Protein AF-0000000078169626 (afdb_homodimer)

pLDDT: mean 91.45, std 18.07, range [22.53, 98.94]

Foldseek 3Di:
DPPPPPPPPPPPPPPPPPPPPPLDADPVLAAPDWDWQALDPVLRFTKTKGKHAAPAAPDPLLAAEEEEEDEPDPFFFLVLCQAQFAHQKHKDLPPPPPPPSVDIHIDGFPQHLRNHHMYMTIRPDAPHFLTHDSDLVLQDQAQQSRLSSVLSRVLRVCVVDVSSQNYAYEYEYFEQCLSNQLSNLLVLVVVQVVDPPSRHHNYQAYEYELYQAAQLQLLQCLLVVCDVVPQAHPVLSVVLNVLSVVLNVCVVVLVQLVSLVSSVVSLVSSCVRRVAQDLQFRVDNHDDPSVSSLVQCQDLVSCVSNHGDNPDRGDRGGPSSCVSHSSVSNPHNLVSVQVCQQVQRAYEYEAECRHSRSHDRSVVRVLCVRDHPCSVVQVVFDWDQDDDPRHGQFIWGDDGRYIYTYGYQGGRSRRNRPSNSVSVVVVCLSVQHDPNHDDPPDPPPPPPPPD/DDPPPPPPPPPPPPPPPPPPPPQDADPVLAAPDWDWQALDPVLRFTKTKGKHAAPAAPDPLLAAEEEEEDEPDPFFFLVLCQAQFAHQKHKDLPPVPDPPSVDIHIDGFPQHLRNHHMYMTIRPDAPHFLGHDSDLVLQDQAQLSRLSSVLSRVLRVCVVDVSSQNYAYEYEYFEQCLSNQLSNLLVLVVVQVVDPPSRHHNYQAYEYELYQAAQLQLLQQLLVVCDVVPQAHPVLSVVLNVLSVVLNVCVVVLVQLVSLVSSVVSLVSSCVRRVAQDLQFRVDNHDDPSVSSLVQCQDLSSCVSRHGDNPDRGDRGGPSSCVSHSSVSNPHNLVSVQVCVQVQRAYEYEAECRHSSSHDRSVVRVLCVRDHPCSVVQVVFDWDQDDDPRHGQFIWGDDGRYIYTYGYQGGRSRRNRPSNSVSVVVVCLSVQHDPNHDDPPDPPPPPPPPD

Secondary structure (DSSP, 8-state):
--------------------------GGGS-SEEEEEEEETTTTEEEEEEEE--SS-SS-GGGS-EEEEE--TTTB-THHIIIIISSSEEEE--S---SS----EEEE-TT-TTTTSEEEEE--STTSTT-B-SSGGGS--SHHHHHHHHHHHHHHHHTT-GGGTTS-EEEEEETTHHHHHHHHHHHHHHHHTTS-GGG---EEEEEEES--S-HHHHHTTHHHHHHHTTSS-HHHHHHHHHHHHHHHHHHHHT-HHHHHHHHHHHHHHHHHHHT-S-SS-TT-SS---THHHHHHHT-HHHHHHHT--TTSPP-SB-HHHHHHTGGGTTS--HHHHHHHHHTT-EEEEEEETT-SSS-HHHHHHHHTT---TTHHHHHHSPEEEEEETTEEEEEEEEETTEEEEEETT--S-HHHH-HHHHHHHHHHHHHT-GGGS--TT----------/--------------------------GGGS-SEEEEEEEETTTTEEEEEEEE--SS-SS-GGGS-EEEEE--TTTB-THHIIIIISSSEEEE--S---SS----EEEE-TT-TTTTSEEEEE--STTSTT-B-SSGGGS--SHHHHHHHHHHHHHHHHTT-GGGTTS-EEEEEETTHHHHHHHHHHHHHHHHTTS-GGG---EEEEEEES--S-HHHHHTTHHHHHHHTTSS-HHHHHHHHHHHHHHHHHHHHT-HHHHHHHHHHHHHHHHHHHT-S-SS-TT-SS---THHHHHHHT-HHHHHHHT--TTSPP-SB-HHHHHHTGGGTTS--HHHHHHHHHTT-EEEEEEETT-SSS-HHHHHHHHTT---TTHHHHHHSPEEEEEETTEEEEEEEEETTEEEEEETT--S-HHHH-HHHHHHHHHHHHHT-GGGS--TT----------

InterPro domains:
  IPR001563 Peptidase S10, serine carboxypeptidase [PF00450] (30-430)
  IPR001563 Peptidase S10, serine carboxypeptidase [PR00724] (109-121)
  IPR001563 Peptidase S10, serine carboxypeptidase [PR00724] (122-132)
  IPR001563 Peptidase S10, serine carboxypeptidase [PR00724] (157-182)
  IPR001563 Peptidase S10, serine carboxypeptidase [PR00724] (402-415)
  IPR001563 Peptidase S10, serine carboxypeptidase [PTHR11802] (33-419)
  IPR018202 Serine carboxypeptidase, serine active site [PS00131] (171-178)
  IPR029058 Alpha/Beta hydrolase fold [G3DSA:3.40.50.1820] (21-440)
  IPR029058 Alpha/Beta hydrolase fold [SSF53474] (30-431)
  IPR033124 Serine carboxypeptidases, histidine active site [PS00560] (402-419)

Sequence (902 aa):
MEWGVRSLLNPLLLLLLLPSSAFLLPKESLPTKSGYLPVNLSTGSAVFYAFYEAQQPASPPSQTPLLIWLQGGPGCSSMIGNFYELGPWRVSAGSSAKQNVEHLSLERNPGSWNRLFGLLFLDNPIGVGFSFAATAEEIPRDQRSVAEHLFTAIAGFLALDPEFKSRPIYVTGESYAGKYVPAIGYYILKKNLELPVSRKVNLGGVAIGNGLTDPVTQVATHALNAYYSGLINDKQKDELEKAQSEAVSLTRMGNWSEATDARSHVLRMLQNMTGLATLYDFTRKVPYRTEWVTRLLQSNEVKAALGARESIKFEECSDKVGSALHADVMKSVKPMVEYMVGSGLRVLLYQGHSDLRDGVVSTEAWVRTMKWDGIERFMSADRKVWTVKGELAGFVQKWGSLSHAVVLGAGHLVPTDQPVNSQAMIEDWVLEKGLFGEAQGEKKVNLRIYYMEWGVRSLLNPLLLLLLLPSSAFLLPKESLPTKSGYLPVNLSTGSAVFYAFYEAQQPASPPSQTPLLIWLQGGPGCSSMIGNFYELGPWRVSAGSSAKQNVEHLSLERNPGSWNRLFGLLFLDNPIGVGFSFAATAEEIPRDQRSVAEHLFTAIAGFLALDPEFKSRPIYVTGESYAGKYVPAIGYYILKKNLELPVSRKVNLGGVAIGNGLTDPVTQVATHALNAYYSGLINDKQKDELEKAQSEAVSLTRMGNWSEATDARSHVLRMLQNMTGLATLYDFTRKVPYRTEWVTRLLQSNEVKAALGARESIKFEECSDKVGSALHADVMKSVKPMVEYMVGSGLRVLLYQGHSDLRDGVVSTEAWVRTMKWDGIERFMSADRKVWTVKGELAGFVQKWGSLSHAVVLGAGHLVPTDQPVNSQAMIEDWVLEKGLFGEAQGEKKVNLRIYY

Radius of gyration: 33.02 Å; Cα contacts (8 Å, |Δi|>4): 1911; chains: 2; bounding box: 118×97×124 Å

Structure (mmCIF, N/CA/C/O backbone):
data_AF-0000000078169626-model_v1
#
loop_
_entity.id
_entity.type
_entity.pdbx_description
1 polymer Carboxypeptidase
#
loop_
_atom_site.group_PDB
_atom_site.id
_atom_site.type_symbol
_atom_site.label_atom_id
_atom_site.label_alt_id
_atom_site.label_comp_id
_atom_site.label_asym_id
_atom_site.label_entity_id
_atom_site.label_seq_id
_atom_site.pdbx_PDB_ins_code
_atom_site.Cartn_x
_atom_site.Cartn_y
_atom_site.Cartn_z
_atom_site.occupancy
_atom_site.B_iso_or_equiv
_atom_site.auth_seq_id
_atom_site.auth_comp_id
_atom_site.auth_asym_id
_atom_site.auth_atom_id
_atom_site.pdbx_PDB_model_num
ATOM 1 N N . MET A 1 1 ? 1.785 -15.797 90.312 1 28.31 1 MET A N 1
ATOM 2 C CA . MET A 1 1 ? 1.044 -15.055 89.312 1 28.31 1 MET A CA 1
ATOM 3 C C . MET A 1 1 ? 1.983 -14.211 88.438 1 28.31 1 MET A C 1
ATOM 5 O O . MET A 1 1 ? 2.479 -13.18 88.938 1 28.31 1 MET A O 1
ATOM 9 N N . GLU A 1 2 ? 2.854 -14.922 87.688 1 30.2 2 GLU A N 1
ATOM 10 C CA . GLU A 1 2 ? 3.955 -14.57 86.75 1 30.2 2 GLU A CA 1
ATOM 11 C C . GLU A 1 2 ? 3.469 -13.719 85.625 1 30.2 2 GLU A C 1
ATOM 13 O O . GLU A 1 2 ? 2.57 -14.133 84.875 1 30.2 2 GLU A O 1
ATOM 18 N N . TRP A 1 3 ? 3.441 -12.438 85.812 1 29.61 3 TRP A N 1
ATOM 19 C CA . TRP A 1 3 ? 3.076 -11.359 84.875 1 29.61 3 TRP A CA 1
ATOM 20 C C . TRP A 1 3 ? 3.92 -11.398 83.625 1 29.61 3 TRP A C 1
ATOM 22 O O . TRP A 1 3 ? 5.145 -11.266 83.688 1 29.61 3 TRP A O 1
ATOM 32 N N . GLY A 1 4 ? 3.646 -12.281 82.688 1 30.16 4 GLY A N 1
ATOM 33 C CA . GLY A 1 4 ? 4.289 -12.43 81.375 1 30.16 4 GLY A CA 1
ATOM 34 C C . GLY A 1 4 ? 4.219 -11.18 80.5 1 30.16 4 GLY A C 1
ATOM 35 O O . GLY A 1 4 ? 3.143 -10.602 80.312 1 30.16 4 GLY A O 1
ATOM 36 N N . VAL A 1 5 ? 5.297 -10.367 80.438 1 33 5 VAL A N 1
ATOM 37 C CA . VAL A 1 5 ? 5.539 -9.141 79.688 1 33 5 VAL A CA 1
ATOM 38 C C . VAL A 1 5 ? 5.344 -9.391 78.25 1 33 5 VAL A C 1
ATOM 40 O O . VAL A 1 5 ? 6.043 -10.219 77.625 1 33 5 VAL A O 1
ATOM 43 N N . ARG A 1 6 ? 4.109 -9.336 77.688 1 30.09 6 ARG A N 1
ATOM 44 C CA . ARG A 1 6 ? 3.799 -9.391 76.25 1 30.09 6 ARG A CA 1
ATOM 45 C C . ARG A 1 6 ? 4.547 -8.297 75.5 1 30.09 6 ARG A C 1
ATOM 47 O O . ARG A 1 6 ? 4.391 -7.113 75.75 1 30.09 6 ARG A O 1
ATOM 54 N N . SER A 1 7 ? 5.785 -8.57 75 1 31.84 7 SER A N 1
ATOM 55 C CA . SER A 1 7 ? 6.566 -7.688 74.188 1 31.84 7 SER A CA 1
ATOM 56 C C . SER A 1 7 ? 5.797 -7.32 72.875 1 31.84 7 SER A C 1
ATOM 58 O O . SER A 1 7 ? 5.309 -8.195 72.188 1 31.84 7 SER A O 1
ATOM 60 N N . LEU A 1 8 ? 5.031 -6.238 72.875 1 30.73 8 LEU A N 1
ATOM 61 C CA . LEU A 1 8 ? 4.352 -5.645 71.75 1 30.73 8 LEU A CA 1
ATOM 62 C C . LEU A 1 8 ? 5.332 -5.359 70.625 1 30.73 8 LEU A C 1
ATOM 64 O O . LEU A 1 8 ? 6.266 -4.574 70.75 1 30.73 8 LEU A O 1
ATOM 68 N N . LEU A 1 9 ? 5.762 -6.398 69.812 1 33.22 9 LEU A N 1
ATOM 69 C CA . LEU A 1 9 ? 6.516 -6.141 68.625 1 33.22 9 LEU A CA 1
ATOM 70 C C . LEU A 1 9 ? 5.746 -5.199 67.688 1 33.22 9 LEU A C 1
ATOM 72 O O . LEU A 1 9 ? 4.609 -5.488 67.312 1 33.22 9 LEU A O 1
ATOM 76 N N . ASN A 1 10 ? 5.883 -3.889 67.812 1 32.09 10 ASN A N 1
ATOM 77 C CA . ASN A 1 10 ? 5.348 -2.932 66.812 1 32.09 10 ASN A CA 1
ATOM 78 C C . ASN A 1 10 ? 5.828 -3.229 65.438 1 32.09 10 ASN A C 1
ATOM 80 O O . ASN A 1 10 ? 7.031 -3.271 65.188 1 32.09 10 ASN A O 1
ATOM 84 N N . PRO A 1 11 ? 5.062 -3.982 64.562 1 39.03 11 PRO A N 1
ATOM 85 C CA . PRO A 1 11 ? 5.52 -4.113 63.219 1 39.03 11 PRO A CA 1
ATOM 86 C C . PRO A 1 11 ? 5.812 -2.764 62.562 1 39.03 11 PRO A C 1
ATOM 88 O O . PRO A 1 11 ? 5.016 -1.829 62.656 1 39.03 11 PRO A O 1
ATOM 91 N N . LEU A 1 12 ? 7.059 -2.352 62.469 1 37.19 12 LEU A N 1
ATOM 92 C CA . LEU A 1 12 ? 7.473 -1.261 61.594 1 37.19 12 LEU A CA 1
ATOM 93 C C . LEU A 1 12 ? 6.875 -1.43 60.219 1 37.19 12 LEU A C 1
ATOM 95 O O . LEU A 1 12 ? 7.16 -2.412 59.531 1 37.19 12 LEU A O 1
ATOM 99 N N . LEU A 1 13 ? 5.645 -0.941 60 1 34.72 13 LEU A N 1
ATOM 100 C CA . LEU A 1 13 ? 5.121 -0.804 58.656 1 34.72 13 LEU A CA 1
ATOM 1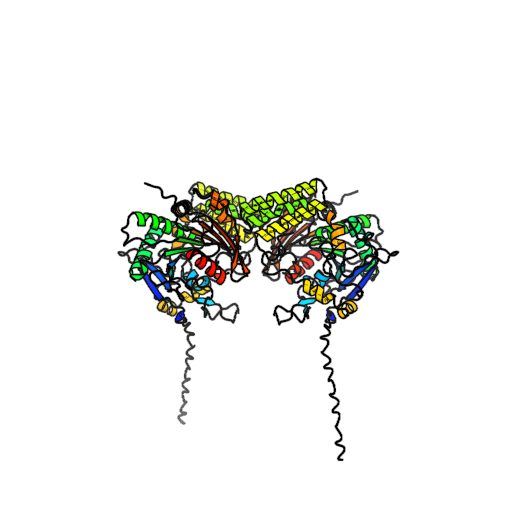01 C C . LEU A 1 13 ? 6.152 -0.164 57.75 1 34.72 13 LEU A C 1
ATOM 103 O O . LEU A 1 13 ? 6.5 1.009 57.906 1 34.72 13 LEU A O 1
ATOM 107 N N . LEU A 1 14 ? 7.129 -0.949 57.281 1 35.5 14 LEU A N 1
ATOM 108 C CA . LEU A 1 14 ? 7.914 -0.46 56.156 1 35.5 14 LEU A CA 1
ATOM 109 C C . LEU A 1 14 ? 7.008 0.084 55.062 1 35.5 14 LEU A C 1
ATOM 111 O O . LEU A 1 14 ? 6.281 -0.675 54.438 1 35.5 14 LEU A O 1
ATOM 115 N N . LEU A 1 15 ? 6.52 1.287 55.25 1 33.59 15 LEU A N 1
ATOM 116 C CA . LEU A 1 15 ? 5.992 1.983 54.094 1 33.59 15 LEU A CA 1
ATOM 117 C C . LEU A 1 15 ? 6.941 1.851 52.906 1 33.59 15 LEU A C 1
ATOM 119 O O . LEU A 1 15 ? 8.031 2.428 52.906 1 33.59 15 LEU A O 1
ATOM 123 N N . LEU A 1 16 ? 6.996 0.653 52.375 1 34.69 16 LEU A N 1
ATOM 124 C CA . LEU A 1 16 ? 7.598 0.644 51.062 1 34.69 16 LEU A CA 1
ATOM 125 C C . LEU A 1 16 ? 7.105 1.827 50.219 1 34.69 16 LEU A C 1
ATOM 127 O O . LEU A 1 16 ? 5.922 1.904 49.906 1 34.69 16 LEU A O 1
ATOM 131 N N . LEU A 1 17 ? 7.672 2.973 50.469 1 34.28 17 LEU A N 1
ATOM 132 C CA . LEU A 1 17 ? 7.527 3.992 49.406 1 34.28 17 LEU A CA 1
ATOM 133 C C . LEU A 1 17 ? 7.617 3.371 48.031 1 34.28 17 LEU A C 1
ATOM 135 O O . LEU A 1 17 ? 8.633 2.773 47.688 1 34.28 17 LEU A O 1
ATOM 139 N N . LEU A 1 18 ? 6.57 2.801 47.562 1 35.88 18 LEU A N 1
ATOM 140 C CA . LEU A 1 18 ? 6.555 2.551 46.125 1 35.88 18 LEU A CA 1
ATOM 141 C C . LEU A 1 18 ? 7.258 3.674 45.375 1 35.88 18 LEU A C 1
ATOM 143 O O . LEU A 1 18 ? 7.016 4.855 45.656 1 35.88 18 LEU A O 1
ATOM 147 N N . PRO A 1 19 ? 8.477 3.4 44.938 1 37.25 19 PRO A N 1
ATOM 148 C CA . PRO A 1 19 ? 8.984 4.473 44.062 1 37.25 19 PRO A CA 1
ATOM 149 C C . PRO A 1 19 ? 7.895 5.105 43.219 1 37.25 19 PRO A C 1
ATOM 151 O O . PRO A 1 19 ? 7.121 4.395 42.562 1 37.25 19 PRO A O 1
ATOM 154 N N . SER A 1 20 ? 7.176 6.004 43.688 1 36.97 20 SER A N 1
ATOM 155 C CA . SER A 1 20 ? 6.5 6.793 42.656 1 36.97 20 SER A CA 1
ATOM 156 C C . SER A 1 20 ? 7.32 6.848 41.375 1 36.97 20 SER A C 1
ATOM 158 O O . SER A 1 20 ? 8.484 7.258 41.375 1 36.97 20 SER A O 1
ATOM 160 N N . SER A 1 21 ? 7.324 5.906 40.531 1 40.53 21 SER A N 1
ATOM 161 C CA . SER A 1 21 ? 7.84 6.027 39.156 1 40.53 21 SER A CA 1
ATOM 162 C C . SER A 1 21 ? 7.727 7.461 38.656 1 40.53 21 SER A C 1
ATOM 164 O O . SER A 1 21 ? 6.676 7.859 38.125 1 40.53 21 SER A O 1
ATOM 166 N N . ALA A 1 22 ? 8.055 8.422 39.344 1 44.59 22 ALA A N 1
ATOM 167 C CA . ALA A 1 22 ? 8.094 9.797 38.844 1 44.59 22 ALA A CA 1
ATOM 168 C C . ALA A 1 22 ? 8.539 9.844 37.375 1 44.59 22 ALA A C 1
ATOM 170 O O . ALA A 1 22 ? 9.648 9.43 37.062 1 44.59 22 ALA A O 1
ATOM 171 N N . PHE A 1 23 ? 7.66 9.57 36.438 1 53.34 23 PHE A N 1
ATOM 172 C CA . PHE A 1 23 ? 7.824 9.797 35 1 53.34 23 PHE A CA 1
ATOM 173 C C . PHE A 1 23 ? 8.602 11.086 34.75 1 53.34 23 PHE A C 1
ATOM 175 O O . PHE A 1 23 ? 8.039 12.18 34.781 1 53.34 23 PHE A O 1
ATOM 182 N N . LEU A 1 24 ? 9.836 11.25 35.188 1 63.66 24 LEU A N 1
ATOM 183 C CA . LEU A 1 24 ? 10.586 12.477 34.938 1 63.66 24 LEU A CA 1
ATOM 184 C C . LEU A 1 24 ? 11.008 12.562 33.469 1 63.66 24 LEU A C 1
ATOM 186 O O . LEU A 1 24 ? 11.609 11.633 32.938 1 63.66 24 LEU A O 1
ATOM 190 N N . LEU A 1 25 ? 10.289 13.539 32.656 1 83.88 25 LEU A N 1
ATOM 191 C CA . LEU A 1 25 ? 10.711 13.891 31.297 1 83.88 25 LEU A CA 1
ATOM 192 C C . LEU A 1 25 ? 12.188 14.297 31.281 1 83.88 25 LEU A C 1
ATOM 194 O O . LEU A 1 25 ? 12.656 14.984 32.188 1 83.88 25 LEU A O 1
ATOM 198 N N . PRO A 1 26 ? 12.945 13.742 30.359 1 89.62 26 PRO A N 1
ATOM 199 C CA . PRO A 1 26 ? 14.289 14.312 30.188 1 89.62 26 PRO A CA 1
ATOM 200 C C . PRO A 1 26 ? 14.266 15.828 30.031 1 89.62 26 PRO A C 1
ATOM 202 O O . PRO A 1 26 ? 13.383 16.375 29.344 1 89.62 26 PRO A O 1
ATOM 205 N N . LYS A 1 27 ? 15.18 16.5 30.656 1 91.12 27 LYS A N 1
ATOM 206 C CA . LYS A 1 27 ? 15.242 17.953 30.594 1 91.12 27 LYS A CA 1
ATOM 207 C C . LYS A 1 27 ? 15.32 18.438 29.156 1 91.12 27 LYS A C 1
ATOM 209 O O . LYS A 1 27 ? 14.742 19.469 28.797 1 91.12 27 LYS A O 1
ATOM 214 N N . GLU A 1 28 ? 15.969 17.688 28.344 1 92.38 28 GLU A N 1
ATOM 215 C CA . GLU A 1 28 ? 16.188 18.062 26.953 1 92.38 28 GLU A CA 1
ATOM 216 C C . GLU A 1 28 ? 14.891 17.969 26.141 1 92.38 28 GLU A C 1
ATOM 218 O O . GLU A 1 28 ? 14.812 18.484 25.031 1 92.38 28 GLU A O 1
ATOM 223 N N . SER A 1 29 ? 13.922 17.328 26.703 1 95.19 29 SER A N 1
ATOM 224 C CA . SER A 1 29 ? 12.656 17.156 26 1 95.19 29 SER A CA 1
ATOM 225 C C . SER A 1 29 ? 11.734 18.344 26.234 1 95.19 29 SER A C 1
ATOM 227 O O . SER A 1 29 ? 10.703 18.484 25.562 1 95.19 29 SER A O 1
ATOM 229 N N . LEU A 1 30 ? 12.078 19.219 27.125 1 96.81 30 LEU A N 1
ATOM 230 C CA . LEU A 1 30 ? 11.227 20.359 27.469 1 96.81 30 LEU A CA 1
ATOM 231 C C . LEU A 1 30 ? 11.359 21.469 26.453 1 96.81 30 LEU A C 1
ATOM 233 O O . LEU A 1 30 ? 12.438 21.672 25.875 1 96.81 30 LEU A O 1
ATOM 237 N N . PRO A 1 31 ? 10.297 22.188 26.234 1 98.12 31 PRO A N 1
ATOM 238 C CA . PRO A 1 31 ? 10.367 23.297 25.281 1 98.12 31 PRO A CA 1
ATOM 239 C C . PRO A 1 31 ? 11.297 24.422 25.766 1 98.12 31 PRO A C 1
ATOM 241 O O . PRO A 1 31 ? 11.453 24.625 26.969 1 98.12 31 PRO A O 1
ATOM 244 N N . THR A 1 32 ? 11.883 25.141 24.766 1 98 32 THR A N 1
ATOM 245 C CA . THR A 1 32 ? 12.664 26.328 25.078 1 98 32 THR A CA 1
ATOM 246 C C . THR A 1 32 ? 11.805 27.406 25.75 1 98 32 THR A C 1
ATOM 248 O O . THR A 1 32 ? 12.266 28.109 26.641 1 98 32 THR A O 1
ATOM 251 N N . LYS A 1 33 ? 10.656 27.609 25.234 1 97.62 33 LYS A N 1
ATOM 252 C CA . LYS A 1 33 ? 9.633 28.469 25.797 1 97.62 33 LYS A CA 1
ATOM 253 C C . LYS A 1 33 ? 8.25 27.828 25.703 1 97.62 33 LYS A C 1
ATOM 255 O O . LYS A 1 33 ? 7.965 27.109 24.734 1 97.62 33 LYS A O 1
ATOM 260 N N . SER A 1 34 ? 7.445 28.047 26.719 1 98.44 34 SER A N 1
ATOM 261 C CA . SER A 1 34 ? 6.055 27.609 26.688 1 98.44 34 SER A CA 1
ATOM 262 C C . SER A 1 34 ? 5.176 28.516 27.562 1 98.44 34 SER A C 1
ATOM 264 O O . SER A 1 34 ? 5.68 29.266 28.391 1 98.44 34 SER A O 1
ATOM 266 N N . GLY A 1 35 ? 3.932 28.484 27.25 1 97.81 35 GLY A N 1
ATOM 267 C CA . GLY A 1 35 ? 3.012 29.312 28 1 97.81 35 GLY A CA 1
ATOM 268 C C . GLY A 1 35 ? 1.711 29.578 27.266 1 97.81 35 GLY A C 1
ATOM 269 O O . GLY A 1 35 ? 1.207 28.719 26.547 1 97.81 35 GLY A O 1
ATOM 270 N N . TYR A 1 36 ? 1.121 30.688 27.594 1 98.31 36 TYR A N 1
ATOM 271 C CA . TYR A 1 36 ? -0.19 31.031 27.062 1 98.31 36 TYR A CA 1
ATOM 272 C C . TYR A 1 36 ? -0.144 32.344 26.312 1 98.31 36 TYR A C 1
ATOM 274 O O . TYR A 1 36 ? 0.47 33.312 26.797 1 98.31 36 TYR A O 1
ATOM 282 N N . LEU A 1 37 ? -0.706 32.406 25.188 1 98.5 37 LEU A N 1
ATOM 283 C CA . LEU A 1 37 ? -0.863 33.594 24.359 1 98.5 37 LEU A CA 1
ATOM 284 C C . LEU A 1 37 ? -2.314 34.062 24.359 1 98.5 37 LEU A C 1
ATOM 286 O O . LEU A 1 37 ? -3.168 33.438 23.719 1 98.5 37 LEU A O 1
ATOM 290 N N . PRO A 1 38 ? -2.604 35.156 25 1 97.88 38 PRO A N 1
ATOM 291 C CA . PRO A 1 38 ? -3.994 35.594 25.078 1 97.88 38 PRO A CA 1
ATOM 292 C C . PRO A 1 38 ? -4.566 35.969 23.719 1 97.88 38 PRO A C 1
ATOM 294 O O . PRO A 1 38 ? -3.877 36.594 22.906 1 97.88 38 PRO A O 1
ATOM 297 N N . VAL A 1 39 ? -5.824 35.594 23.469 1 97.94 39 VAL A N 1
ATOM 298 C CA . VAL A 1 39 ? -6.488 35.969 22.219 1 97.94 39 VAL A CA 1
ATOM 299 C C . VAL A 1 39 ? -7.688 36.875 22.531 1 97.94 39 VAL A C 1
ATOM 301 O O . VAL A 1 39 ? -8.195 37.562 21.656 1 97.94 39 VAL A O 1
ATOM 304 N N . ASN A 1 40 ? -8.133 36.812 23.703 1 96.44 40 ASN A N 1
ATOM 305 C CA . ASN A 1 40 ? -9.109 37.75 24.266 1 96.44 40 ASN A CA 1
ATOM 306 C C . ASN A 1 40 ? -8.688 38.219 25.641 1 96.44 40 ASN A C 1
ATOM 308 O O . ASN A 1 40 ? -8.867 37.531 26.641 1 96.44 40 ASN A O 1
ATOM 312 N N . LEU A 1 41 ? -8.305 39.438 25.766 1 93.31 41 LEU A N 1
ATOM 313 C CA . LEU A 1 41 ? -7.734 39.969 27 1 93.31 41 LEU A CA 1
ATOM 314 C C . LEU A 1 41 ? -8.812 40.125 28.062 1 93.31 41 LEU A C 1
ATOM 316 O O . LEU A 1 41 ? -8.539 39.969 29.25 1 93.31 41 LEU A O 1
ATOM 320 N N . SER A 1 42 ? -9.938 40.469 27.641 1 95.69 42 SER A N 1
ATOM 321 C CA . SER A 1 42 ? -11.023 40.75 28.578 1 95.69 42 SER A CA 1
ATOM 322 C C . SER A 1 42 ? -11.453 39.469 29.312 1 95.69 42 SER A C 1
ATOM 324 O O . SER A 1 42 ? -11.766 39.5 30.5 1 95.69 42 SER A O 1
ATOM 326 N N . THR A 1 43 ? -11.43 38.344 28.641 1 95.75 43 THR A N 1
ATOM 327 C CA . THR A 1 43 ? -11.953 37.094 29.219 1 95.75 43 THR A CA 1
ATOM 328 C C . THR A 1 43 ? -10.805 36.188 29.641 1 95.75 43 THR A C 1
ATOM 330 O O . THR A 1 43 ? -11.008 35.25 30.438 1 95.75 43 THR A O 1
ATOM 333 N N . GLY A 1 44 ? -9.68 36.406 29.047 1 95.31 44 GLY A N 1
ATOM 334 C CA . GLY A 1 44 ? -8.531 35.594 29.406 1 95.31 44 GLY A CA 1
ATOM 335 C C . GLY A 1 44 ? -8.367 34.375 28.516 1 95.31 44 GLY A C 1
ATOM 336 O O . GLY A 1 44 ? -7.488 33.531 28.75 1 95.31 44 GLY A O 1
ATOM 337 N N . SER A 1 45 ? -9.234 34.188 27.531 1 98 45 SER A N 1
ATOM 338 C CA . SER A 1 45 ? -9.031 33.125 26.578 1 98 45 SER A CA 1
ATOM 339 C C . SER A 1 45 ? -7.645 33.219 25.938 1 98 45 SER A C 1
ATOM 341 O O . SER A 1 45 ? -7.168 34.281 25.609 1 98 45 SER A O 1
ATOM 343 N N . ALA A 1 46 ? -7.004 31.969 25.828 1 98.38 46 ALA A N 1
ATOM 344 C CA . ALA A 1 46 ? -5.609 32 25.391 1 98.38 46 ALA A CA 1
ATOM 345 C C . ALA A 1 46 ? -5.219 30.703 24.703 1 98.38 46 ALA A C 1
ATOM 347 O O . ALA A 1 46 ? -5.777 29.641 25 1 98.38 46 ALA A O 1
ATOM 348 N N . VAL A 1 47 ? -4.301 30.812 23.844 1 98.75 47 VAL A N 1
ATOM 349 C CA . VAL A 1 47 ? -3.715 29.672 23.141 1 98.75 47 VAL A CA 1
ATOM 350 C C . VAL A 1 47 ? -2.447 29.219 23.859 1 98.75 47 VAL A C 1
ATOM 352 O O . VAL A 1 47 ? -1.555 30.016 24.125 1 98.75 47 VAL A O 1
ATOM 355 N N . PHE A 1 48 ? -2.4 27.938 24.219 1 98.81 48 PHE A N 1
ATOM 356 C CA . PHE A 1 48 ? -1.171 27.359 24.766 1 98.81 48 PHE A CA 1
ATOM 357 C C . PHE A 1 48 ? -0.152 27.141 23.656 1 98.81 48 PHE A C 1
ATOM 359 O O . PHE A 1 48 ? -0.509 26.703 22.547 1 98.81 48 PHE A O 1
ATOM 366 N N . TYR A 1 49 ? 1.13 27.438 23.938 1 98.75 49 TYR A N 1
ATOM 367 C CA . TYR A 1 49 ? 2.182 27.203 22.938 1 98.75 49 TYR A CA 1
ATOM 368 C C . TYR A 1 49 ? 3.373 26.5 23.578 1 98.75 49 TYR A C 1
ATOM 370 O O . TYR A 1 49 ? 3.607 26.609 24.781 1 98.75 49 TYR A O 1
ATOM 378 N N . ALA A 1 50 ? 4.039 25.672 22.844 1 98.81 50 ALA A N 1
ATOM 379 C CA . ALA A 1 50 ? 5.348 25.094 23.141 1 98.81 50 ALA A CA 1
ATOM 380 C C . ALA A 1 50 ? 6.332 25.359 22 1 98.81 50 ALA A C 1
ATOM 382 O O . ALA A 1 50 ? 6.074 25 20.859 1 98.81 50 ALA A O 1
ATOM 383 N N . PHE A 1 51 ? 7.43 26 22.359 1 98.75 51 PHE A N 1
ATOM 384 C CA . PHE A 1 51 ? 8.414 26.406 21.359 1 98.75 51 PHE A CA 1
ATOM 385 C C . PHE A 1 51 ? 9.75 25.719 21.594 1 98.75 51 PHE A C 1
ATOM 387 O O . PHE A 1 51 ? 10.242 25.688 22.734 1 98.75 51 PHE A O 1
ATOM 394 N N . TYR A 1 52 ? 10.289 25.109 20.562 1 98.69 52 TYR A N 1
ATOM 395 C CA . TYR A 1 52 ? 11.617 24.516 20.547 1 98.69 52 TYR A CA 1
ATOM 396 C C . TYR A 1 52 ? 12.539 25.25 19.578 1 98.69 52 TYR A C 1
ATOM 398 O O . TYR A 1 52 ? 12.266 25.312 18.375 1 98.69 52 TYR A O 1
ATOM 406 N N . GLU A 1 53 ? 13.602 25.859 20.125 1 98.19 53 GLU A N 1
ATOM 407 C CA . GLU A 1 53 ? 14.555 26.531 19.234 1 98.19 53 GLU A CA 1
ATOM 408 C C . GLU A 1 53 ? 15.305 25.516 18.375 1 98.19 53 GLU A C 1
ATOM 410 O O . GLU A 1 53 ? 15.367 24.328 18.688 1 98.19 53 GLU A O 1
ATOM 415 N N . ALA A 1 54 ? 15.883 26.047 17.266 1 98.38 54 ALA A N 1
ATOM 416 C CA . ALA A 1 54 ? 16.672 25.219 16.375 1 98.38 54 ALA A CA 1
ATOM 417 C C . ALA A 1 54 ? 17.844 24.578 17.109 1 98.38 54 ALA A C 1
ATOM 419 O O . ALA A 1 54 ? 18.5 25.219 17.938 1 98.38 54 ALA A O 1
ATOM 420 N N . GLN A 1 55 ? 18.062 23.328 16.766 1 97.5 55 GLN A N 1
ATOM 421 C CA . GLN A 1 55 ? 19.156 22.609 17.422 1 97.5 55 GLN A CA 1
ATOM 422 C C . GLN A 1 55 ? 20.5 22.906 16.734 1 97.5 55 GLN A C 1
ATOM 424 O O . GLN A 1 55 ? 21.516 23.094 17.422 1 97.5 55 GLN A O 1
ATOM 429 N N . GLN A 1 56 ? 20.469 22.906 15.43 1 97.12 56 GLN A N 1
ATOM 430 C CA . GLN A 1 56 ? 21.641 23.156 14.602 1 97.12 56 GLN A CA 1
ATOM 431 C C . GLN A 1 56 ? 21.312 24.172 13.5 1 97.12 56 GLN A C 1
ATOM 433 O O . GLN A 1 56 ? 21.391 23.844 12.312 1 97.12 56 GLN A O 1
ATOM 438 N N . PRO A 1 57 ? 21.078 25.406 13.938 1 94.81 57 PRO A N 1
ATOM 439 C CA . PRO A 1 57 ? 20.672 26.406 12.938 1 94.81 57 PRO A CA 1
ATOM 440 C C . PRO A 1 57 ? 21.75 26.656 11.891 1 94.81 57 PRO A C 1
ATOM 442 O O . PRO A 1 57 ? 22.938 26.672 12.211 1 94.81 57 PRO A O 1
ATOM 445 N N . ALA A 1 58 ? 21.266 26.906 10.664 1 92.12 58 ALA A N 1
ATOM 446 C CA . ALA A 1 58 ? 22.172 27.188 9.555 1 92.12 58 ALA A CA 1
ATOM 447 C C . ALA A 1 58 ? 22.344 28.688 9.344 1 92.12 58 ALA A C 1
ATOM 449 O O . ALA A 1 58 ? 23.141 29.109 8.5 1 92.12 58 ALA A O 1
ATOM 450 N N . SER A 1 59 ? 21.594 29.438 10.023 1 93.06 59 SER A N 1
ATOM 451 C CA . SER A 1 59 ? 21.609 30.891 9.938 1 93.06 59 SER A CA 1
ATOM 452 C C . SER A 1 59 ? 21.625 31.531 11.328 1 93.06 59 SER A C 1
ATOM 454 O O . SER A 1 59 ? 21.328 30.859 12.32 1 93.06 59 SER A O 1
ATOM 456 N N . PRO A 1 60 ? 22 32.875 11.32 1 93.62 60 PRO A N 1
ATOM 457 C CA . PRO A 1 60 ? 21.875 33.562 12.609 1 93.62 60 PRO A CA 1
ATOM 458 C C . PRO A 1 60 ? 20.438 33.562 13.141 1 93.62 60 PRO A C 1
ATOM 460 O O . PRO A 1 60 ? 19.5 33.438 12.367 1 93.62 60 PRO A O 1
ATOM 463 N N . PRO A 1 61 ? 20.297 33.656 14.414 1 90.88 61 PRO A N 1
ATOM 464 C CA . PRO A 1 61 ? 18.984 33.531 15.039 1 90.88 61 PRO A CA 1
ATOM 465 C C . PRO A 1 61 ? 17.922 34.406 14.367 1 90.88 61 PRO A C 1
ATOM 467 O O . PRO A 1 61 ? 16.812 33.938 14.125 1 90.88 61 PRO A O 1
ATOM 470 N N . SER A 1 62 ? 18.266 35.594 13.984 1 93.12 62 SER A N 1
ATOM 471 C CA . SER A 1 62 ? 17.297 36.531 13.43 1 93.12 62 SER A CA 1
ATOM 472 C C . SER A 1 62 ? 16.891 36.125 12.008 1 93.12 62 SER A C 1
ATOM 474 O O . SER A 1 62 ? 15.906 36.656 11.469 1 93.12 62 SER A O 1
ATOM 476 N N . GLN A 1 63 ? 17.594 35.125 11.477 1 95.94 63 GLN A N 1
ATOM 477 C CA . GLN A 1 63 ? 17.328 34.688 10.109 1 95.94 63 GLN A CA 1
ATOM 478 C C . GLN A 1 63 ? 16.906 33.219 10.078 1 95.94 63 GLN A C 1
ATOM 480 O O . GLN A 1 63 ? 16.578 32.688 9.016 1 95.94 63 GLN A O 1
ATOM 485 N N . THR A 1 64 ? 16.875 32.656 11.266 1 97.88 64 THR A N 1
ATOM 486 C CA . THR A 1 64 ? 16.5 31.234 11.352 1 97.88 64 THR A CA 1
ATOM 487 C C . THR A 1 64 ? 15 31.062 11.195 1 97.88 64 THR A C 1
ATOM 489 O O . THR A 1 64 ? 14.219 31.625 11.969 1 97.88 64 THR A O 1
ATOM 492 N N . PRO A 1 65 ? 14.586 30.281 10.227 1 98.56 65 PRO A N 1
ATOM 493 C CA . PRO A 1 65 ? 13.148 30.125 9.992 1 98.56 65 PRO A CA 1
ATOM 494 C C . PRO A 1 65 ? 12.414 29.578 11.219 1 98.56 65 PRO A C 1
ATOM 496 O O . PRO A 1 65 ? 12.992 28.828 12.008 1 98.56 65 PRO A O 1
ATOM 499 N N . LEU A 1 66 ? 11.188 29.984 11.367 1 98.62 66 LEU A N 1
ATOM 500 C CA . LEU A 1 66 ? 10.266 29.5 12.383 1 98.62 66 LEU A CA 1
ATOM 501 C C . LEU A 1 66 ? 9.133 28.703 11.75 1 98.62 66 LEU A C 1
ATOM 503 O O . LEU A 1 66 ? 8.422 29.203 10.883 1 98.62 66 LEU A O 1
ATOM 507 N N . LEU A 1 67 ? 9.008 27.469 12.125 1 98.88 67 LEU A N 1
ATOM 508 C CA . LEU A 1 67 ? 7.883 26.641 11.711 1 98.88 67 LEU A CA 1
ATOM 509 C C . LEU A 1 67 ? 6.781 26.656 12.766 1 98.88 67 LEU A C 1
ATOM 511 O O . LEU A 1 67 ? 7.051 26.484 13.961 1 98.88 67 LEU A O 1
ATOM 515 N N . ILE A 1 68 ? 5.602 26.875 12.328 1 98.94 68 ILE A N 1
ATOM 516 C CA . ILE A 1 68 ? 4.434 26.766 13.195 1 98.94 68 ILE A CA 1
ATOM 517 C C . ILE A 1 68 ? 3.635 25.516 12.828 1 98.94 68 ILE A C 1
ATOM 519 O O . ILE A 1 68 ? 3.316 25.281 11.656 1 98.94 68 ILE A O 1
ATOM 523 N N . TRP A 1 69 ? 3.32 24.703 13.805 1 98.94 69 TRP A N 1
ATOM 524 C CA . TRP A 1 69 ? 2.561 23.484 13.586 1 98.94 69 TRP A CA 1
ATOM 525 C C . TRP A 1 69 ? 1.136 23.625 14.109 1 98.94 69 TRP A C 1
ATOM 527 O O . TRP A 1 69 ? 0.928 24 15.266 1 98.94 69 TRP A O 1
ATOM 537 N N . LEU A 1 70 ? 0.21 23.281 13.266 1 98.94 70 LEU A N 1
ATOM 538 C CA . LEU A 1 70 ? -1.205 23.234 13.609 1 98.94 70 LEU A CA 1
ATOM 539 C C . LEU A 1 70 ? -1.764 21.828 13.391 1 98.94 70 LEU A C 1
ATOM 541 O O . LEU A 1 70 ? -1.776 21.328 12.266 1 98.94 70 LEU A O 1
ATOM 545 N N . GLN A 1 71 ? -2.227 21.266 14.492 1 98.69 71 GLN A N 1
ATOM 546 C CA . GLN A 1 71 ? -2.832 19.938 14.422 1 98.69 71 GLN A CA 1
ATOM 547 C C . GLN A 1 71 ? -4.242 20 13.852 1 98.69 71 GLN A C 1
ATOM 549 O O . GLN A 1 71 ? -4.926 21.031 13.977 1 98.69 71 GLN A O 1
ATOM 554 N N . GLY A 1 72 ? -4.625 18.922 13.234 1 98 72 GLY A N 1
ATOM 555 C CA . GLY A 1 72 ? -5.965 18.875 12.672 1 98 72 GLY A CA 1
ATOM 556 C C . GLY A 1 72 ? -7.023 18.516 13.688 1 98 72 GLY A C 1
ATOM 557 O O . GLY A 1 72 ? -7.059 19.062 14.789 1 98 72 GLY A O 1
ATOM 558 N N . GLY A 1 73 ? -7.902 17.734 13.336 1 96.88 73 GLY A N 1
ATOM 559 C CA . GLY A 1 73 ? -9.086 17.328 14.078 1 96.88 73 GLY A CA 1
ATOM 560 C C . GLY A 1 73 ? -10.359 17.422 13.273 1 96.88 73 GLY A C 1
ATOM 561 O O . GLY A 1 73 ? -10.57 16.625 12.344 1 96.88 73 GLY A O 1
ATOM 562 N N . PRO A 1 74 ? -11.078 18.406 13.383 1 96.38 74 PRO A N 1
ATOM 563 C CA . PRO A 1 74 ? -10.797 19.641 14.125 1 96.38 74 PRO A CA 1
ATOM 564 C C . PRO A 1 74 ? -10.789 19.422 15.633 1 96.38 74 PRO A C 1
ATOM 566 O O . PRO A 1 74 ? -11.43 18.5 16.141 1 96.38 74 PRO A O 1
ATOM 569 N N . GLY A 1 75 ? -9.992 20.219 16.219 1 97.38 75 GLY A N 1
ATOM 570 C CA . GLY A 1 75 ? -10.039 20.312 17.672 1 97.38 75 GLY A CA 1
ATOM 571 C C . GLY A 1 75 ? -9.062 19.375 18.359 1 97.38 75 GLY A C 1
ATOM 572 O O . GLY A 1 75 ? -9.281 18.984 19.5 1 97.38 75 GLY A O 1
ATOM 573 N N . CYS A 1 76 ? -8.055 18.969 17.609 1 98.5 76 CYS A N 1
ATOM 574 C CA . CYS A 1 76 ? -7.055 18.125 18.266 1 98.5 76 CYS A CA 1
ATOM 575 C C . CYS A 1 76 ? -5.801 18.922 18.609 1 98.5 76 CYS A C 1
ATOM 577 O O . CYS A 1 76 ? -5.453 19.875 17.891 1 98.5 76 CYS A O 1
ATOM 579 N N . SER A 1 77 ? -5.125 18.516 19.656 1 98.75 77 SER A N 1
ATOM 580 C CA . SER A 1 77 ? -4.023 19.266 20.25 1 98.75 77 SER A CA 1
ATOM 581 C C . SER A 1 77 ? -2.75 19.109 19.422 1 98.75 77 SER A C 1
ATOM 583 O O . SER A 1 77 ? -2.426 18.016 18.953 1 98.75 77 SER A O 1
ATOM 585 N N . SER A 1 78 ? -1.997 20.172 19.297 1 98.81 78 SER A N 1
ATOM 586 C CA . SER A 1 78 ? -0.7 20.156 18.625 1 98.81 78 SER A CA 1
ATOM 587 C C . SER A 1 78 ? 0.34 19.406 19.453 1 98.81 78 SER A C 1
ATOM 589 O O . SER A 1 78 ? 1.413 19.062 18.953 1 98.81 78 SER A O 1
ATOM 591 N N . MET A 1 79 ? -0.005 19.031 20.656 1 98.5 79 MET A N 1
ATOM 592 C CA . MET A 1 79 ? 0.912 18.234 21.469 1 98.5 79 MET A CA 1
ATOM 593 C C . MET A 1 79 ? 1.039 16.828 20.922 1 98.5 79 MET A C 1
ATOM 595 O O . MET A 1 79 ? 2.021 16.125 21.203 1 98.5 79 MET A O 1
ATOM 599 N N . ILE A 1 80 ? 0.04 16.438 20.156 1 98.44 80 ILE A N 1
ATOM 600 C CA . ILE A 1 80 ? 0.184 15.164 19.453 1 98.44 80 ILE A CA 1
ATOM 601 C C . ILE A 1 80 ? 1.35 15.25 18.469 1 98.44 80 ILE A C 1
ATOM 603 O O . ILE A 1 80 ? 2.223 14.375 18.453 1 98.44 80 ILE A O 1
ATOM 607 N N . GLY A 1 81 ? 1.357 16.328 17.641 1 98.62 81 GLY A N 1
ATOM 608 C CA . GLY A 1 81 ? 2.5 16.562 16.766 1 98.62 81 GLY A CA 1
ATOM 609 C C . GLY A 1 81 ? 3.812 16.672 17.531 1 98.62 81 GLY A C 1
ATOM 610 O O . GLY A 1 81 ? 4.84 16.172 17.062 1 98.62 81 GLY A O 1
ATOM 611 N N . ASN A 1 82 ? 3.752 17.25 18.672 1 98.69 82 ASN A N 1
ATOM 612 C CA . ASN A 1 82 ? 4.941 17.484 19.484 1 98.69 82 ASN A CA 1
ATOM 613 C C . ASN A 1 82 ? 5.547 16.188 20 1 98.69 82 ASN A C 1
ATOM 615 O O . ASN A 1 82 ? 6.754 15.977 19.875 1 98.69 82 ASN A O 1
ATOM 619 N N . PHE A 1 83 ? 4.734 15.312 20.469 1 98.12 83 PHE A N 1
ATOM 620 C CA . PHE A 1 83 ? 5.293 14.188 21.219 1 98.12 83 PHE A CA 1
ATOM 621 C C . PHE A 1 83 ? 5.09 12.883 20.453 1 98.12 83 PHE A C 1
ATOM 623 O O . PHE A 1 83 ? 5.574 11.828 20.891 1 98.12 83 PHE A O 1
ATOM 630 N N . TYR A 1 84 ? 4.422 12.922 19.328 1 98.12 84 TYR A N 1
ATOM 631 C CA . TYR A 1 84 ? 4.168 11.688 18.594 1 98.12 84 TYR A CA 1
ATOM 632 C C . TYR A 1 84 ? 4.645 11.805 17.156 1 98.12 84 TYR A C 1
ATOM 634 O O . TYR A 1 84 ? 4.828 10.789 16.469 1 98.12 84 TYR A O 1
ATOM 642 N N . GLU A 1 85 ? 4.926 12.992 16.672 1 98.5 85 GLU A N 1
ATOM 643 C CA . GLU A 1 85 ? 5.219 13.141 15.25 1 98.5 85 GLU A CA 1
ATOM 644 C C . GLU A 1 85 ? 6.547 13.867 15.031 1 98.5 85 GLU A C 1
ATOM 646 O O . GLU A 1 85 ? 7.594 13.227 14.914 1 98.5 85 GLU A O 1
ATOM 651 N N . LEU A 1 86 ? 6.641 15.156 15.047 1 98.75 86 LEU A N 1
ATOM 652 C CA . LEU A 1 86 ? 7.754 15.891 14.461 1 98.75 86 LEU A CA 1
ATOM 653 C C . LEU A 1 86 ? 8.539 16.641 15.531 1 98.75 86 LEU A C 1
ATOM 655 O O . LEU A 1 86 ? 9.508 17.328 15.219 1 98.75 86 LEU A O 1
ATOM 659 N N . GLY A 1 87 ? 8.164 16.516 16.812 1 98.69 87 GLY A N 1
ATOM 660 C CA . GLY A 1 87 ? 8.914 17.141 17.891 1 98.69 87 GLY A CA 1
ATOM 661 C C . GLY A 1 87 ? 10.25 16.484 18.141 1 98.69 87 GLY A C 1
ATOM 662 O O . GLY A 1 87 ? 10.562 15.453 17.547 1 98.69 87 GLY A O 1
ATOM 663 N N . PRO A 1 88 ? 11.031 17.078 19.016 1 98.31 88 PRO A N 1
ATOM 664 C CA . PRO A 1 88 ? 12.383 16.562 19.25 1 98.31 88 PRO A CA 1
ATOM 665 C C . PRO A 1 88 ? 12.391 15.242 20.031 1 98.31 88 PRO A C 1
ATOM 667 O O . PRO A 1 88 ? 13.336 14.461 19.906 1 98.31 88 PRO A O 1
ATOM 670 N N . TRP A 1 89 ? 11.367 15.008 20.906 1 97.31 89 TRP A N 1
ATOM 671 C CA . TRP A 1 89 ? 11.211 13.773 21.672 1 97.31 89 TRP A CA 1
ATOM 672 C C . TRP A 1 89 ? 9.82 13.18 21.469 1 97.31 89 TRP A C 1
ATOM 674 O O . TRP A 1 89 ? 8.828 13.906 21.422 1 97.31 89 TRP A O 1
ATOM 684 N N . ARG A 1 90 ? 9.742 11.867 21.391 1 97.38 90 ARG A N 1
ATOM 685 C CA . ARG A 1 90 ? 8.461 11.203 21.156 1 97.38 90 ARG A CA 1
ATOM 686 C C . ARG A 1 90 ? 8.203 10.141 22.219 1 97.38 90 ARG A C 1
ATOM 688 O O . ARG A 1 90 ? 9.141 9.578 22.781 1 97.38 90 ARG A O 1
ATOM 695 N N . VAL A 1 91 ? 6.957 9.898 22.438 1 95.06 91 VAL A N 1
ATOM 696 C CA . VAL A 1 91 ? 6.551 8.867 23.391 1 95.06 91 VAL A CA 1
ATOM 697 C C . VAL A 1 91 ? 6.816 7.488 22.797 1 95.06 91 VAL A C 1
ATOM 699 O O . VAL A 1 91 ? 6.602 7.266 21.609 1 95.06 91 VAL A O 1
ATOM 702 N N . SER A 1 92 ? 7.363 6.559 23.531 1 87.38 92 SER A N 1
ATOM 703 C CA . SER A 1 92 ? 7.633 5.176 23.141 1 87.38 92 SER A CA 1
ATOM 704 C C . SER A 1 92 ? 7.262 4.207 24.266 1 87.38 92 SER A C 1
ATOM 706 O O . SER A 1 92 ? 7.281 4.578 25.438 1 87.38 92 SER A O 1
ATOM 708 N N . ALA A 1 93 ? 6.641 2.969 23.891 1 78.06 93 ALA A N 1
ATOM 709 C CA . ALA A 1 93 ? 6.289 1.968 24.891 1 78.06 93 ALA A CA 1
ATOM 710 C C . ALA A 1 93 ? 7.527 1.233 25.391 1 78.06 93 ALA A C 1
ATOM 712 O O . ALA A 1 93 ? 7.477 0.531 26.406 1 78.06 93 ALA A O 1
ATOM 713 N N . GLY A 1 94 ? 8.562 1.908 25.672 1 61.88 94 GLY A N 1
ATOM 714 C CA . GLY A 1 94 ? 9.773 1.246 26.141 1 61.88 94 GLY A CA 1
ATOM 715 C C . GLY A 1 94 ? 9.891 -0.188 25.656 1 61.88 94 GLY A C 1
ATOM 716 O O . GLY A 1 94 ? 8.984 -0.704 25 1 61.88 94 GLY A O 1
ATOM 717 N N . SER A 1 95 ? 11.062 -0.812 25.641 1 54.19 95 SER A N 1
ATOM 718 C CA . SER A 1 95 ? 11.414 -2.15 25.172 1 54.19 95 SER A CA 1
ATOM 719 C C . SER A 1 95 ? 10.359 -3.174 25.594 1 54.19 95 SER A C 1
ATOM 721 O O . SER A 1 95 ? 10.352 -4.301 25.094 1 54.19 95 SER A O 1
ATOM 723 N N . SER A 1 96 ? 9.734 -3 26.672 1 47.09 96 SER A N 1
ATOM 724 C CA . SER A 1 96 ? 8.867 -4.129 27 1 47.09 96 SER A CA 1
ATOM 725 C C . SER A 1 96 ? 7.547 -4.051 26.25 1 47.09 96 SER A C 1
ATOM 727 O O . SER A 1 96 ? 6.648 -3.303 26.641 1 47.09 96 SER A O 1
ATOM 729 N N . ALA A 1 97 ? 7.676 -4.117 25.094 1 45.44 97 ALA A N 1
ATOM 730 C CA . ALA A 1 97 ? 6.605 -4.121 24.094 1 45.44 97 ALA A CA 1
ATOM 731 C C . ALA A 1 97 ? 5.371 -4.852 24.625 1 45.44 97 ALA A C 1
ATOM 733 O O . ALA A 1 97 ? 4.426 -5.105 23.875 1 45.44 97 ALA A O 1
ATOM 734 N N . LYS A 1 98 ? 5.258 -5.402 25.766 1 44.91 98 LYS A N 1
ATOM 735 C CA . LYS A 1 98 ? 4.012 -6.09 26.094 1 44.91 98 LYS A CA 1
ATOM 736 C C . LYS A 1 98 ? 2.861 -5.098 26.25 1 44.91 98 LYS A C 1
ATOM 738 O O . LYS A 1 98 ? 3.082 -3.934 26.594 1 44.91 98 LYS A O 1
ATOM 743 N N . GLN A 1 99 ? 1.634 -5.32 25.797 1 49.03 99 GLN A N 1
ATOM 744 C CA . GLN A 1 99 ? 0.315 -4.711 25.656 1 49.03 99 GLN A CA 1
ATOM 745 C C . GLN A 1 99 ? 0.068 -3.678 26.75 1 49.03 99 GLN A C 1
ATOM 747 O O . GLN A 1 99 ? -0.549 -2.639 26.516 1 49.03 99 GLN A O 1
ATOM 752 N N . ASN A 1 100 ? 0.289 -4.043 27.891 1 47.28 100 ASN A N 1
ATOM 753 C CA . ASN A 1 100 ? -0.024 -3.166 29.016 1 47.28 100 ASN A CA 1
ATOM 754 C C . ASN A 1 100 ? 1.147 -2.248 29.359 1 47.28 100 ASN A C 1
ATOM 756 O O . ASN A 1 100 ? 2.01 -2.605 30.156 1 47.28 100 ASN A O 1
ATOM 760 N N . VAL A 1 101 ? 1.362 -1.34 28.422 1 55.88 101 VAL A N 1
ATOM 761 C CA . VAL A 1 101 ? 2.514 -0.461 28.609 1 55.88 101 VAL A CA 1
ATOM 762 C C . VAL A 1 101 ? 2.424 0.24 29.953 1 55.88 101 VAL A C 1
ATOM 764 O O . VAL A 1 101 ? 1.615 1.152 30.141 1 55.88 101 VAL A O 1
ATOM 767 N N . GLU A 1 102 ? 2.82 -0.368 30.922 1 59.78 102 GLU A N 1
ATOM 768 C CA . GLU A 1 102 ? 2.787 0.207 32.281 1 59.78 102 GLU A CA 1
ATOM 769 C C . GLU A 1 102 ? 3.693 1.43 32.375 1 59.78 102 GLU A C 1
ATOM 771 O O . GLU A 1 102 ? 3.365 2.398 33.062 1 59.78 102 GLU A O 1
ATOM 776 N N . HIS A 1 103 ? 4.742 1.426 31.469 1 75.5 103 HIS A N 1
ATOM 777 C CA . HIS A 1 103 ? 5.645 2.559 31.656 1 75.5 103 HIS A CA 1
ATOM 778 C C . HIS A 1 103 ? 5.98 3.215 30.312 1 75.5 103 HIS A C 1
ATOM 780 O O . HIS A 1 103 ? 6.492 2.557 29.406 1 75.5 103 HIS A O 1
ATOM 786 N N . LEU A 1 104 ? 5.445 4.461 30.109 1 85.25 104 LEU A N 1
ATOM 787 C CA . LEU A 1 104 ? 5.75 5.27 28.938 1 85.25 104 LEU A CA 1
ATOM 788 C C . LEU A 1 104 ? 7.062 6.027 29.125 1 85.25 104 LEU A C 1
ATOM 790 O O . LEU A 1 104 ? 7.387 6.441 30.25 1 85.25 104 LEU A O 1
ATOM 794 N N . SER A 1 105 ? 7.875 6.008 28.109 1 87.31 105 SER A N 1
ATOM 795 C CA . SER A 1 105 ? 9.109 6.789 28.109 1 87.31 105 SER A CA 1
ATOM 796 C C . SER A 1 105 ? 9.203 7.668 26.859 1 87.31 105 SER A C 1
ATOM 798 O O . SER A 1 105 ? 8.391 7.547 25.938 1 87.31 105 SER A O 1
ATOM 800 N N . LEU A 1 106 ? 10.078 8.703 26.938 1 93.25 106 LEU A N 1
ATOM 801 C CA . LEU A 1 106 ? 10.367 9.531 25.781 1 93.25 106 LEU A CA 1
ATOM 802 C C . LEU A 1 106 ? 11.688 9.117 25.125 1 93.25 106 LEU A C 1
ATOM 804 O O . LEU A 1 106 ? 12.648 8.773 25.828 1 93.25 106 LEU A O 1
ATOM 808 N N . GLU A 1 107 ? 11.672 9.125 23.891 1 94.56 107 GLU A N 1
ATOM 809 C CA . GLU A 1 107 ? 12.898 8.883 23.125 1 94.56 107 GLU A CA 1
ATOM 810 C C . GLU A 1 107 ? 13.188 10.031 22.172 1 94.56 107 GLU A C 1
ATOM 812 O O . GLU A 1 107 ? 12.258 10.672 21.672 1 94.56 107 GLU A O 1
ATOM 817 N N . ARG A 1 108 ? 14.461 10.273 21.922 1 96.81 108 ARG A N 1
ATOM 818 C CA . ARG A 1 108 ? 14.859 11.305 20.969 1 96.81 108 ARG A CA 1
ATOM 819 C C . ARG A 1 108 ? 14.336 10.992 19.562 1 96.81 108 ARG A C 1
ATOM 821 O O . ARG A 1 108 ? 14.352 9.836 19.141 1 96.81 108 ARG A O 1
ATOM 828 N N . ASN A 1 109 ? 13.898 11.977 18.891 1 97.88 109 ASN A N 1
ATOM 829 C CA . ASN A 1 109 ? 13.422 11.859 17.516 1 97.88 109 ASN A CA 1
ATOM 830 C C . ASN A 1 109 ? 14.508 12.234 16.516 1 97.88 109 ASN A C 1
ATOM 832 O O . ASN A 1 109 ? 14.852 13.406 16.375 1 97.88 109 ASN A O 1
ATOM 836 N N . PRO A 1 110 ? 14.992 11.281 15.789 1 97.12 110 PRO A N 1
ATOM 837 C CA . PRO A 1 110 ? 16.031 11.609 14.812 1 97.12 110 PRO A CA 1
ATOM 838 C C . PRO A 1 110 ? 15.516 12.445 13.648 1 97.12 110 PRO A C 1
ATOM 840 O O . PRO A 1 110 ? 16.312 13.055 12.922 1 97.12 110 PRO A O 1
ATOM 843 N N . GLY A 1 111 ? 14.227 12.547 13.484 1 98.56 111 GLY A N 1
ATOM 844 C CA . GLY A 1 111 ? 13.633 13.305 12.391 1 98.56 111 GLY A CA 1
ATOM 845 C C . GLY A 1 111 ? 12.867 14.523 12.859 1 98.56 111 GLY A C 1
ATOM 846 O O . GLY A 1 111 ? 11.836 14.875 12.281 1 98.56 111 GLY A O 1
ATOM 847 N N . SER A 1 112 ? 13.32 15.133 13.898 1 98.75 112 SER A N 1
ATOM 848 C CA . SER A 1 112 ? 12.648 16.297 14.438 1 98.75 112 SER A CA 1
ATOM 849 C C . SER A 1 112 ? 12.719 17.484 13.469 1 98.75 112 SER A C 1
ATOM 851 O O . SER A 1 112 ? 13.742 17.688 12.812 1 98.75 112 SER A O 1
ATOM 853 N N . TRP A 1 113 ? 11.688 18.266 13.391 1 98.88 113 TRP A N 1
ATOM 854 C CA . TRP A 1 113 ? 11.641 19.375 12.445 1 98.88 113 TRP A CA 1
ATOM 855 C C . TRP A 1 113 ? 12.391 20.594 12.992 1 98.88 113 TRP A C 1
ATOM 857 O O . TRP A 1 113 ? 12.68 21.531 12.25 1 98.88 113 TRP A O 1
ATOM 867 N N . ASN A 1 114 ? 12.852 20.531 14.266 1 98.69 114 ASN A N 1
ATOM 868 C CA . ASN A 1 114 ? 13.602 21.672 14.781 1 98.69 114 ASN A CA 1
ATOM 869 C C . ASN A 1 114 ? 15.109 21.438 14.703 1 98.69 114 ASN A C 1
ATOM 871 O O . ASN A 1 114 ? 15.875 22.078 15.422 1 98.69 114 ASN A O 1
ATOM 875 N N . ARG A 1 115 ? 15.469 20.438 13.891 1 98.62 115 ARG A N 1
ATOM 876 C CA . ARG A 1 115 ? 16.906 20.297 13.695 1 98.62 115 ARG A CA 1
ATOM 877 C C . ARG A 1 115 ? 17.531 21.594 13.203 1 98.62 115 ARG A C 1
ATOM 879 O O . ARG A 1 115 ? 18.5 22.094 13.781 1 98.62 115 ARG A O 1
ATOM 886 N N . LEU A 1 116 ? 16.906 22.25 12.188 1 98.5 116 LEU A N 1
ATOM 887 C CA . LEU A 1 116 ? 17.5 23.453 11.586 1 98.5 116 LEU A CA 1
ATOM 888 C C . LEU A 1 116 ? 16.641 24.672 11.875 1 98.5 116 LEU A C 1
ATOM 890 O O . LEU A 1 116 ? 17.078 25.812 11.688 1 98.5 116 LEU A O 1
ATOM 894 N N . PHE A 1 117 ? 15.461 24.5 12.336 1 98.75 117 PHE A N 1
ATOM 895 C CA . PHE A 1 117 ? 14.492 25.578 12.438 1 98.75 117 PHE A CA 1
ATOM 896 C C . PHE A 1 117 ? 13.938 25.688 13.852 1 98.75 117 PHE A C 1
ATOM 898 O O . PHE A 1 117 ? 14.023 24.734 14.625 1 98.75 117 PHE A O 1
ATOM 905 N N . GLY A 1 118 ? 13.422 26.906 14.211 1 98.56 118 GLY A N 1
ATOM 906 C CA . GLY A 1 118 ? 12.523 26.953 15.359 1 98.56 118 GLY A CA 1
ATOM 907 C C . GLY A 1 118 ? 11.188 26.297 15.094 1 98.56 118 GLY A C 1
ATOM 908 O O . GLY A 1 118 ? 10.672 26.359 13.969 1 98.56 118 GLY A O 1
ATOM 909 N N . LEU A 1 119 ? 10.664 25.688 16.094 1 98.88 119 LEU A N 1
ATOM 910 C CA . LEU A 1 119 ? 9.414 24.938 15.938 1 98.88 119 LEU A CA 1
ATOM 911 C C . LEU A 1 119 ? 8.414 25.312 17.031 1 98.88 119 LEU A C 1
ATOM 913 O O . LEU A 1 119 ? 8.688 25.125 18.219 1 98.88 119 LEU A O 1
ATOM 917 N N . LEU A 1 120 ? 7.324 25.859 16.578 1 98.94 120 LEU A N 1
ATOM 918 C CA . LEU A 1 120 ? 6.281 26.344 17.484 1 98.94 120 LEU A CA 1
ATOM 919 C C . LEU A 1 120 ? 5.012 25.516 17.344 1 98.94 120 LEU A C 1
ATOM 921 O O . LEU A 1 120 ? 4.453 25.406 16.25 1 98.94 120 LEU A O 1
ATOM 925 N N . PHE A 1 121 ? 4.586 24.906 18.453 1 98.94 121 PHE A N 1
ATOM 926 C CA . PHE A 1 121 ? 3.312 24.203 18.5 1 98.94 121 PHE A CA 1
ATOM 927 C C . PHE A 1 121 ? 2.232 25.062 19.141 1 98.94 121 PHE A C 1
ATOM 929 O O . PHE A 1 121 ? 2.412 25.578 20.234 1 98.94 121 PHE A O 1
ATOM 936 N N . LEU A 1 122 ? 1.149 25.203 18.438 1 98.88 122 LEU A N 1
ATOM 937 C CA . LEU A 1 122 ? 0.017 25.953 18.969 1 98.88 122 LEU A CA 1
ATOM 938 C C . LEU A 1 122 ? -1.204 25.047 19.125 1 98.88 122 LEU A C 1
ATOM 940 O O . LEU A 1 122 ? -1.649 24.422 18.172 1 98.88 122 LEU A O 1
ATOM 944 N N . ASP A 1 123 ? -1.736 24.938 20.312 1 98.44 123 ASP A N 1
ATOM 945 C CA . ASP A 1 123 ? -3.016 24.266 20.516 1 98.44 123 ASP A CA 1
ATOM 946 C C . ASP A 1 123 ? -4.172 25.109 19.984 1 98.44 123 ASP A C 1
ATOM 948 O O . ASP A 1 123 ? -4.789 25.875 20.719 1 98.44 123 ASP A O 1
ATOM 952 N N . ASN A 1 124 ? -4.379 24.953 18.812 1 97.94 124 ASN A N 1
ATOM 953 C CA . ASN A 1 124 ? -5.41 25.688 18.078 1 97.94 124 ASN A CA 1
ATOM 954 C C . ASN A 1 124 ? -6.566 24.781 17.688 1 97.94 124 ASN A C 1
ATOM 956 O O . ASN A 1 124 ? -6.352 23.641 17.234 1 97.94 124 ASN A O 1
ATOM 960 N N . PRO A 1 125 ? -7.902 25.406 17.891 1 98.25 125 PRO A N 1
ATOM 961 C CA . PRO A 1 125 ? -8.383 26.672 18.453 1 98.25 125 PRO A CA 1
ATOM 962 C C . PRO A 1 125 ? -8.445 26.641 19.984 1 98.25 125 PRO A C 1
ATOM 964 O O . PRO A 1 125 ? -8.102 25.625 20.594 1 98.25 125 PRO A O 1
ATOM 967 N N . ILE A 1 126 ? -8.781 27.828 20.547 1 98.38 126 ILE A N 1
ATOM 968 C CA . ILE A 1 126 ? -8.992 27.828 21.984 1 98.38 126 ILE A CA 1
ATOM 969 C C . ILE A 1 126 ? -10.008 26.75 22.375 1 98.38 126 ILE A C 1
ATOM 971 O O . ILE A 1 126 ? -10.953 26.5 21.625 1 98.38 126 ILE A O 1
ATOM 975 N N . GLY A 1 127 ? -9.734 26.078 23.484 1 97.56 127 GLY A N 1
ATOM 976 C CA . GLY A 1 127 ? -10.555 24.969 23.953 1 97.56 127 GLY A CA 1
ATOM 977 C C . GLY A 1 127 ? -9.945 23.609 23.656 1 97.56 127 GLY A C 1
ATOM 978 O O . GLY A 1 127 ? -10.445 22.594 24.125 1 97.56 127 GLY A O 1
ATOM 979 N N . VAL A 1 128 ? -8.867 23.609 22.984 1 97.88 128 VAL A N 1
ATOM 980 C CA . VAL A 1 128 ? -8.188 22.375 22.609 1 97.88 128 VAL A CA 1
ATOM 981 C C . VAL A 1 128 ? -6.957 22.172 23.484 1 97.88 128 VAL A C 1
ATOM 983 O O . VAL A 1 128 ? -6.246 23.141 23.797 1 97.88 128 VAL A O 1
ATOM 986 N N . GLY A 1 129 ? -6.695 20.875 23.844 1 98.06 129 GLY A N 1
ATOM 987 C CA . GLY A 1 129 ? -5.496 20.578 24.625 1 98.06 129 GLY A CA 1
ATOM 988 C C . GLY A 1 129 ? -5.375 21.422 25.875 1 98.06 129 GLY A C 1
ATOM 989 O O . GLY A 1 129 ? -6.285 21.438 26.703 1 98.06 129 GLY A O 1
ATOM 990 N N . PHE A 1 130 ? -4.305 22.203 25.891 1 98.5 130 PHE A N 1
ATOM 991 C CA . PHE A 1 130 ? -4.074 23.047 27.062 1 98.5 130 PHE A CA 1
ATOM 992 C C . PHE A 1 130 ? -4.602 24.453 26.844 1 98.5 130 PHE A C 1
ATOM 994 O O . PHE A 1 130 ? -4.578 25.281 27.766 1 98.5 130 PHE A O 1
ATOM 1001 N N . SER A 1 131 ? -5.051 24.734 25.641 1 98.31 131 SER A N 1
ATOM 1002 C CA . SER A 1 131 ? -5.617 26.062 25.391 1 98.31 131 SER A CA 1
ATOM 1003 C C . SER A 1 131 ? -6.945 26.234 26.109 1 98.31 131 SER A C 1
ATOM 1005 O O . SER A 1 131 ? -7.664 25.266 26.359 1 98.31 131 SER A O 1
ATOM 1007 N N . PHE A 1 132 ? -7.238 27.469 26.391 1 95 132 PHE A N 1
ATOM 1008 C CA . PHE A 1 132 ? -8.359 27.75 27.281 1 95 132 PHE A CA 1
ATOM 1009 C C . PHE A 1 132 ? -9.352 28.688 26.609 1 95 132 PHE A C 1
ATOM 1011 O O . PHE A 1 132 ? -8.969 29.734 26.062 1 95 132 PHE A O 1
ATOM 1018 N N . ALA A 1 133 ? -10.609 28.312 26.594 1 97.25 133 ALA A N 1
ATOM 1019 C CA . ALA A 1 133 ? -11.719 29.188 26.219 1 97.25 133 ALA A CA 1
ATOM 1020 C C . ALA A 1 133 ? -12.555 29.562 27.438 1 97.25 133 ALA A C 1
ATOM 1022 O O . ALA A 1 133 ? -13.117 28.688 28.109 1 97.25 133 ALA A O 1
ATOM 1023 N N . ALA A 1 134 ? -12.688 30.828 27.625 1 96.56 134 ALA A N 1
ATOM 1024 C CA . ALA A 1 134 ? -13.445 31.281 28.781 1 96.56 134 ALA A CA 1
ATOM 1025 C C . ALA A 1 134 ? -14.914 30.875 28.672 1 96.56 134 ALA A C 1
ATOM 1027 O O . ALA A 1 134 ? -15.555 30.562 29.688 1 96.56 134 ALA A O 1
ATOM 1028 N N . THR A 1 135 ? -15.461 30.969 27.484 1 96.12 135 THR A N 1
ATOM 1029 C CA . THR A 1 135 ? -16.828 30.516 27.234 1 96.12 135 THR A CA 1
ATOM 1030 C C . THR A 1 135 ? -16.906 29.703 25.953 1 96.12 135 THR A C 1
ATOM 1032 O O . THR A 1 135 ? -16.016 29.812 25.094 1 96.12 135 THR A O 1
ATOM 1035 N N . ALA A 1 136 ? -17.953 28.938 25.875 1 95.62 136 ALA A N 1
ATOM 1036 C CA . ALA A 1 136 ? -18.156 28.141 24.672 1 95.62 136 ALA A CA 1
ATOM 1037 C C . ALA A 1 136 ? -18.375 29.031 23.453 1 95.62 136 ALA A C 1
ATOM 1039 O O . ALA A 1 136 ? -18 28.656 22.328 1 95.62 136 ALA A O 1
ATOM 1040 N N . GLU A 1 137 ? -18.906 30.188 23.703 1 95.94 137 GLU A N 1
ATOM 1041 C CA . GLU A 1 137 ? -19.219 31.125 22.625 1 95.94 137 GLU A CA 1
ATOM 1042 C C . GLU A 1 137 ? -17.953 31.672 21.969 1 95.94 137 GLU A C 1
ATOM 1044 O O . GLU A 1 137 ? -17.969 32.062 20.812 1 95.94 137 GLU A O 1
ATOM 1049 N N . GLU A 1 138 ? -16.859 31.656 22.688 1 97.56 138 GLU A N 1
ATOM 1050 C CA . GLU A 1 138 ? -15.602 32.219 22.172 1 97.56 138 GLU A CA 1
ATOM 1051 C C . GLU A 1 138 ? -14.875 31.219 21.297 1 97.56 138 GLU A C 1
ATOM 1053 O O . GLU A 1 138 ? -13.93 31.578 20.578 1 97.56 138 GLU A O 1
ATOM 1058 N N . ILE A 1 139 ? -15.305 29.938 21.391 1 98.56 139 ILE A N 1
ATOM 1059 C CA . ILE A 1 139 ? -14.703 28.922 20.531 1 98.56 139 ILE A CA 1
ATOM 1060 C C . ILE A 1 139 ? -15.07 29.203 19.078 1 98.56 139 ILE A C 1
ATOM 1062 O O . ILE A 1 139 ? -16.25 29.297 18.734 1 98.56 139 ILE A O 1
ATOM 1066 N N . PRO A 1 140 ? -14.094 29.297 18.203 1 98.44 140 PRO A N 1
ATOM 1067 C CA . PRO A 1 140 ? -14.352 29.594 16.797 1 98.44 140 PRO A CA 1
ATOM 1068 C C . PRO A 1 140 ? -15.227 28.547 16.109 1 98.44 140 PRO A C 1
ATOM 1070 O O . PRO A 1 140 ? -15.07 27.344 16.359 1 98.44 140 PRO A O 1
ATOM 1073 N N . ARG A 1 141 ? -16.094 28.984 15.227 1 98.31 141 ARG A N 1
ATOM 1074 C CA . ARG A 1 141 ? -17 28.094 14.523 1 98.31 141 ARG A CA 1
ATOM 1075 C C . ARG A 1 141 ? -16.766 28.125 13.016 1 98.31 141 ARG A C 1
ATOM 1077 O O . ARG A 1 141 ? -17.469 27.469 12.25 1 98.31 141 ARG A O 1
ATOM 1084 N N . ASP A 1 142 ? -15.805 28.922 12.609 1 98.06 142 ASP A N 1
ATOM 1085 C CA . ASP A 1 142 ? -15.445 29.047 11.203 1 98.06 142 ASP A CA 1
ATOM 1086 C C . ASP A 1 142 ? -13.969 29.406 11.039 1 98.06 142 ASP A C 1
ATOM 1088 O O . ASP A 1 142 ? -13.281 29.688 12.023 1 98.06 142 ASP A O 1
ATOM 1092 N N . GLN A 1 143 ? -13.531 29.375 9.828 1 98.69 143 GLN A N 1
ATOM 1093 C CA . GLN A 1 143 ? -12.102 29.531 9.562 1 98.69 143 GLN A CA 1
ATOM 1094 C C . GLN A 1 143 ? -11.664 30.969 9.727 1 98.69 143 GLN A C 1
ATOM 1096 O O . GLN A 1 143 ? -10.508 31.25 10.07 1 98.69 143 GLN A O 1
ATOM 1101 N N . ARG A 1 144 ? -12.547 31.922 9.523 1 98.31 144 ARG A N 1
ATOM 1102 C CA . ARG A 1 144 ? -12.188 33.312 9.742 1 98.31 144 ARG A CA 1
ATOM 1103 C C . ARG A 1 144 ? -11.852 33.594 11.211 1 98.31 144 ARG A C 1
ATOM 1105 O O . ARG A 1 144 ? -10.812 34.188 11.516 1 98.31 144 ARG A O 1
ATOM 1112 N N . SER A 1 145 ? -12.727 33.125 12.078 1 98.31 145 SER A N 1
ATOM 1113 C CA . SER A 1 145 ? -12.5 33.312 13.508 1 98.31 145 SER A CA 1
ATOM 1114 C C . SER A 1 145 ? -11.258 32.562 13.969 1 98.31 145 SER A C 1
ATOM 1116 O O . SER A 1 145 ? -10.523 33.031 14.828 1 98.31 145 SER A O 1
ATOM 1118 N N . VAL A 1 146 ? -11.039 31.391 13.414 1 98.69 146 VAL A N 1
ATOM 1119 C CA . VAL A 1 146 ? -9.828 30.641 13.727 1 98.69 146 VAL A CA 1
ATOM 1120 C C . VAL A 1 146 ? -8.602 31.453 13.336 1 98.69 146 VAL A C 1
ATOM 1122 O O . VAL A 1 146 ? -7.66 31.578 14.125 1 98.69 146 VAL A O 1
ATOM 1125 N N . ALA A 1 147 ? -8.617 32.031 12.156 1 98.81 147 ALA A N 1
ATOM 1126 C CA . ALA A 1 147 ? -7.484 32.781 11.641 1 98.81 147 ALA A CA 1
ATOM 1127 C C . ALA A 1 147 ? -7.23 34.031 12.484 1 98.81 147 ALA A C 1
ATOM 1129 O O . ALA A 1 147 ? -6.082 34.406 12.719 1 98.81 147 ALA A O 1
ATOM 1130 N N . GLU A 1 148 ? -8.273 34.656 12.938 1 98.31 148 GLU A N 1
ATOM 1131 C CA . GLU A 1 148 ? -8.141 35.844 13.781 1 98.31 148 GLU A CA 1
ATOM 1132 C C . GLU A 1 148 ? -7.438 35.531 15.094 1 98.31 148 GLU A C 1
ATOM 1134 O O . GLU A 1 148 ? -6.535 36.25 15.523 1 98.31 148 GLU A O 1
ATOM 1139 N N . HIS A 1 149 ? -7.895 34.469 15.711 1 98.62 149 HIS A N 1
ATOM 1140 C CA . HIS A 1 149 ? -7.25 34.031 16.938 1 98.62 149 HIS A CA 1
ATOM 1141 C C . HIS A 1 149 ? -5.789 33.656 16.703 1 98.62 149 HIS A C 1
ATOM 1143 O O . HIS A 1 149 ? -4.91 34.031 17.469 1 98.62 149 HIS A O 1
ATOM 1149 N N . LEU A 1 150 ? -5.527 32.938 15.633 1 98.81 150 LEU A N 1
ATOM 1150 C CA . LEU A 1 150 ? -4.172 32.5 15.312 1 98.81 150 LEU A CA 1
ATOM 1151 C C . LEU A 1 150 ? -3.27 33.719 15.055 1 98.81 150 LEU A C 1
ATOM 1153 O O . LEU A 1 150 ? -2.119 33.75 15.5 1 98.81 150 LEU A O 1
ATOM 1157 N N . PHE A 1 151 ? -3.799 34.656 14.297 1 98.5 151 PHE A N 1
ATOM 1158 C CA . PHE A 1 151 ? -3.016 35.844 14.008 1 98.5 151 PHE A CA 1
ATOM 1159 C C . PHE A 1 151 ? -2.615 36.562 15.305 1 98.5 151 PHE A C 1
ATOM 1161 O O . PHE A 1 151 ? -1.459 36.969 15.461 1 98.5 151 PHE A O 1
ATOM 1168 N N . THR A 1 152 ? -3.564 36.719 16.203 1 98 152 THR A N 1
ATOM 1169 C CA . THR A 1 152 ? -3.305 37.344 17.5 1 98 152 THR A CA 1
ATOM 1170 C C . THR A 1 152 ? -2.266 36.562 18.281 1 98 152 THR A C 1
ATOM 1172 O O . THR A 1 152 ? -1.344 37.125 18.859 1 98 152 THR A O 1
ATOM 1175 N N . ALA A 1 153 ? -2.387 35.25 18.328 1 98.62 153 ALA A N 1
ATOM 1176 C CA . ALA A 1 153 ? -1.453 34.406 19.047 1 98.62 153 ALA A CA 1
ATOM 1177 C C . ALA A 1 153 ? -0.054 34.5 18.438 1 98.62 153 ALA A C 1
ATOM 1179 O O . ALA A 1 153 ? 0.937 34.594 19.172 1 98.62 153 ALA A O 1
ATOM 1180 N N . ILE A 1 154 ? 0.036 34.406 17.094 1 98.62 154 ILE A N 1
ATOM 1181 C CA . ILE A 1 154 ? 1.322 34.469 16.406 1 98.62 154 ILE A CA 1
ATOM 1182 C C . ILE A 1 154 ? 1.991 35.812 16.672 1 98.62 154 ILE A C 1
ATOM 1184 O O . ILE A 1 154 ? 3.182 35.875 16.984 1 98.62 154 ILE A O 1
ATOM 1188 N N . ALA A 1 155 ? 1.23 36.906 16.578 1 96.75 155 ALA A N 1
ATOM 1189 C CA . ALA A 1 155 ? 1.767 38.219 16.875 1 96.75 155 ALA A CA 1
ATOM 1190 C C . ALA A 1 155 ? 2.266 38.312 18.312 1 96.75 155 ALA A C 1
ATOM 1192 O O . ALA A 1 155 ? 3.322 38.875 18.578 1 96.75 155 ALA A O 1
ATOM 1193 N N . GLY A 1 156 ? 1.447 37.75 19.219 1 97.12 156 GLY A N 1
ATOM 1194 C CA . GLY A 1 156 ? 1.858 37.719 20.609 1 97.12 156 GLY A CA 1
ATOM 1195 C C . GLY A 1 156 ? 3.156 36.969 20.828 1 97.12 156 GLY A C 1
ATOM 1196 O O . GLY A 1 156 ? 4.008 37.375 21.609 1 97.12 156 GLY A O 1
ATOM 1197 N N . PHE A 1 157 ? 3.328 35.844 20.234 1 98.44 157 PHE A N 1
ATOM 1198 C CA . PHE A 1 157 ? 4.547 35.062 20.344 1 98.44 157 PHE A CA 1
ATOM 1199 C C . PHE A 1 157 ? 5.75 35.812 19.828 1 98.44 157 PHE A C 1
ATOM 1201 O O . PHE A 1 157 ? 6.809 35.844 20.453 1 98.44 157 PHE A O 1
ATOM 1208 N N . LEU A 1 158 ? 5.59 36.406 18.594 1 97.25 158 LEU A N 1
ATOM 1209 C CA . LEU A 1 158 ? 6.684 37.125 17.969 1 97.25 158 LEU A CA 1
ATOM 1210 C C . LEU A 1 158 ? 7.125 38.312 18.828 1 97.25 158 LEU A C 1
ATOM 1212 O O . LEU A 1 158 ? 8.289 38.688 18.797 1 97.25 158 LEU A O 1
ATOM 1216 N N . ALA A 1 159 ? 6.25 38.812 19.625 1 95.81 159 ALA A N 1
ATOM 1217 C CA . ALA A 1 159 ? 6.547 39.938 20.469 1 95.81 159 ALA A CA 1
ATOM 1218 C C . ALA A 1 159 ? 7.352 39.531 21.703 1 95.81 159 ALA A C 1
ATOM 1220 O O . ALA A 1 159 ? 7.918 40.375 22.391 1 95.81 159 ALA A O 1
ATOM 1221 N N . LEU A 1 160 ? 7.398 38.25 21.953 1 96.31 160 LEU A N 1
ATOM 1222 C CA . LEU A 1 160 ? 8.086 37.781 23.141 1 96.31 160 LEU A CA 1
ATOM 1223 C C . LEU A 1 160 ? 9.594 38 23.016 1 96.31 160 LEU A C 1
ATOM 1225 O O . LEU A 1 160 ? 10.297 38.031 24.031 1 96.31 160 LEU A O 1
ATOM 1229 N N . ASP A 1 161 ? 10.109 38 21.812 1 94.88 161 ASP A N 1
ATOM 1230 C CA . ASP A 1 161 ? 11.531 38.188 21.531 1 94.88 161 ASP A CA 1
ATOM 1231 C C . ASP A 1 161 ? 11.75 39.031 20.281 1 94.88 161 ASP A C 1
ATOM 1233 O O . ASP A 1 161 ? 11.281 38.656 19.188 1 94.88 161 ASP A O 1
ATOM 1237 N N . PRO A 1 162 ? 12.516 40.125 20.422 1 92.12 162 PRO A N 1
ATOM 1238 C CA . PRO A 1 162 ? 12.734 41 19.266 1 92.12 162 PRO A CA 1
ATOM 1239 C C . PRO A 1 162 ? 13.359 40.281 18.078 1 92.12 162 PRO A C 1
ATOM 1241 O O . PRO A 1 162 ? 13.125 40.656 16.922 1 92.12 162 PRO A O 1
ATOM 1244 N N . GLU A 1 163 ? 14.039 39.219 18.312 1 92.25 163 GLU A N 1
ATOM 1245 C CA . GLU A 1 163 ? 14.703 38.5 17.25 1 92.25 163 GLU A CA 1
ATOM 1246 C C . GLU A 1 163 ? 13.711 37.656 16.438 1 92.25 163 GLU A C 1
ATOM 1248 O O . GLU A 1 163 ? 14.008 37.25 15.312 1 92.25 163 GLU A O 1
ATOM 1253 N N . PHE A 1 164 ? 12.594 37.406 16.969 1 95.88 164 PHE A N 1
ATOM 1254 C CA . PHE A 1 164 ? 11.609 36.594 16.281 1 95.88 164 PHE A CA 1
ATOM 1255 C C . PHE A 1 164 ? 10.961 37.344 15.141 1 95.88 164 PHE A C 1
ATOM 1257 O O . PHE A 1 164 ? 10.531 36.75 14.148 1 95.88 164 PHE A O 1
ATOM 1264 N N . LYS A 1 165 ? 10.922 38.594 15.219 1 92 165 LYS A N 1
ATOM 1265 C CA . LYS A 1 165 ? 10.125 39.438 14.328 1 92 165 LYS A CA 1
ATOM 1266 C C . LYS A 1 165 ? 10.633 39.375 12.891 1 92 165 LYS A C 1
ATOM 1268 O O . LYS A 1 165 ? 9.844 39.406 11.945 1 92 165 LYS A O 1
ATOM 1273 N N . SER A 1 166 ? 11.891 39.25 12.727 1 94.12 166 SER A N 1
ATOM 1274 C CA . SER A 1 166 ? 12.461 39.281 11.391 1 94.12 166 SER A CA 1
ATOM 1275 C C . SER A 1 166 ? 12.586 37.875 10.805 1 94.12 166 SER A C 1
ATOM 1277 O O . SER A 1 166 ? 12.859 37.719 9.617 1 94.12 166 SER A O 1
ATOM 1279 N N . ARG A 1 167 ? 12.328 36.875 11.617 1 97.25 167 ARG A N 1
ATOM 1280 C CA . ARG A 1 167 ? 12.516 35.5 11.156 1 97.25 167 ARG A CA 1
ATOM 1281 C C . ARG A 1 167 ? 11.461 35.125 10.125 1 97.25 167 ARG A C 1
ATOM 1283 O O . ARG A 1 167 ? 10.289 35.5 10.25 1 97.25 167 ARG A O 1
ATOM 1290 N N . PRO A 1 168 ? 11.906 34.438 8.992 1 98 168 PRO A N 1
ATOM 1291 C CA . PRO A 1 168 ? 10.883 33.875 8.094 1 98 168 PRO A CA 1
ATOM 1292 C C . PRO A 1 168 ? 9.969 32.875 8.797 1 98 168 PRO A C 1
ATOM 1294 O O . PRO A 1 168 ? 10.438 32.031 9.539 1 98 168 PRO A O 1
ATOM 1297 N N . ILE A 1 169 ? 8.703 33.031 8.578 1 98.62 169 ILE A N 1
ATOM 1298 C CA . ILE A 1 169 ? 7.711 32.188 9.25 1 98.62 169 ILE A CA 1
ATOM 1299 C C . ILE A 1 169 ? 7.055 31.25 8.242 1 98.62 169 ILE A C 1
ATOM 1301 O O . ILE A 1 169 ? 6.672 31.672 7.152 1 98.62 169 ILE A O 1
ATOM 1305 N N . TYR A 1 170 ? 6.98 30.031 8.562 1 98.88 170 TYR A N 1
ATOM 1306 C CA . TYR A 1 170 ? 6.262 29.031 7.793 1 98.88 170 TYR A CA 1
ATOM 1307 C C . TYR A 1 170 ? 5.18 28.359 8.641 1 98.88 170 TYR A C 1
ATOM 1309 O O . TYR A 1 170 ? 5.453 27.859 9.734 1 98.88 170 TYR A O 1
ATOM 1317 N N . VAL A 1 171 ? 3.949 28.391 8.188 1 98.94 171 VAL A N 1
ATOM 1318 C CA . VAL A 1 171 ? 2.857 27.734 8.906 1 98.94 171 VAL A CA 1
ATOM 1319 C C . VAL A 1 171 ? 2.604 26.344 8.312 1 98.94 171 VAL A C 1
ATOM 1321 O O . VAL A 1 171 ? 2.402 26.219 7.105 1 98.94 171 VAL A O 1
ATOM 1324 N N . THR A 1 172 ? 2.639 25.344 9.148 1 98.94 172 THR A N 1
ATOM 1325 C CA . THR A 1 172 ? 2.467 23.953 8.719 1 98.94 172 THR A CA 1
ATOM 1326 C C . THR A 1 172 ? 1.338 23.281 9.5 1 98.94 172 THR A C 1
ATOM 1328 O O . THR A 1 172 ? 0.956 23.75 10.578 1 98.94 172 THR A O 1
ATOM 1331 N N . GLY A 1 173 ? 0.804 22.281 8.977 1 98.81 173 GLY A N 1
ATOM 1332 C CA . GLY A 1 173 ? -0.244 21.531 9.648 1 98.81 173 GLY A CA 1
ATOM 1333 C C . GLY A 1 173 ? -0.64 20.266 8.906 1 98.81 173 GLY A C 1
ATOM 1334 O O . GLY A 1 173 ? -0.074 19.953 7.852 1 98.81 173 GLY A O 1
ATOM 1335 N N . GLU A 1 174 ? -1.555 19.547 9.477 1 98.25 174 GLU A N 1
ATOM 1336 C CA . GLU A 1 174 ? -1.943 18.234 8.961 1 98.25 174 GLU A CA 1
ATOM 1337 C C . GLU A 1 174 ? -3.443 18 9.117 1 98.25 174 GLU A C 1
ATOM 1339 O O . GLU A 1 174 ? -4.059 18.5 10.062 1 98.25 174 GLU A O 1
ATOM 1344 N N . SER A 1 175 ? -4.043 17.203 8.258 1 98.5 175 SER A N 1
ATOM 1345 C CA . SER A 1 175 ? -5.434 16.781 8.398 1 98.5 175 SER A CA 1
ATOM 1346 C C . SER A 1 175 ? -6.383 17.969 8.289 1 98.5 175 SER A C 1
ATOM 1348 O O . SER A 1 175 ? -6.316 18.734 7.324 1 98.5 175 SER A O 1
ATOM 1350 N N . TYR A 1 176 ? -7.211 18.188 9.258 1 98.75 176 TYR A N 1
ATOM 1351 C CA . TYR A 1 176 ? -8.141 19.312 9.227 1 98.75 176 TYR A CA 1
ATOM 1352 C C . TYR A 1 176 ? -7.398 20.641 9.18 1 98.75 176 TYR A C 1
ATOM 1354 O O . TYR A 1 176 ? -7.957 21.656 8.758 1 98.75 176 TYR A O 1
ATOM 1362 N N . ALA A 1 177 ? -6.137 20.641 9.516 1 98.81 177 ALA A N 1
ATOM 1363 C CA . ALA A 1 177 ? -5.336 21.859 9.398 1 98.81 177 ALA A CA 1
ATOM 1364 C C . ALA A 1 177 ? -5.156 22.25 7.934 1 98.81 177 ALA A C 1
ATOM 1366 O O . ALA A 1 177 ? -4.703 23.359 7.629 1 98.81 177 ALA A O 1
ATOM 1367 N N . GLY A 1 178 ? -5.559 21.391 7.082 1 98.88 178 GLY A N 1
ATOM 1368 C CA . GLY A 1 178 ? -5.719 21.797 5.695 1 98.88 178 GLY A CA 1
ATOM 1369 C C . GLY A 1 178 ? -6.734 22.906 5.508 1 98.88 178 GLY A C 1
ATOM 1370 O O . GLY A 1 178 ? -6.84 23.484 4.422 1 98.88 178 GLY A O 1
ATOM 1371 N N . LYS A 1 179 ? -7.379 23.25 6.543 1 98.88 179 LYS A N 1
ATOM 1372 C CA . LYS A 1 179 ? -8.266 24.406 6.566 1 98.88 179 LYS A CA 1
ATOM 1373 C C . LYS A 1 179 ? -7.668 25.547 7.402 1 98.88 179 LYS A C 1
ATOM 1375 O O . LYS A 1 179 ? -7.77 26.719 7.031 1 98.88 179 LYS A O 1
ATOM 1380 N N . TYR A 1 180 ? -7.043 25.188 8.523 1 98.94 180 TYR A N 1
ATOM 1381 C CA . TYR A 1 180 ? -6.422 26.188 9.391 1 98.94 180 TYR A CA 1
ATOM 1382 C C . TYR A 1 180 ? -5.309 26.922 8.656 1 98.94 180 TYR A C 1
ATOM 1384 O O . TYR A 1 180 ? -5.234 28.156 8.719 1 98.94 180 TYR A O 1
ATOM 1392 N N . VAL A 1 181 ? -4.465 26.172 7.98 1 98.94 181 VAL A N 1
ATOM 1393 C CA . VAL A 1 181 ? -3.246 26.688 7.375 1 98.94 181 VAL A CA 1
ATOM 1394 C C . VAL A 1 181 ? -3.604 27.656 6.242 1 98.94 181 VAL A C 1
ATOM 1396 O O . VAL A 1 181 ? -3.117 28.781 6.203 1 98.94 181 VAL A O 1
ATOM 1399 N N . PRO A 1 182 ? -4.508 27.281 5.355 1 98.94 182 PRO A N 1
ATOM 1400 C CA . PRO A 1 182 ? -4.914 28.25 4.34 1 98.94 182 PRO A CA 1
ATOM 1401 C C . PRO A 1 182 ? -5.602 29.469 4.938 1 98.94 182 PRO A C 1
ATOM 1403 O O . PRO A 1 182 ? -5.402 30.594 4.461 1 98.94 182 PRO A O 1
ATOM 1406 N N . ALA A 1 183 ? -6.363 29.25 5.938 1 98.94 183 ALA A N 1
ATOM 1407 C CA . ALA A 1 183 ? -7.086 30.359 6.551 1 98.94 183 ALA A CA 1
ATOM 1408 C C . ALA A 1 183 ? -6.121 31.391 7.137 1 98.94 183 ALA A C 1
ATOM 1410 O O . ALA A 1 183 ? -6.254 32.594 6.887 1 98.94 183 ALA A O 1
ATOM 1411 N N . ILE A 1 184 ? -5.172 30.922 7.887 1 98.94 184 ILE A N 1
ATOM 1412 C CA . ILE A 1 184 ? -4.25 31.844 8.539 1 98.94 184 ILE A CA 1
ATOM 1413 C C . ILE A 1 184 ? -3.285 32.438 7.508 1 98.94 184 ILE A C 1
ATOM 1415 O O . ILE A 1 184 ? -2.9 33.594 7.598 1 98.94 184 ILE A O 1
ATOM 1419 N N . GLY A 1 185 ? -2.84 31.609 6.527 1 98.88 185 GLY A N 1
ATOM 1420 C CA . GLY A 1 185 ? -2.006 32.156 5.461 1 98.88 185 GLY A CA 1
ATOM 1421 C C . GLY A 1 185 ? -2.67 33.281 4.691 1 98.88 185 GLY A C 1
ATOM 1422 O O . GLY A 1 185 ? -2.07 34.312 4.488 1 98.88 185 GLY A O 1
ATOM 1423 N N . TYR A 1 186 ? -3.914 33 4.305 1 98.81 186 TYR A N 1
ATOM 1424 C CA . TYR A 1 186 ? -4.715 34 3.604 1 98.81 186 TYR A CA 1
ATOM 1425 C C . TYR A 1 186 ? -4.891 35.25 4.457 1 98.81 186 TYR A C 1
ATOM 1427 O O . TYR A 1 186 ? -4.711 36.344 3.969 1 98.81 186 TYR A O 1
ATOM 1435 N N . TYR A 1 187 ? -5.191 35.062 5.699 1 98.81 187 TYR A N 1
ATOM 1436 C CA . TYR A 1 187 ? -5.422 36.188 6.625 1 98.81 187 TYR A CA 1
ATOM 1437 C C . TYR A 1 187 ? -4.168 37.031 6.785 1 98.81 187 TYR A C 1
ATOM 1439 O O . TYR A 1 187 ? -4.234 38.25 6.762 1 98.81 187 TYR A O 1
ATOM 1447 N N . ILE A 1 188 ? -3.039 36.406 6.965 1 98.75 188 ILE A N 1
ATOM 1448 C CA . ILE A 1 188 ? -1.778 37.125 7.145 1 98.75 188 ILE A CA 1
ATOM 1449 C C . ILE A 1 188 ? -1.468 37.969 5.898 1 98.75 188 ILE A C 1
ATOM 1451 O O . ILE A 1 188 ? -1.075 39.125 6 1 98.75 188 ILE A O 1
ATOM 1455 N N . LEU A 1 189 ? -1.599 37.344 4.711 1 98.44 189 LEU A N 1
ATOM 1456 C CA . LEU A 1 189 ? -1.328 38.062 3.473 1 98.44 189 LEU A CA 1
ATOM 1457 C C . LEU A 1 189 ? -2.193 39.312 3.369 1 98.44 189 LEU A C 1
ATOM 1459 O O . LEU A 1 189 ? -1.707 40.375 2.992 1 98.44 189 LEU A O 1
ATOM 1463 N N . LYS A 1 190 ? -3.445 39.188 3.742 1 98.06 190 LYS A N 1
ATOM 1464 C CA . LYS A 1 190 ? -4.371 40.312 3.68 1 98.06 190 LYS A CA 1
ATOM 1465 C C . LYS A 1 190 ? -4.027 41.375 4.73 1 98.06 190 LYS A C 1
ATOM 1467 O O . LYS A 1 190 ? -4.035 42.562 4.445 1 98.06 190 LYS A O 1
ATOM 1472 N N . LYS A 1 191 ? -3.732 40.938 5.91 1 97.62 191 LYS A N 1
ATOM 1473 C CA . LYS A 1 191 ? -3.406 41.844 7 1 97.62 191 LYS A CA 1
ATOM 1474 C C . LYS A 1 191 ? -2.102 42.594 6.723 1 97.62 191 LYS A C 1
ATOM 1476 O O . LYS A 1 191 ? -1.974 43.781 7.043 1 97.62 191 LYS A O 1
ATOM 1481 N N . ASN A 1 192 ? -1.151 41.875 6.203 1 96.88 192 ASN A N 1
ATOM 1482 C CA . ASN A 1 192 ? 0.141 42.469 5.887 1 96.88 192 ASN A CA 1
ATOM 1483 C C . ASN A 1 192 ? -0.005 43.625 4.922 1 96.88 192 ASN A C 1
ATOM 1485 O O . ASN A 1 192 ? 0.812 44.562 4.93 1 96.88 192 ASN A O 1
ATOM 1489 N N . LEU A 1 193 ? -1.008 43.656 4.051 1 95.94 193 LEU A N 1
ATOM 1490 C CA . LEU A 1 193 ? -1.24 44.75 3.109 1 95.94 193 LEU A CA 1
ATOM 1491 C C . LEU A 1 193 ? -1.665 46.031 3.842 1 95.94 193 LEU A C 1
ATOM 1493 O O . LEU A 1 193 ? -1.468 47.125 3.338 1 95.94 193 LEU A O 1
ATOM 1497 N N . GLU A 1 194 ? -2.154 45.844 5.062 1 95.69 194 GLU A N 1
ATOM 1498 C CA . GLU A 1 194 ? -2.736 46.938 5.805 1 95.69 194 GLU A CA 1
ATOM 1499 C C . GLU A 1 194 ? -1.805 47.406 6.918 1 95.69 194 GLU A C 1
ATOM 1501 O O . GLU A 1 194 ? -1.991 48.5 7.473 1 95.69 194 GLU A O 1
ATOM 1506 N N . LEU A 1 195 ? -0.855 46.656 7.18 1 94.31 195 LEU A N 1
ATOM 1507 C CA . LEU A 1 195 ? -0.03 46.906 8.352 1 94.31 195 LEU A CA 1
ATOM 1508 C C . LEU A 1 195 ? 1.291 47.562 7.953 1 94.31 195 LEU A C 1
ATOM 1510 O O . LEU A 1 195 ? 1.798 47.312 6.855 1 94.31 195 LEU A O 1
ATOM 1514 N N . PRO A 1 196 ? 1.822 48.438 8.875 1 93.44 196 PRO A N 1
ATOM 1515 C CA . PRO A 1 196 ? 3.199 48.875 8.656 1 93.44 196 PRO A CA 1
ATOM 1516 C C . PRO A 1 196 ? 4.215 47.75 8.727 1 93.44 196 PRO A C 1
ATOM 1518 O O . PRO A 1 196 ? 3.939 46.688 9.336 1 93.44 196 PRO A O 1
ATOM 1521 N N . VAL A 1 197 ? 5.293 47.969 8.156 1 88.75 197 VAL A N 1
ATOM 1522 C CA . VAL A 1 197 ? 6.32 46.969 7.996 1 88.75 197 VAL A CA 1
ATOM 1523 C C . VAL A 1 197 ? 6.676 46.375 9.359 1 88.75 197 VAL A C 1
ATOM 1525 O O . VAL A 1 197 ? 6.887 45.156 9.477 1 88.75 197 VAL A O 1
ATOM 1528 N N . SER A 1 198 ? 6.625 47.156 10.375 1 87.94 198 SER A N 1
ATOM 1529 C CA . SER A 1 198 ? 7.051 46.75 11.711 1 87.94 198 SER A CA 1
ATOM 1530 C C . SER A 1 198 ? 6.047 45.781 12.336 1 87.94 198 SER A C 1
ATOM 1532 O O . SER A 1 198 ? 6.379 45.062 13.281 1 87.94 198 SER A O 1
ATOM 1534 N N . ARG A 1 199 ? 4.883 45.656 11.766 1 90.88 199 ARG A N 1
ATOM 1535 C CA . ARG A 1 199 ? 3.834 44.844 12.367 1 90.88 199 ARG A CA 1
ATOM 1536 C C . ARG A 1 199 ? 3.457 43.688 11.445 1 90.88 199 ARG A C 1
ATOM 1538 O O . ARG A 1 199 ? 2.545 42.906 11.758 1 90.88 199 ARG A O 1
ATOM 1545 N N . LYS A 1 200 ? 4.164 43.562 10.367 1 94.38 200 LYS A N 1
ATOM 1546 C CA . LYS A 1 200 ? 3.883 42.5 9.414 1 94.38 200 LYS A CA 1
ATOM 1547 C C . LYS A 1 200 ? 4.473 41.188 9.875 1 94.38 200 LYS A C 1
ATOM 1549 O O . LYS A 1 200 ? 5.484 41.156 10.586 1 94.38 200 LYS A O 1
ATOM 1554 N N . VAL A 1 201 ? 3.805 40.156 9.633 1 97.06 201 VAL A N 1
ATOM 1555 C CA . VAL A 1 201 ? 4.34 38.812 9.797 1 97.06 201 VAL A CA 1
ATOM 1556 C C . VAL A 1 201 ? 5.141 38.438 8.555 1 97.06 201 VAL A C 1
ATOM 1558 O O . VAL A 1 201 ? 4.637 38.531 7.434 1 97.06 201 VAL A O 1
ATOM 1561 N N . ASN A 1 202 ? 6.41 38.031 8.711 1 97.69 202 ASN A N 1
ATOM 1562 C CA . ASN A 1 202 ? 7.289 37.625 7.609 1 97.69 202 ASN A CA 1
ATOM 1563 C C . ASN A 1 202 ? 6.98 36.219 7.117 1 97.69 202 ASN A C 1
ATOM 1565 O O . ASN A 1 202 ? 7.812 35.312 7.234 1 97.69 202 ASN A O 1
ATOM 1569 N N . LEU A 1 203 ? 5.875 36.094 6.473 1 98.44 203 LEU A N 1
ATOM 1570 C CA . LEU A 1 203 ? 5.383 34.781 6.027 1 98.44 203 LEU A CA 1
ATOM 1571 C C . LEU A 1 203 ? 6.129 34.344 4.781 1 98.44 203 LEU A C 1
ATOM 1573 O O . LEU A 1 203 ? 6.047 34.969 3.73 1 98.44 203 LEU A O 1
ATOM 1577 N N . GLY A 1 204 ? 6.82 33.188 4.949 1 98.06 204 GLY A N 1
ATOM 1578 C CA . GLY A 1 204 ? 7.602 32.656 3.85 1 98.06 204 GLY A CA 1
ATOM 1579 C C . GLY A 1 204 ? 6.875 31.578 3.078 1 98.06 204 GLY A C 1
ATOM 1580 O O . GLY A 1 204 ? 7.168 31.328 1.905 1 98.06 204 GLY A O 1
ATOM 1581 N N . GLY A 1 205 ? 5.941 30.922 3.695 1 98.75 205 GLY A N 1
ATOM 1582 C CA . GLY A 1 205 ? 5.203 29.844 3.045 1 98.75 205 GLY A CA 1
ATOM 1583 C C . GLY A 1 205 ? 4.316 29.062 4 1 98.75 205 GLY A C 1
ATOM 1584 O O . GLY A 1 205 ? 4.297 29.344 5.203 1 98.75 205 GLY A O 1
ATOM 1585 N N . VAL A 1 206 ? 3.551 28.141 3.43 1 98.94 206 VAL A N 1
ATOM 1586 C CA . VAL A 1 206 ? 2.727 27.25 4.234 1 98.94 206 VAL A CA 1
ATOM 1587 C C . VAL A 1 206 ? 2.875 25.812 3.727 1 98.94 206 VAL A C 1
ATOM 1589 O O . VAL A 1 206 ? 3.119 25.594 2.537 1 98.94 206 VAL A O 1
ATOM 1592 N N . ALA A 1 207 ? 2.783 24.828 4.613 1 98.94 207 ALA A N 1
ATOM 1593 C CA . ALA A 1 207 ? 2.824 23.422 4.27 1 98.94 207 ALA A CA 1
ATOM 1594 C C . ALA A 1 207 ? 1.608 22.688 4.828 1 98.94 207 ALA A C 1
ATOM 1596 O O . ALA A 1 207 ? 1.292 22.797 6.016 1 98.94 207 ALA A O 1
ATOM 1597 N N . ILE A 1 208 ? 0.938 21.969 3.992 1 98.94 208 ILE A N 1
ATOM 1598 C CA . ILE A 1 208 ? -0.291 21.266 4.348 1 98.94 208 ILE A CA 1
ATOM 1599 C C . ILE A 1 208 ? -0.102 19.766 4.148 1 98.94 208 ILE A C 1
ATOM 1601 O O . ILE A 1 208 ? -0.006 19.281 3.014 1 98.94 208 ILE A O 1
ATOM 1605 N N . GLY A 1 209 ? -0.104 19.016 5.223 1 98.88 209 GLY A N 1
ATOM 1606 C CA . GLY A 1 209 ? 0.062 17.562 5.172 1 98.88 209 GLY A CA 1
ATOM 1607 C C . GLY A 1 209 ? -1.253 16.812 5.246 1 98.88 209 GLY A C 1
ATOM 1608 O O . GLY A 1 209 ? -2.023 16.984 6.191 1 98.88 209 GLY A O 1
ATOM 1609 N N . ASN A 1 210 ? -1.479 15.992 4.328 1 98.81 210 ASN A N 1
ATOM 1610 C CA . ASN A 1 210 ? -2.705 15.203 4.316 1 98.81 210 ASN A CA 1
ATOM 1611 C C . ASN A 1 210 ? -3.918 16.047 4.699 1 98.81 210 ASN A C 1
ATOM 1613 O O . ASN A 1 210 ? -4.699 15.664 5.566 1 98.81 210 ASN A O 1
ATOM 1617 N N . GLY A 1 211 ? -4.062 17.141 4.031 1 98.88 211 GLY A N 1
ATOM 1618 C CA . GLY A 1 211 ? -4.992 18.172 4.473 1 98.88 211 GLY A CA 1
ATOM 1619 C C . GLY A 1 211 ? -6.391 17.984 3.914 1 98.88 211 GLY A C 1
ATOM 1620 O O . GLY A 1 211 ? -6.559 17.594 2.76 1 98.88 211 GLY A O 1
ATOM 1621 N N . LEU A 1 212 ? -7.379 18.25 4.711 1 98.88 212 LEU A N 1
ATOM 1622 C CA . LEU A 1 212 ? -8.734 18.5 4.234 1 98.88 212 LEU A CA 1
ATOM 1623 C C . LEU A 1 212 ? -8.898 19.953 3.789 1 98.88 212 LEU A C 1
ATOM 1625 O O . LEU A 1 212 ? -8.891 20.859 4.617 1 98.88 212 LEU A O 1
ATOM 1629 N N . THR A 1 213 ? -9.031 20.141 2.486 1 98.94 213 THR A N 1
ATOM 1630 C CA . THR A 1 213 ? -8.992 21.5 1.946 1 98.94 213 THR A CA 1
ATOM 1631 C C . THR A 1 213 ? -10.234 21.781 1.109 1 98.94 213 THR A C 1
ATOM 1633 O O . THR A 1 213 ? -10.82 22.875 1.194 1 98.94 213 THR A O 1
ATOM 1636 N N . ASP A 1 214 ? -10.641 20.828 0.373 1 98.88 214 ASP A N 1
ATOM 1637 C CA . ASP A 1 214 ? -11.828 20.875 -0.473 1 98.88 214 ASP A CA 1
ATOM 1638 C C . ASP A 1 214 ? -12.641 19.578 -0.345 1 98.88 214 ASP A C 1
ATOM 1640 O O . ASP A 1 214 ? -12.68 18.781 -1.273 1 98.88 214 ASP A O 1
ATOM 1644 N N . PRO A 1 215 ? -13.406 19.547 0.73 1 98.88 215 PRO A N 1
ATOM 1645 C CA . PRO A 1 215 ? -14.008 18.266 1.114 1 98.88 215 PRO A CA 1
ATOM 1646 C C . PRO A 1 215 ? -14.992 17.734 0.073 1 98.88 215 PRO A C 1
ATOM 1648 O O . PRO A 1 215 ? -15.133 16.531 -0.092 1 98.88 215 PRO A O 1
ATOM 1651 N N . VAL A 1 216 ? -15.656 18.594 -0.622 1 98.88 216 VAL A N 1
ATOM 1652 C CA . VAL A 1 216 ? -16.656 18.141 -1.578 1 98.88 216 VAL A CA 1
ATOM 1653 C C . VAL A 1 216 ? -15.992 17.359 -2.701 1 98.88 216 VAL A C 1
ATOM 1655 O O . VAL A 1 216 ? -16.516 16.328 -3.152 1 98.88 216 VAL A O 1
ATOM 1658 N N . THR A 1 217 ? -14.852 17.828 -3.207 1 98.88 217 THR A N 1
ATOM 1659 C CA . THR A 1 217 ? -14.094 17.109 -4.219 1 98.88 217 THR A CA 1
ATOM 1660 C C . THR A 1 217 ? -13.438 15.867 -3.621 1 98.88 217 THR A C 1
ATOM 1662 O O . THR A 1 217 ? -13.43 14.797 -4.242 1 98.88 217 THR A O 1
ATOM 1665 N N . GLN A 1 218 ? -12.945 16 -2.449 1 98.88 218 GLN A N 1
ATOM 1666 C CA . GLN A 1 218 ? -12.164 14.938 -1.816 1 98.88 218 GLN A CA 1
ATOM 1667 C C . GLN A 1 218 ? -13.047 13.742 -1.465 1 98.88 218 GLN A C 1
ATOM 1669 O O . GLN A 1 218 ? -12.656 12.594 -1.672 1 98.88 218 GLN A O 1
ATOM 1674 N N . VAL A 1 219 ? -14.25 14 -0.945 1 98.94 219 VAL A N 1
ATOM 1675 C CA . VAL A 1 219 ? -15.125 12.914 -0.514 1 98.94 219 VAL A CA 1
ATOM 1676 C C . VAL A 1 219 ? -15.547 12.086 -1.723 1 98.94 219 VAL A C 1
ATOM 1678 O O . VAL A 1 219 ? -15.859 10.898 -1.591 1 98.94 219 VAL A O 1
ATOM 1681 N N . ALA A 1 220 ? -15.484 12.617 -2.898 1 98.88 220 ALA A N 1
ATOM 1682 C CA . ALA A 1 220 ? -15.961 11.961 -4.113 1 98.88 220 ALA A CA 1
ATOM 1683 C C . ALA A 1 220 ? -14.906 11.008 -4.672 1 98.88 220 ALA A C 1
ATOM 1685 O O . ALA A 1 220 ? -15.141 10.328 -5.672 1 98.88 220 ALA A O 1
ATOM 1686 N N . THR A 1 221 ? -13.773 10.844 -3.982 1 98.88 221 THR A N 1
ATOM 1687 C CA . THR A 1 221 ? -12.656 10.125 -4.586 1 98.88 221 THR A CA 1
ATOM 1688 C C . THR A 1 221 ? -12.484 8.75 -3.945 1 98.88 221 THR A C 1
ATOM 1690 O O . THR A 1 221 ? -11.781 7.895 -4.48 1 98.88 221 THR A O 1
ATOM 1693 N N . HIS A 1 222 ? -13.07 8.492 -2.795 1 98.94 222 HIS A N 1
ATOM 1694 C CA . HIS A 1 222 ? -12.758 7.332 -1.974 1 98.94 222 HIS A CA 1
ATOM 1695 C C . HIS A 1 222 ? -13.031 6.035 -2.727 1 98.94 222 HIS A C 1
ATOM 1697 O O . HIS A 1 222 ? -12.242 5.09 -2.652 1 98.94 222 HIS A O 1
ATOM 1703 N N . ALA A 1 223 ? -14.094 5.961 -3.469 1 98.88 223 ALA A N 1
ATOM 1704 C CA . ALA A 1 223 ? -14.5 4.73 -4.145 1 98.88 223 ALA A CA 1
ATOM 1705 C C . ALA A 1 223 ? -13.477 4.32 -5.199 1 98.88 223 ALA A C 1
ATOM 1707 O O . ALA A 1 223 ? -12.977 3.193 -5.18 1 98.88 223 ALA A O 1
ATOM 1708 N N . LEU A 1 224 ? -13.141 5.234 -6.098 1 98.75 224 LEU A N 1
ATOM 1709 C CA . LEU A 1 224 ? -12.188 4.922 -7.156 1 98.75 224 LEU A CA 1
ATOM 1710 C C . LEU A 1 224 ? -10.797 4.66 -6.578 1 98.75 224 LEU A C 1
ATOM 1712 O O . LEU A 1 224 ? -10.086 3.771 -7.047 1 98.75 224 LEU A O 1
ATOM 1716 N N . ASN A 1 225 ? -10.43 5.457 -5.586 1 98.88 225 ASN A N 1
ATOM 1717 C CA . ASN A 1 225 ? -9.156 5.234 -4.91 1 98.88 225 ASN A CA 1
ATOM 1718 C C . ASN A 1 225 ? -9.062 3.824 -4.332 1 98.88 225 ASN A C 1
ATOM 1720 O O . ASN A 1 225 ? -8.109 3.094 -4.613 1 98.88 225 ASN A O 1
ATOM 1724 N N . ALA A 1 226 ? -10.07 3.445 -3.596 1 98.88 226 ALA A N 1
ATOM 1725 C CA . ALA A 1 226 ? -10.07 2.139 -2.941 1 98.88 226 ALA A CA 1
ATOM 1726 C C . ALA A 1 226 ? -10.164 1.013 -3.967 1 98.88 226 ALA A C 1
ATOM 1728 O O . ALA A 1 226 ? -9.508 -0.02 -3.826 1 98.88 226 ALA A O 1
ATOM 1729 N N . TYR A 1 227 ? -10.969 1.186 -4.984 1 98.75 227 TYR A N 1
ATOM 1730 C CA . TYR A 1 227 ? -11.18 0.161 -6 1 98.75 227 TYR A CA 1
ATOM 1731 C C . TYR A 1 227 ? -9.906 -0.102 -6.785 1 98.75 227 TYR A C 1
ATOM 1733 O O . TYR A 1 227 ? -9.461 -1.248 -6.902 1 98.75 227 TYR A O 1
ATOM 1741 N N . TYR A 1 228 ? -9.273 0.947 -7.262 1 98.69 228 TYR A N 1
ATOM 1742 C CA . TYR A 1 228 ? -8.094 0.777 -8.109 1 98.69 228 TYR A CA 1
ATOM 1743 C C . TYR A 1 228 ? -6.855 0.503 -7.273 1 98.69 228 TYR A C 1
ATOM 1745 O O . TYR A 1 228 ? -5.785 0.217 -7.812 1 98.69 228 TYR A O 1
ATOM 1753 N N . SER A 1 229 ? -7.023 0.563 -5.957 1 98.06 229 SER A N 1
ATOM 1754 C CA . SER A 1 229 ? -5.957 0.109 -5.066 1 98.06 229 SER A CA 1
ATOM 1755 C C . SER A 1 229 ? -6.145 -1.357 -4.688 1 98.06 229 SER A C 1
ATOM 1757 O O . SER A 1 229 ? -5.293 -1.941 -4.012 1 98.06 229 SER A O 1
ATOM 1759 N N . GLY A 1 230 ? -7.223 -1.896 -5.059 1 98.38 230 GLY A N 1
ATOM 1760 C CA . GLY A 1 230 ? -7.469 -3.305 -4.797 1 98.38 230 GLY A CA 1
ATOM 1761 C C . GLY A 1 230 ? -8.086 -3.561 -3.434 1 98.38 230 GLY A C 1
ATOM 1762 O O . GLY A 1 230 ? -8.133 -4.703 -2.971 1 98.38 230 GLY A O 1
ATOM 1763 N N . LEU A 1 231 ? -8.617 -2.535 -2.75 1 98.81 231 LEU A N 1
ATOM 1764 C CA . LEU A 1 231 ? -9.078 -2.682 -1.375 1 98.81 231 LEU A CA 1
ATOM 1765 C C . LEU A 1 231 ? -10.555 -3.043 -1.335 1 98.81 231 LEU A C 1
ATOM 1767 O O . LEU A 1 231 ? -11.039 -3.607 -0.349 1 98.81 231 LEU A O 1
ATOM 1771 N N . ILE A 1 232 ? -11.297 -2.666 -2.385 1 98.75 232 ILE A N 1
ATOM 1772 C CA . ILE A 1 232 ? -12.703 -3.037 -2.49 1 98.75 232 ILE A CA 1
ATOM 1773 C C . ILE A 1 232 ? -13 -3.555 -3.896 1 98.75 232 ILE A C 1
ATOM 1775 O O . ILE A 1 232 ? -12.203 -3.35 -4.82 1 98.75 232 ILE A O 1
ATOM 1779 N N . ASN A 1 233 ? -14.055 -4.305 -4.035 1 98.19 233 ASN A N 1
ATOM 1780 C CA . ASN A 1 233 ? -14.414 -4.809 -5.359 1 98.19 233 ASN A CA 1
ATOM 1781 C C . ASN A 1 233 ? -15.445 -3.914 -6.039 1 98.19 233 ASN A C 1
ATOM 1783 O O . ASN A 1 233 ? -15.766 -2.836 -5.539 1 98.19 233 ASN A O 1
ATOM 1787 N N . ASP A 1 234 ? -15.883 -4.312 -7.191 1 97.94 234 ASP A N 1
ATOM 1788 C CA . ASP A 1 234 ? -16.75 -3.51 -8.047 1 97.94 234 ASP A CA 1
ATOM 1789 C C . ASP A 1 234 ? -18.078 -3.188 -7.34 1 97.94 234 ASP A C 1
ATOM 1791 O O . ASP A 1 234 ? -18.531 -2.047 -7.375 1 97.94 234 ASP A O 1
ATOM 1795 N N . LYS A 1 235 ? -18.672 -4.148 -6.711 1 98.25 235 LYS A N 1
ATOM 1796 C CA . LYS A 1 235 ? -19.938 -3.963 -5.996 1 98.25 235 LYS A CA 1
ATOM 1797 C C . LYS A 1 235 ? -19.781 -2.945 -4.871 1 98.25 235 LYS A C 1
ATOM 1799 O O . LYS A 1 235 ? -20.609 -2.039 -4.73 1 98.25 235 LYS A O 1
ATOM 1804 N N . GLN A 1 236 ? -18.812 -3.145 -4.102 1 98.81 236 GLN A N 1
ATOM 1805 C CA . GLN A 1 236 ? -18.547 -2.24 -2.992 1 98.81 236 GLN A CA 1
ATOM 1806 C C . GLN A 1 236 ? -18.234 -0.832 -3.492 1 98.81 236 GLN A C 1
ATOM 1808 O O . GLN A 1 236 ? -18.609 0.154 -2.859 1 98.81 236 GLN A O 1
ATOM 1813 N N . LYS A 1 237 ? -17.516 -0.737 -4.574 1 98.75 237 LYS A N 1
ATOM 1814 C CA . LYS A 1 237 ? -17.25 0.556 -5.199 1 98.75 237 LYS A CA 1
ATOM 1815 C C . LYS A 1 237 ? -18.562 1.291 -5.504 1 98.75 237 LYS A C 1
ATOM 1817 O O . LYS A 1 237 ? -18.703 2.475 -5.191 1 98.75 237 LYS A O 1
ATOM 1822 N N . ASP A 1 238 ? -19.484 0.596 -6.125 1 98.62 238 ASP A N 1
ATOM 1823 C CA . ASP A 1 238 ? -20.781 1.192 -6.469 1 98.62 238 ASP A CA 1
ATOM 1824 C C . ASP A 1 238 ? -21.5 1.685 -5.219 1 98.62 238 ASP A C 1
ATOM 1826 O O . ASP A 1 238 ? -22.094 2.77 -5.223 1 98.62 238 ASP A O 1
ATOM 1830 N N . GLU A 1 239 ? -21.469 0.877 -4.195 1 98.75 239 GLU A N 1
ATOM 1831 C CA . GLU A 1 239 ? -22.109 1.253 -2.936 1 98.75 239 GLU A CA 1
ATOM 1832 C C . GLU A 1 239 ? -21.453 2.5 -2.342 1 98.75 239 GLU A C 1
ATOM 1834 O O . GLU A 1 239 ? -22.156 3.404 -1.875 1 98.75 239 GLU A O 1
ATOM 1839 N N . LEU A 1 240 ? -20.188 2.523 -2.367 1 98.88 240 LEU A N 1
ATOM 1840 C CA . LEU A 1 240 ? -19.453 3.662 -1.818 1 98.88 240 LEU A CA 1
ATOM 1841 C C . LEU A 1 240 ? -19.719 4.922 -2.639 1 98.88 240 LEU A C 1
ATOM 1843 O O . LEU A 1 240 ? -19.797 6.02 -2.088 1 98.88 240 LEU A O 1
ATOM 1847 N N . GLU A 1 241 ? -19.812 4.797 -3.945 1 98.88 241 GLU A N 1
ATOM 1848 C CA . GLU A 1 241 ? -20.094 5.926 -4.82 1 98.88 241 GLU A CA 1
ATOM 1849 C C . GLU A 1 241 ? -21.453 6.547 -4.492 1 98.88 241 GLU A C 1
ATOM 1851 O O . GLU A 1 241 ? -21.609 7.77 -4.531 1 98.88 241 GLU A O 1
ATOM 1856 N N . LYS A 1 242 ? -22.391 5.68 -4.211 1 98.88 242 LYS A N 1
ATOM 1857 C CA . LYS A 1 242 ? -23.703 6.176 -3.824 1 98.88 242 LYS A CA 1
ATOM 1858 C C . LYS A 1 242 ? -23.625 7 -2.541 1 98.88 242 LYS A C 1
ATOM 1860 O O . LYS A 1 242 ? -24.219 8.078 -2.451 1 98.88 242 LYS A O 1
ATOM 1865 N N . ALA A 1 243 ? -22.938 6.484 -1.576 1 98.94 243 ALA A N 1
ATOM 1866 C CA . ALA A 1 243 ? -22.766 7.215 -0.321 1 98.94 243 ALA A CA 1
ATOM 1867 C C . ALA A 1 243 ? -22.047 8.539 -0.55 1 98.94 243 ALA A C 1
ATOM 1869 O O . ALA A 1 243 ? -22.406 9.562 0.033 1 98.94 243 ALA A O 1
ATOM 1870 N N . GLN A 1 244 ? -21.031 8.531 -1.369 1 98.88 244 GLN A N 1
ATOM 1871 C CA . GLN A 1 244 ? -20.297 9.742 -1.702 1 98.88 244 GLN A CA 1
ATOM 1872 C C . GLN A 1 244 ? -21.203 10.797 -2.328 1 98.88 244 GLN A C 1
ATOM 1874 O O . GLN A 1 244 ? -21.078 11.984 -2.029 1 98.88 244 GLN A O 1
ATOM 1879 N N . SER A 1 245 ? -22.047 10.367 -3.207 1 98.88 2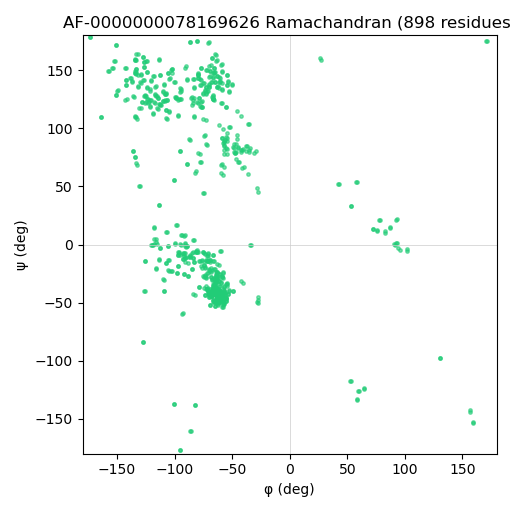45 SER A N 1
ATOM 1880 C CA . SER A 1 245 ? -22.938 11.281 -3.906 1 98.88 245 SER A CA 1
ATOM 1881 C C . SER A 1 245 ? -23.859 12 -2.93 1 98.88 245 SER A C 1
ATOM 1883 O O . SER A 1 245 ? -24.203 13.172 -3.137 1 98.88 245 SER A O 1
ATOM 1885 N N . GLU A 1 246 ? -24.25 11.297 -1.922 1 98.88 246 GLU A N 1
ATOM 1886 C CA . GLU A 1 246 ? -25.062 11.922 -0.892 1 98.88 246 GLU A CA 1
ATOM 1887 C C . GLU A 1 246 ? -24.297 13.039 -0.185 1 98.88 246 GLU A C 1
ATOM 1889 O O . GLU A 1 246 ? -24.828 14.133 0.021 1 98.88 246 GLU A O 1
ATOM 1894 N N . ALA A 1 247 ? -23.078 12.797 0.213 1 98.94 247 ALA A N 1
ATOM 1895 C CA . ALA A 1 247 ? -22.25 13.812 0.864 1 98.94 247 ALA A CA 1
ATOM 1896 C C . ALA A 1 247 ? -22.047 15.023 -0.043 1 98.94 247 ALA A C 1
ATOM 1898 O O . ALA A 1 247 ? -22.125 16.172 0.41 1 98.94 247 ALA A O 1
ATOM 1899 N N . VAL A 1 248 ? -21.812 14.773 -1.312 1 98.94 248 VAL A N 1
ATOM 1900 C CA . VAL A 1 248 ? -21.609 15.836 -2.287 1 98.94 248 VAL A CA 1
ATOM 1901 C C . VAL A 1 248 ? -22.891 16.672 -2.416 1 98.94 248 VAL A C 1
ATOM 1903 O O . VAL A 1 248 ? -22.844 17.906 -2.398 1 98.94 248 VAL A O 1
ATOM 1906 N N . SER A 1 249 ? -24.016 15.984 -2.561 1 98.88 249 SER A N 1
ATOM 1907 C CA . SER A 1 249 ? -25.297 16.656 -2.725 1 98.88 249 SER A CA 1
ATOM 1908 C C . SER A 1 249 ? -25.609 17.547 -1.525 1 98.88 249 SER A C 1
ATOM 1910 O O . SER A 1 249 ? -26.016 18.703 -1.689 1 98.88 249 SER A O 1
ATOM 1912 N N . LEU A 1 250 ? -25.422 17.031 -0.334 1 98.94 250 LEU A N 1
ATOM 1913 C CA . LEU A 1 250 ? -25.688 17.781 0.884 1 98.94 250 LEU A CA 1
ATOM 1914 C C . LEU A 1 250 ? -24.766 19 0.967 1 98.94 250 LEU A C 1
ATOM 1916 O O . LEU A 1 250 ? -25.203 20.078 1.405 1 98.94 250 LEU A O 1
ATOM 1920 N N . THR A 1 251 ? -23.547 18.875 0.569 1 98.88 251 THR A N 1
ATOM 1921 C CA . THR A 1 251 ? -22.609 19.984 0.556 1 98.88 251 THR A CA 1
ATOM 1922 C C . THR A 1 251 ? -23.078 21.078 -0.409 1 98.88 251 THR A C 1
ATOM 1924 O O . THR A 1 251 ? -23.062 22.266 -0.071 1 98.88 251 THR A O 1
ATOM 1927 N N . ARG A 1 252 ? -23.469 20.656 -1.572 1 98.69 252 ARG A N 1
ATOM 1928 C CA . ARG A 1 252 ? -23.922 21.609 -2.594 1 98.69 252 ARG A CA 1
ATOM 1929 C C . ARG A 1 252 ? -25.172 22.359 -2.143 1 98.69 252 ARG A C 1
ATOM 1931 O O . ARG A 1 252 ? -25.359 23.516 -2.498 1 98.69 252 ARG A O 1
ATOM 1938 N N . MET A 1 253 ? -25.984 21.766 -1.296 1 98.62 253 MET A N 1
ATOM 1939 C CA . MET A 1 253 ? -27.203 22.375 -0.785 1 98.62 253 MET A CA 1
ATOM 1940 C C . MET A 1 253 ? -26.906 23.266 0.413 1 98.62 253 MET A C 1
ATOM 1942 O O . MET A 1 253 ? -27.797 23.984 0.895 1 98.62 253 MET A O 1
ATOM 1946 N N . GLY A 1 254 ? -25.75 23.203 0.947 1 98.5 254 GLY A N 1
ATOM 1947 C CA . GLY A 1 254 ? -25.375 24.016 2.1 1 98.5 254 GLY A CA 1
ATOM 1948 C C . GLY A 1 254 ? -25.828 23.406 3.418 1 98.5 254 GLY A C 1
ATOM 1949 O O . GLY A 1 254 ? -25.891 24.109 4.43 1 98.5 254 GLY A O 1
ATOM 1950 N N . ASN A 1 255 ? -26.281 22.156 3.293 1 98.69 255 ASN A N 1
ATOM 1951 C CA . ASN A 1 255 ? -26.594 21.422 4.523 1 98.69 255 ASN A CA 1
ATOM 1952 C C . ASN A 1 255 ? -25.328 20.906 5.207 1 98.69 255 ASN A C 1
ATOM 1954 O O . ASN A 1 255 ? -25.078 19.703 5.23 1 98.69 255 ASN A O 1
ATOM 1958 N N . TRP A 1 256 ? -24.656 21.75 5.875 1 98.75 256 TRP A N 1
ATOM 1959 C CA . TRP A 1 256 ? -23.25 21.547 6.25 1 98.75 256 TRP A CA 1
ATOM 1960 C C . TRP A 1 256 ? -23.125 20.438 7.281 1 98.75 256 TRP A C 1
ATOM 1962 O O . TRP A 1 256 ? -22.281 19.547 7.133 1 98.75 256 TRP A O 1
ATOM 1972 N N . SER A 1 257 ? -23.828 20.438 8.359 1 98.75 257 SER A N 1
ATOM 1973 C CA . SER A 1 257 ? -23.719 19.438 9.406 1 98.75 257 SER A CA 1
ATOM 1974 C C . SER A 1 257 ? -24.078 18.047 8.867 1 98.75 257 SER A C 1
ATOM 1976 O O . SER A 1 257 ? -23.375 17.062 9.156 1 98.75 257 SER A O 1
ATOM 1978 N N . GLU A 1 258 ? -25.141 18 8.062 1 98.88 258 GLU A N 1
ATOM 1979 C CA . GLU A 1 258 ? -25.547 16.734 7.461 1 98.88 258 GLU A CA 1
ATOM 1980 C C . GLU A 1 258 ? -24.5 16.234 6.473 1 98.88 258 GLU A C 1
ATOM 1982 O O . GLU A 1 258 ? -24.281 15.031 6.344 1 98.88 258 GLU A O 1
ATOM 1987 N N . ALA A 1 259 ? -23.906 17.172 5.738 1 98.94 259 ALA A N 1
ATOM 1988 C CA . ALA A 1 259 ? -22.844 16.797 4.809 1 98.94 259 ALA A CA 1
ATOM 1989 C C . ALA A 1 259 ? -21.656 16.172 5.547 1 98.94 259 ALA A C 1
ATOM 1991 O O . ALA A 1 259 ? -21.062 15.203 5.074 1 98.94 259 ALA A O 1
ATOM 1992 N N . THR A 1 260 ? -21.328 16.781 6.691 1 98.94 260 THR A N 1
ATOM 1993 C CA . THR A 1 260 ? -20.266 16.234 7.516 1 98.94 260 THR A CA 1
ATOM 1994 C C . THR A 1 260 ? -20.594 14.812 7.973 1 98.94 260 THR A C 1
ATOM 1996 O O . THR A 1 260 ? -19.75 13.922 7.922 1 98.94 260 THR A O 1
ATOM 1999 N N . ASP A 1 261 ? -21.797 14.625 8.43 1 98.88 261 ASP A N 1
ATOM 2000 C CA . ASP A 1 261 ? -22.234 13.297 8.852 1 98.88 261 ASP A CA 1
ATOM 2001 C C . ASP A 1 261 ? -22.172 12.305 7.691 1 98.88 261 ASP A C 1
ATOM 2003 O O . ASP A 1 261 ? -21.781 11.148 7.875 1 98.88 261 ASP A O 1
ATOM 2007 N N . ALA A 1 262 ? -22.578 12.766 6.527 1 98.94 262 ALA A N 1
ATOM 2008 C CA . ALA A 1 262 ? -22.547 11.906 5.344 1 98.94 262 ALA A CA 1
ATOM 2009 C C . ALA A 1 262 ? -21.125 11.523 4.973 1 98.94 262 ALA A C 1
ATOM 2011 O O . ALA A 1 262 ? -20.859 10.383 4.586 1 98.94 262 ALA A O 1
ATOM 2012 N N . ARG A 1 263 ? -20.25 12.469 5.031 1 98.88 263 ARG A N 1
ATOM 2013 C CA . ARG A 1 263 ? -18.844 12.156 4.805 1 98.88 263 ARG A CA 1
ATOM 2014 C C . ARG A 1 263 ? -18.344 11.109 5.797 1 98.88 263 ARG A C 1
ATOM 2016 O O . ARG A 1 263 ? -17.625 10.188 5.422 1 98.88 263 ARG A O 1
ATOM 2023 N N . SER A 1 264 ? -18.656 11.305 7.047 1 98.81 264 SER A N 1
ATOM 2024 C CA . SER A 1 264 ? -18.281 10.344 8.078 1 98.81 264 SER A CA 1
ATOM 2025 C C . SER A 1 264 ? -18.828 8.953 7.77 1 98.81 264 SER A C 1
ATOM 2027 O O . SER A 1 264 ? -18.156 7.945 8.016 1 98.81 264 SER A O 1
ATOM 2029 N N . HIS A 1 265 ? -20.016 8.938 7.266 1 98.88 265 HIS A N 1
ATOM 2030 C CA . HIS A 1 265 ? -20.625 7.668 6.887 1 98.88 265 HIS A CA 1
ATOM 2031 C C . HIS A 1 265 ? -19.844 6.988 5.766 1 98.88 265 HIS A C 1
ATOM 2033 O O . HIS A 1 265 ? -19.641 5.773 5.797 1 98.88 265 HIS A O 1
ATOM 2039 N N . VAL A 1 266 ? -19.422 7.746 4.746 1 98.94 266 VAL A N 1
ATOM 2040 C CA . VAL A 1 266 ? -18.625 7.223 3.645 1 98.94 266 VAL A CA 1
ATOM 2041 C C . VAL A 1 266 ? -17.375 6.555 4.195 1 98.94 266 VAL A C 1
ATOM 2043 O O . VAL A 1 266 ? -17.031 5.434 3.805 1 98.94 266 VAL A O 1
ATOM 2046 N N . LEU A 1 267 ? -16.719 7.195 5.098 1 98.94 267 LEU A N 1
ATOM 2047 C CA . LEU A 1 267 ? -15.461 6.703 5.652 1 98.94 267 LEU A CA 1
ATOM 2048 C C . LEU A 1 267 ? -15.695 5.469 6.52 1 98.94 267 LEU A C 1
ATOM 2050 O O . LEU A 1 267 ? -14.906 4.52 6.477 1 98.94 267 LEU A O 1
ATOM 2054 N N . ARG A 1 268 ? -16.734 5.484 7.293 1 98.88 268 ARG A N 1
ATOM 2055 C CA . ARG A 1 268 ? -17.078 4.312 8.094 1 98.88 268 ARG A CA 1
ATOM 2056 C C . ARG A 1 268 ? -17.391 3.113 7.203 1 98.88 268 ARG A C 1
ATOM 2058 O O . ARG A 1 268 ? -16.984 1.989 7.5 1 98.88 268 ARG A O 1
ATOM 2065 N N . MET A 1 269 ? -18.109 3.377 6.172 1 98.88 269 MET A N 1
ATOM 2066 C CA . MET A 1 269 ? -18.453 2.318 5.227 1 98.88 269 MET A CA 1
ATOM 2067 C C . MET A 1 269 ? -17.188 1.712 4.617 1 98.88 269 MET A C 1
ATOM 2069 O O . MET A 1 269 ? -17.062 0.49 4.52 1 98.88 269 MET A O 1
ATOM 2073 N N . LEU A 1 270 ? -16.281 2.564 4.16 1 98.94 270 LEU A N 1
ATOM 2074 C CA . LEU A 1 270 ? -15.023 2.098 3.596 1 98.94 270 LEU A CA 1
ATOM 2075 C C . LEU A 1 270 ? -14.25 1.25 4.605 1 98.94 270 LEU A C 1
ATOM 2077 O O . LEU A 1 270 ? -13.734 0.188 4.262 1 98.94 270 LEU A O 1
ATOM 2081 N N . GLN A 1 271 ? -14.172 1.725 5.805 1 98.88 271 GLN A N 1
ATOM 2082 C CA . GLN A 1 271 ? -13.453 0.981 6.836 1 98.88 271 GLN A CA 1
ATOM 2083 C C . GLN A 1 271 ? -14.117 -0.371 7.098 1 98.88 271 GLN A C 1
ATOM 2085 O O . GLN A 1 271 ? -13.43 -1.379 7.27 1 98.88 271 GLN A O 1
ATOM 2090 N N . ASN A 1 272 ? -15.422 -0.384 7.145 1 98.62 272 ASN A N 1
ATOM 2091 C CA . ASN A 1 272 ? -16.156 -1.627 7.363 1 98.62 272 ASN A CA 1
ATOM 2092 C C . ASN A 1 272 ? -15.953 -2.605 6.211 1 98.62 272 ASN A C 1
ATOM 2094 O O . ASN A 1 272 ? -15.766 -3.803 6.43 1 98.62 272 ASN A O 1
ATOM 2098 N N . MET A 1 273 ? -15.992 -2.107 5.02 1 98.69 273 MET A N 1
ATOM 2099 C CA . MET A 1 273 ? -15.828 -2.939 3.83 1 98.69 273 MET A CA 1
ATOM 2100 C C . MET A 1 273 ? -14.453 -3.605 3.822 1 98.69 273 MET A C 1
ATOM 2102 O O . MET A 1 273 ? -14.305 -4.723 3.324 1 98.69 273 MET A O 1
ATOM 2106 N N . THR A 1 274 ? -13.461 -2.943 4.379 1 98.69 274 THR A N 1
ATOM 2107 C CA . THR A 1 274 ? -12.078 -3.4 4.223 1 98.69 274 THR A CA 1
ATOM 2108 C C . THR A 1 274 ? -11.602 -4.105 5.488 1 98.69 274 THR A C 1
ATOM 2110 O O . THR A 1 274 ? -10.617 -4.848 5.457 1 98.69 274 THR A O 1
ATOM 2113 N N . GLY A 1 275 ? -12.25 -3.789 6.586 1 98.5 275 GLY A N 1
ATOM 2114 C CA . GLY A 1 275 ? -11.805 -4.355 7.848 1 98.5 275 GLY A CA 1
ATOM 2115 C C . GLY A 1 275 ? -10.5 -3.762 8.344 1 98.5 275 GLY A C 1
ATOM 2116 O O . GLY A 1 275 ? -9.883 -4.285 9.273 1 98.5 275 GLY A O 1
ATOM 2117 N N . LEU A 1 276 ? -10.047 -2.645 7.777 1 98.69 276 LEU A N 1
ATOM 2118 C CA . LEU A 1 276 ? -8.781 -2.02 8.141 1 98.69 276 LEU A CA 1
ATOM 2119 C C . LEU A 1 276 ? -8.828 -1.492 9.57 1 98.69 276 LEU A C 1
ATOM 2121 O O . LEU A 1 276 ? -9.867 -0.988 10.016 1 98.69 276 LEU A O 1
ATOM 2125 N N . ALA A 1 277 ? -7.668 -1.529 10.234 1 98.19 277 ALA A N 1
ATOM 2126 C CA . ALA A 1 277 ? -7.57 -1.012 11.594 1 98.19 277 ALA A CA 1
ATOM 2127 C C . ALA A 1 277 ? -7.785 0.499 11.625 1 98.19 277 ALA A C 1
ATOM 2129 O O . ALA A 1 277 ? -8.273 1.043 12.617 1 98.19 277 ALA A O 1
ATOM 2130 N N . THR A 1 278 ? -7.367 1.116 10.633 1 98.5 278 THR A N 1
ATOM 2131 C CA . THR A 1 278 ? -7.523 2.559 10.484 1 98.5 278 THR A CA 1
ATOM 2132 C C . THR A 1 278 ? -7.438 2.963 9.016 1 98.5 278 THR A C 1
ATOM 2134 O O . THR A 1 278 ? -6.738 2.32 8.227 1 98.5 278 THR A O 1
ATOM 2137 N N . LEU A 1 279 ? -8.102 3.992 8.633 1 98.69 279 LEU A N 1
ATOM 2138 C CA . LEU A 1 279 ? -8.008 4.531 7.281 1 98.69 279 LEU A CA 1
ATOM 2139 C C . LEU A 1 279 ? -6.82 5.48 7.156 1 98.69 279 LEU A C 1
ATOM 2141 O O . LEU A 1 279 ? -6.434 5.855 6.047 1 98.69 279 LEU A O 1
ATOM 2145 N N . TYR A 1 280 ? -6.152 5.801 8.242 1 98.75 280 TYR A N 1
ATOM 2146 C CA . TYR A 1 280 ? -5.031 6.73 8.25 1 98.75 280 TYR A CA 1
ATOM 2147 C C . TYR A 1 280 ? -3.791 6.098 7.629 1 98.75 280 TYR A C 1
ATOM 2149 O O . TYR A 1 280 ? -2.877 6.805 7.195 1 98.75 280 TYR A O 1
ATOM 2157 N N . ASP A 1 281 ? -3.812 4.863 7.59 1 98.69 281 ASP A N 1
ATOM 2158 C CA . ASP A 1 281 ? -2.748 4.059 6.996 1 98.69 281 ASP A CA 1
ATOM 2159 C C . ASP A 1 281 ? -3.215 2.625 6.75 1 98.69 281 ASP A C 1
ATOM 2161 O O . ASP A 1 281 ? -3.285 1.82 7.68 1 98.69 281 ASP A O 1
ATOM 2165 N N . PHE A 1 282 ? -3.385 2.268 5.562 1 98.25 282 PHE A N 1
ATOM 2166 C CA . PHE A 1 282 ? -4.031 0.992 5.273 1 98.25 282 PHE A CA 1
ATOM 2167 C C . PHE A 1 282 ? -3.076 -0.168 5.523 1 98.25 282 PHE A C 1
ATOM 2169 O O . PHE A 1 282 ? -3.486 -1.33 5.516 1 98.25 282 PHE A O 1
ATOM 2176 N N . THR A 1 283 ? -1.809 0.092 5.816 1 97.5 283 THR A N 1
ATOM 2177 C CA . THR A 1 283 ? -0.847 -0.981 6.039 1 97.5 283 THR A CA 1
ATOM 2178 C C . THR A 1 283 ? -0.802 -1.366 7.516 1 97.5 283 THR A C 1
ATOM 2180 O O . THR A 1 283 ? -0.224 -2.395 7.879 1 97.5 283 THR A O 1
ATOM 2183 N N . ARG A 1 284 ? -1.411 -0.549 8.367 1 96.94 284 ARG A N 1
ATOM 2184 C CA . ARG A 1 284 ? -1.312 -0.768 9.805 1 96.94 284 ARG A CA 1
ATOM 2185 C C . ARG A 1 284 ? -2.277 -1.857 10.266 1 96.94 284 ARG A C 1
ATOM 2187 O O . ARG A 1 284 ? -3.41 -1.932 9.781 1 96.94 284 ARG A O 1
ATOM 2194 N N . LYS A 1 285 ? -1.854 -2.629 11.266 1 95.31 285 LYS A N 1
ATOM 2195 C CA . LYS A 1 285 ? -2.701 -3.662 11.852 1 95.31 285 LYS A CA 1
ATOM 2196 C C . LYS A 1 285 ? -3.395 -3.154 13.109 1 95.31 285 LYS A C 1
ATOM 2198 O O . LYS A 1 285 ? -4.355 -3.762 13.586 1 95.31 285 LYS A O 1
ATOM 2203 N N . VAL A 1 286 ? -2.832 -2.072 13.656 1 95.69 286 VAL A N 1
ATOM 2204 C CA . VAL A 1 286 ? -3.432 -1.373 14.789 1 95.69 286 VAL A CA 1
ATOM 2205 C C . VAL A 1 286 ? -3.434 0.131 14.523 1 95.69 286 VAL A C 1
ATOM 2207 O O . VAL A 1 286 ? -2.561 0.645 13.82 1 95.69 286 VAL A O 1
ATOM 2210 N N . PRO A 1 287 ? -4.348 0.807 15.062 1 96.81 287 PRO A N 1
ATOM 2211 C CA . PRO A 1 287 ? -4.348 2.26 14.867 1 96.81 287 PRO A CA 1
ATOM 2212 C C . PRO A 1 287 ? -3.139 2.938 15.508 1 96.81 287 PRO A C 1
ATOM 2214 O O . PRO A 1 287 ? -2.412 2.309 16.281 1 96.81 287 PRO A O 1
ATOM 2217 N N . TYR A 1 288 ? -2.873 4.176 15.125 1 97.19 288 TYR A N 1
ATOM 2218 C CA . TYR A 1 288 ? -1.839 4.965 15.789 1 97.19 288 TYR A CA 1
ATOM 2219 C C . TYR A 1 288 ? -2.084 5.031 17.297 1 97.19 288 TYR A C 1
ATOM 2221 O O . TYR A 1 288 ? -3.229 5.137 17.734 1 97.19 288 TYR A O 1
ATOM 2229 N N . ARG A 1 289 ? -1.061 5.066 18.047 1 95.31 289 ARG A N 1
ATOM 2230 C CA . ARG A 1 289 ? -1.173 5.02 19.5 1 95.31 289 ARG A CA 1
ATOM 2231 C C . ARG A 1 289 ? -1.027 6.41 20.109 1 95.31 289 ARG A C 1
ATOM 2233 O O . ARG A 1 289 ? -0.219 6.617 21.016 1 95.31 289 ARG A O 1
ATOM 2240 N N . THR A 1 290 ? -1.834 7.285 19.656 1 96.56 290 THR A N 1
ATOM 2241 C CA . THR A 1 290 ? -1.757 8.664 20.125 1 96.56 290 THR A CA 1
ATOM 2242 C C . THR A 1 290 ? -2.252 8.766 21.562 1 96.56 290 THR A C 1
ATOM 2244 O O . THR A 1 290 ? -2.012 9.766 22.234 1 96.56 290 THR A O 1
ATOM 2247 N N . GLU A 1 291 ? -2.902 7.75 22.047 1 94.75 291 GLU A N 1
ATOM 2248 C CA . GLU A 1 291 ? -3.365 7.727 23.438 1 94.75 291 GLU A CA 1
ATOM 2249 C C . GLU A 1 291 ? -2.193 7.762 24.406 1 94.75 291 GLU A C 1
ATOM 2251 O O . GLU A 1 291 ? -2.35 8.164 25.562 1 94.75 291 GLU A O 1
ATOM 2256 N N . TRP A 1 292 ? -1.054 7.344 23.953 1 94.5 292 TRP A N 1
ATOM 2257 C CA . TRP A 1 292 ? 0.14 7.418 24.797 1 94.5 292 TRP A CA 1
ATOM 2258 C C . TRP A 1 292 ? 0.459 8.867 25.156 1 94.5 292 TRP A C 1
ATOM 2260 O O . TRP A 1 292 ? 0.881 9.148 26.281 1 94.5 292 TRP A O 1
ATOM 2270 N N . VAL A 1 293 ? 0.286 9.711 24.203 1 96.56 293 VAL A N 1
ATOM 2271 C CA . VAL A 1 293 ? 0.52 11.125 24.453 1 96.56 293 VAL A CA 1
ATOM 2272 C C . VAL A 1 293 ? -0.501 11.641 25.469 1 96.56 293 VAL A C 1
ATOM 2274 O O . VAL A 1 293 ? -0.156 12.398 26.375 1 96.56 293 VAL A O 1
ATOM 2277 N N . THR A 1 294 ? -1.707 11.227 25.312 1 96.5 294 THR A N 1
ATOM 2278 C CA . THR A 1 294 ? -2.758 11.633 26.234 1 96.5 294 THR A CA 1
ATOM 2279 C C . THR A 1 294 ? -2.416 11.211 27.656 1 96.5 294 THR A C 1
ATOM 2281 O O . THR A 1 294 ? -2.533 12.008 28.594 1 96.5 294 THR A O 1
ATOM 2284 N N . ARG A 1 295 ? -1.985 10.008 27.781 1 94 295 ARG A N 1
ATOM 2285 C CA . ARG A 1 295 ? -1.615 9.5 29.094 1 94 295 ARG A CA 1
ATOM 2286 C C . ARG A 1 295 ? -0.447 10.289 29.672 1 94 295 ARG A C 1
ATOM 2288 O O . ARG A 1 295 ? -0.457 10.633 30.859 1 94 295 ARG A O 1
ATOM 2295 N N . LEU A 1 296 ? 0.507 10.555 28.859 1 93.75 296 LEU A N 1
ATOM 2296 C CA . LEU A 1 296 ? 1.675 11.32 29.281 1 93.75 296 LEU A CA 1
ATOM 2297 C C . LEU A 1 296 ? 1.268 12.703 29.781 1 93.75 296 LEU A C 1
ATOM 2299 O O . LEU A 1 296 ? 1.719 13.148 30.828 1 93.75 296 LEU A O 1
ATOM 2303 N N . LEU A 1 297 ? 0.368 13.328 29.078 1 96 297 LEU A N 1
ATOM 2304 C CA . LEU A 1 297 ? 0.068 14.734 29.312 1 96 297 LEU A CA 1
ATOM 2305 C C . LEU A 1 297 ? -1.021 14.891 30.359 1 96 297 LEU A C 1
ATOM 2307 O O . LEU A 1 297 ? -1.366 16.016 30.75 1 96 297 LEU A O 1
ATOM 2311 N N . GLN A 1 298 ? -1.506 13.828 30.844 1 95.25 298 GLN A N 1
ATOM 2312 C CA . GLN A 1 298 ? -2.469 13.883 31.938 1 95.25 298 GLN A CA 1
ATOM 2313 C C . GLN A 1 298 ? -1.765 13.914 33.312 1 95.25 298 GLN A C 1
ATOM 2315 O O . GLN A 1 298 ? -2.387 14.195 34.312 1 95.25 298 GLN A O 1
ATOM 2320 N N . SER A 1 299 ? -0.508 13.664 33.281 1 92.31 299 SER A N 1
ATOM 2321 C CA . SER A 1 299 ? 0.287 13.727 34.5 1 92.31 299 SER A CA 1
ATOM 2322 C C . SER A 1 299 ? 0.475 15.164 34.969 1 92.31 299 SER A C 1
ATOM 2324 O O . SER A 1 299 ? 0.936 16.016 34.219 1 92.31 299 SER A O 1
ATOM 2326 N N . ASN A 1 300 ? 0.24 15.414 36.25 1 94 300 ASN A N 1
ATOM 2327 C CA . ASN A 1 300 ? 0.417 16.766 36.781 1 94 300 ASN A CA 1
ATOM 2328 C C . ASN A 1 300 ? 1.879 17.188 36.75 1 94 300 ASN A C 1
ATOM 2330 O O . ASN A 1 300 ? 2.176 18.375 36.531 1 94 300 ASN A O 1
ATOM 2334 N N . GLU A 1 301 ? 2.744 16.297 36.969 1 92 301 GLU A N 1
ATOM 2335 C CA . GLU A 1 301 ? 4.172 16.609 36.938 1 92 301 GLU A CA 1
ATOM 2336 C C . GLU A 1 301 ? 4.586 17.062 35.531 1 92 301 GLU A C 1
ATOM 2338 O O . GLU A 1 301 ? 5.363 18 35.375 1 92 301 GLU A O 1
ATOM 2343 N N . VAL A 1 302 ? 4.047 16.406 34.531 1 93.62 302 VAL A N 1
ATOM 2344 C CA . VAL A 1 302 ? 4.387 16.734 33.156 1 93.62 302 VAL A CA 1
ATOM 2345 C C . VAL A 1 302 ? 3.777 18.078 32.781 1 93.62 302 VAL A C 1
ATOM 2347 O O . VAL A 1 302 ? 4.43 18.906 32.156 1 93.62 302 VAL A O 1
ATOM 2350 N N . LYS A 1 303 ? 2.566 18.297 33.188 1 96.12 303 LYS A N 1
ATOM 2351 C CA . LYS A 1 303 ? 1.919 19.578 32.938 1 96.12 303 LYS A CA 1
ATOM 2352 C C . LYS A 1 303 ? 2.73 20.734 33.531 1 96.12 303 LYS A C 1
ATOM 2354 O O . LYS A 1 303 ? 2.955 21.75 32.844 1 96.12 303 LYS A O 1
ATOM 2359 N N . ALA A 1 304 ? 3.152 20.547 34.688 1 94.88 304 ALA A N 1
ATOM 2360 C CA . ALA A 1 304 ? 3.945 21.562 35.375 1 94.88 304 ALA A CA 1
ATOM 2361 C C . ALA A 1 304 ? 5.25 21.828 34.625 1 94.88 304 ALA A C 1
ATOM 2363 O O . ALA A 1 304 ? 5.664 22.984 34.469 1 94.88 304 ALA A O 1
ATOM 2364 N N . ALA A 1 305 ? 5.883 20.766 34.219 1 94.12 305 ALA A N 1
ATOM 2365 C CA . ALA A 1 305 ? 7.152 20.891 33.5 1 94.12 305 ALA A CA 1
ATOM 2366 C C . ALA A 1 305 ? 6.973 21.625 32.188 1 94.12 305 ALA A C 1
ATOM 2368 O O . ALA A 1 305 ? 7.879 22.344 31.75 1 94.12 305 ALA A O 1
ATOM 2369 N N . LEU A 1 306 ? 5.805 21.562 31.609 1 96.06 306 LEU A N 1
ATOM 2370 C CA . LEU A 1 306 ? 5.531 22.172 30.312 1 96.06 306 LEU A CA 1
ATOM 2371 C C . LEU A 1 306 ? 5.008 23.594 30.5 1 96.06 306 LEU A C 1
ATOM 2373 O O . LEU A 1 306 ? 4.875 24.344 29.531 1 96.06 306 LEU A O 1
ATOM 2377 N N . GLY A 1 307 ? 4.715 23.938 31.719 1 95.12 307 GLY A N 1
ATOM 2378 C CA . GLY A 1 307 ? 4.125 25.234 31.984 1 95.12 307 GLY A CA 1
ATOM 2379 C C . GLY A 1 307 ? 2.646 25.297 31.656 1 95.12 307 GLY A C 1
ATOM 2380 O O . GLY A 1 307 ? 2.105 26.375 31.391 1 95.12 307 GLY A O 1
ATOM 2381 N N . ALA A 1 308 ? 2.029 24.141 31.609 1 97.19 308 ALA A N 1
ATOM 2382 C CA . ALA A 1 308 ? 0.592 24.062 31.344 1 97.19 308 ALA A CA 1
ATOM 2383 C C . ALA A 1 308 ? -0.197 24.094 32.656 1 97.19 308 ALA A C 1
ATOM 2385 O O . ALA A 1 308 ? 0.302 23.672 33.688 1 97.19 308 ALA A O 1
ATOM 2386 N N . ARG A 1 309 ? -1.361 24.578 32.531 1 95.62 309 ARG A N 1
ATOM 2387 C CA . ARG A 1 309 ? -2.209 24.625 33.719 1 95.62 309 ARG A CA 1
ATOM 2388 C C . ARG A 1 309 ? -2.58 23.234 34.188 1 95.62 309 ARG A C 1
ATOM 2390 O O . ARG A 1 309 ? -3.211 22.469 33.469 1 95.62 309 ARG A O 1
ATOM 2397 N N . GLU A 1 310 ? -2.367 22.969 35.469 1 94.19 310 GLU A N 1
ATOM 2398 C CA . GLU A 1 310 ? -2.6 21.641 36.031 1 94.19 310 GLU A CA 1
ATOM 2399 C C . GLU A 1 310 ? -4.094 21.344 36.125 1 94.19 310 GLU A C 1
ATOM 2401 O O . GLU A 1 310 ? -4.5 20.172 36.125 1 94.19 310 GLU A O 1
ATOM 2406 N N . SER A 1 311 ? -4.848 22.312 36.188 1 94.31 311 SER A N 1
ATOM 2407 C CA . SER A 1 311 ? -6.285 22.156 36.375 1 94.31 311 SER A CA 1
ATOM 2408 C C . SER A 1 311 ? -6.957 21.672 35.094 1 94.31 311 SER A C 1
ATOM 2410 O O . SER A 1 311 ? -8.094 21.188 35.156 1 94.31 311 SER A O 1
ATOM 2412 N N . ILE A 1 312 ? -6.281 21.812 34.031 1 95 312 ILE A N 1
ATOM 2413 C CA . ILE A 1 312 ? -6.855 21.391 32.781 1 95 312 ILE A CA 1
ATOM 2414 C C . ILE A 1 312 ? -6.625 19.891 32.562 1 95 312 ILE A C 1
ATOM 2416 O O . ILE A 1 312 ? -5.488 19.422 32.625 1 95 312 ILE A O 1
ATOM 2420 N N . LYS A 1 313 ? -7.707 19.156 32.438 1 94.69 313 LYS A N 1
ATOM 2421 C CA . LYS A 1 313 ? -7.586 17.766 32.062 1 94.69 313 LYS A CA 1
ATOM 2422 C C . LYS A 1 313 ? -7.281 17.625 30.562 1 94.69 313 LYS A C 1
ATOM 2424 O O . LYS A 1 313 ? -8.109 17.984 29.719 1 94.69 313 LYS A O 1
ATOM 2429 N N . PHE A 1 314 ? -6.211 17.078 30.281 1 96.88 314 PHE A N 1
ATOM 2430 C CA . PHE A 1 314 ? -5.781 17 28.891 1 96.88 314 PHE A CA 1
ATOM 2431 C C . PHE A 1 314 ? -6.602 15.969 28.125 1 96.88 314 PHE A C 1
ATOM 2433 O O . PHE A 1 314 ? -6.789 14.844 28.594 1 96.88 314 PHE A O 1
ATOM 2440 N N . GLU A 1 315 ? -7.062 16.359 26.984 1 96.25 315 GLU A N 1
ATOM 2441 C CA . GLU A 1 315 ? -7.684 15.5 25.984 1 96.25 315 GLU A CA 1
ATOM 2442 C C . GLU A 1 315 ? -7.059 15.711 24.609 1 96.25 315 GLU A C 1
ATOM 2444 O O . GLU A 1 315 ? -6.75 16.844 24.234 1 96.25 315 GLU A O 1
ATOM 2449 N N . GLU A 1 316 ? -6.875 14.617 23.953 1 96.5 316 GLU A N 1
ATOM 2450 C CA . GLU A 1 316 ? -6.273 14.695 22.625 1 96.5 316 GLU A CA 1
ATOM 2451 C C . GLU A 1 316 ? -7.09 15.586 21.688 1 96.5 316 GLU A C 1
ATOM 2453 O O . GLU A 1 316 ? -6.551 16.5 21.078 1 96.5 316 GLU A O 1
ATOM 2458 N N . CYS A 1 317 ? -8.414 15.242 21.594 1 97.88 317 CYS A N 1
ATOM 2459 C CA . CYS A 1 317 ? -9.344 16.031 20.797 1 97.88 317 CYS A CA 1
ATOM 2460 C C . CYS A 1 317 ? -10.516 16.5 21.641 1 97.88 317 CYS A C 1
ATOM 2462 O O . CYS A 1 317 ? -11.078 15.727 22.422 1 97.88 317 CYS A O 1
ATOM 2464 N N . SER A 1 318 ? -10.859 17.734 21.484 1 98.06 318 SER A N 1
ATOM 2465 C CA . SER A 1 318 ? -11.953 18.344 22.25 1 98.06 318 SER A CA 1
ATOM 2466 C C . SER A 1 318 ? -13.297 18.094 21.578 1 98.06 318 SER A C 1
ATOM 2468 O O . SER A 1 318 ? -13.508 18.484 20.438 1 98.06 318 SER A O 1
ATOM 2470 N N . ASP A 1 319 ? -14.234 17.547 22.328 1 96.94 319 ASP A N 1
ATOM 2471 C CA . ASP A 1 319 ? -15.586 17.344 21.812 1 96.94 319 ASP A CA 1
ATOM 2472 C C . ASP A 1 319 ? -16.281 18.672 21.547 1 96.94 319 ASP A C 1
ATOM 2474 O O . ASP A 1 319 ? -17.031 18.812 20.594 1 96.94 319 ASP A O 1
ATOM 2478 N N . LYS A 1 320 ? -16.047 19.641 22.438 1 97.25 320 LYS A N 1
ATOM 2479 C CA . LYS A 1 320 ? -16.672 20.953 22.312 1 97.25 320 LYS A CA 1
ATOM 2480 C C . LYS A 1 320 ? -16.219 21.656 21.031 1 97.25 320 LYS A C 1
ATOM 2482 O O . LYS A 1 320 ? -17.047 22.219 20.312 1 97.25 320 LYS A O 1
ATOM 2487 N N . VAL A 1 321 ? -14.961 21.594 20.828 1 98.44 321 VAL A N 1
ATOM 2488 C CA . VAL A 1 321 ? -14.43 22.25 19.641 1 98.44 321 VAL A CA 1
ATOM 2489 C C . VAL A 1 321 ? -14.891 21.5 18.391 1 98.44 321 VAL A C 1
ATOM 2491 O O . VAL A 1 321 ? -15.258 22.109 17.391 1 98.44 321 VAL A O 1
ATOM 2494 N N . GLY A 1 322 ? -14.836 20.125 18.469 1 98.12 322 GLY A N 1
ATOM 2495 C CA . GLY A 1 322 ? -15.359 19.328 17.375 1 98.12 322 GLY A CA 1
ATOM 2496 C C . GLY A 1 322 ? -16.797 19.672 17 1 98.12 322 GLY A C 1
ATOM 2497 O O . GLY A 1 322 ? -17.141 19.75 15.828 1 98.12 322 GLY A O 1
ATOM 2498 N N . SER A 1 323 ? -17.594 19.859 18 1 98.06 323 SER A N 1
ATOM 2499 C CA . SER A 1 323 ? -18.984 20.219 17.766 1 98.06 323 SER A CA 1
ATOM 2500 C C . SER A 1 323 ? -19.109 21.609 17.172 1 98.06 323 SER A C 1
ATOM 2502 O O . SER A 1 323 ? -19.938 21.828 16.266 1 98.06 323 SER A O 1
ATOM 2504 N N . ALA A 1 324 ? -18.312 22.516 17.656 1 98.44 324 ALA A N 1
ATOM 2505 C CA . ALA A 1 324 ? -18.375 23.891 17.188 1 98.44 324 ALA A CA 1
ATOM 2506 C C . ALA A 1 324 ? -18 23.984 15.711 1 98.44 324 ALA A C 1
ATOM 2508 O O . ALA A 1 324 ? -18.531 24.828 14.977 1 98.44 324 ALA A O 1
ATOM 2509 N N . LEU A 1 325 ? -17.141 23.109 15.273 1 98.62 325 LEU A N 1
ATOM 2510 C CA . LEU A 1 325 ? -16.625 23.203 13.922 1 98.62 325 LEU A CA 1
ATOM 2511 C C . LEU A 1 325 ? -17.219 22.125 13.023 1 98.62 325 LEU A C 1
ATOM 2513 O O . LEU A 1 325 ? -16.797 21.953 11.883 1 98.62 325 LEU A O 1
ATOM 2517 N N . HIS A 1 326 ? -18.234 21.438 13.508 1 98.62 326 HIS A N 1
ATOM 2518 C CA . HIS A 1 326 ? -18.828 20.328 12.773 1 98.62 326 HIS A CA 1
ATOM 2519 C C . HIS A 1 326 ? -19.406 20.781 11.438 1 98.62 326 HIS A C 1
ATOM 2521 O O . HIS A 1 326 ? -19.188 20.141 10.414 1 98.62 326 HIS A O 1
ATOM 2527 N N . ALA A 1 327 ? -20.047 21.906 11.438 1 98.5 327 ALA A N 1
ATOM 2528 C CA . ALA A 1 327 ? -20.688 22.438 10.219 1 98.5 327 ALA A CA 1
ATOM 2529 C C . ALA A 1 327 ? -19.641 23.031 9.281 1 98.5 327 ALA A C 1
ATOM 2531 O O . ALA A 1 327 ? -19.922 23.266 8.102 1 98.5 327 ALA A O 1
ATOM 2532 N N . ASP A 1 328 ? -18.469 23.234 9.773 1 98.62 328 ASP A N 1
ATOM 2533 C CA . ASP A 1 328 ? -17.422 23.828 8.961 1 98.62 328 ASP A CA 1
ATOM 2534 C C . ASP A 1 328 ? -16.688 22.781 8.125 1 98.62 328 ASP A C 1
ATOM 2536 O O . ASP A 1 328 ? -16.047 23.109 7.129 1 98.62 328 ASP A O 1
ATOM 2540 N N . VAL A 1 329 ? -16.719 21.562 8.461 1 98.81 329 VAL A N 1
ATOM 2541 C CA . VAL A 1 329 ? -15.875 20.469 7.957 1 98.81 329 VAL A CA 1
ATOM 2542 C C . VAL A 1 329 ? -16.016 20.375 6.438 1 98.81 329 VAL A C 1
ATOM 2544 O O . VAL A 1 329 ? -15.008 20.266 5.727 1 98.81 329 VAL A O 1
ATOM 2547 N N . MET A 1 330 ? -17.188 20.531 5.914 1 98.88 330 MET A N 1
ATOM 2548 C CA . MET A 1 330 ? -17.391 20.281 4.492 1 98.88 330 MET A CA 1
ATOM 2549 C C . MET A 1 330 ? -17.266 21.562 3.68 1 98.88 330 MET A C 1
ATOM 2551 O O . MET A 1 330 ? -17.422 21.547 2.457 1 98.88 330 MET A O 1
ATOM 2555 N N . LYS A 1 331 ? -17.016 22.688 4.328 1 98.81 331 LYS A N 1
ATOM 2556 C CA . LYS A 1 331 ? -16.781 23.922 3.605 1 98.81 331 LYS A CA 1
ATOM 2557 C C . LYS A 1 331 ? -15.375 23.969 3 1 98.81 331 LYS A C 1
ATOM 2559 O O . LYS A 1 331 ? -14.406 23.578 3.652 1 98.81 331 LYS A O 1
ATOM 2564 N N . SER A 1 332 ? -15.312 24.438 1.763 1 98.81 332 SER A N 1
ATOM 2565 C CA . SER A 1 332 ? -14.039 24.453 1.052 1 98.81 332 SER A CA 1
ATOM 2566 C C . SER A 1 332 ? -13.219 25.688 1.404 1 98.81 332 SER A C 1
ATOM 2568 O O . SER A 1 332 ? -13.781 26.781 1.581 1 98.81 332 SER A O 1
ATOM 2570 N N . VAL A 1 333 ? -11.945 25.516 1.512 1 98.88 333 VAL A N 1
ATOM 2571 C CA . VAL A 1 333 ? -11.039 26.656 1.657 1 98.88 333 VAL A CA 1
ATOM 2572 C C . VAL A 1 333 ? -10.078 26.719 0.469 1 98.88 333 VAL A C 1
ATOM 2574 O O . VAL A 1 333 ? -9.055 27.391 0.523 1 98.88 333 VAL A O 1
ATOM 2577 N N . LYS A 1 334 ? -10.375 25.984 -0.607 1 98.81 334 LYS A N 1
ATOM 2578 C CA . LYS A 1 334 ? -9.57 25.953 -1.828 1 98.81 334 LYS A CA 1
ATOM 2579 C C . LYS A 1 334 ? -9.328 27.359 -2.355 1 98.81 334 LYS A C 1
ATOM 2581 O O . LYS A 1 334 ? -8.219 27.688 -2.797 1 98.81 334 LYS A O 1
ATOM 2586 N N . PRO A 1 335 ? -10.305 28.328 -2.318 1 98.75 335 PRO A N 1
ATOM 2587 C CA . PRO A 1 335 ? -10.047 29.688 -2.809 1 98.75 335 PRO A CA 1
ATOM 2588 C C . PRO A 1 335 ? -8.914 30.375 -2.055 1 98.75 335 PRO A C 1
ATOM 2590 O O . PRO A 1 335 ? -8.188 31.188 -2.635 1 98.75 335 PRO A O 1
ATOM 2593 N N . MET A 1 336 ? -8.766 30.078 -0.782 1 98.88 336 MET A N 1
ATOM 2594 C CA . MET A 1 336 ? -7.68 30.656 -0.005 1 98.88 336 MET A CA 1
ATOM 2595 C C . MET A 1 336 ? -6.328 30.141 -0.477 1 98.88 336 MET A C 1
ATOM 2597 O O . MET A 1 336 ? -5.348 30.875 -0.518 1 98.88 336 MET A O 1
ATOM 2601 N N . VAL A 1 337 ? -6.285 28.828 -0.816 1 98.94 337 VAL A N 1
ATOM 2602 C CA . VAL A 1 337 ? -5.055 28.25 -1.361 1 98.94 337 VAL A CA 1
ATOM 2603 C C . VAL A 1 337 ? -4.742 28.906 -2.709 1 98.94 337 VAL A C 1
ATOM 2605 O O . VAL A 1 337 ? -3.592 29.25 -2.984 1 98.94 337 VAL A O 1
ATOM 2608 N N . GLU A 1 338 ? -5.773 29.078 -3.541 1 98.81 338 GLU A N 1
ATOM 2609 C CA . GLU A 1 338 ? -5.621 29.734 -4.836 1 98.81 338 GLU A CA 1
ATOM 2610 C C . GLU A 1 338 ? -5.035 31.125 -4.676 1 98.81 338 GLU A C 1
ATOM 2612 O O . GLU A 1 338 ? -4.133 31.516 -5.418 1 98.81 338 GLU A O 1
ATOM 2617 N N . TYR A 1 339 ? -5.551 31.828 -3.717 1 98.62 339 TYR A N 1
ATOM 2618 C CA . TYR A 1 339 ? -5.066 33.188 -3.461 1 98.62 339 TYR A CA 1
ATOM 2619 C C . TYR A 1 339 ? -3.598 33.156 -3.045 1 98.62 339 TYR A C 1
ATOM 2621 O O . TYR A 1 339 ? -2.799 33.969 -3.539 1 98.62 339 TYR A O 1
ATOM 2629 N N . MET A 1 340 ? -3.242 32.281 -2.17 1 98.75 340 MET A N 1
ATOM 2630 C CA . MET A 1 340 ? -1.878 32.188 -1.654 1 98.75 340 MET A CA 1
ATOM 2631 C C . MET A 1 340 ? -0.893 31.859 -2.766 1 98.75 340 MET A C 1
ATOM 2633 O O . MET A 1 340 ? 0.101 32.562 -2.963 1 98.75 340 MET A O 1
ATOM 2637 N N . VAL A 1 341 ? -1.211 30.812 -3.477 1 98.5 341 VAL A N 1
ATOM 2638 C CA . VAL A 1 341 ? -0.315 30.391 -4.551 1 98.5 341 VAL A CA 1
ATOM 2639 C C . VAL A 1 341 ? -0.24 31.484 -5.613 1 98.5 341 VAL A C 1
ATOM 2641 O O . VAL A 1 341 ? 0.826 31.75 -6.176 1 98.5 341 VAL A O 1
ATOM 2644 N N . GLY A 1 342 ? -1.339 32.125 -5.91 1 97.94 342 GLY A N 1
ATOM 2645 C CA . GLY A 1 342 ? -1.399 33.188 -6.895 1 97.94 342 GLY A CA 1
ATOM 2646 C C . GLY A 1 342 ? -0.613 34.406 -6.492 1 97.94 342 GLY A C 1
ATOM 2647 O O . GLY A 1 342 ? -0.131 35.156 -7.348 1 97.94 342 GLY A O 1
ATOM 2648 N N . SER A 1 343 ? -0.483 34.688 -5.188 1 97.44 343 SER A N 1
ATOM 2649 C CA . SER A 1 343 ? 0.254 35.812 -4.676 1 97.44 343 SER A CA 1
ATOM 2650 C C . SER A 1 343 ? 1.755 35.562 -4.656 1 97.44 343 SER A C 1
ATOM 2652 O O . SER A 1 343 ? 2.545 36.438 -4.324 1 97.44 343 SER A O 1
ATOM 2654 N N . GLY A 1 344 ? 2.104 34.312 -4.988 1 97.12 344 GLY A N 1
ATOM 2655 C CA . GLY A 1 344 ? 3.512 33.969 -5.004 1 97.12 344 GLY A CA 1
ATOM 2656 C C . GLY A 1 344 ? 3.979 33.312 -3.707 1 97.12 344 GLY A C 1
ATOM 2657 O O . GLY A 1 344 ? 5.141 32.938 -3.584 1 97.12 344 GLY A O 1
ATOM 2658 N N . LEU A 1 345 ? 3.094 33.219 -2.717 1 98.5 345 LEU A N 1
ATOM 2659 C CA . LEU A 1 345 ? 3.461 32.531 -1.49 1 98.5 345 LEU A CA 1
ATOM 2660 C C . LEU A 1 345 ? 3.746 31.062 -1.771 1 98.5 345 LEU A C 1
ATOM 2662 O O . LEU A 1 345 ? 2.986 30.391 -2.482 1 98.5 345 LEU A O 1
ATOM 2666 N N . ARG A 1 346 ? 4.793 30.531 -1.228 1 98.56 346 ARG A N 1
ATOM 2667 C CA . ARG A 1 346 ? 5.141 29.141 -1.456 1 98.56 346 ARG A CA 1
ATOM 2668 C C . ARG A 1 346 ? 4.227 28.203 -0.659 1 98.56 346 ARG A C 1
ATOM 2670 O O . ARG A 1 346 ? 3.994 28.438 0.531 1 98.56 346 ARG A O 1
ATOM 2677 N N . VAL A 1 347 ? 3.676 27.234 -1.346 1 98.94 347 VAL A N 1
ATOM 2678 C CA . VAL A 1 347 ? 2.777 26.25 -0.737 1 98.94 347 VAL A CA 1
ATOM 2679 C C . VAL A 1 347 ? 3.309 24.844 -0.974 1 98.94 347 VAL A C 1
ATOM 2681 O O . VAL A 1 347 ? 3.588 24.469 -2.113 1 98.94 347 VAL A O 1
ATOM 2684 N N . LEU A 1 348 ? 3.488 24.094 0.086 1 98.94 348 LEU A N 1
ATOM 2685 C CA . LEU A 1 348 ? 3.816 22.672 0.011 1 98.94 348 LEU A CA 1
ATOM 2686 C C . LEU A 1 348 ? 2.621 21.812 0.416 1 98.94 348 LEU A C 1
ATOM 2688 O O . LEU A 1 348 ? 2.109 21.938 1.531 1 98.94 348 LEU A O 1
ATOM 2692 N N . LEU A 1 349 ? 2.162 21.078 -0.5 1 98.94 349 LEU A N 1
ATOM 2693 C CA . LEU A 1 349 ? 1.27 19.969 -0.172 1 98.94 349 LEU A CA 1
ATOM 2694 C C . LEU A 1 349 ? 2.047 18.656 -0.036 1 98.94 349 LEU A C 1
ATOM 2696 O O . LEU A 1 349 ? 2.945 18.391 -0.833 1 98.94 349 LEU A O 1
ATOM 2700 N N . TYR A 1 350 ? 1.756 17.891 1.028 1 98.94 350 TYR A N 1
ATOM 2701 C CA . TYR A 1 350 ? 2.412 16.594 1.117 1 98.94 350 TYR A CA 1
ATOM 2702 C C . TYR A 1 350 ? 1.465 15.531 1.676 1 98.94 350 TYR A C 1
ATOM 2704 O O . TYR A 1 350 ? 0.629 15.836 2.533 1 98.94 350 TYR A O 1
ATOM 2712 N N . GLN A 1 351 ? 1.558 14.344 1.131 1 98.94 351 GLN A N 1
ATOM 2713 C CA . GLN A 1 351 ? 0.681 13.234 1.484 1 98.9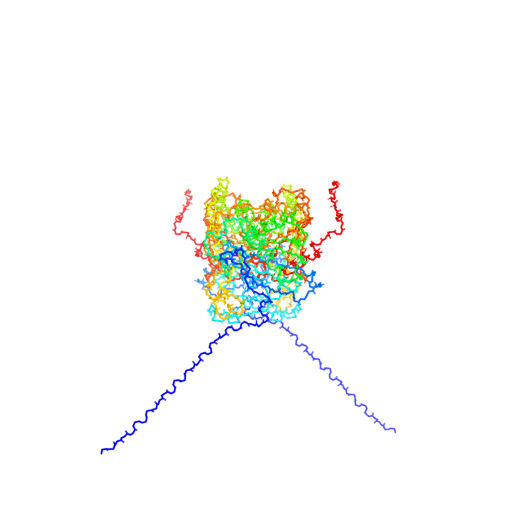4 351 GLN A CA 1
ATOM 2714 C C . GLN A 1 351 ? 1.483 11.969 1.764 1 98.94 351 GLN A C 1
ATOM 2716 O O . GLN A 1 351 ? 2.463 11.68 1.072 1 98.94 351 GLN A O 1
ATOM 2721 N N . GLY A 1 352 ? 1.068 11.273 2.895 1 98.94 352 GLY A N 1
ATOM 2722 C CA . GLY A 1 352 ? 1.478 9.883 2.994 1 98.94 352 GLY A CA 1
ATOM 2723 C C . GLY A 1 352 ? 0.771 8.984 2 1 98.94 352 GLY A C 1
ATOM 2724 O O . GLY A 1 352 ? -0.446 9.078 1.825 1 98.94 352 GLY A O 1
ATOM 2725 N N . HIS A 1 353 ? 1.49 8.125 1.426 1 98.81 353 HIS A N 1
ATOM 2726 C CA . HIS A 1 353 ? 0.989 7.297 0.333 1 98.81 353 HIS A CA 1
ATOM 2727 C C . HIS A 1 353 ? -0.14 6.387 0.802 1 98.81 353 HIS A C 1
ATOM 2729 O O . HIS A 1 353 ? -1.075 6.109 0.047 1 98.81 353 HIS A O 1
ATOM 2735 N N . SER A 1 354 ? -0.071 5.949 2.023 1 98.69 354 SER A N 1
ATOM 2736 C CA . SER A 1 354 ? -0.977 4.91 2.502 1 98.69 354 SER A CA 1
ATOM 2737 C C . SER A 1 354 ? -2.201 5.516 3.18 1 98.69 354 SER A C 1
ATOM 2739 O O . SER A 1 354 ? -2.98 4.801 3.814 1 98.69 354 SER A O 1
ATOM 2741 N N . ASP A 1 355 ? -2.344 6.805 3.096 1 98.81 355 ASP A N 1
ATOM 2742 C CA . ASP A 1 355 ? -3.488 7.496 3.682 1 98.81 355 ASP A CA 1
ATOM 2743 C C . ASP A 1 355 ? -4.727 7.359 2.795 1 98.81 355 ASP A C 1
ATOM 2745 O O . ASP A 1 355 ? -4.723 7.805 1.646 1 98.81 355 ASP A O 1
ATOM 2749 N N . LEU A 1 356 ? -5.84 6.879 3.367 1 98.75 356 LEU A N 1
ATOM 2750 C CA . LEU A 1 356 ? -7.066 6.699 2.6 1 98.75 356 LEU A CA 1
ATOM 2751 C C . LEU A 1 356 ? -8.086 7.773 2.947 1 98.75 356 LEU A C 1
ATOM 2753 O O . LEU A 1 356 ? -9.172 7.816 2.365 1 98.75 356 LEU A O 1
ATOM 2757 N N . ARG A 1 357 ? -7.77 8.648 3.84 1 98.44 357 ARG A N 1
ATOM 2758 C CA . ARG A 1 357 ? -8.703 9.688 4.258 1 98.44 357 ARG A CA 1
ATOM 2759 C C . ARG A 1 357 ? -8.492 10.969 3.449 1 98.44 357 ARG A C 1
ATOM 2761 O O . ARG A 1 357 ? -9.406 11.43 2.768 1 98.44 357 ARG A O 1
ATOM 2768 N N . ASP A 1 358 ? -7.336 11.453 3.557 1 98.5 358 ASP A N 1
ATOM 2769 C CA . ASP A 1 358 ? -6.941 12.672 2.85 1 98.5 358 ASP A CA 1
ATOM 2770 C C . ASP A 1 358 ? -5.621 12.469 2.105 1 98.5 358 ASP A C 1
ATOM 2772 O O . ASP A 1 358 ? -4.695 13.273 2.248 1 98.5 358 ASP A O 1
ATOM 2776 N N . GLY A 1 359 ? -5.594 11.367 1.341 1 98.62 359 GLY A N 1
ATOM 2777 C CA . GLY A 1 359 ? -4.367 10.922 0.704 1 98.62 359 GLY A CA 1
ATOM 2778 C C . GLY A 1 359 ? -4.113 11.578 -0.64 1 98.62 359 GLY A C 1
ATOM 2779 O O . GLY A 1 359 ? -4.633 12.664 -0.91 1 98.62 359 GLY A O 1
ATOM 2780 N N . VAL A 1 360 ? -3.273 10.969 -1.429 1 98.88 360 VAL A N 1
ATOM 2781 C CA . VAL A 1 360 ? -2.715 11.508 -2.666 1 98.88 360 VAL A CA 1
ATOM 2782 C C . VAL A 1 360 ? -3.838 11.773 -3.668 1 98.88 360 VAL A C 1
ATOM 2784 O O . VAL A 1 360 ? -3.93 12.867 -4.23 1 98.88 360 VAL A O 1
ATOM 2787 N N . VAL A 1 361 ? -4.742 10.812 -3.836 1 98.69 361 VAL A N 1
ATOM 2788 C CA . VAL A 1 361 ? -5.777 10.883 -4.859 1 98.69 361 VAL A CA 1
ATOM 2789 C C . VAL A 1 361 ? -6.742 12.023 -4.547 1 98.69 361 VAL A C 1
ATOM 2791 O O . VAL A 1 361 ? -7.137 12.773 -5.438 1 98.69 361 VAL A O 1
ATOM 2794 N N . SER A 1 362 ? -7.082 12.133 -3.318 1 98.44 362 SER A N 1
ATOM 2795 C CA . SER A 1 362 ? -8.023 13.18 -2.918 1 98.44 362 SER A CA 1
ATOM 2796 C C . SER A 1 362 ? -7.422 14.562 -3.113 1 98.44 362 SER A C 1
ATOM 2798 O O . SER A 1 362 ? -8.109 15.492 -3.549 1 98.44 362 SER A O 1
ATOM 2800 N N . THR A 1 363 ? -6.137 14.711 -2.809 1 98.75 363 THR A N 1
ATOM 2801 C CA . THR A 1 363 ? -5.465 16 -2.941 1 98.75 363 THR A CA 1
ATOM 2802 C C . THR A 1 363 ? -5.301 16.375 -4.414 1 98.75 363 THR A C 1
ATOM 2804 O O . THR A 1 363 ? -5.598 17.5 -4.809 1 98.75 363 THR A O 1
ATOM 2807 N N . GLU A 1 364 ? -4.879 15.43 -5.188 1 98.56 364 GLU A N 1
ATOM 2808 C CA . GLU A 1 364 ? -4.68 15.719 -6.605 1 98.56 364 GLU A CA 1
ATOM 2809 C C . GLU A 1 364 ? -6 16.062 -7.289 1 98.56 364 GLU A C 1
ATOM 2811 O O . GLU A 1 364 ? -6.031 16.875 -8.219 1 98.56 364 GLU A O 1
ATOM 2816 N N . ALA A 1 365 ? -7.074 15.516 -6.805 1 98.75 365 ALA A N 1
ATOM 2817 C CA . ALA A 1 365 ? -8.391 15.75 -7.387 1 98.75 365 ALA A CA 1
ATOM 2818 C C . ALA A 1 365 ? -8.797 17.219 -7.27 1 98.75 365 ALA A C 1
ATOM 2820 O O . ALA A 1 365 ? -9.383 17.781 -8.195 1 98.75 365 ALA A O 1
ATOM 2821 N N . TRP A 1 366 ? -8.508 17.844 -6.121 1 98.75 366 TRP A N 1
ATOM 2822 C CA . TRP A 1 366 ? -8.945 19.234 -6.016 1 98.75 366 TRP A CA 1
ATOM 2823 C C . TRP A 1 366 ? -7.879 20.188 -6.551 1 98.75 366 TRP A C 1
ATOM 2825 O O . TRP A 1 366 ? -8.195 21.266 -7.066 1 98.75 366 TRP A O 1
ATOM 2835 N N . VAL A 1 367 ? -6.594 19.797 -6.512 1 98.81 367 VAL A N 1
ATOM 2836 C CA . VAL A 1 367 ? -5.527 20.656 -7.016 1 98.81 367 VAL A CA 1
ATOM 2837 C C . VAL A 1 367 ? -5.762 20.953 -8.5 1 98.81 367 VAL A C 1
ATOM 2839 O O . VAL A 1 367 ? -5.641 22.094 -8.938 1 98.81 367 VAL A O 1
ATOM 2842 N N . ARG A 1 368 ? -6.141 19.938 -9.234 1 97.69 368 ARG A N 1
ATOM 2843 C CA . ARG A 1 368 ? -6.289 20.094 -10.68 1 97.69 368 ARG A CA 1
ATOM 2844 C C . ARG A 1 368 ? -7.438 21.047 -11.008 1 97.69 368 ARG A C 1
ATOM 2846 O O . ARG A 1 368 ? -7.543 21.531 -12.141 1 97.69 368 ARG A O 1
ATOM 2853 N N . THR A 1 369 ? -8.289 21.344 -10.039 1 98.31 369 THR A N 1
ATOM 2854 C CA . THR A 1 369 ? -9.453 22.188 -10.281 1 98.31 369 THR A CA 1
ATOM 2855 C C . THR A 1 369 ? -9.188 23.609 -9.828 1 98.31 369 THR A C 1
ATOM 2857 O O . THR A 1 369 ? -10.062 24.469 -9.914 1 98.31 369 THR A O 1
ATOM 2860 N N . MET A 1 370 ? -8.031 23.922 -9.32 1 98.56 370 MET A N 1
ATOM 2861 C CA . MET A 1 370 ? -7.719 25.25 -8.805 1 98.56 370 MET A CA 1
ATOM 2862 C C . MET A 1 370 ? -7.801 26.297 -9.906 1 98.56 370 MET A C 1
ATOM 2864 O O . MET A 1 370 ? -7.367 26.047 -11.031 1 98.56 370 MET A O 1
ATOM 2868 N N . LYS A 1 371 ? -8.406 27.359 -9.539 1 98.06 371 LYS A N 1
ATOM 2869 C CA . LYS A 1 371 ? -8.383 28.531 -10.398 1 98.06 371 LYS A CA 1
ATOM 2870 C C . LYS A 1 371 ? -7.148 29.391 -10.117 1 98.06 371 LYS A C 1
ATOM 2872 O O . LYS A 1 371 ? -7.191 30.297 -9.289 1 98.06 371 LYS A O 1
ATOM 2877 N N . TRP A 1 372 ? -6.164 29.156 -10.758 1 96.44 372 TRP A N 1
ATOM 2878 C CA . TRP A 1 372 ? -4.836 29.75 -10.641 1 96.44 372 TRP A CA 1
ATOM 2879 C C . TRP A 1 372 ? -4.129 29.766 -11.992 1 96.44 372 TRP A C 1
ATOM 2881 O O . TRP A 1 372 ? -4.188 28.797 -12.75 1 96.44 372 TRP A O 1
ATOM 2891 N N . ASP A 1 373 ? -3.543 30.875 -12.391 1 96.62 373 ASP A N 1
ATOM 2892 C CA . ASP A 1 373 ? -2.957 31.078 -13.711 1 96.62 373 ASP A CA 1
ATOM 2893 C C . ASP A 1 373 ? -1.862 30.047 -13.984 1 96.62 373 ASP A C 1
ATOM 2895 O O . ASP A 1 373 ? -1.597 29.703 -15.148 1 96.62 373 ASP A O 1
ATOM 2899 N N . GLY A 1 374 ? -1.24 29.562 -12.961 1 97 374 GLY A N 1
ATOM 2900 C CA . GLY A 1 374 ? -0.116 28.656 -13.117 1 97 374 GLY A CA 1
ATOM 2901 C C . GLY A 1 374 ? -0.524 27.203 -13.125 1 97 374 GLY A C 1
ATOM 2902 O O . GLY A 1 374 ? 0.327 26.312 -13.203 1 97 374 GLY A O 1
ATOM 2903 N N . ILE A 1 375 ? -1.8 26.891 -13.141 1 97.88 375 ILE A N 1
ATOM 2904 C CA . ILE A 1 375 ? -2.27 25.531 -12.891 1 97.88 375 ILE A CA 1
ATOM 2905 C C . ILE A 1 375 ? -1.875 24.625 -14.055 1 97.88 375 ILE A C 1
ATOM 2907 O O . ILE A 1 375 ? -1.497 23.469 -13.844 1 97.88 375 ILE A O 1
ATOM 2911 N N . GLU A 1 376 ? -1.979 25.078 -15.281 1 97.62 376 GLU A N 1
ATOM 2912 C CA . GLU A 1 376 ? -1.622 24.266 -16.438 1 97.62 376 GLU A CA 1
ATOM 2913 C C . GLU A 1 376 ? -0.139 23.906 -16.422 1 97.62 376 GLU A C 1
ATOM 2915 O O . GLU A 1 376 ? 0.235 22.781 -16.75 1 97.62 376 GLU A O 1
ATOM 2920 N N . ARG A 1 377 ? 0.681 24.906 -16.078 1 97.5 377 ARG A N 1
ATOM 2921 C CA . ARG A 1 377 ? 2.119 24.672 -16 1 97.5 377 ARG A CA 1
ATOM 2922 C C . ARG A 1 377 ? 2.449 23.703 -14.875 1 97.5 377 ARG A C 1
ATOM 2924 O O . ARG A 1 377 ? 3.33 22.844 -15.023 1 97.5 377 ARG A O 1
ATOM 2931 N N . PHE A 1 378 ? 1.784 23.844 -13.812 1 98.12 378 PHE A N 1
ATOM 2932 C CA . PHE A 1 378 ? 1.991 22.906 -12.711 1 98.12 378 PHE A CA 1
ATOM 2933 C C . PHE A 1 378 ? 1.615 21.484 -13.125 1 98.12 378 PHE A C 1
ATOM 2935 O O . PHE A 1 378 ? 2.357 20.547 -12.859 1 98.12 378 PHE A O 1
ATOM 2942 N N . MET A 1 379 ? 0.44 21.297 -13.758 1 97.81 379 MET A N 1
ATOM 2943 C CA . MET A 1 379 ? -0.051 19.984 -14.172 1 97.81 379 MET A CA 1
ATOM 2944 C C . MET A 1 379 ? 0.869 19.375 -15.211 1 97.81 379 MET A C 1
ATOM 2946 O O . MET A 1 379 ? 0.934 18.141 -15.336 1 97.81 379 MET A O 1
ATOM 2950 N N . SER A 1 380 ? 1.618 20.188 -15.922 1 97.44 380 SER A N 1
ATOM 2951 C CA . SER A 1 380 ? 2.504 19.703 -16.969 1 97.44 380 SER A CA 1
ATOM 2952 C C . SER A 1 380 ? 3.91 19.453 -16.438 1 97.44 380 SER A C 1
ATOM 2954 O O . SER A 1 380 ? 4.738 18.844 -17.125 1 97.44 380 SER A O 1
ATOM 2956 N N . ALA A 1 381 ? 4.184 19.953 -15.219 1 97.19 381 ALA A N 1
ATOM 2957 C CA . ALA A 1 381 ? 5.508 19.75 -14.625 1 97.19 381 ALA A CA 1
ATOM 2958 C C . ALA A 1 381 ? 5.781 18.281 -14.352 1 97.19 381 ALA A C 1
ATOM 2960 O O . ALA A 1 381 ? 4.859 17.531 -14.023 1 97.19 381 ALA A O 1
ATOM 2961 N N . ASP A 1 382 ? 7.047 17.891 -14.453 1 96.44 382 ASP A N 1
ATOM 2962 C CA . ASP A 1 382 ? 7.426 16.5 -14.195 1 96.44 382 ASP A CA 1
ATOM 2963 C C . ASP A 1 382 ? 7.355 16.188 -12.703 1 96.44 382 ASP A C 1
ATOM 2965 O O . ASP A 1 382 ? 7.82 16.969 -11.875 1 96.44 382 ASP A O 1
ATOM 2969 N N . ARG A 1 383 ? 6.715 15.156 -12.43 1 97.81 383 ARG A N 1
ATOM 2970 C CA . ARG A 1 383 ? 6.871 14.57 -11.102 1 97.81 383 ARG A CA 1
ATOM 2971 C C . ARG A 1 383 ? 8.148 13.734 -11.016 1 97.81 383 ARG A C 1
ATOM 2973 O O . ARG A 1 383 ? 8.32 12.773 -11.766 1 97.81 383 ARG A O 1
ATOM 2980 N N . LYS A 1 384 ? 8.992 14.062 -10.109 1 98.25 384 LYS A N 1
ATOM 2981 C CA . LYS A 1 384 ? 10.312 13.445 -10.039 1 98.25 384 LYS A CA 1
ATOM 2982 C C . LYS A 1 384 ? 10.391 12.453 -8.875 1 98.25 384 LYS A C 1
ATOM 2984 O O . LYS A 1 384 ? 9.742 12.648 -7.844 1 98.25 384 LYS A O 1
ATOM 2989 N N . VAL A 1 385 ? 11.195 11.406 -9.109 1 98.38 385 VAL A N 1
ATOM 2990 C CA . VAL A 1 385 ? 11.539 10.484 -8.039 1 98.38 385 VAL A CA 1
ATOM 2991 C C . VAL A 1 385 ? 12.391 11.203 -6.992 1 98.38 385 VAL A C 1
ATOM 2993 O O . VAL A 1 385 ? 13.383 11.859 -7.332 1 98.38 385 VAL A O 1
ATOM 2996 N N . TRP A 1 386 ? 11.953 11.148 -5.777 1 98.5 386 TRP A N 1
ATOM 2997 C CA . TRP A 1 386 ? 12.602 11.805 -4.648 1 98.5 386 TRP A CA 1
ATOM 2998 C C . TRP A 1 386 ? 13.312 10.797 -3.76 1 98.5 386 TRP A C 1
ATOM 3000 O O . TRP A 1 386 ? 12.711 9.812 -3.32 1 98.5 386 TRP A O 1
ATOM 3010 N N . THR A 1 387 ? 14.641 10.977 -3.512 1 97.81 387 THR A N 1
ATOM 3011 C CA . THR A 1 387 ? 15.438 10.086 -2.676 1 97.81 387 THR A CA 1
ATOM 3012 C C . THR A 1 387 ? 16 10.836 -1.473 1 97.81 387 THR A C 1
ATOM 3014 O O . THR A 1 387 ? 16.266 12.039 -1.549 1 97.81 387 THR A O 1
ATOM 3017 N N . VAL A 1 388 ? 16.094 10.203 -0.397 1 97.75 388 VAL A N 1
ATOM 3018 C CA . VAL A 1 388 ? 16.766 10.68 0.81 1 97.75 388 VAL A CA 1
ATOM 3019 C C . VAL A 1 388 ? 17.859 9.703 1.225 1 97.75 388 VAL A C 1
ATOM 3021 O O . VAL A 1 388 ? 17.594 8.516 1.436 1 97.75 388 VAL A O 1
ATOM 3024 N N . LYS A 1 389 ? 19.078 10.195 1.312 1 95.5 389 LYS A N 1
ATOM 3025 C CA . LYS A 1 389 ? 20.234 9.383 1.656 1 95.5 389 LYS A CA 1
ATOM 3026 C C . LYS A 1 389 ? 20.344 8.164 0.739 1 95.5 389 LYS A C 1
ATOM 3028 O O . LYS A 1 389 ? 20.562 7.043 1.207 1 95.5 389 LYS A O 1
ATOM 3033 N N . GLY A 1 390 ? 19.938 8.336 -0.448 1 95.06 390 GLY A N 1
ATOM 3034 C CA . GLY A 1 390 ? 20.141 7.328 -1.474 1 95.06 390 GLY A CA 1
ATOM 3035 C C . GLY A 1 390 ? 19 6.34 -1.582 1 95.06 390 GLY A C 1
ATOM 3036 O O . GLY A 1 390 ? 19.016 5.453 -2.438 1 95.06 390 GLY A O 1
ATOM 3037 N N . GLU A 1 391 ? 18.031 6.492 -0.802 1 97.06 391 GLU A N 1
ATOM 3038 C CA . GLU A 1 391 ? 16.906 5.57 -0.823 1 97.06 391 GLU A CA 1
ATOM 3039 C C . GLU A 1 391 ? 15.633 6.266 -1.313 1 97.06 391 GLU A C 1
ATOM 3041 O O . GLU A 1 391 ? 15.406 7.441 -1.012 1 97.06 391 GLU A O 1
ATOM 3046 N N . LEU A 1 392 ? 14.828 5.48 -2.025 1 98.19 392 LEU A N 1
ATOM 3047 C CA . LEU A 1 392 ? 13.57 6.012 -2.533 1 98.19 392 LEU A CA 1
ATOM 3048 C C . LEU A 1 392 ? 12.688 6.5 -1.39 1 98.19 392 LEU A C 1
ATOM 3050 O O . LEU A 1 392 ? 12.352 5.73 -0.487 1 98.19 392 LEU A O 1
ATOM 3054 N N . ALA A 1 393 ? 12.305 7.805 -1.41 1 98.56 393 ALA A N 1
ATOM 3055 C CA . ALA A 1 393 ? 11.492 8.414 -0.36 1 98.56 393 ALA A CA 1
ATOM 3056 C C . ALA A 1 393 ? 10.086 8.727 -0.866 1 98.56 393 ALA A C 1
ATOM 3058 O O . ALA A 1 393 ? 9.133 8.75 -0.086 1 98.56 393 ALA A O 1
ATOM 3059 N N . GLY A 1 394 ? 9.984 9.008 -2.164 1 98.62 394 GLY A N 1
ATOM 3060 C CA . GLY A 1 394 ? 8.695 9.344 -2.742 1 98.62 394 GLY A CA 1
ATOM 3061 C C . GLY A 1 394 ? 8.805 10.164 -4.016 1 98.62 394 GLY A C 1
ATOM 3062 O O . GLY A 1 394 ? 9.648 9.875 -4.871 1 98.62 394 GLY A O 1
ATOM 3063 N N . PHE A 1 395 ? 7.887 11.109 -4.195 1 98.81 395 PHE A N 1
ATOM 3064 C CA . PHE A 1 395 ? 7.789 11.891 -5.422 1 98.81 395 PHE A CA 1
ATOM 3065 C C . PHE A 1 395 ? 7.613 13.367 -5.109 1 98.81 395 PHE A C 1
ATOM 3067 O O . PHE A 1 395 ? 7.02 13.727 -4.09 1 98.81 395 PHE A O 1
ATOM 3074 N N . VAL A 1 396 ? 8.125 14.195 -6 1 98.75 396 VAL A N 1
ATOM 3075 C CA . VAL A 1 396 ? 7.938 15.633 -5.863 1 98.75 396 VAL A CA 1
ATOM 3076 C C . VAL A 1 396 ? 7.574 16.234 -7.215 1 98.75 396 VAL A C 1
ATOM 3078 O O . VAL A 1 396 ? 8.211 15.945 -8.227 1 98.75 396 VAL A O 1
ATOM 3081 N N . GLN A 1 397 ? 6.527 16.953 -7.246 1 98.5 397 GLN A N 1
ATOM 3082 C CA . GLN A 1 397 ? 6.133 17.812 -8.367 1 98.5 397 GLN A CA 1
ATOM 3083 C C . GLN A 1 397 ? 6.121 19.281 -7.957 1 98.5 397 GLN A C 1
ATOM 3085 O O . GLN A 1 397 ? 5.547 19.641 -6.926 1 98.5 397 GLN A O 1
ATOM 3090 N N . LYS A 1 398 ? 6.801 20.094 -8.719 1 98.06 398 LYS A N 1
ATOM 3091 C CA . LYS A 1 398 ? 6.898 21.5 -8.352 1 98.06 398 LYS A CA 1
ATOM 3092 C C . LYS A 1 398 ? 6.84 22.391 -9.578 1 98.06 398 LYS A C 1
ATOM 3094 O O . LYS A 1 398 ? 7.441 22.078 -10.609 1 98.06 398 LYS A O 1
ATOM 3099 N N . TRP A 1 399 ? 6.109 23.453 -9.492 1 97.19 399 TRP A N 1
ATOM 3100 C CA . TRP A 1 399 ? 6.16 24.562 -10.438 1 97.19 399 TRP A CA 1
ATOM 3101 C C . TRP A 1 399 ? 5.793 25.875 -9.75 1 97.19 399 TRP A C 1
ATOM 3103 O O . TRP A 1 399 ? 4.785 25.953 -9.047 1 97.19 399 TRP A O 1
ATOM 3113 N N . GLY A 1 400 ? 6.641 26.844 -9.938 1 96 400 GLY A N 1
ATOM 3114 C CA . GLY A 1 400 ? 6.371 28.109 -9.297 1 96 400 GLY A CA 1
ATOM 3115 C C . GLY A 1 400 ? 6.289 28.016 -7.781 1 96 400 GLY A C 1
ATOM 3116 O O . GLY A 1 400 ? 7.195 27.484 -7.141 1 96 400 GLY A O 1
ATOM 3117 N N . SER A 1 401 ? 5.148 28.516 -7.238 1 97.12 401 SER A N 1
ATOM 3118 C CA . SER A 1 401 ? 5 28.625 -5.789 1 97.12 401 SER A CA 1
ATOM 3119 C C . SER A 1 401 ? 4.367 27.359 -5.207 1 97.12 401 SER A C 1
ATOM 3121 O O . SER A 1 401 ? 4.215 27.25 -3.99 1 97.12 401 SER A O 1
ATOM 3123 N N . LEU A 1 402 ? 4.055 26.344 -6.059 1 98.69 402 LEU A N 1
ATOM 3124 C CA . LEU A 1 402 ? 3.355 25.156 -5.57 1 98.69 402 LEU A CA 1
ATOM 3125 C C . LEU A 1 402 ? 4.242 23.922 -5.68 1 98.69 402 LEU A C 1
ATOM 3127 O O . LEU A 1 402 ? 4.828 23.656 -6.73 1 98.69 402 LEU A O 1
ATOM 3131 N N . SER A 1 403 ? 4.395 23.25 -4.621 1 98.75 403 SER A N 1
ATOM 3132 C CA . SER A 1 403 ? 5.039 21.938 -4.559 1 98.75 403 SER A CA 1
ATOM 3133 C C . SER A 1 403 ? 4.09 20.875 -4 1 98.75 403 SER A C 1
ATOM 3135 O O . SER A 1 403 ? 3.299 21.156 -3.1 1 98.75 403 SER A O 1
ATOM 3137 N N . HIS A 1 404 ? 4.148 19.719 -4.547 1 98.81 404 HIS A N 1
ATOM 3138 C CA . HIS A 1 404 ? 3.43 18.562 -4.039 1 98.81 404 HIS A CA 1
ATOM 3139 C C . HIS A 1 404 ? 4.363 17.375 -3.848 1 98.81 404 HIS A C 1
ATOM 3141 O O . HIS A 1 404 ? 5.043 16.953 -4.789 1 98.81 404 HIS A O 1
ATOM 3147 N N . ALA A 1 405 ? 4.398 16.875 -2.639 1 98.94 405 ALA A N 1
ATOM 3148 C CA . ALA A 1 405 ? 5.234 15.727 -2.318 1 98.94 405 ALA A CA 1
ATOM 3149 C C . ALA A 1 405 ? 4.387 14.531 -1.887 1 98.94 405 ALA A C 1
ATOM 3151 O O . ALA A 1 405 ? 3.406 14.695 -1.156 1 98.94 405 ALA A O 1
ATOM 3152 N N . VAL A 1 406 ? 4.711 13.398 -2.381 1 98.94 406 VAL A N 1
ATOM 3153 C CA . VAL A 1 406 ? 4.164 12.125 -1.929 1 98.94 406 VAL A CA 1
ATOM 3154 C C . VAL A 1 406 ? 5.242 11.328 -1.188 1 98.94 406 VAL A C 1
ATOM 3156 O O . VAL A 1 406 ? 6.324 11.086 -1.728 1 98.94 406 VAL A O 1
ATOM 3159 N N . VAL A 1 407 ? 4.949 10.961 0.042 1 98.94 407 VAL A N 1
ATOM 3160 C CA . VAL A 1 407 ? 5.93 10.258 0.867 1 98.94 407 VAL A CA 1
ATOM 3161 C C . VAL A 1 407 ? 5.559 8.781 0.959 1 98.94 407 VAL A C 1
ATOM 3163 O O . VAL A 1 407 ? 4.531 8.43 1.542 1 98.94 407 VAL A O 1
ATOM 3166 N N . LEU A 1 408 ? 6.398 7.922 0.398 1 98.69 408 LEU A N 1
ATOM 3167 C CA . LEU A 1 408 ? 6.188 6.48 0.465 1 98.69 408 LEU A CA 1
ATOM 3168 C C . LEU A 1 408 ? 6.461 5.953 1.87 1 98.6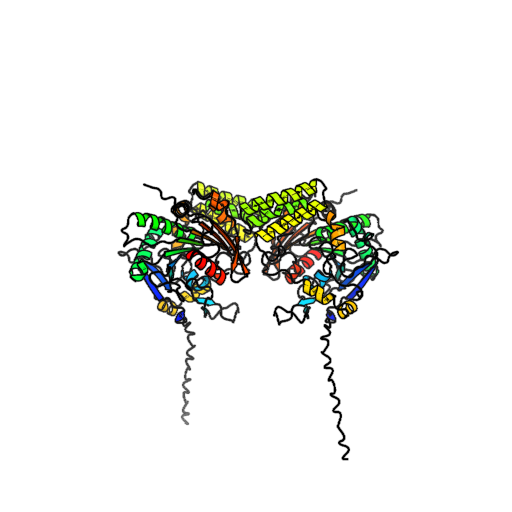9 408 LEU A C 1
ATOM 3170 O O . LEU A 1 408 ? 7.25 6.543 2.615 1 98.69 408 LEU A O 1
ATOM 3174 N N . GLY A 1 409 ? 5.746 4.867 2.223 1 98.06 409 GLY A N 1
ATOM 3175 C CA . GLY A 1 409 ? 5.93 4.27 3.537 1 98.06 409 GLY A CA 1
ATOM 3176 C C . GLY A 1 409 ? 5.27 5.059 4.648 1 98.06 409 GLY A C 1
ATOM 3177 O O . GLY A 1 409 ? 5.547 4.832 5.828 1 98.06 409 GLY A O 1
ATOM 3178 N N . ALA A 1 410 ? 4.453 5.988 4.305 1 98.81 410 ALA A N 1
ATOM 3179 C CA . ALA A 1 410 ? 3.791 6.816 5.309 1 98.81 410 ALA A CA 1
ATOM 3180 C C . ALA A 1 410 ? 2.283 6.855 5.082 1 98.81 410 ALA A C 1
ATOM 3182 O O . ALA A 1 410 ? 1.819 6.77 3.941 1 98.81 410 ALA A O 1
ATOM 3183 N N . GLY A 1 411 ? 1.537 6.941 6.199 1 98.75 411 GLY A N 1
ATOM 3184 C CA . GLY A 1 411 ? 0.117 7.25 6.172 1 98.75 411 GLY A CA 1
ATOM 3185 C C . GLY A 1 411 ? -0.186 8.695 6.512 1 98.75 411 GLY A C 1
ATOM 3186 O O . GLY A 1 411 ? 0.484 9.609 6.023 1 98.75 411 GLY A O 1
ATOM 3187 N N . HIS A 1 412 ? -1.17 8.867 7.289 1 98.81 412 HIS A N 1
ATOM 3188 C CA . HIS A 1 412 ? -1.703 10.18 7.625 1 98.81 412 HIS A CA 1
ATOM 3189 C C . HIS A 1 412 ? -0.7 10.992 8.438 1 98.81 412 HIS A C 1
ATOM 3191 O O . HIS A 1 412 ? -0.575 12.203 8.242 1 98.81 412 HIS A O 1
ATOM 3197 N N . LEU A 1 413 ? -0.023 10.305 9.352 1 98.75 413 LEU A N 1
ATOM 3198 C CA . LEU A 1 413 ? 0.982 10.961 10.172 1 98.75 413 LEU A CA 1
ATOM 3199 C C . LEU A 1 413 ? 2.375 10.781 9.578 1 98.75 413 LEU A C 1
ATOM 3201 O O . LEU A 1 413 ? 3.191 10.023 10.117 1 98.75 413 LEU A O 1
ATOM 3205 N N . VAL A 1 414 ? 2.682 11.57 8.617 1 98.88 414 VAL A N 1
ATOM 3206 C CA . VAL A 1 414 ? 3.877 11.422 7.789 1 98.88 414 VAL A CA 1
ATOM 3207 C C . VAL A 1 414 ? 5.125 11.516 8.664 1 98.88 414 VAL A C 1
ATOM 3209 O O . VAL A 1 414 ? 6.008 10.664 8.586 1 98.88 414 VAL A O 1
ATOM 3212 N N . PRO A 1 415 ? 5.211 12.477 9.594 1 98.88 415 PRO A N 1
ATOM 3213 C CA . PRO A 1 415 ? 6.438 12.555 10.391 1 98.88 415 PRO A CA 1
ATOM 3214 C C . PRO A 1 415 ? 6.613 11.359 11.328 1 98.88 415 PRO A C 1
ATOM 3216 O O . PRO A 1 415 ? 7.742 10.984 11.656 1 98.88 415 PRO A O 1
ATOM 3219 N N . THR A 1 416 ? 5.473 10.789 11.773 1 98.56 416 THR A N 1
ATOM 3220 C CA . THR A 1 416 ? 5.547 9.602 12.617 1 98.56 416 THR A CA 1
ATOM 3221 C C . THR A 1 416 ? 6.07 8.406 11.82 1 98.56 416 THR A C 1
ATOM 3223 O O . THR A 1 416 ? 6.953 7.684 12.289 1 98.56 416 THR A O 1
ATOM 3226 N N . ASP A 1 417 ? 5.57 8.25 10.648 1 98.56 417 ASP A N 1
ATOM 3227 C CA . ASP A 1 417 ? 5.844 7.066 9.844 1 98.56 417 ASP A CA 1
ATOM 3228 C C . ASP A 1 417 ? 7.211 7.16 9.18 1 98.56 417 ASP A C 1
ATOM 3230 O O . ASP A 1 417 ? 7.883 6.145 8.984 1 98.56 417 ASP A O 1
ATOM 3234 N N . GLN A 1 418 ? 7.574 8.359 8.766 1 98.62 418 GLN A N 1
ATOM 3235 C CA . GLN A 1 418 ? 8.844 8.625 8.094 1 98.62 418 GLN A CA 1
ATOM 3236 C C . GLN A 1 418 ? 9.523 9.859 8.656 1 98.62 418 GLN A C 1
ATOM 3238 O O . GLN A 1 418 ? 9.602 10.898 7.992 1 98.62 418 GLN A O 1
ATOM 3243 N N . PRO A 1 419 ? 10.102 9.734 9.844 1 98.5 419 PRO A N 1
ATOM 3244 C CA . PRO A 1 419 ? 10.664 10.906 10.523 1 98.5 419 PRO A CA 1
ATOM 3245 C C . PRO A 1 419 ? 11.781 11.57 9.727 1 98.5 419 PRO A C 1
ATOM 3247 O O . PRO A 1 419 ? 11.75 12.789 9.5 1 98.5 419 PRO A O 1
ATOM 3250 N N . VAL A 1 420 ? 12.695 10.773 9.195 1 98.62 420 VAL A N 1
ATOM 3251 C CA . VAL A 1 420 ? 13.859 11.328 8.516 1 98.62 420 VAL A CA 1
ATOM 3252 C C . VAL A 1 420 ? 13.445 11.906 7.164 1 98.62 420 VAL A C 1
ATOM 3254 O O . VAL A 1 420 ? 13.891 12.992 6.781 1 98.62 420 VAL A O 1
ATOM 3257 N N . ASN A 1 421 ? 12.617 11.18 6.441 1 98.75 421 ASN A N 1
ATOM 3258 C CA . ASN A 1 421 ? 12.156 11.68 5.148 1 98.75 421 ASN A CA 1
ATOM 3259 C C . ASN A 1 421 ? 11.32 12.953 5.305 1 98.75 421 ASN A C 1
ATOM 3261 O O . ASN A 1 421 ? 11.414 13.859 4.477 1 98.75 421 ASN A O 1
ATOM 3265 N N . SER A 1 422 ? 10.508 13 6.32 1 98.88 422 SER A N 1
ATOM 3266 C CA . SER A 1 422 ? 9.703 14.195 6.574 1 98.88 422 SER A CA 1
ATOM 3267 C C . SER A 1 422 ? 10.578 15.383 6.938 1 98.88 422 SER A C 1
ATOM 3269 O O . SER A 1 422 ? 10.305 16.516 6.527 1 98.88 422 SER A O 1
ATOM 3271 N N . GLN A 1 423 ? 11.609 15.148 7.723 1 98.88 423 GLN A N 1
ATOM 3272 C CA . GLN A 1 423 ? 12.57 16.188 8.078 1 98.88 423 GLN A CA 1
ATOM 3273 C C . GLN A 1 423 ? 13.281 16.719 6.836 1 98.88 423 GLN A C 1
ATOM 3275 O O . GLN A 1 423 ? 13.391 17.938 6.652 1 98.88 423 GLN A O 1
ATOM 3280 N N . ALA A 1 424 ? 13.734 15.781 6 1 98.75 424 ALA A N 1
ATOM 3281 C CA . ALA A 1 424 ? 14.398 16.172 4.762 1 98.75 424 ALA A CA 1
ATOM 3282 C C . ALA A 1 424 ? 13.461 16.984 3.869 1 98.75 424 ALA A C 1
ATOM 3284 O O . ALA A 1 424 ? 13.875 17.984 3.266 1 98.75 424 ALA A O 1
ATOM 3285 N N . MET A 1 425 ? 12.227 16.578 3.762 1 98.88 425 MET A N 1
ATOM 3286 C CA . MET A 1 425 ? 11.219 17.266 2.951 1 98.88 425 MET A CA 1
ATOM 3287 C C . MET A 1 425 ? 11.047 18.703 3.391 1 98.88 425 MET A C 1
ATOM 3289 O O . MET A 1 425 ? 11.164 19.625 2.578 1 98.88 425 MET A O 1
ATOM 3293 N N . ILE A 1 426 ? 10.828 18.953 4.695 1 98.88 426 ILE A N 1
ATOM 3294 C CA . ILE A 1 426 ? 10.516 20.297 5.172 1 98.88 426 ILE A CA 1
ATOM 3295 C C . ILE A 1 426 ? 11.758 21.172 5.094 1 98.88 426 ILE A C 1
ATOM 3297 O O . ILE A 1 426 ? 11.664 22.375 4.781 1 98.88 426 ILE A O 1
ATOM 3301 N N . GLU A 1 427 ? 12.93 20.609 5.41 1 98.69 427 GLU A N 1
ATOM 3302 C CA . GLU A 1 427 ? 14.172 21.375 5.336 1 98.69 427 GLU A CA 1
ATOM 3303 C C . GLU A 1 427 ? 14.477 21.797 3.9 1 98.69 427 GLU A C 1
ATOM 3305 O O . GLU A 1 427 ? 14.781 22.953 3.639 1 98.69 427 GLU A O 1
ATOM 3310 N N . ASP A 1 428 ? 14.391 20.812 2.994 1 98.44 428 ASP A N 1
ATOM 3311 C CA . ASP A 1 428 ? 14.672 21.125 1.596 1 98.44 428 ASP A CA 1
ATOM 3312 C C . ASP A 1 428 ? 13.648 22.109 1.039 1 98.44 428 ASP A C 1
ATOM 3314 O O . ASP A 1 428 ? 14 22.984 0.238 1 98.44 428 ASP A O 1
ATOM 3318 N N . TRP A 1 429 ? 12.414 22 1.397 1 98.75 429 TRP A N 1
ATOM 3319 C CA . TRP A 1 429 ? 11.391 22.906 0.905 1 98.75 429 TRP A CA 1
ATOM 3320 C C . TRP A 1 429 ? 11.617 24.328 1.421 1 98.75 429 TRP A C 1
ATOM 3322 O O . TRP A 1 429 ? 11.617 25.281 0.646 1 98.75 429 TRP A O 1
ATOM 3332 N N . VAL A 1 430 ? 11.836 24.453 2.756 1 98.62 430 VAL A N 1
ATOM 3333 C CA . VAL A 1 430 ? 12.016 25.766 3.377 1 98.62 430 VAL A CA 1
ATOM 3334 C C . VAL A 1 430 ? 13.273 26.422 2.82 1 98.62 430 VAL A C 1
ATOM 3336 O O . VAL A 1 430 ? 13.266 27.625 2.527 1 98.62 430 VAL A O 1
ATOM 3339 N N . LEU A 1 431 ? 14.328 25.625 2.633 1 97.75 431 LEU A N 1
ATOM 3340 C CA . LEU A 1 431 ? 15.609 26.188 2.209 1 97.75 431 LEU A CA 1
ATOM 3341 C C . LEU A 1 431 ? 15.719 26.203 0.687 1 97.75 431 LEU A C 1
ATOM 3343 O O . LEU A 1 431 ? 16.75 26.609 0.137 1 97.75 431 LEU A O 1
ATOM 3347 N N . GLU A 1 432 ? 14.734 25.719 -0.002 1 96.94 432 GLU A N 1
ATOM 3348 C CA . GLU A 1 432 ? 14.672 25.672 -1.46 1 96.94 432 GLU A CA 1
ATOM 3349 C C . GLU A 1 432 ? 15.859 24.906 -2.039 1 96.94 432 GLU A C 1
ATOM 3351 O O . GLU A 1 432 ? 16.562 25.422 -2.914 1 96.94 432 GLU A O 1
ATOM 3356 N N . LYS A 1 433 ? 15.992 23.75 -1.543 1 96.25 433 LYS A N 1
ATOM 3357 C CA . LYS A 1 433 ? 17.094 22.891 -1.974 1 96.25 433 LYS A CA 1
ATOM 3358 C C . LYS A 1 433 ? 16.562 21.672 -2.73 1 96.25 433 LYS A C 1
ATOM 3360 O O . LYS A 1 433 ? 15.383 21.312 -2.605 1 96.25 433 LYS A O 1
ATOM 3365 N N . GLY A 1 434 ? 17.406 21.094 -3.494 1 95.31 434 GLY A N 1
ATOM 3366 C CA . GLY A 1 434 ? 17.047 19.875 -4.207 1 95.31 434 GLY A CA 1
ATOM 3367 C C . GLY A 1 434 ? 15.852 20.047 -5.129 1 95.31 434 GLY A C 1
ATOM 3368 O O . GLY A 1 434 ? 15.773 21.031 -5.875 1 95.31 434 GLY A O 1
ATOM 3369 N N . LEU A 1 435 ? 14.914 19.094 -5.035 1 96.38 435 LEU A N 1
ATOM 3370 C CA . LEU A 1 435 ? 13.766 19.078 -5.926 1 96.38 435 LEU A CA 1
ATOM 3371 C C . LEU A 1 435 ? 12.789 20.203 -5.574 1 96.38 435 LEU A C 1
ATOM 3373 O O . LEU A 1 435 ? 11.898 20.516 -6.355 1 96.38 435 LEU A O 1
ATOM 3377 N N . PHE A 1 436 ? 13.016 20.828 -4.473 1 96.31 436 PHE A N 1
ATOM 3378 C CA . PHE A 1 436 ? 12.117 21.891 -4.023 1 96.31 436 PHE A CA 1
ATOM 3379 C C . PHE A 1 436 ? 12.672 23.266 -4.414 1 96.31 436 PHE A C 1
ATOM 3381 O O . PHE A 1 436 ? 12.016 24.281 -4.195 1 96.31 436 PHE A O 1
ATOM 3388 N N . GLY A 1 437 ? 13.914 23.234 -4.898 1 92.62 437 GLY A N 1
ATOM 3389 C CA . GLY A 1 437 ? 14.539 24.484 -5.332 1 92.62 437 GLY A CA 1
ATOM 3390 C C . GLY A 1 437 ? 14.219 24.828 -6.773 1 92.62 437 GLY A C 1
ATOM 3391 O O . GLY A 1 437 ? 13.375 24.188 -7.406 1 92.62 437 GLY A O 1
ATOM 3392 N N . GLU A 1 438 ? 14.625 25.984 -7.238 1 75.75 438 GLU A N 1
ATOM 3393 C CA . GLU A 1 438 ? 14.359 26.469 -8.594 1 75.75 438 GLU A CA 1
ATOM 3394 C C . GLU A 1 438 ? 15.07 25.609 -9.633 1 75.75 438 GLU A C 1
ATOM 3396 O O . GLU A 1 438 ? 16.156 25.078 -9.375 1 75.75 438 GLU A O 1
ATOM 3401 N N . ALA A 1 439 ? 14.211 25.156 -10.5 1 59.19 439 ALA A N 1
ATOM 3402 C CA . ALA A 1 439 ? 14.859 24.469 -11.617 1 59.19 439 ALA A CA 1
ATOM 3403 C C . ALA A 1 439 ? 15.891 25.375 -12.297 1 59.19 439 ALA A C 1
ATOM 3405 O O . ALA A 1 439 ? 15.688 26.594 -12.398 1 59.19 439 ALA A O 1
ATOM 3406 N N . GLN A 1 440 ? 17.094 25.125 -12.367 1 50.06 440 GLN A N 1
ATOM 3407 C CA . GLN A 1 440 ? 18.109 25.953 -13.016 1 50.06 440 GLN A CA 1
ATOM 3408 C C . GLN A 1 440 ? 17.516 26.781 -14.148 1 50.06 440 GLN A C 1
ATOM 3410 O O . GLN A 1 440 ? 17.906 27.922 -14.359 1 50.06 440 GLN A O 1
ATOM 3415 N N . GLY A 1 441 ? 16.672 26.141 -15.102 1 42.47 441 GLY A N 1
ATOM 3416 C CA . GLY A 1 441 ? 16.281 26.828 -16.328 1 42.47 441 GLY A CA 1
ATOM 3417 C C . GLY A 1 441 ? 15.023 27.656 -16.172 1 42.47 441 GLY A C 1
ATOM 3418 O O . GLY A 1 441 ? 14.531 28.234 -17.156 1 42.47 441 GLY A O 1
ATOM 3419 N N . GLU A 1 442 ? 14.281 27.516 -15.25 1 42.72 442 GLU A N 1
ATOM 3420 C CA . GLU A 1 442 ? 13.078 28.328 -15.227 1 42.72 442 GLU A CA 1
ATOM 3421 C C . GLU A 1 442 ? 13.398 29.781 -14.852 1 42.72 442 GLU A C 1
ATOM 3423 O O . GLU A 1 442 ? 13.961 30.031 -13.789 1 42.72 442 GLU A O 1
ATOM 3428 N N . LYS A 1 443 ? 13.625 30.672 -15.773 1 38.25 443 LYS A N 1
ATOM 3429 C CA . LYS A 1 443 ? 13.695 32.125 -15.664 1 38.25 443 LYS A CA 1
ATOM 3430 C C . LYS A 1 443 ? 12.578 32.656 -14.766 1 38.25 443 LYS A C 1
ATOM 3432 O O . LYS A 1 443 ? 11.422 32.25 -14.898 1 38.25 443 LYS A O 1
ATOM 3437 N N . LYS A 1 444 ? 12.867 33.125 -13.688 1 40.41 444 LYS A N 1
ATOM 3438 C CA . LYS A 1 444 ? 11.984 33.938 -12.859 1 40.41 444 LYS A CA 1
ATOM 3439 C C . LYS A 1 444 ? 11.141 34.875 -13.719 1 40.41 444 LYS A C 1
ATOM 3441 O O . LYS A 1 444 ? 11.672 35.75 -14.398 1 40.41 444 LYS A O 1
ATOM 3446 N N . VAL A 1 445 ? 10.047 34.406 -14.219 1 33.66 445 VAL A N 1
ATOM 3447 C CA . VAL A 1 445 ? 9.188 35.438 -14.766 1 33.66 445 VAL A CA 1
ATOM 3448 C C . VAL A 1 445 ? 8.812 36.438 -13.672 1 33.66 445 VAL A C 1
ATOM 3450 O O . VAL A 1 445 ? 8.094 36.094 -12.727 1 33.66 445 VAL A O 1
ATOM 3453 N N . ASN A 1 446 ? 9.695 37.156 -13.219 1 31.52 446 ASN A N 1
ATOM 3454 C CA . ASN A 1 446 ? 9.305 38.344 -12.469 1 31.52 446 ASN A CA 1
ATOM 3455 C C . ASN A 1 446 ? 8.164 39.094 -13.164 1 31.52 446 ASN A C 1
ATOM 3457 O O . ASN A 1 446 ? 8.367 39.688 -14.219 1 31.52 446 ASN A O 1
ATOM 3461 N N . LEU A 1 447 ? 7.004 38.562 -13.164 1 30.59 447 LEU A N 1
ATOM 3462 C CA . LEU A 1 447 ? 5.938 39.438 -13.609 1 30.59 447 LEU A CA 1
ATOM 3463 C C . LEU A 1 447 ? 5.84 40.688 -12.711 1 30.59 447 LEU A C 1
ATOM 3465 O O . LEU A 1 447 ? 5.359 40.594 -11.578 1 30.59 447 LEU A O 1
ATOM 3469 N N . ARG A 1 448 ? 6.922 41.5 -12.68 1 31.42 448 ARG A N 1
ATOM 3470 C CA . ARG A 1 448 ? 6.738 42.875 -12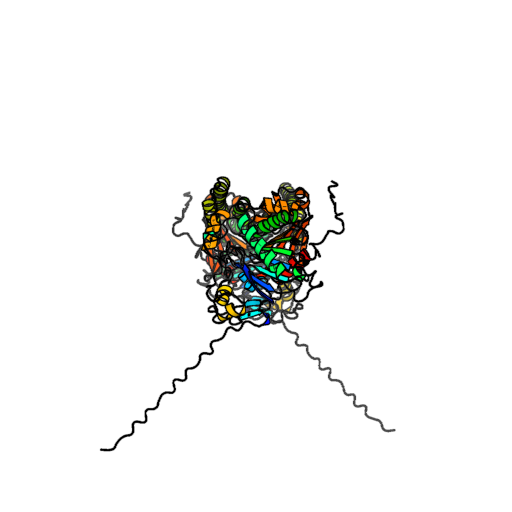.242 1 31.42 448 ARG A CA 1
ATOM 3471 C C . ARG A 1 448 ? 5.508 43.5 -12.891 1 31.42 448 ARG A C 1
ATOM 3473 O O . ARG A 1 448 ? 5.441 43.625 -14.117 1 31.42 448 ARG A O 1
ATOM 3480 N N . ILE A 1 449 ? 4.367 43.281 -12.336 1 25.94 449 ILE A N 1
ATOM 3481 C CA . ILE A 1 449 ? 3.299 44.219 -12.656 1 25.94 449 ILE A CA 1
ATOM 3482 C C . ILE A 1 449 ? 3.795 45.656 -12.477 1 25.94 449 ILE A C 1
ATOM 3484 O O . ILE A 1 449 ? 4.176 46.062 -11.367 1 25.94 449 ILE A O 1
ATOM 3488 N N . TYR A 1 450 ? 4.453 46.188 -13.477 1 25.56 450 TYR A N 1
ATOM 3489 C CA . TYR A 1 450 ? 4.598 47.656 -13.656 1 25.56 450 TYR A CA 1
ATOM 3490 C C . TYR A 1 450 ? 3.266 48.344 -13.453 1 25.56 450 TYR A C 1
ATOM 3492 O O . TYR A 1 450 ? 2.287 48.062 -14.141 1 25.56 450 TYR A O 1
ATOM 3500 N N . TYR A 1 451 ? 3.018 48.75 -12.172 1 23.12 451 TYR A N 1
ATOM 3501 C CA . TYR A 1 451 ? 2.201 49.938 -12.062 1 23.12 451 TYR A CA 1
ATOM 3502 C C . TYR A 1 451 ? 2.965 51.188 -12.547 1 23.12 451 TYR A C 1
ATOM 3504 O O . TYR A 1 451 ? 4.18 51.281 -12.367 1 23.12 451 TYR A O 1
ATOM 3512 N N . MET B 1 1 ? 87.875 -27.734 7.055 1 28.03 1 MET B N 1
ATOM 3513 C CA . MET B 1 1 ? 86.875 -28.062 6.031 1 28.03 1 MET B CA 1
ATOM 3514 C C . MET B 1 1 ? 85.625 -28.672 6.66 1 28.03 1 MET B C 1
ATOM 3516 O O . MET B 1 1 ? 85.562 -29.891 6.844 1 28.03 1 MET B O 1
ATOM 3520 N N . GLU B 1 2 ? 85.125 -28.016 7.758 1 30.58 2 GLU B N 1
ATOM 3521 C CA . GLU B 1 2 ? 84 -28.297 8.648 1 30.58 2 GLU B CA 1
ATOM 3522 C C . GLU B 1 2 ? 82.688 -28.297 7.887 1 30.58 2 GLU B C 1
ATOM 3524 O O . GLU B 1 2 ? 82.375 -27.375 7.113 1 30.58 2 GLU B O 1
ATOM 3529 N N . TRP B 1 3 ? 82.125 -29.469 7.586 1 29.31 3 TRP B N 1
ATOM 3530 C CA . TRP B 1 3 ? 80.938 -29.953 6.926 1 29.31 3 TRP B CA 1
ATOM 3531 C C . TRP B 1 3 ? 79.688 -29.422 7.633 1 29.31 3 TRP B C 1
ATOM 3533 O O . TRP B 1 3 ? 79.438 -29.75 8.797 1 29.31 3 TRP B O 1
ATOM 3543 N N . GLY B 1 4 ? 79.375 -28.141 7.57 1 30.45 4 GLY B N 1
ATOM 3544 C CA . GLY B 1 4 ? 78.188 -27.531 8.156 1 30.45 4 GLY B CA 1
ATOM 3545 C C . GLY B 1 4 ? 76.875 -28.109 7.633 1 30.45 4 GLY B C 1
ATOM 3546 O O . GLY B 1 4 ? 76.625 -28.156 6.422 1 30.45 4 GLY B O 1
ATOM 3547 N N . VAL B 1 5 ? 76.312 -29.141 8.305 1 32.97 5 VAL B N 1
ATOM 3548 C CA . VAL B 1 5 ? 75.062 -29.844 8.016 1 32.97 5 VAL B CA 1
ATOM 3549 C C . VAL B 1 5 ? 73.938 -28.844 8 1 32.97 5 VAL B C 1
ATOM 3551 O O . VAL B 1 5 ? 73.625 -28.188 9.008 1 32.97 5 VAL B O 1
ATOM 3554 N N . ARG B 1 6 ? 73.625 -28.125 6.875 1 29.67 6 ARG B N 1
ATOM 3555 C CA . ARG B 1 6 ? 72.438 -27.281 6.668 1 29.67 6 ARG B CA 1
ATOM 3556 C C . ARG B 1 6 ? 71.125 -28.078 6.867 1 29.67 6 ARG B C 1
ATOM 3558 O O . ARG B 1 6 ? 70.938 -29.094 6.203 1 29.67 6 ARG B O 1
ATOM 3565 N N . SER B 1 7 ? 70.625 -28.109 8.102 1 32.22 7 SER B N 1
ATOM 3566 C CA . SER B 1 7 ? 69.312 -28.703 8.453 1 32.22 7 SER B CA 1
ATOM 3567 C C . SER B 1 7 ? 68.188 -28.109 7.613 1 32.22 7 SER B C 1
ATOM 3569 O O . SER B 1 7 ? 68.062 -26.891 7.551 1 32.22 7 SER B O 1
ATOM 3571 N N . LEU B 1 8 ? 67.812 -28.672 6.461 1 31.44 8 LEU B N 1
ATOM 3572 C CA . LEU B 1 8 ? 66.688 -28.344 5.609 1 31.44 8 LEU B CA 1
ATOM 3573 C C . LEU B 1 8 ? 65.375 -28.438 6.391 1 31.44 8 LEU B C 1
ATOM 3575 O O . LEU B 1 8 ? 65.062 -29.5 6.895 1 31.44 8 LEU B O 1
ATOM 3579 N N . LEU B 1 9 ? 65 -27.391 7.18 1 33.12 9 LEU B N 1
ATOM 3580 C CA . LEU B 1 9 ? 63.688 -27.281 7.766 1 33.12 9 LEU B CA 1
ATOM 3581 C C . LEU B 1 9 ? 62.625 -27.375 6.684 1 33.12 9 LEU B C 1
ATOM 3583 O O . LEU B 1 9 ? 62.594 -26.562 5.75 1 33.12 9 LEU B O 1
ATOM 3587 N N . ASN B 1 10 ? 62.125 -28.547 6.316 1 32.53 10 ASN B N 1
ATOM 3588 C CA . ASN B 1 10 ? 60.938 -28.734 5.453 1 32.53 10 ASN B CA 1
ATOM 3589 C C . ASN B 1 10 ? 59.719 -28.016 6.008 1 32.53 10 ASN B C 1
ATOM 3591 O O . ASN B 1 10 ? 59.312 -28.281 7.137 1 32.53 10 ASN B O 1
ATOM 3595 N N . PRO B 1 11 ? 59.438 -26.75 5.605 1 39.47 11 PRO B N 1
ATOM 3596 C CA . PRO B 1 11 ? 58.156 -26.188 6.082 1 39.47 11 PRO B CA 1
ATOM 3597 C C . PRO B 1 11 ? 56.969 -27.109 5.805 1 39.47 11 PRO B C 1
ATOM 3599 O O . PRO B 1 11 ? 56.844 -27.641 4.699 1 39.47 11 PRO B O 1
ATOM 3602 N N . LEU B 1 12 ? 56.5 -27.844 6.785 1 37.34 12 LEU B N 1
ATOM 3603 C CA . LEU B 1 12 ? 55.219 -28.5 6.727 1 37.34 12 LEU B CA 1
ATOM 3604 C C . LEU B 1 12 ? 54.125 -27.531 6.262 1 37.34 12 LEU B C 1
ATOM 3606 O O . LEU B 1 12 ? 53.844 -26.547 6.934 1 37.34 12 LEU B O 1
ATOM 3610 N N . LEU B 1 13 ? 53.938 -27.391 4.945 1 34.94 13 LEU B N 1
ATOM 3611 C CA . LEU B 1 13 ? 52.75 -26.719 4.422 1 34.94 13 LEU B CA 1
ATOM 3612 C C . LEU B 1 13 ? 51.5 -27.266 5.082 1 34.94 13 LEU B C 1
ATOM 3614 O O . LEU B 1 13 ? 51.125 -28.422 4.887 1 34.94 13 LEU B O 1
ATOM 3618 N N . LEU B 1 14 ? 51.219 -26.812 6.297 1 35.56 14 LEU B N 1
ATOM 3619 C CA . LEU B 1 14 ? 49.844 -27.031 6.816 1 35.56 14 LEU B CA 1
ATOM 3620 C C . LEU B 1 14 ? 48.812 -26.641 5.781 1 35.56 14 LEU B C 1
ATOM 3622 O O . LEU B 1 14 ? 48.656 -25.469 5.473 1 35.56 14 LEU B O 1
ATOM 3626 N N . LEU B 1 15 ? 48.594 -27.5 4.816 1 34.16 15 LEU B N 1
ATOM 3627 C CA . LEU B 1 15 ? 47.344 -27.344 4.055 1 34.16 15 LEU B CA 1
ATOM 3628 C C . LEU B 1 15 ? 46.156 -27.141 4.984 1 34.16 15 LEU B C 1
ATOM 3630 O O . LEU B 1 15 ? 45.75 -28.047 5.699 1 34.16 15 LEU B O 1
ATOM 3634 N N . LEU B 1 16 ? 46.094 -25.953 5.559 1 34.81 16 LEU B N 1
ATOM 3635 C CA . LEU B 1 16 ? 44.812 -25.641 6.125 1 34.81 16 LEU B CA 1
ATOM 3636 C C . LEU B 1 16 ? 43.688 -26.062 5.184 1 34.81 16 LEU B C 1
ATOM 3638 O O . LEU B 1 16 ? 43.531 -25.484 4.102 1 34.81 16 LEU B O 1
ATOM 3642 N N . LEU B 1 17 ? 43.344 -27.312 5.195 1 34.47 17 LEU B N 1
ATOM 3643 C CA . LEU B 1 17 ? 42.062 -27.656 4.637 1 34.47 17 LEU B CA 1
ATOM 3644 C C . LEU B 1 17 ? 41 -26.641 5.039 1 34.47 17 LEU B C 1
ATOM 3646 O O . LEU B 1 17 ? 40.719 -26.469 6.23 1 34.47 17 LEU B O 1
ATOM 3650 N N . LEU B 1 18 ? 40.938 -25.547 4.379 1 36.25 18 LEU B N 1
ATOM 3651 C CA . LEU B 1 18 ? 39.719 -24.75 4.523 1 36.25 18 LEU B CA 1
ATOM 3652 C C . LEU B 1 18 ? 38.5 -25.656 4.648 1 36.25 18 LEU B C 1
ATOM 3654 O O . LEU B 1 18 ? 38.344 -26.609 3.873 1 36.25 18 LEU B O 1
ATOM 3658 N N . PRO B 1 19 ? 38 -25.781 5.867 1 37.28 19 PRO B N 1
ATOM 3659 C CA . PRO B 1 19 ? 36.75 -26.516 5.855 1 37.28 19 PRO B CA 1
ATOM 3660 C C . PRO B 1 19 ? 35.875 -26.203 4.633 1 37.28 19 PRO B C 1
ATOM 3662 O O . PRO B 1 19 ? 35.688 -25.031 4.301 1 37.28 19 PRO B O 1
ATOM 3665 N N . SER B 1 20 ? 36.062 -26.812 3.58 1 37.41 20 SER B N 1
ATOM 3666 C CA . SER B 1 20 ? 34.938 -26.719 2.646 1 37.41 20 SER B CA 1
ATOM 3667 C C . SER B 1 20 ? 33.625 -26.594 3.385 1 37.41 20 SER B C 1
ATOM 3669 O O . SER B 1 20 ? 33.281 -27.438 4.207 1 37.41 20 SER B O 1
ATOM 3671 N N . SER B 1 21 ? 33.25 -25.5 3.885 1 40.44 21 SER B N 1
ATOM 3672 C CA . SER B 1 21 ? 31.875 -25.234 4.348 1 40.44 21 SER B CA 1
ATOM 3673 C C . SER B 1 21 ? 30.859 -26.078 3.572 1 40.44 21 SER B C 1
ATOM 3675 O O . SER B 1 21 ? 30.422 -25.688 2.494 1 40.44 21 SER B O 1
ATOM 3677 N N . ALA B 1 22 ? 31.016 -27.281 3.404 1 44.78 22 ALA B N 1
ATOM 3678 C CA . ALA B 1 22 ? 30.031 -28.172 2.807 1 44.78 22 ALA B CA 1
ATOM 3679 C C . ALA B 1 22 ? 28.609 -27.75 3.203 1 44.78 22 ALA B C 1
ATOM 3681 O O . ALA B 1 22 ? 28.266 -27.766 4.387 1 44.78 22 ALA B O 1
ATOM 3682 N N . PHE B 1 23 ? 28.047 -26.781 2.539 1 53.06 23 PHE B N 1
ATOM 3683 C CA . PHE B 1 23 ? 26.641 -26.406 2.635 1 53.06 23 PHE B CA 1
ATOM 3684 C C . PHE B 1 23 ? 25.75 -27.641 2.738 1 53.06 23 PHE B C 1
ATOM 3686 O O . PHE B 1 23 ? 25.484 -28.297 1.734 1 53.06 23 PHE B O 1
ATOM 3693 N N . LEU B 1 24 ? 25.781 -28.438 3.805 1 62.78 24 LEU B N 1
ATOM 3694 C CA . LEU B 1 24 ? 24.938 -29.609 3.92 1 62.78 24 LEU B CA 1
ATOM 3695 C C . LEU B 1 24 ? 23.5 -29.203 4.242 1 62.78 24 LEU B C 1
ATOM 3697 O O . LEU B 1 24 ? 23.25 -28.469 5.199 1 62.78 24 LEU B O 1
ATOM 3701 N N . LEU B 1 25 ? 22.531 -29.359 3.18 1 83.81 25 LEU B N 1
ATOM 3702 C CA . LEU B 1 25 ? 21.094 -29.219 3.402 1 83.81 25 LEU B CA 1
ATOM 3703 C C . LEU B 1 25 ? 20.625 -30.109 4.547 1 83.81 25 LEU B C 1
ATOM 3705 O O . LEU B 1 25 ? 21.078 -31.25 4.672 1 83.81 25 LEU B O 1
ATOM 3709 N N . PRO B 1 26 ? 19.875 -29.562 5.457 1 89.69 26 PRO B N 1
ATOM 3710 C CA . PRO B 1 26 ? 19.219 -30.469 6.414 1 89.69 26 PRO B CA 1
ATOM 3711 C C . PRO B 1 26 ? 18.484 -31.609 5.73 1 89.69 26 PRO B C 1
ATOM 3713 O O . PRO B 1 26 ? 17.844 -31.406 4.699 1 89.69 26 PRO B O 1
ATOM 3716 N N . LYS B 1 27 ? 18.625 -32.781 6.273 1 91.19 27 LYS B N 1
ATOM 3717 C CA . LYS B 1 27 ? 17.984 -33.969 5.699 1 91.19 27 LYS B CA 1
ATOM 3718 C C . LYS B 1 27 ? 16.484 -33.75 5.551 1 91.19 27 LYS B C 1
ATOM 3720 O O . LYS B 1 27 ? 15.883 -34.219 4.574 1 91.19 27 LYS B O 1
ATOM 3725 N N . GLU B 1 28 ? 15.922 -33.062 6.449 1 92.5 28 GLU B N 1
ATOM 3726 C CA . GLU B 1 28 ? 14.477 -32.812 6.484 1 92.5 28 GLU B CA 1
ATOM 3727 C C . GLU B 1 28 ? 14.047 -31.891 5.355 1 92.5 28 GLU B C 1
ATOM 3729 O O . GLU B 1 28 ? 12.859 -31.797 5.043 1 92.5 28 GLU B O 1
ATOM 3734 N N . SER B 1 29 ? 15 -31.25 4.766 1 95.19 29 SER B N 1
ATOM 3735 C CA . SER B 1 29 ? 14.68 -30.312 3.697 1 95.19 29 SER B CA 1
ATOM 3736 C C . SER B 1 29 ? 14.602 -31.016 2.346 1 95.19 29 SER B C 1
ATOM 3738 O O . SER B 1 29 ? 14.148 -30.422 1.36 1 95.19 29 SER B O 1
ATOM 3740 N N . LEU B 1 30 ? 15 -32.25 2.285 1 96.75 30 LEU B N 1
ATOM 3741 C CA . LEU B 1 30 ? 15.039 -33 1.027 1 96.75 30 LEU B CA 1
ATOM 3742 C C . LEU B 1 30 ? 13.656 -33.5 0.648 1 96.75 30 LEU B C 1
ATOM 3744 O O . LEU B 1 30 ? 12.852 -33.812 1.522 1 96.75 30 LEU B O 1
ATOM 3748 N N . PRO B 1 31 ? 13.414 -33.562 -0.621 1 98.12 31 PRO B N 1
ATOM 3749 C CA . PRO B 1 31 ? 12.109 -34.094 -1.05 1 98.12 31 PRO B CA 1
ATOM 3750 C C . PRO B 1 31 ? 11.922 -35.562 -0.704 1 98.12 31 PRO B C 1
ATOM 3752 O O . PRO B 1 31 ? 12.891 -36.312 -0.645 1 98.12 31 PRO B O 1
ATOM 3755 N N . THR B 1 32 ? 10.625 -35.938 -0.511 1 97.94 32 THR B N 1
ATOM 3756 C CA . THR B 1 32 ? 10.281 -37.344 -0.32 1 97.94 32 THR B CA 1
ATOM 3757 C C . THR B 1 32 ? 10.641 -38.188 -1.556 1 97.94 32 THR B C 1
ATOM 3759 O O . THR B 1 32 ? 11.094 -39.312 -1.441 1 97.94 32 THR B O 1
ATOM 3762 N N . LYS B 1 33 ? 10.352 -37.688 -2.691 1 97.56 33 LYS B N 1
ATOM 3763 C CA . LYS B 1 33 ? 10.727 -38.219 -3.99 1 97.56 33 LYS B CA 1
ATOM 3764 C C . LYS B 1 33 ? 11.164 -37.125 -4.949 1 97.56 33 LYS B C 1
ATOM 3766 O O . LYS B 1 33 ? 10.633 -36 -4.906 1 97.56 33 LYS B O 1
ATOM 3771 N N . SER B 1 34 ? 12.141 -37.438 -5.754 1 98.44 34 SER B N 1
ATOM 3772 C CA . SER B 1 34 ? 12.562 -36.531 -6.816 1 98.44 34 SER B CA 1
ATOM 3773 C C . SER B 1 34 ? 13.172 -37.281 -7.988 1 98.44 34 SER B C 1
ATOM 3775 O O . SER B 1 34 ? 13.539 -38.438 -7.848 1 98.44 34 SER B O 1
ATOM 3777 N N . GLY B 1 35 ? 13.156 -36.625 -9.102 1 97.75 35 GLY B N 1
ATOM 3778 C CA . GLY B 1 35 ? 13.695 -37.281 -10.289 1 97.75 35 GLY B CA 1
ATOM 3779 C C . GLY B 1 35 ? 13.188 -36.656 -11.578 1 97.75 35 GLY B C 1
ATOM 3780 O O . GLY B 1 35 ? 12.977 -35.469 -11.664 1 97.75 35 GLY B O 1
ATOM 3781 N N . TYR B 1 36 ? 13.172 -37.469 -12.586 1 98.31 36 TYR B N 1
ATOM 3782 C CA . TYR B 1 36 ? 12.812 -37.031 -13.922 1 98.31 36 TYR B CA 1
ATOM 3783 C C . TYR B 1 36 ? 11.625 -37.781 -14.477 1 98.31 36 TYR B C 1
ATOM 3785 O O . TYR B 1 36 ? 11.562 -39.031 -14.336 1 98.31 36 TYR B O 1
ATOM 3793 N N . LEU B 1 37 ? 10.695 -37.125 -15.008 1 98.5 37 LEU B N 1
ATOM 3794 C CA . LEU B 1 37 ? 9.531 -37.656 -15.688 1 98.5 37 LEU B CA 1
ATOM 3795 C C . LEU B 1 37 ? 9.633 -37.469 -17.203 1 98.5 37 LEU B C 1
ATOM 3797 O O . LEU B 1 37 ? 9.469 -36.375 -17.703 1 98.5 37 LEU B O 1
ATOM 3801 N N . PRO B 1 38 ? 9.852 -38.531 -17.922 1 97.81 38 PRO B N 1
ATOM 3802 C CA . PRO B 1 38 ? 10.023 -38.375 -19.375 1 97.81 38 PRO B CA 1
ATOM 3803 C C . PRO B 1 38 ? 8.766 -37.875 -20.062 1 97.81 38 PRO B C 1
ATOM 3805 O O . PRO B 1 38 ? 7.652 -38.281 -19.719 1 97.81 38 PRO B O 1
ATOM 3808 N N . VAL B 1 39 ? 8.938 -36.969 -21.031 1 97.88 39 VAL B N 1
ATOM 3809 C CA . VAL B 1 39 ? 7.809 -36.469 -21.812 1 97.88 39 VAL B CA 1
ATOM 3810 C C . VAL B 1 39 ? 7.98 -36.875 -23.281 1 97.88 39 VAL B C 1
ATOM 3812 O O . VAL B 1 39 ? 7.02 -36.844 -24.047 1 97.88 39 VAL B O 1
ATOM 3815 N N . ASN B 1 40 ? 9.141 -37.156 -23.641 1 96.38 40 ASN B N 1
ATOM 3816 C CA . ASN B 1 40 ? 9.492 -37.781 -24.922 1 96.38 40 ASN B CA 1
ATOM 3817 C C . ASN B 1 40 ? 10.461 -38.938 -24.734 1 96.38 40 ASN B C 1
ATOM 3819 O O . ASN B 1 40 ? 11.664 -38.719 -24.578 1 96.38 40 ASN B O 1
ATOM 3823 N N . LEU B 1 41 ? 10.016 -40.125 -24.906 1 93.25 41 LEU B N 1
ATOM 3824 C CA . LEU B 1 41 ? 10.805 -41.312 -24.625 1 93.25 41 LEU B CA 1
ATOM 3825 C C . LEU B 1 41 ? 11.922 -41.469 -25.656 1 93.25 41 LEU B C 1
ATOM 3827 O O . LEU B 1 41 ? 13 -41.969 -25.328 1 93.25 41 LEU B O 1
ATOM 3831 N N . SER B 1 42 ? 11.633 -41.156 -26.828 1 95.62 42 SER B N 1
ATOM 3832 C CA . SER B 1 42 ? 12.586 -41.344 -27.906 1 95.62 42 SER B CA 1
ATOM 3833 C C . SER B 1 42 ? 13.82 -40.469 -27.734 1 95.62 42 SER B C 1
ATOM 3835 O O . SER B 1 42 ? 14.938 -40.906 -28.016 1 95.62 42 SER B O 1
ATOM 3837 N N . THR B 1 43 ? 13.656 -39.281 -27.219 1 95.69 43 THR B N 1
ATOM 3838 C CA . THR B 1 43 ? 14.758 -38.312 -27.141 1 95.69 43 THR B CA 1
ATOM 3839 C C . THR B 1 43 ? 15.273 -38.188 -25.703 1 95.69 43 THR B C 1
ATOM 3841 O O . THR B 1 43 ? 16.391 -37.719 -25.469 1 95.69 43 THR B O 1
ATOM 3844 N N . GLY B 1 44 ? 14.438 -38.562 -24.781 1 95.31 44 GLY B N 1
ATOM 3845 C CA . GLY B 1 44 ? 14.844 -38.5 -23.391 1 95.31 44 GLY B CA 1
ATOM 3846 C C . GLY B 1 44 ? 14.477 -37.188 -22.719 1 95.31 44 GLY B C 1
ATOM 3847 O O . GLY B 1 44 ? 14.844 -36.969 -21.562 1 95.31 44 GLY B O 1
ATOM 3848 N N . SER B 1 45 ? 13.828 -36.281 -23.438 1 98 45 SER B N 1
ATOM 3849 C CA . SER B 1 45 ? 13.336 -35.062 -22.797 1 98 45 SER B CA 1
ATOM 3850 C C . SER B 1 45 ? 12.461 -35.406 -21.594 1 98 45 SER B C 1
ATOM 3852 O O . SER B 1 45 ? 11.641 -36.312 -21.641 1 98 45 SER B O 1
ATOM 3854 N N . ALA B 1 46 ? 12.711 -34.594 -20.484 1 98.38 46 ALA B N 1
ATOM 3855 C CA . ALA B 1 46 ? 12.031 -34.969 -19.25 1 98.38 46 ALA B CA 1
ATOM 3856 C C . ALA B 1 46 ? 11.836 -33.781 -18.328 1 98.38 46 ALA B C 1
ATOM 3858 O O . ALA B 1 46 ? 12.625 -32.844 -18.375 1 98.38 46 ALA B O 1
ATOM 3859 N N . VAL B 1 47 ? 10.836 -33.844 -17.562 1 98.75 47 VAL B N 1
ATOM 3860 C CA . VAL B 1 47 ? 10.523 -32.844 -16.547 1 98.75 47 VAL B CA 1
ATOM 3861 C C . VAL B 1 47 ? 11.094 -33.281 -15.195 1 98.75 47 VAL B C 1
ATOM 3863 O O . VAL B 1 47 ? 10.852 -34.406 -14.742 1 98.75 47 VAL B O 1
ATOM 3866 N N . PHE B 1 48 ? 11.906 -32.406 -14.586 1 98.81 48 PHE B N 1
ATOM 3867 C CA . PHE B 1 48 ? 12.359 -32.656 -13.227 1 98.81 48 PHE B CA 1
ATOM 3868 C C . PHE B 1 48 ? 11.25 -32.375 -12.219 1 98.81 48 PHE B C 1
ATOM 3870 O O . PHE B 1 48 ? 10.492 -31.422 -12.367 1 98.81 48 PHE B O 1
ATOM 3877 N N . TYR B 1 49 ? 11.125 -33.25 -11.195 1 98.75 49 TYR B N 1
ATOM 3878 C CA . TYR B 1 49 ? 10.117 -33.062 -10.164 1 98.75 49 TYR B CA 1
ATOM 3879 C C . TYR B 1 49 ? 10.727 -33.219 -8.773 1 98.75 49 TYR B C 1
ATOM 3881 O O . TYR B 1 49 ? 11.719 -33.906 -8.594 1 98.75 49 TYR B O 1
ATOM 3889 N N . ALA B 1 50 ? 10.258 -32.5 -7.82 1 98.81 50 ALA B N 1
ATOM 3890 C CA . ALA B 1 50 ? 10.484 -32.656 -6.391 1 98.81 50 ALA B CA 1
ATOM 3891 C C . ALA B 1 50 ? 9.164 -32.75 -5.633 1 98.81 50 ALA B C 1
ATOM 3893 O O . ALA B 1 50 ? 8.32 -31.859 -5.719 1 98.81 50 ALA B O 1
ATOM 3894 N N . PHE B 1 51 ? 9 -33.844 -4.926 1 98.75 51 PHE B N 1
ATOM 3895 C CA . PHE B 1 51 ? 7.75 -34.125 -4.227 1 98.75 51 PHE B CA 1
ATOM 3896 C C . PHE B 1 51 ? 7.973 -34.188 -2.721 1 98.75 51 PHE B C 1
ATOM 3898 O O . PHE B 1 51 ? 8.898 -34.844 -2.25 1 98.75 51 PHE B O 1
ATOM 3905 N N . TYR B 1 52 ? 7.164 -33.469 -1.977 1 98.69 52 TYR B N 1
ATOM 3906 C CA . TYR B 1 52 ? 7.125 -33.5 -0.52 1 98.69 52 TYR B CA 1
ATOM 3907 C C . TYR B 1 52 ? 5.785 -34.031 -0.022 1 98.69 52 TYR B C 1
ATOM 3909 O O . TYR B 1 52 ? 4.738 -33.438 -0.305 1 98.69 52 TYR B O 1
ATOM 3917 N N . GLU B 1 53 ? 5.812 -35.156 0.671 1 98.19 53 GLU B N 1
ATOM 3918 C CA . GLU B 1 53 ? 4.574 -35.688 1.227 1 98.19 53 GLU B CA 1
ATOM 3919 C C . GLU B 1 53 ? 4.027 -34.781 2.33 1 98.19 53 GLU B C 1
ATOM 3921 O O . GLU B 1 53 ? 4.77 -33.969 2.906 1 98.19 53 GLU B O 1
ATOM 3926 N N . ALA B 1 54 ? 2.715 -34.969 2.602 1 98.38 54 ALA B N 1
ATOM 3927 C CA . ALA B 1 54 ? 2.068 -34.188 3.674 1 98.38 54 ALA B CA 1
ATOM 3928 C C . ALA B 1 54 ? 2.75 -34.469 5.016 1 98.38 54 ALA B C 1
ATOM 3930 O O . ALA B 1 54 ? 3.117 -35.594 5.32 1 98.38 54 ALA B O 1
ATOM 3931 N N . GLN B 1 55 ? 2.895 -33.375 5.762 1 97.5 55 GLN B N 1
ATOM 3932 C CA . GLN B 1 55 ? 3.533 -33.5 7.066 1 97.5 55 GLN B CA 1
ATOM 3933 C C . GLN B 1 55 ? 2.537 -33.969 8.125 1 97.5 55 GLN B C 1
ATOM 3935 O O . GLN B 1 55 ? 2.863 -34.812 8.969 1 97.5 55 GLN B O 1
ATOM 3940 N N . GLN B 1 56 ? 1.37 -33.375 8.078 1 97.12 56 GLN B N 1
ATOM 3941 C CA . GLN B 1 56 ? 0.286 -33.688 9.008 1 97.12 56 GLN B CA 1
ATOM 3942 C C . GLN B 1 56 ? -1.033 -33.875 8.266 1 97.12 56 GLN B C 1
ATOM 3944 O O . GLN B 1 56 ? -1.986 -33.125 8.469 1 97.12 56 GLN B O 1
ATOM 3949 N N . PRO B 1 57 ? -1.078 -35 7.523 1 94.88 57 PRO B N 1
ATOM 3950 C CA . PRO B 1 57 ? -2.283 -35.219 6.719 1 94.88 57 PRO B CA 1
ATOM 3951 C C . PRO B 1 57 ? -3.541 -35.375 7.566 1 94.88 57 PRO B C 1
ATOM 3953 O O . PRO B 1 57 ? -3.49 -36 8.633 1 94.88 57 PRO B O 1
ATOM 3956 N N . ALA B 1 58 ? -4.645 -34.844 7 1 92.12 58 ALA B N 1
ATOM 3957 C CA . ALA B 1 58 ? -5.93 -34.938 7.684 1 92.12 58 ALA B CA 1
ATOM 3958 C C . ALA B 1 58 ? -6.738 -36.156 7.176 1 92.12 58 ALA B C 1
ATOM 3960 O O . ALA B 1 58 ? -7.824 -36.438 7.684 1 92.12 58 ALA B O 1
ATOM 3961 N N . SER B 1 59 ? -6.27 -36.75 6.164 1 93.06 59 SER B N 1
ATOM 3962 C CA . SER B 1 59 ? -6.914 -37.906 5.543 1 93.06 59 SER B CA 1
ATOM 3963 C C . SER B 1 59 ? -5.914 -39.031 5.297 1 93.06 59 SER B C 1
ATOM 3965 O O . SER B 1 59 ? -4.703 -38.812 5.336 1 93.06 59 SER B O 1
ATOM 3967 N N . PRO B 1 60 ? -6.52 -40.281 5.043 1 93.62 60 PRO B N 1
ATOM 3968 C CA . PRO B 1 60 ? -5.605 -41.344 4.645 1 93.62 60 PRO B CA 1
ATOM 3969 C C . PRO B 1 60 ? -4.832 -41 3.369 1 93.62 60 PRO B C 1
ATOM 3971 O O . PRO B 1 60 ? -5.285 -40.188 2.561 1 93.62 60 PRO B O 1
ATOM 3974 N N . PRO B 1 61 ? -3.703 -41.594 3.203 1 90.94 61 PRO B N 1
ATOM 3975 C CA . PRO B 1 61 ? -2.824 -41.281 2.08 1 90.94 61 PRO B CA 1
ATOM 3976 C C . PRO B 1 61 ? -3.555 -41.281 0.739 1 90.94 61 PRO B C 1
ATOM 3978 O O . PRO B 1 61 ? -3.363 -40.344 -0.07 1 90.94 61 PRO B O 1
ATOM 3981 N N . SER B 1 62 ? -4.434 -42.188 0.53 1 93.12 62 SER B N 1
ATOM 3982 C CA . SER B 1 62 ? -5.098 -42.312 -0.762 1 93.12 62 SER B CA 1
ATOM 3983 C C . SER B 1 62 ? -6.133 -41.219 -0.968 1 93.12 62 SER B C 1
ATOM 3985 O O . SER B 1 62 ? -6.621 -41.031 -2.082 1 93.12 62 SER B O 1
ATOM 3987 N N . GLN B 1 63 ? -6.367 -40.438 0.1 1 95.94 63 GLN B N 1
ATOM 3988 C CA . GLN B 1 63 ? -7.367 -39.406 0.03 1 95.94 63 GLN B CA 1
ATOM 3989 C C . GLN B 1 63 ? -6.742 -38.031 0.303 1 95.94 63 GLN B C 1
ATOM 3991 O O . GLN B 1 63 ? -7.422 -37 0.225 1 95.94 63 GLN B O 1
ATOM 3996 N N . THR B 1 64 ? -5.453 -38.062 0.544 1 97.88 64 THR B N 1
ATOM 3997 C CA . THR B 1 64 ? -4.75 -36.812 0.826 1 97.88 64 THR B CA 1
ATOM 3998 C C . THR B 1 64 ? -4.523 -36.031 -0.457 1 97.88 64 THR B C 1
ATOM 4000 O O . THR B 1 64 ? -3.889 -36.531 -1.394 1 97.88 64 THR B O 1
ATOM 4003 N N . PRO B 1 65 ? -5 -34.812 -0.497 1 98.56 65 PRO B N 1
ATOM 4004 C CA . PRO B 1 65 ? -4.855 -34.031 -1.722 1 98.56 65 PRO B CA 1
ATOM 4005 C C . PRO B 1 65 ? -3.396 -33.844 -2.133 1 98.56 65 PRO B C 1
ATOM 4007 O O . PRO B 1 65 ? -2.51 -33.812 -1.276 1 98.56 65 PRO B O 1
ATOM 4010 N N . LEU B 1 66 ? -3.172 -33.75 -3.412 1 98.62 66 LEU B N 1
ATOM 4011 C CA . LEU B 1 66 ? -1.881 -33.438 -4.016 1 98.62 66 LEU B CA 1
ATOM 4012 C C . LEU B 1 66 ? -1.915 -32.062 -4.695 1 98.62 66 LEU B C 1
ATOM 4014 O O . LEU B 1 66 ? -2.748 -31.828 -5.57 1 98.62 66 LEU B O 1
ATOM 4018 N N . LEU B 1 67 ? -1.078 -31.188 -4.258 1 98.88 67 LEU B N 1
ATOM 4019 C CA . LEU B 1 67 ? -0.898 -29.891 -4.906 1 98.88 67 LEU B CA 1
ATOM 4020 C C . LEU B 1 67 ? 0.263 -29.938 -5.895 1 98.88 67 LEU B C 1
ATOM 4022 O O . LEU B 1 67 ? 1.348 -30.422 -5.562 1 98.88 67 LEU B O 1
ATOM 4026 N N . ILE B 1 68 ? 0.023 -29.453 -7.055 1 98.94 68 ILE B N 1
ATOM 4027 C CA . ILE B 1 68 ? 1.079 -29.297 -8.047 1 98.94 68 ILE B CA 1
ATOM 4028 C C . ILE B 1 68 ? 1.398 -27.812 -8.219 1 98.94 68 ILE B C 1
ATOM 4030 O O . ILE B 1 68 ? 0.496 -27 -8.422 1 98.94 68 ILE B O 1
ATOM 4034 N N . TRP B 1 69 ? 2.648 -27.469 -8.148 1 98.94 69 TRP B N 1
ATOM 4035 C CA . TRP B 1 69 ? 3.08 -26.078 -8.297 1 98.94 69 TRP B CA 1
ATOM 4036 C C . TRP B 1 69 ? 3.781 -25.875 -9.641 1 98.94 69 TRP B C 1
ATOM 4038 O O . TRP B 1 69 ? 4.719 -26.594 -9.977 1 98.94 69 TRP B O 1
ATOM 4048 N N . LEU B 1 70 ? 3.34 -24.859 -10.328 1 98.94 70 LEU B N 1
ATOM 4049 C CA . LEU B 1 70 ? 3.961 -24.422 -11.57 1 98.94 70 LEU B CA 1
ATOM 4050 C C . LEU B 1 70 ? 4.418 -22.969 -11.469 1 98.94 70 LEU B C 1
ATOM 4052 O O . LEU B 1 70 ? 3.6 -22.062 -11.273 1 98.94 70 LEU B O 1
ATOM 4056 N N . GLN B 1 71 ? 5.707 -22.812 -11.633 1 98.62 71 GLN B N 1
ATOM 4057 C CA . GLN B 1 71 ? 6.281 -21.469 -11.594 1 98.62 71 GLN B CA 1
ATOM 4058 C C . GLN B 1 71 ? 6.012 -20.719 -12.891 1 98.62 71 GLN B C 1
ATOM 4060 O O . GLN B 1 71 ? 5.855 -21.328 -13.953 1 98.62 71 GLN B O 1
ATOM 4065 N N . GLY B 1 72 ? 5.957 -19.438 -12.766 1 98 72 GLY B N 1
ATOM 4066 C CA . GLY B 1 72 ? 5.734 -18.625 -13.953 1 98 72 GLY B CA 1
ATOM 4067 C C . GLY B 1 72 ? 7 -18.359 -14.742 1 98 72 GLY B C 1
ATOM 4068 O O . GLY B 1 72 ? 7.773 -19.281 -15.016 1 98 72 GLY B O 1
ATOM 4069 N N . GLY B 1 73 ? 7.168 -17.234 -15.188 1 96.94 73 GLY B N 1
ATOM 4070 C CA . GLY B 1 73 ? 8.234 -16.766 -16.062 1 96.94 73 GLY B CA 1
ATOM 4071 C C . GLY B 1 73 ? 7.723 -15.992 -17.266 1 96.94 73 GLY B C 1
ATOM 4072 O O . GLY B 1 73 ? 7.238 -14.867 -17.125 1 96.94 73 GLY B O 1
ATOM 4073 N N . PRO B 1 74 ? 7.598 -16.562 -18.344 1 96.38 74 PRO B N 1
ATOM 4074 C CA . PRO B 1 74 ? 7.738 -17.984 -18.625 1 96.38 74 PRO B CA 1
ATOM 4075 C C . PRO B 1 74 ? 9.18 -18.484 -18.5 1 96.38 74 PRO B C 1
ATOM 4077 O O . PRO B 1 74 ? 10.117 -17.688 -18.656 1 96.38 74 PRO B O 1
ATOM 4080 N N . GLY B 1 75 ? 9.227 -19.688 -18.125 1 97.38 75 GLY B N 1
ATOM 4081 C CA . GLY B 1 75 ? 10.5 -20.391 -18.203 1 97.38 75 GLY B CA 1
ATOM 4082 C C . GLY B 1 75 ? 11.289 -20.312 -16.906 1 97.38 75 GLY B C 1
ATOM 4083 O O . GLY B 1 75 ? 12.516 -20.406 -16.922 1 97.38 75 GLY B O 1
ATOM 4084 N N . CYS B 1 76 ? 10.578 -20.047 -15.82 1 98.44 76 CYS B N 1
ATOM 4085 C CA . CYS B 1 76 ? 11.289 -20.047 -14.547 1 98.44 76 CYS B CA 1
ATOM 4086 C C . CYS B 1 76 ? 11.031 -21.328 -13.766 1 98.44 76 CYS B C 1
ATOM 4088 O O . CYS B 1 76 ? 9.953 -21.906 -13.875 1 98.44 76 CYS B O 1
ATOM 4090 N N . SER B 1 77 ? 12 -21.703 -12.969 1 98.75 77 SER B N 1
ATOM 4091 C CA . SER B 1 77 ? 12.016 -23 -12.305 1 98.75 77 SER B CA 1
ATOM 4092 C C . SER B 1 77 ? 11.078 -23.016 -11.102 1 98.75 77 SER B C 1
ATOM 4094 O O . SER B 1 77 ? 11.031 -22.047 -10.336 1 98.75 77 SER B O 1
ATOM 4096 N N . SER B 1 78 ? 10.414 -24.109 -10.875 1 98.81 78 SER B N 1
ATOM 4097 C CA . SER B 1 78 ? 9.562 -24.312 -9.711 1 98.81 78 SER B CA 1
ATOM 4098 C C . SER B 1 78 ? 10.391 -24.469 -8.438 1 98.81 78 SER B C 1
ATOM 4100 O O . SER B 1 78 ? 9.852 -24.391 -7.332 1 98.81 78 SER B O 1
ATOM 4102 N N . MET B 1 79 ? 11.688 -24.562 -8.578 1 98.5 79 MET B N 1
ATOM 4103 C CA . MET B 1 79 ? 12.547 -24.625 -7.398 1 98.5 79 MET B CA 1
ATOM 4104 C C . MET B 1 79 ? 12.57 -23.281 -6.668 1 98.5 79 MET B C 1
ATOM 4106 O O . MET B 1 79 ? 12.891 -23.219 -5.48 1 98.5 79 MET B O 1
ATOM 4110 N N . ILE B 1 80 ? 12.234 -22.25 -7.402 1 98.38 80 ILE B N 1
ATOM 4111 C CA . ILE B 1 80 ? 12.062 -20.969 -6.727 1 98.38 80 ILE B CA 1
ATOM 4112 C C . ILE B 1 80 ? 10.914 -21.062 -5.727 1 98.38 80 ILE B C 1
ATOM 4114 O O . ILE B 1 80 ? 11.062 -20.688 -4.559 1 98.38 80 ILE B O 1
ATOM 4118 N N . GLY B 1 81 ? 9.742 -21.594 -6.203 1 98.62 81 GLY B N 1
ATOM 4119 C CA . GLY B 1 81 ? 8.641 -21.844 -5.285 1 98.62 81 GLY B CA 1
ATOM 4120 C C . GLY B 1 81 ? 9.016 -22.766 -4.145 1 98.62 81 GLY B C 1
ATOM 4121 O O . GLY B 1 81 ? 8.594 -22.562 -3.004 1 98.62 81 GLY B O 1
ATOM 4122 N N . ASN B 1 82 ? 9.836 -23.703 -4.441 1 98.69 82 ASN B N 1
ATOM 4123 C CA . ASN B 1 82 ? 10.227 -24.719 -3.471 1 98.69 82 ASN B CA 1
ATOM 4124 C C . ASN B 1 82 ? 11.078 -24.125 -2.35 1 98.69 82 ASN B C 1
ATOM 4126 O O . ASN B 1 82 ? 10.82 -24.375 -1.171 1 98.69 82 ASN B O 1
ATOM 4130 N N . PHE B 1 83 ? 12.008 -23.297 -2.695 1 98.12 83 PHE B N 1
ATOM 4131 C CA . PHE B 1 83 ? 13 -22.938 -1.692 1 98.12 83 PHE B CA 1
ATOM 4132 C C . PHE B 1 83 ? 12.867 -21.469 -1.312 1 98.12 83 PHE B C 1
ATOM 4134 O O . PHE B 1 83 ? 13.57 -20.984 -0.419 1 98.12 83 PHE B O 1
ATOM 4141 N N . TYR B 1 84 ? 11.977 -20.734 -1.939 1 98.12 84 TYR B N 1
ATOM 4142 C CA . TYR B 1 84 ? 11.844 -19.328 -1.638 1 98.12 84 TYR B CA 1
ATOM 4143 C C . TYR B 1 84 ? 10.406 -18.969 -1.275 1 98.12 84 TYR B C 1
ATOM 4145 O O . TYR B 1 84 ? 10.148 -17.922 -0.68 1 98.12 84 TYR B O 1
ATOM 4153 N N . GLU B 1 85 ? 9.453 -19.844 -1.54 1 98.5 85 GLU B N 1
ATOM 4154 C CA . GLU B 1 85 ? 8.062 -19.469 -1.357 1 98.5 85 GLU B CA 1
ATOM 4155 C C . GLU B 1 85 ? 7.316 -20.469 -0.485 1 98.5 85 GLU B C 1
ATOM 4157 O O . GLU B 1 85 ? 7.258 -20.312 0.736 1 98.5 85 GLU B O 1
ATOM 4162 N N . LEU B 1 86 ? 6.809 -21.547 -0.958 1 98.75 86 LEU B N 1
ATOM 4163 C CA . LEU B 1 86 ? 5.77 -22.328 -0.284 1 98.75 86 LEU B CA 1
ATOM 4164 C C . LEU B 1 86 ? 6.281 -23.703 0.103 1 98.75 86 LEU B C 1
ATOM 4166 O O . LEU B 1 86 ? 5.547 -24.516 0.682 1 98.75 86 LEU B O 1
ATOM 4170 N N . GLY B 1 87 ? 7.555 -24.031 -0.18 1 98.69 87 GLY B N 1
ATOM 4171 C CA . GLY B 1 87 ? 8.133 -25.297 0.233 1 98.69 87 GLY B CA 1
ATOM 4172 C C . GLY B 1 87 ? 8.352 -25.391 1.73 1 98.69 87 GLY B C 1
ATOM 4173 O O . GLY B 1 87 ? 8.164 -24.406 2.455 1 98.69 87 GLY B O 1
ATOM 4174 N N . PRO B 1 88 ? 8.758 -26.547 2.182 1 98.31 88 PRO B N 1
ATOM 4175 C CA . PRO B 1 88 ? 8.898 -26.75 3.625 1 98.31 88 PRO B CA 1
ATOM 4176 C C . PRO B 1 88 ? 10.102 -26.031 4.215 1 98.31 88 PRO B C 1
ATOM 4178 O O . PRO B 1 88 ? 10.117 -25.703 5.406 1 98.31 88 PRO B O 1
ATOM 4181 N N . TRP B 1 89 ? 11.188 -25.812 3.406 1 97.31 89 TRP B N 1
ATOM 4182 C CA . TRP B 1 89 ? 12.383 -25.094 3.814 1 97.31 89 TRP B CA 1
ATOM 4183 C C . TRP B 1 89 ? 12.719 -23.984 2.822 1 97.31 89 TRP B C 1
ATOM 4185 O O . TRP B 1 89 ? 12.586 -24.172 1.609 1 97.31 89 TRP B O 1
ATOM 4195 N N . ARG B 1 90 ? 13.172 -22.859 3.33 1 97.38 90 ARG B N 1
ATOM 4196 C CA . ARG B 1 90 ? 13.477 -21.719 2.463 1 97.38 90 ARG B CA 1
ATOM 4197 C C . ARG B 1 90 ? 14.898 -21.219 2.701 1 97.38 90 ARG B C 1
ATOM 4199 O O . ARG B 1 90 ? 15.445 -21.375 3.797 1 97.38 90 ARG B O 1
ATOM 4206 N N . VAL B 1 91 ? 15.438 -20.641 1.692 1 95.06 91 VAL B N 1
ATOM 4207 C CA . VAL B 1 91 ? 16.781 -20.062 1.789 1 95.06 91 VAL B CA 1
ATOM 4208 C C . VAL B 1 91 ? 16.734 -18.781 2.625 1 95.06 91 VAL B C 1
ATOM 4210 O O . VAL B 1 91 ? 15.781 -18 2.514 1 95.06 91 VAL B O 1
ATOM 4213 N N . SER B 1 92 ? 17.641 -18.562 3.531 1 87.19 92 SER B N 1
ATOM 4214 C CA . SER B 1 92 ? 17.766 -17.375 4.375 1 87.19 92 SER B CA 1
ATOM 4215 C C . SER B 1 92 ? 19.219 -16.938 4.477 1 87.19 92 SER B C 1
ATOM 4217 O O . SER B 1 92 ? 20.141 -17.75 4.352 1 87.19 92 SER B O 1
ATOM 4219 N N . ALA B 1 93 ? 19.5 -15.516 4.434 1 77.75 93 ALA B N 1
ATOM 4220 C CA . ALA B 1 93 ? 20.859 -15.008 4.566 1 77.75 93 ALA B CA 1
ATOM 4221 C C . ALA B 1 93 ? 21.344 -15.102 6.008 1 77.75 93 ALA B C 1
ATOM 4223 O O . ALA B 1 93 ? 22.531 -14.938 6.281 1 77.75 93 ALA B O 1
ATOM 4224 N N . GLY B 1 94 ? 21.109 -16.172 6.648 1 61.56 94 GLY B N 1
ATOM 4225 C CA . GLY B 1 94 ? 21.547 -16.312 8.031 1 61.56 94 GLY B CA 1
ATOM 4226 C C . GLY B 1 94 ? 21.656 -14.984 8.758 1 61.56 94 GLY B C 1
ATOM 4227 O O . GLY B 1 94 ? 21.438 -13.93 8.156 1 61.56 94 GLY B O 1
ATOM 4228 N N . SER B 1 95 ? 21.625 -14.922 10.086 1 54.03 95 SER B N 1
ATOM 4229 C CA . SER B 1 95 ? 21.656 -13.773 10.977 1 54.03 95 SER B CA 1
ATOM 4230 C C . SER B 1 95 ? 22.641 -12.719 10.484 1 54.03 95 SER B C 1
ATOM 4232 O O . SER B 1 95 ? 22.609 -11.578 10.953 1 54.03 95 SER B O 1
ATOM 4234 N N . SER B 1 96 ? 23.688 -13.086 9.875 1 47.12 96 SER B N 1
ATOM 4235 C CA . SER B 1 96 ? 24.594 -11.977 9.602 1 47.12 96 SER B CA 1
ATOM 4236 C C . SER B 1 96 ? 24.172 -11.211 8.352 1 47.12 96 SER B C 1
ATOM 4238 O O . SER B 1 96 ? 24.438 -11.648 7.23 1 47.12 96 SER B O 1
ATOM 4240 N N . ALA B 1 97 ? 23.109 -10.727 8.453 1 45.25 97 ALA B N 1
ATOM 4241 C CA . ALA B 1 97 ? 22.453 -9.875 7.461 1 45.25 97 ALA B CA 1
ATOM 4242 C C . ALA B 1 97 ? 23.484 -9.023 6.715 1 45.25 97 ALA B C 1
ATOM 4244 O O . ALA B 1 97 ? 23.109 -8.125 5.949 1 45.25 97 ALA B O 1
ATOM 4245 N N . LYS B 1 98 ? 24.734 -9.016 6.898 1 44.66 98 LYS B N 1
ATOM 4246 C CA . LYS B 1 98 ? 25.547 -8.117 6.09 1 44.66 98 LYS B CA 1
ATOM 4247 C C . LYS B 1 98 ? 25.547 -8.539 4.621 1 44.66 98 LYS B C 1
ATOM 4249 O O . LYS B 1 98 ? 25.359 -9.719 4.312 1 44.66 98 LYS B O 1
ATOM 4254 N N . GLN B 1 99 ? 25.484 -7.703 3.605 1 49.09 99 GLN B N 1
ATOM 4255 C CA . GLN B 1 99 ? 25.391 -7.617 2.15 1 49.09 99 GLN B CA 1
ATOM 4256 C C . GLN B 1 99 ? 26.031 -8.836 1.487 1 49.09 99 GLN B C 1
ATOM 4258 O O . GLN B 1 99 ? 25.547 -9.312 0.457 1 49.09 99 GLN B O 1
ATOM 4263 N N . ASN B 1 100 ? 27.141 -9.148 1.861 1 47.38 100 ASN B N 1
ATOM 4264 C CA . ASN B 1 100 ? 27.859 -10.227 1.204 1 47.38 100 ASN B CA 1
ATOM 4265 C C . ASN B 1 100 ? 27.562 -11.578 1.847 1 47.38 100 ASN B C 1
ATOM 4267 O O . ASN B 1 100 ? 28.234 -11.977 2.801 1 47.38 100 ASN B O 1
ATOM 4271 N N . VAL B 1 101 ? 26.328 -11.977 1.627 1 55.53 101 VAL B N 1
ATOM 4272 C CA . VAL B 1 101 ? 25.906 -13.219 2.275 1 55.53 101 VAL B CA 1
ATOM 4273 C C . VAL B 1 101 ? 26.875 -14.344 1.913 1 55.53 101 VAL B C 1
ATOM 4275 O O . VAL B 1 101 ? 26.859 -14.852 0.79 1 55.53 101 VAL B O 1
ATOM 4278 N N . GLU B 1 102 ? 27.906 -14.43 2.537 1 59.56 102 GLU B N 1
ATOM 4279 C CA . GLU B 1 102 ? 28.891 -15.469 2.277 1 59.56 102 GLU B CA 1
ATOM 4280 C C . GLU B 1 102 ? 28.328 -16.859 2.566 1 59.56 102 GLU B C 1
ATOM 4282 O O . GLU B 1 102 ? 28.656 -17.828 1.867 1 59.56 102 GLU B O 1
ATOM 4287 N N . HIS B 1 103 ? 27.312 -16.859 3.49 1 75.38 103 HIS B N 1
ATOM 4288 C CA . HIS B 1 103 ? 26.859 -18.203 3.811 1 75.38 103 HIS B CA 1
ATOM 4289 C C . HIS B 1 103 ? 25.328 -18.281 3.809 1 75.38 103 HIS B C 1
ATOM 4291 O O . HIS B 1 103 ? 24.672 -17.547 4.543 1 75.38 103 HIS B O 1
ATOM 4297 N N . LEU B 1 104 ? 24.766 -19 2.777 1 85.12 104 LEU B N 1
ATOM 4298 C CA . LEU B 1 104 ? 23.328 -19.266 2.689 1 85.12 104 LEU B CA 1
ATOM 4299 C C . LEU B 1 104 ? 22.938 -20.469 3.543 1 85.12 104 LEU B C 1
ATOM 4301 O O . LEU B 1 104 ? 23.719 -21.406 3.672 1 85.12 104 LEU B O 1
ATOM 4305 N N . SER B 1 105 ? 21.859 -20.312 4.262 1 87.12 105 SER B N 1
ATOM 4306 C CA . SER B 1 105 ? 21.312 -21.422 5.031 1 87.12 105 SER B CA 1
ATOM 4307 C C . SER B 1 105 ? 19.828 -21.641 4.719 1 87.12 105 SER B C 1
ATOM 4309 O O . SER B 1 105 ? 19.219 -20.812 4.027 1 87.12 105 SER B O 1
ATOM 4311 N N . LEU B 1 106 ? 19.328 -22.844 5.062 1 93.19 106 LEU B N 1
ATOM 4312 C CA . LEU B 1 106 ? 17.891 -23.125 4.949 1 93.19 106 LEU B CA 1
ATOM 4313 C C . LEU B 1 106 ? 17.203 -23.016 6.309 1 93.19 106 LEU B C 1
ATOM 4315 O O . LEU B 1 106 ? 17.781 -23.422 7.328 1 93.19 106 LEU B O 1
ATOM 4319 N N . GLU B 1 107 ? 16.094 -22.469 6.281 1 94.5 107 GLU B N 1
ATOM 4320 C CA . GLU B 1 107 ? 15.258 -22.422 7.48 1 94.5 107 GLU B CA 1
ATOM 4321 C C . GLU B 1 107 ? 13.891 -23.031 7.23 1 94.5 107 GLU B C 1
ATOM 4323 O O . GLU B 1 107 ? 13.375 -22.984 6.109 1 94.5 107 GLU B O 1
ATOM 4328 N N . ARG B 1 108 ? 13.32 -23.625 8.266 1 96.81 108 ARG B N 1
ATOM 4329 C CA . ARG B 1 108 ? 11.984 -24.203 8.164 1 96.81 108 ARG B CA 1
ATOM 4330 C C . ARG B 1 108 ? 10.953 -23.125 7.809 1 96.81 108 ARG B C 1
ATOM 4332 O O . ARG B 1 108 ? 11.023 -22.016 8.32 1 96.81 108 ARG B O 1
ATOM 4339 N N . ASN B 1 109 ? 10.055 -23.484 6.984 1 97.88 109 ASN B N 1
ATOM 4340 C CA . ASN B 1 109 ? 8.961 -22.594 6.586 1 97.88 109 ASN B CA 1
ATOM 4341 C C . ASN B 1 109 ? 7.691 -22.875 7.391 1 97.88 109 ASN B C 1
ATOM 4343 O O . ASN B 1 109 ? 7.043 -23.906 7.191 1 97.88 109 ASN B O 1
ATOM 4347 N N . PRO B 1 110 ? 7.324 -21.969 8.234 1 97.12 110 PRO B N 1
ATOM 4348 C CA . PRO B 1 110 ? 6.113 -22.219 9.016 1 97.12 110 PRO B CA 1
ATOM 4349 C C . PRO B 1 110 ? 4.844 -22.188 8.172 1 97.12 110 PRO B C 1
ATOM 4351 O O . PRO B 1 110 ? 3.795 -22.672 8.609 1 97.12 110 PRO B O 1
ATOM 4354 N N . GLY B 1 111 ? 4.895 -21.703 6.977 1 98.56 111 GLY B N 1
ATOM 4355 C CA . GLY B 1 111 ? 3.738 -21.609 6.102 1 98.56 111 GLY B CA 1
ATOM 4356 C C . GLY B 1 111 ? 3.84 -22.516 4.883 1 98.56 111 GLY B C 1
ATOM 4357 O O . GLY B 1 111 ? 3.395 -22.141 3.793 1 98.56 111 GLY B O 1
ATOM 4358 N N . SER B 1 112 ? 4.449 -23.641 5.039 1 98.75 112 SER B N 1
ATOM 4359 C CA . SER B 1 112 ? 4.613 -24.562 3.924 1 98.75 112 SER B CA 1
ATOM 4360 C C . SER B 1 112 ? 3.27 -25.125 3.465 1 98.75 112 SER B C 1
ATOM 4362 O O . SER B 1 112 ? 2.395 -25.406 4.289 1 98.75 112 SER B O 1
ATOM 4364 N N . TRP B 1 113 ? 3.105 -25.328 2.201 1 98.88 113 TRP B N 1
ATOM 4365 C CA . TRP B 1 113 ? 1.831 -25.797 1.663 1 98.88 113 TRP B CA 1
ATOM 4366 C C . TRP B 1 113 ? 1.698 -27.312 1.813 1 98.88 113 TRP B C 1
ATOM 4368 O O . TRP B 1 113 ? 0.609 -27.859 1.647 1 98.88 113 TRP B O 1
ATOM 4378 N N . ASN B 1 114 ? 2.777 -27.984 2.26 1 98.69 114 ASN B N 1
ATOM 4379 C CA . ASN B 1 114 ? 2.648 -29.438 2.441 1 98.69 114 ASN B CA 1
ATOM 4380 C C . ASN B 1 114 ? 2.369 -29.797 3.898 1 98.69 114 ASN B C 1
ATOM 4382 O O . ASN B 1 114 ? 2.611 -30.922 4.32 1 98.69 114 ASN B O 1
ATOM 4386 N N . ARG B 1 115 ? 1.947 -28.766 4.645 1 98.62 115 ARG B N 1
ATOM 4387 C CA . ARG B 1 115 ? 1.538 -29.125 6 1 98.62 115 ARG B CA 1
ATOM 4388 C C . ARG B 1 115 ? 0.463 -30.203 5.98 1 98.62 115 ARG B C 1
ATOM 4390 O O . ARG B 1 115 ? 0.599 -31.234 6.648 1 98.62 115 ARG B O 1
ATOM 4397 N N . LEU B 1 116 ? -0.577 -30.047 5.129 1 98.5 116 LEU B N 1
ATOM 4398 C CA . LEU B 1 116 ? -1.696 -30.984 5.125 1 98.5 116 LEU B CA 1
ATOM 4399 C C . LEU B 1 116 ? -1.742 -31.766 3.818 1 98.5 116 LEU B C 1
ATOM 4401 O O . LEU B 1 116 ? -2.441 -32.781 3.719 1 98.5 116 LEU B O 1
ATOM 4405 N N . PHE B 1 117 ? -1.028 -31.375 2.844 1 98.75 117 PHE B N 1
ATOM 4406 C CA . PHE B 1 117 ? -1.165 -31.922 1.499 1 98.75 117 PHE B CA 1
ATOM 4407 C C . PHE B 1 117 ? 0.181 -32.406 0.971 1 98.75 117 PHE B C 1
ATOM 4409 O O . PHE B 1 117 ? 1.231 -32 1.479 1 98.75 117 PHE B O 1
ATOM 4416 N N . GLY B 1 118 ? 0.144 -33.344 -0.023 1 98.62 118 GLY B N 1
ATOM 4417 C CA . GLY B 1 118 ? 1.335 -33.531 -0.837 1 98.62 118 GLY B CA 1
ATOM 4418 C C . GLY B 1 118 ? 1.619 -32.375 -1.759 1 98.62 118 GLY B C 1
ATOM 4419 O O . GLY B 1 118 ? 0.694 -31.734 -2.26 1 98.62 118 GLY B O 1
ATOM 4420 N N . LEU B 1 119 ? 2.857 -32.094 -1.945 1 98.88 119 LEU B N 1
ATOM 4421 C CA . LEU B 1 119 ? 3.258 -30.953 -2.74 1 98.88 119 LEU B CA 1
ATOM 4422 C C . LEU B 1 119 ? 4.289 -31.344 -3.793 1 98.88 119 LEU B C 1
ATOM 4424 O O . LEU B 1 119 ? 5.379 -31.812 -3.455 1 98.88 119 LEU B O 1
ATOM 4428 N N . LEU B 1 120 ? 3.902 -31.172 -5.016 1 98.94 120 LEU B N 1
ATOM 4429 C CA . LEU B 1 120 ? 4.73 -31.547 -6.156 1 98.94 120 LEU B CA 1
ATOM 4430 C C . LEU B 1 120 ? 5.18 -30.328 -6.934 1 98.94 120 LEU B C 1
ATOM 4432 O O . LEU B 1 120 ? 4.348 -29.547 -7.402 1 98.94 120 LEU B O 1
ATOM 4436 N N . PHE B 1 121 ? 6.488 -30.156 -7.039 1 98.88 121 PHE B N 1
ATOM 4437 C CA . PHE B 1 121 ? 7.066 -29.109 -7.871 1 98.88 121 PHE B CA 1
ATOM 4438 C C . PHE B 1 121 ? 7.512 -29.656 -9.219 1 98.88 121 PHE B C 1
ATOM 4440 O O . PHE B 1 121 ? 8.266 -30.641 -9.273 1 98.88 121 PHE B O 1
ATOM 4447 N N . LEU B 1 122 ? 7.062 -29.047 -10.266 1 98.88 122 LEU B N 1
ATOM 4448 C CA . LEU B 1 122 ? 7.477 -29.453 -11.602 1 98.88 122 LEU B CA 1
ATOM 4449 C C . LEU B 1 122 ? 8.211 -28.312 -12.305 1 98.88 122 LEU B C 1
ATOM 4451 O O . LEU B 1 122 ? 7.672 -27.219 -12.445 1 98.88 122 LEU B O 1
ATOM 4455 N N . ASP B 1 123 ? 9.422 -28.547 -12.727 1 98.44 123 ASP B N 1
ATOM 4456 C CA . ASP B 1 123 ? 10.117 -27.578 -13.578 1 98.44 123 ASP B CA 1
ATOM 4457 C C . ASP B 1 123 ? 9.539 -27.578 -14.992 1 98.44 123 ASP B C 1
ATOM 4459 O O . ASP B 1 123 ? 10.039 -28.281 -15.875 1 98.44 123 ASP B O 1
ATOM 4463 N N . ASN B 1 124 ? 8.586 -26.859 -15.141 1 97.94 124 ASN B N 1
ATOM 4464 C CA . ASN B 1 124 ? 7.852 -26.719 -16.391 1 97.94 124 ASN B CA 1
ATOM 4465 C C . ASN B 1 124 ? 8.086 -25.359 -17.031 1 97.94 124 ASN B C 1
ATOM 4467 O O . ASN B 1 124 ? 8.086 -24.328 -16.359 1 97.94 124 ASN B O 1
ATOM 4471 N N . PRO B 1 125 ? 8.281 -25.438 -18.5 1 98.25 125 PRO B N 1
ATOM 4472 C CA . PRO B 1 125 ? 8.398 -26.531 -19.484 1 98.25 125 PRO B CA 1
ATOM 4473 C C . PRO B 1 125 ? 9.797 -27.141 -19.516 1 98.25 125 PRO B C 1
ATOM 4475 O O . PRO B 1 125 ? 10.68 -26.734 -18.75 1 98.25 125 PRO B O 1
ATOM 4478 N N . ILE B 1 126 ? 9.914 -28.219 -20.328 1 98.38 126 ILE B N 1
ATOM 4479 C CA . ILE B 1 126 ? 11.25 -28.781 -20.5 1 98.38 126 ILE B CA 1
ATOM 4480 C C . ILE B 1 126 ? 12.211 -27.672 -20.938 1 98.38 126 ILE B C 1
ATOM 4482 O O . ILE B 1 126 ? 11.836 -26.766 -21.688 1 98.38 126 ILE B O 1
ATOM 4486 N N . GLY B 1 127 ? 13.438 -27.719 -20.391 1 97.5 127 GLY B N 1
ATOM 4487 C CA . GLY B 1 127 ? 14.445 -26.703 -20.641 1 97.5 127 GLY B CA 1
ATOM 4488 C C . GLY B 1 127 ? 14.586 -25.719 -19.484 1 97.5 127 GLY B C 1
ATOM 4489 O O . GLY B 1 127 ? 15.508 -24.891 -19.484 1 97.5 127 GLY B O 1
ATOM 4490 N N . VAL B 1 128 ? 13.766 -25.844 -18.531 1 97.88 128 VAL B N 1
ATOM 4491 C CA . VAL B 1 128 ? 13.781 -24.938 -17.375 1 97.88 128 VAL B CA 1
ATOM 4492 C C . VAL B 1 128 ? 14.398 -25.641 -16.172 1 97.88 128 VAL B C 1
ATOM 4494 O O . VAL B 1 128 ? 14.164 -26.828 -15.953 1 97.88 128 VAL B O 1
ATOM 4497 N N . GLY B 1 129 ? 15.172 -24.844 -15.359 1 98.06 129 GLY B N 1
ATOM 4498 C CA . GLY B 1 129 ? 15.734 -25.406 -14.148 1 98.06 129 GLY B CA 1
ATOM 4499 C C . GLY B 1 129 ? 16.516 -26.688 -14.391 1 98.06 129 GLY B C 1
ATOM 4500 O O . GLY B 1 129 ? 17.438 -26.719 -15.211 1 98.06 129 GLY B O 1
ATOM 4501 N N . PHE B 1 130 ? 16.016 -27.75 -13.781 1 98.44 130 PHE B N 1
ATOM 4502 C CA . PHE B 1 130 ? 16.703 -29.031 -13.922 1 98.44 130 PHE B CA 1
ATOM 4503 C C . PHE B 1 130 ? 16.062 -29.875 -15.016 1 98.44 130 PHE B C 1
ATOM 4505 O O . PHE B 1 130 ? 16.547 -30.953 -15.352 1 98.44 130 PHE B O 1
ATOM 4512 N N . SER B 1 131 ? 14.953 -29.406 -15.555 1 98.31 131 SER B N 1
ATOM 4513 C CA . SER B 1 131 ? 14.328 -30.141 -16.641 1 98.31 131 SER B CA 1
ATOM 4514 C C . SER B 1 131 ? 15.172 -30.094 -17.906 1 98.31 131 SER B C 1
ATOM 4516 O O . SER B 1 131 ? 15.914 -29.125 -18.125 1 98.31 131 SER B O 1
ATOM 4518 N N . PHE B 1 132 ? 15 -31.094 -18.719 1 94.94 132 PHE B N 1
ATOM 4519 C CA . PHE B 1 132 ? 15.914 -31.281 -19.828 1 94.94 132 PHE B CA 1
ATOM 4520 C C . PHE B 1 132 ? 15.148 -31.359 -21.156 1 94.94 132 PHE B C 1
ATOM 4522 O O . PHE B 1 132 ? 14.188 -32.125 -21.266 1 94.94 132 PHE B O 1
ATOM 4529 N N . ALA B 1 133 ? 15.531 -30.562 -22.109 1 97.25 133 ALA B N 1
ATOM 4530 C CA . ALA B 1 133 ? 15.078 -30.672 -23.5 1 97.25 133 ALA B CA 1
ATOM 4531 C C . ALA B 1 133 ? 16.203 -31.172 -24.391 1 97.25 133 ALA B C 1
ATOM 4533 O O . ALA B 1 133 ? 17.25 -30.531 -24.516 1 97.25 133 ALA B O 1
ATOM 4534 N N . ALA B 1 134 ? 15.906 -32.25 -25.062 1 96.5 134 ALA B N 1
ATOM 4535 C CA . ALA B 1 134 ? 16.922 -32.812 -25.938 1 96.5 134 ALA B CA 1
ATOM 4536 C C . ALA B 1 134 ? 17.281 -31.859 -27.078 1 96.5 134 ALA B C 1
ATOM 4538 O O . ALA B 1 134 ? 18.438 -31.797 -27.5 1 96.5 134 ALA B O 1
ATOM 4539 N N . THR B 1 135 ? 16.281 -31.219 -27.625 1 96.06 135 THR B N 1
ATOM 4540 C CA . THR B 1 135 ? 16.5 -30.219 -28.656 1 96.06 135 THR B CA 1
ATOM 4541 C C . THR B 1 135 ? 15.672 -28.969 -28.391 1 96.06 135 THR B C 1
ATOM 4543 O O . THR B 1 135 ? 14.68 -29.016 -27.656 1 96.06 135 THR B O 1
ATOM 4546 N N . ALA B 1 136 ? 16.109 -27.891 -28.984 1 95.56 136 ALA B N 1
ATOM 4547 C CA . ALA B 1 136 ? 15.383 -26.641 -28.844 1 95.56 136 ALA B CA 1
ATOM 4548 C C . ALA B 1 136 ? 13.984 -26.75 -29.438 1 95.56 136 ALA B C 1
ATOM 4550 O O . ALA B 1 136 ? 13.047 -26.109 -28.953 1 95.56 136 ALA B O 1
ATOM 4551 N N . GLU B 1 137 ? 13.859 -27.594 -30.422 1 95.94 137 GLU B N 1
ATOM 4552 C CA . GLU B 1 137 ? 12.594 -27.75 -31.125 1 95.94 137 GLU B CA 1
ATOM 4553 C C . GLU B 1 137 ? 11.539 -28.406 -30.234 1 95.94 137 GLU B C 1
ATOM 4555 O O . GLU B 1 137 ? 10.336 -28.203 -30.438 1 95.94 137 GLU B O 1
ATOM 4560 N N . GLU B 1 138 ? 11.969 -29.125 -29.234 1 97.56 138 GLU B N 1
ATOM 4561 C CA . GLU B 1 138 ? 11.047 -29.844 -28.359 1 97.56 138 GLU B CA 1
ATOM 4562 C C . GLU B 1 138 ? 10.492 -28.922 -27.266 1 97.56 138 GLU B C 1
ATOM 4564 O O . GLU B 1 138 ? 9.531 -29.281 -26.578 1 97.56 138 GLU B O 1
ATOM 4569 N N . ILE B 1 139 ? 11.172 -27.766 -27.109 1 98.5 139 ILE B N 1
ATOM 4570 C CA . ILE B 1 139 ? 10.672 -26.812 -26.125 1 98.5 139 ILE B CA 1
ATOM 4571 C C . ILE B 1 139 ? 9.328 -26.25 -26.594 1 98.5 139 ILE B C 1
ATOM 4573 O O . ILE B 1 139 ? 9.219 -25.719 -27.703 1 98.5 139 ILE B O 1
ATOM 4577 N N . PRO B 1 140 ? 8.312 -26.328 -25.75 1 98.38 140 PRO B N 1
ATOM 4578 C CA . PRO B 1 140 ? 6.977 -25.859 -26.141 1 98.38 140 PRO B CA 1
ATOM 4579 C C . PRO B 1 140 ? 6.949 -24.375 -26.469 1 98.38 140 PRO B C 1
ATOM 4581 O O . PRO B 1 140 ? 7.609 -23.562 -25.812 1 98.38 140 PRO B O 1
ATOM 4584 N N . ARG B 1 141 ? 6.145 -24.016 -27.453 1 98.31 141 ARG B N 1
ATOM 4585 C CA . ARG B 1 141 ? 6.043 -22.625 -27.891 1 98.31 141 ARG B CA 1
ATOM 4586 C C . ARG B 1 141 ? 4.625 -22.094 -27.703 1 98.31 141 ARG B C 1
ATOM 4588 O O . ARG B 1 141 ? 4.328 -20.953 -28.062 1 98.31 141 ARG B O 1
ATOM 4595 N N . ASP B 1 142 ? 3.758 -22.922 -27.203 1 98.06 142 ASP B N 1
ATOM 4596 C CA . ASP B 1 142 ? 2.369 -22.547 -26.938 1 98.06 142 ASP B CA 1
ATOM 4597 C C . ASP B 1 142 ? 1.791 -23.344 -25.781 1 98.06 142 ASP B C 1
ATOM 4599 O O . ASP B 1 142 ? 2.43 -24.266 -25.266 1 98.06 142 ASP B O 1
ATOM 4603 N N . GLN B 1 143 ? 0.628 -22.953 -25.391 1 98.69 143 GLN B N 1
ATOM 4604 C CA . GLN B 1 143 ? 0.05 -23.516 -24.172 1 98.69 143 GLN B CA 1
ATOM 4605 C C . GLN B 1 143 ? -0.457 -24.938 -24.406 1 98.69 143 GLN B C 1
ATOM 4607 O O . GLN B 1 143 ? -0.484 -25.75 -23.484 1 98.69 143 GLN B O 1
ATOM 4612 N N . ARG B 1 144 ? -0.833 -25.281 -25.609 1 98.31 144 ARG B N 1
ATOM 4613 C CA . ARG B 1 144 ? -1.249 -26.656 -25.906 1 98.31 144 ARG B CA 1
ATOM 4614 C C . ARG B 1 144 ? -0.098 -27.625 -25.703 1 98.31 144 ARG B C 1
ATOM 4616 O O . ARG B 1 144 ? -0.259 -28.641 -25.016 1 98.31 144 ARG B O 1
ATOM 4623 N N . SER B 1 145 ? 1.026 -27.297 -26.281 1 98.31 145 SER B N 1
ATOM 4624 C CA . SER B 1 145 ? 2.197 -28.172 -26.141 1 98.31 145 SER B CA 1
ATOM 4625 C C . SER B 1 145 ? 2.658 -28.234 -24.688 1 98.31 145 SER B C 1
ATOM 4627 O O . SER B 1 145 ? 3.1 -29.297 -24.234 1 98.31 145 SER B O 1
ATOM 4629 N N . VAL B 1 146 ? 2.574 -27.125 -23.984 1 98.69 146 VAL B N 1
ATOM 4630 C CA . VAL B 1 146 ? 2.904 -27.125 -22.562 1 98.69 146 VAL B CA 1
ATOM 4631 C C . VAL B 1 146 ? 1.993 -28.094 -21.828 1 98.69 146 VAL B C 1
ATOM 4633 O O . VAL B 1 146 ? 2.465 -28.906 -21.031 1 98.69 146 VAL B O 1
ATOM 4636 N N . ALA B 1 147 ? 0.712 -28.031 -22.094 1 98.81 147 ALA B N 1
ATOM 4637 C CA . ALA B 1 147 ? -0.276 -28.875 -21.422 1 98.81 147 ALA B CA 1
ATOM 4638 C C . ALA B 1 147 ? -0.05 -30.344 -21.734 1 98.81 147 ALA B C 1
ATOM 4640 O O . ALA B 1 147 ? -0.215 -31.203 -20.859 1 98.81 147 ALA B O 1
ATOM 4641 N N . GLU B 1 148 ? 0.323 -30.656 -22.938 1 98.25 148 GLU B N 1
ATOM 4642 C CA . GLU B 1 148 ? 0.589 -32.031 -23.328 1 98.25 148 GLU B CA 1
ATOM 4643 C C . GLU B 1 148 ? 1.759 -32.625 -22.547 1 98.25 148 GLU B C 1
ATOM 4645 O O . GLU B 1 148 ? 1.68 -33.75 -22.031 1 98.25 148 GLU B O 1
ATOM 4650 N N . HIS B 1 149 ? 2.822 -31.844 -22.484 1 98.62 149 HIS B N 1
ATOM 4651 C CA . HIS B 1 149 ? 3.971 -32.281 -21.703 1 98.62 149 HIS B CA 1
ATOM 4652 C C . HIS B 1 149 ? 3.602 -32.438 -20.219 1 98.62 149 HIS B C 1
ATOM 4654 O O . HIS B 1 149 ? 3.979 -33.438 -19.594 1 98.62 149 HIS B O 1
ATOM 4660 N N . LEU B 1 150 ? 2.873 -31.5 -19.688 1 98.81 150 LEU B N 1
ATOM 4661 C CA . LEU B 1 150 ? 2.479 -31.547 -18.281 1 98.81 150 LEU B CA 1
ATOM 4662 C C . LEU B 1 150 ? 1.595 -32.75 -18 1 98.81 150 LEU B C 1
ATOM 4664 O O . LEU B 1 150 ? 1.755 -33.406 -16.969 1 98.81 150 LEU B O 1
ATOM 4668 N N . PHE B 1 151 ? 0.648 -33 -18.891 1 98.5 151 PHE B N 1
ATOM 4669 C CA . PHE B 1 151 ? -0.231 -34.125 -18.719 1 98.5 151 PHE B CA 1
ATOM 4670 C C . PHE B 1 151 ? 0.575 -35.438 -18.656 1 98.5 151 PHE B C 1
ATOM 4672 O O . PHE B 1 151 ? 0.333 -36.281 -17.781 1 98.5 151 PHE B O 1
ATOM 4679 N N . THR B 1 152 ? 1.524 -35.562 -19.562 1 98 152 THR B N 1
ATOM 4680 C CA . THR B 1 152 ? 2.383 -36.75 -19.594 1 98 152 THR B CA 1
ATOM 4681 C C . THR B 1 152 ? 3.193 -36.875 -18.297 1 98 152 THR B C 1
ATOM 4683 O O . THR B 1 152 ? 3.299 -37.938 -17.719 1 98 152 THR B O 1
ATOM 4686 N N . ALA B 1 153 ? 3.75 -35.781 -17.844 1 98.62 153 ALA B N 1
ATOM 4687 C CA . ALA B 1 153 ? 4.547 -35.75 -16.625 1 98.62 153 ALA B CA 1
ATOM 4688 C C . ALA B 1 153 ? 3.691 -36.125 -15.406 1 98.62 153 ALA B C 1
ATOM 4690 O O . ALA B 1 153 ? 4.109 -36.906 -14.555 1 98.62 153 ALA B O 1
ATOM 4691 N N . ILE B 1 154 ? 2.488 -35.5 -15.312 1 98.62 154 ILE B N 1
ATOM 4692 C CA . ILE B 1 154 ? 1.593 -35.75 -14.188 1 98.62 154 ILE B CA 1
ATOM 4693 C C . ILE B 1 154 ? 1.169 -37.219 -14.164 1 98.62 154 ILE B C 1
ATOM 4695 O O . ILE B 1 154 ? 1.196 -37.875 -13.117 1 98.62 154 ILE B O 1
ATOM 4699 N N . ALA B 1 155 ? 0.82 -37.75 -15.328 1 96.75 155 ALA B N 1
ATOM 4700 C CA . ALA B 1 155 ? 0.466 -39.156 -15.422 1 96.75 155 ALA B CA 1
ATOM 4701 C C . ALA B 1 155 ? 1.63 -40.031 -14.992 1 96.75 155 ALA B C 1
ATOM 4703 O O . ALA B 1 155 ? 1.433 -41.031 -14.289 1 96.75 155 ALA B O 1
ATOM 4704 N N . GLY B 1 156 ? 2.824 -39.688 -15.469 1 97.19 156 GLY B N 1
ATOM 4705 C CA . GLY B 1 156 ? 4.012 -40.406 -15.07 1 97.19 156 GLY B CA 1
ATOM 4706 C C . GLY B 1 156 ? 4.238 -40.406 -13.57 1 97.19 156 GLY B C 1
ATOM 4707 O O . GLY B 1 156 ? 4.602 -41.438 -12.984 1 97.19 156 GLY B O 1
ATOM 4708 N N . PHE B 1 157 ? 4.102 -39.312 -12.938 1 98.44 157 PHE B N 1
ATOM 4709 C CA . PHE B 1 157 ? 4.273 -39.188 -11.492 1 98.44 157 PHE B CA 1
ATOM 4710 C C . PHE B 1 157 ? 3.254 -40.062 -10.758 1 98.44 157 PHE B C 1
ATOM 4712 O O . PHE B 1 157 ? 3.602 -40.781 -9.805 1 98.44 157 PHE B O 1
ATOM 4719 N N . LEU B 1 158 ? 1.955 -39.938 -11.164 1 97.25 158 LEU B N 1
ATOM 4720 C CA . LEU B 1 158 ? 0.883 -40.656 -10.508 1 97.25 158 LEU B CA 1
ATOM 4721 C C . LEU B 1 158 ? 1.11 -42.156 -10.617 1 97.25 158 LEU B C 1
ATOM 4723 O O . LEU B 1 158 ? 0.684 -42.938 -9.742 1 97.25 158 LEU B O 1
ATOM 4727 N N . ALA B 1 159 ? 1.818 -42.594 -11.609 1 95.81 159 ALA B N 1
ATOM 4728 C CA . ALA B 1 159 ? 2.07 -44 -11.836 1 95.81 159 ALA B CA 1
ATOM 4729 C C . ALA B 1 159 ? 3.176 -44.531 -10.922 1 95.81 159 ALA B C 1
ATOM 4731 O O . ALA B 1 159 ? 3.357 -45.719 -10.773 1 95.81 159 ALA B O 1
ATOM 4732 N N . LEU B 1 160 ? 3.893 -43.594 -10.312 1 96.25 160 LEU B N 1
ATOM 4733 C CA . LEU B 1 160 ? 5.012 -44 -9.469 1 96.25 160 LEU B CA 1
ATOM 4734 C C . LEU B 1 160 ? 4.516 -44.719 -8.211 1 96.25 160 LEU B C 1
ATOM 4736 O O . LEU B 1 160 ? 5.27 -45.469 -7.574 1 96.25 160 LEU B O 1
ATOM 4740 N N . ASP B 1 161 ? 3.322 -44.406 -7.773 1 94.88 161 ASP B N 1
ATOM 4741 C CA . ASP B 1 161 ? 2.717 -44.969 -6.57 1 94.88 161 ASP B CA 1
ATOM 4742 C C . ASP B 1 161 ? 1.217 -45.188 -6.762 1 94.88 161 ASP B C 1
ATOM 4744 O O . ASP B 1 161 ? 0.476 -44.25 -7.039 1 94.88 161 ASP B O 1
ATOM 4748 N N . PRO B 1 162 ? 0.758 -46.438 -6.547 1 92 162 PRO B N 1
ATOM 4749 C CA . PRO B 1 162 ? -0.663 -46.75 -6.75 1 92 162 PRO B CA 1
ATOM 4750 C C . PRO B 1 162 ? -1.574 -45.875 -5.883 1 92 162 PRO B C 1
ATOM 4752 O O . PRO B 1 162 ? -2.709 -45.594 -6.27 1 92 162 PRO B O 1
ATOM 4755 N N . GLU B 1 163 ? -1.098 -45.375 -4.816 1 92.19 163 GLU B N 1
ATOM 4756 C CA . GLU B 1 163 ? -1.901 -44.562 -3.9 1 92.19 163 GLU B CA 1
ATOM 4757 C C . GLU B 1 163 ? -2.111 -43.156 -4.445 1 92.19 163 GLU B C 1
ATOM 4759 O O . GLU B 1 163 ? -3.016 -42.438 -4.008 1 92.19 163 GLU B O 1
ATOM 4764 N N . PHE B 1 164 ? -1.313 -42.75 -5.328 1 95.88 164 PHE B N 1
ATOM 4765 C CA . PHE B 1 164 ? -1.404 -41.406 -5.859 1 95.88 164 PHE B CA 1
ATOM 4766 C C . PHE B 1 164 ? -2.604 -41.281 -6.789 1 95.88 164 PHE B C 1
ATOM 4768 O O . PHE B 1 164 ? -3.174 -40.188 -6.914 1 95.88 164 PHE B O 1
ATOM 4775 N N . LYS B 1 165 ? -3.01 -42.312 -7.383 1 92 165 LYS B N 1
ATOM 4776 C CA . LYS B 1 165 ? -3.973 -42.281 -8.477 1 92 165 LYS B CA 1
ATOM 4777 C C . LYS B 1 165 ? -5.336 -41.781 -8 1 92 165 LYS B C 1
ATOM 4779 O O . LYS B 1 165 ? -6.047 -41.094 -8.75 1 92 165 LYS B O 1
ATOM 4784 N N . SER B 1 166 ? -5.695 -42.125 -6.824 1 94.19 166 SER B N 1
ATOM 4785 C CA . SER B 1 166 ? -7.027 -41.781 -6.336 1 94.19 166 SER B CA 1
ATOM 4786 C C . SER B 1 166 ? -7.027 -40.438 -5.613 1 94.19 166 SER B C 1
ATOM 4788 O O . SER B 1 166 ? -8.094 -39.875 -5.309 1 94.19 166 SER B O 1
ATOM 4790 N N . ARG B 1 167 ? -5.859 -39.875 -5.402 1 97.25 167 ARG B N 1
ATOM 4791 C CA . ARG B 1 167 ? -5.773 -38.625 -4.637 1 97.25 167 ARG B CA 1
ATOM 4792 C C . ARG B 1 167 ? -6.348 -37.469 -5.426 1 97.25 167 ARG B C 1
ATOM 4794 O O . ARG B 1 167 ? -6.145 -37.375 -6.641 1 97.25 167 ARG B O 1
ATOM 4801 N N . PRO B 1 168 ? -7.184 -36.594 -4.738 1 98 168 PRO B N 1
ATOM 4802 C CA . PRO B 1 168 ? -7.57 -35.344 -5.426 1 98 168 PRO B CA 1
ATOM 4803 C C . PRO B 1 168 ? -6.371 -34.5 -5.801 1 98 168 PRO B C 1
ATOM 4805 O O . PRO B 1 168 ? -5.465 -34.312 -4.992 1 98 168 PRO B O 1
ATOM 4808 N N . ILE B 1 169 ? -6.363 -34.031 -7.004 1 98.69 169 ILE B N 1
ATOM 4809 C CA . ILE B 1 169 ? -5.234 -33.25 -7.523 1 98.69 169 ILE B CA 1
ATOM 4810 C C . ILE B 1 169 ? -5.641 -31.797 -7.707 1 98.69 169 ILE B C 1
ATOM 4812 O O . ILE B 1 169 ? -6.711 -31.5 -8.25 1 98.69 169 ILE B O 1
ATOM 4816 N N . TYR B 1 170 ? -4.875 -30.922 -7.242 1 98.94 170 TYR B N 1
ATOM 4817 C CA . TYR B 1 170 ? -5.027 -29.484 -7.453 1 98.94 170 TYR B CA 1
ATOM 4818 C C . TYR B 1 170 ? -3.795 -28.891 -8.133 1 98.94 170 TYR B C 1
ATOM 4820 O O . TYR B 1 170 ? -2.672 -29.078 -7.652 1 98.94 170 TYR B O 1
ATOM 4828 N N . VAL B 1 171 ? -3.959 -28.234 -9.25 1 98.94 171 VAL B N 1
ATOM 4829 C CA . VAL B 1 171 ? -2.842 -27.594 -9.938 1 98.94 171 VAL B CA 1
ATOM 4830 C C . VAL B 1 171 ? -2.785 -26.109 -9.57 1 98.94 171 VAL B C 1
ATOM 4832 O O . VAL B 1 171 ? -3.775 -25.391 -9.703 1 98.94 171 VAL B O 1
ATOM 4835 N N . THR B 1 172 ? -1.65 -25.672 -9.078 1 98.94 172 THR B N 1
ATOM 4836 C CA . THR B 1 172 ? -1.461 -24.297 -8.633 1 98.94 172 THR B CA 1
ATOM 4837 C C . THR B 1 172 ? -0.275 -23.656 -9.352 1 98.94 172 THR B C 1
ATOM 4839 O O . THR B 1 172 ? 0.588 -24.359 -9.883 1 98.94 172 THR B O 1
ATOM 4842 N N . GLY B 1 173 ? -0.244 -22.406 -9.406 1 98.81 173 GLY B N 1
ATOM 4843 C CA . GLY B 1 173 ? 0.86 -21.688 -10.008 1 98.81 173 GLY B CA 1
ATOM 4844 C C . GLY B 1 173 ? 0.761 -20.188 -9.82 1 98.81 173 GLY B C 1
ATOM 4845 O O . GLY B 1 173 ? -0.18 -19.688 -9.195 1 98.81 173 GLY B O 1
ATOM 4846 N N . GLU B 1 174 ? 1.744 -19.484 -10.312 1 98.25 174 GLU B N 1
ATOM 4847 C CA . GLU B 1 174 ? 1.866 -18.047 -10.094 1 98.25 174 GLU B CA 1
ATOM 4848 C C . GLU B 1 174 ? 2.398 -17.344 -11.344 1 98.25 174 GLU B C 1
ATOM 4850 O O . GLU B 1 174 ? 3.18 -17.922 -12.102 1 98.25 174 GLU B O 1
ATOM 4855 N N . SER B 1 175 ? 2.045 -16.094 -11.539 1 98.5 175 SER B N 1
ATOM 4856 C CA . SER B 1 175 ? 2.615 -15.266 -12.602 1 98.5 175 SER B CA 1
ATOM 4857 C C . SER B 1 175 ? 2.244 -15.805 -13.984 1 98.5 175 SER B C 1
ATOM 4859 O O . SER B 1 175 ? 1.067 -16.047 -14.266 1 98.5 175 SER B O 1
ATOM 4861 N N . TYR B 1 176 ? 3.203 -16.094 -14.805 1 98.75 176 TYR B N 1
ATOM 4862 C CA . TYR B 1 176 ? 2.922 -16.609 -16.141 1 98.75 176 TYR B CA 1
ATOM 4863 C C . TYR B 1 176 ? 2.217 -17.969 -16.047 1 98.75 176 TYR B C 1
ATOM 4865 O O . TYR B 1 176 ? 1.555 -18.391 -17 1 98.75 176 TYR B O 1
ATOM 4873 N N . ALA B 1 177 ? 2.271 -18.609 -14.914 1 98.81 177 ALA B N 1
ATOM 4874 C CA . ALA B 1 177 ? 1.529 -19.859 -14.734 1 98.81 177 ALA B CA 1
ATOM 4875 C C . ALA B 1 177 ? 0.024 -19.609 -14.766 1 98.81 177 ALA B C 1
ATOM 4877 O O . ALA B 1 177 ? -0.766 -20.547 -14.852 1 98.81 177 ALA B O 1
ATOM 4878 N N . GLY B 1 178 ? -0.333 -18.391 -14.75 1 98.88 178 GLY B N 1
ATOM 4879 C CA . GLY B 1 178 ? -1.705 -18.047 -15.086 1 98.88 178 GLY B CA 1
ATOM 4880 C C . GLY B 1 178 ? -2.102 -18.469 -16.484 1 98.88 178 GLY B C 1
ATOM 4881 O O . GLY B 1 178 ? -3.279 -18.406 -16.844 1 98.88 178 GLY B O 1
ATOM 4882 N N . LYS B 1 179 ? -1.175 -18.953 -17.203 1 98.88 179 LYS B N 1
ATOM 4883 C CA . LYS B 1 179 ? -1.432 -19.547 -18.516 1 98.88 179 LYS B CA 1
ATOM 4884 C C . LYS B 1 179 ? -1.238 -21.062 -18.469 1 98.88 179 LYS B C 1
ATOM 4886 O O . LYS B 1 179 ? -2 -21.812 -19.078 1 98.88 179 LYS B O 1
ATOM 4891 N N . TYR B 1 180 ? -0.21 -21.516 -17.75 1 98.94 180 TYR B N 1
ATOM 4892 C CA . TYR B 1 180 ? 0.056 -22.938 -17.609 1 98.94 180 TYR B CA 1
ATOM 4893 C C . TYR B 1 180 ? -1.112 -23.656 -16.938 1 98.94 180 TYR B C 1
ATOM 4895 O O . TYR B 1 180 ? -1.557 -24.703 -17.406 1 98.94 180 TYR B O 1
ATOM 4903 N N . VAL B 1 181 ? -1.596 -23.078 -15.852 1 98.94 181 VAL B N 1
ATOM 4904 C CA . VAL B 1 181 ? -2.588 -23.719 -14.992 1 98.94 181 VAL B CA 1
ATOM 4905 C C . VAL B 1 181 ? -3.908 -23.859 -15.75 1 98.94 181 VAL B C 1
ATOM 4907 O O . VAL B 1 181 ? -4.48 -24.953 -15.812 1 98.94 181 VAL B O 1
ATOM 4910 N N . PRO B 1 182 ? -4.387 -22.812 -16.406 1 98.94 182 PRO B N 1
ATOM 4911 C CA . PRO B 1 182 ? -5.598 -23 -17.203 1 98.94 182 PRO B CA 1
ATOM 4912 C C . PRO B 1 182 ? -5.395 -23.984 -18.359 1 98.94 182 PRO B C 1
ATOM 4914 O O . PRO B 1 182 ? -6.297 -24.766 -18.672 1 98.94 182 PRO B O 1
ATOM 4917 N N . ALA B 1 183 ? -4.258 -23.953 -18.938 1 98.94 183 ALA B N 1
ATOM 4918 C CA . ALA B 1 183 ? -3.992 -24.844 -20.062 1 98.94 183 ALA B CA 1
ATOM 4919 C C . ALA B 1 183 ? -4.059 -26.312 -19.641 1 98.94 183 ALA B C 1
ATOM 4921 O O . ALA B 1 183 ? -4.723 -27.125 -20.281 1 98.94 183 ALA B O 1
ATOM 4922 N N . ILE B 1 184 ? -3.385 -26.609 -18.562 1 98.94 184 ILE B N 1
ATOM 4923 C CA . ILE B 1 184 ? -3.344 -28 -18.141 1 98.94 184 ILE B CA 1
ATOM 4924 C C . ILE B 1 184 ? -4.688 -28.406 -17.531 1 98.94 184 ILE B C 1
ATOM 4926 O O . ILE B 1 184 ? -5.141 -29.531 -17.703 1 98.94 184 ILE B O 1
ATOM 4930 N N . GLY B 1 185 ? -5.34 -27.484 -16.781 1 98.88 185 GLY B N 1
ATOM 4931 C CA . GLY B 1 185 ? -6.672 -27.781 -16.281 1 98.88 185 GLY B CA 1
ATOM 4932 C C . GLY B 1 185 ? -7.672 -28.094 -17.375 1 98.88 185 GLY B C 1
ATOM 4933 O O . GLY B 1 185 ? -8.383 -29.094 -17.297 1 98.88 185 GLY B O 1
ATOM 4934 N N . TYR B 1 186 ? -7.664 -27.219 -18.375 1 98.81 186 TYR B N 1
ATOM 4935 C CA . TYR B 1 186 ? -8.523 -27.406 -19.547 1 98.81 186 TYR B CA 1
ATOM 4936 C C . TYR B 1 186 ? -8.203 -28.734 -20.234 1 98.81 186 TYR B C 1
ATOM 4938 O O . TYR B 1 186 ? -9.117 -29.5 -20.578 1 98.81 186 TYR B O 1
ATOM 4946 N N . TYR B 1 187 ? -6.965 -29.031 -20.438 1 98.81 187 TYR B N 1
ATOM 4947 C CA . TYR B 1 187 ? -6.512 -30.234 -21.109 1 98.81 187 TYR B CA 1
ATOM 4948 C C . TYR B 1 187 ? -6.949 -31.484 -20.344 1 98.81 187 TYR B C 1
ATOM 4950 O O . TYR B 1 187 ? -7.438 -32.438 -20.953 1 98.81 187 TYR B O 1
ATOM 4958 N N . ILE B 1 188 ? -6.781 -31.5 -19.062 1 98.75 188 ILE B N 1
ATOM 4959 C CA . ILE B 1 188 ? -7.148 -32.656 -18.25 1 98.75 188 ILE B CA 1
ATOM 4960 C C . ILE B 1 188 ? -8.648 -32.906 -18.344 1 98.75 188 ILE B C 1
ATOM 4962 O O . ILE B 1 188 ? -9.094 -34.031 -18.5 1 98.75 188 ILE B O 1
ATOM 4966 N N . LEU B 1 189 ? -9.453 -31.828 -18.203 1 98.44 189 LEU B N 1
ATOM 4967 C CA . LEU B 1 189 ? -10.906 -31.984 -18.281 1 98.44 189 LEU B CA 1
ATOM 4968 C C . LEU B 1 189 ? -11.312 -32.625 -19.609 1 98.44 189 LEU B C 1
ATOM 4970 O O . LEU B 1 189 ? -12.164 -33.5 -19.641 1 98.44 189 LEU B O 1
ATOM 4974 N N . LYS B 1 190 ? -10.672 -32.188 -20.672 1 98.06 190 LYS B N 1
ATOM 4975 C CA . LYS B 1 190 ? -10.984 -32.719 -22 1 98.06 190 LYS B CA 1
ATOM 4976 C C . LYS B 1 190 ? -10.516 -34.156 -22.141 1 98.06 190 LYS B C 1
ATOM 4978 O O . LYS B 1 190 ? -11.242 -35 -22.672 1 98.06 190 LYS B O 1
ATOM 4983 N N . LYS B 1 191 ? -9.352 -34.438 -21.672 1 97.62 191 LYS B N 1
ATOM 4984 C CA . LYS B 1 191 ? -8.797 -35.781 -21.781 1 97.62 191 LYS B CA 1
ATOM 4985 C C . LYS B 1 191 ? -9.594 -36.781 -20.922 1 97.62 191 LYS B C 1
ATOM 4987 O O . LYS B 1 191 ? -9.789 -37.938 -21.328 1 97.62 191 LYS B O 1
ATOM 4992 N N . ASN B 1 192 ? -9.969 -36.312 -19.766 1 96.94 192 ASN B N 1
ATOM 4993 C CA . ASN B 1 192 ? -10.742 -37.188 -18.859 1 96.94 192 ASN B CA 1
ATOM 4994 C C . ASN B 1 192 ? -12.039 -37.656 -19.516 1 96.94 192 ASN B C 1
ATOM 4996 O O . ASN B 1 192 ? -12.555 -38.719 -19.188 1 96.94 192 ASN B O 1
ATOM 5000 N N . LEU B 1 193 ? -12.633 -36.906 -20.438 1 96 193 LEU B N 1
ATOM 5001 C CA . LEU B 1 193 ? -13.859 -37.281 -21.141 1 96 193 LEU B CA 1
ATOM 5002 C C . LEU B 1 193 ? -13.609 -38.469 -22.062 1 96 193 LEU B C 1
ATOM 5004 O O . LEU B 1 193 ? -14.531 -39.219 -22.391 1 96 193 LEU B O 1
ATOM 5008 N N . GLU B 1 194 ? -12.336 -38.656 -22.422 1 95.69 194 GLU B N 1
ATOM 5009 C CA . GLU B 1 194 ? -11.984 -39.656 -23.422 1 95.69 194 GLU B CA 1
ATOM 5010 C C . GLU B 1 194 ? -11.359 -40.875 -22.781 1 95.69 194 GLU B C 1
ATOM 5012 O O . GLU B 1 194 ? -11.242 -41.938 -23.406 1 95.69 194 GLU B O 1
ATOM 5017 N N . LEU B 1 195 ? -11 -40.75 -21.578 1 94.38 195 LEU B N 1
ATOM 5018 C CA . LEU B 1 195 ? -10.211 -41.812 -20.953 1 94.38 195 LEU B CA 1
ATOM 5019 C C . LEU B 1 195 ? -11.086 -42.656 -20.047 1 94.38 195 LEU B C 1
ATOM 5021 O O . LEU B 1 195 ? -12.086 -42.188 -19.5 1 94.38 195 LEU B O 1
ATOM 5025 N N . PRO B 1 196 ? -10.688 -43.969 -19.938 1 93.44 196 PRO B N 1
ATOM 5026 C CA . PRO B 1 196 ? -11.328 -44.781 -18.891 1 93.44 196 PRO B CA 1
ATOM 5027 C C . PRO B 1 196 ? -11.031 -44.281 -17.484 1 93.44 196 PRO B C 1
ATOM 5029 O O . PRO B 1 196 ? -10.023 -43.594 -17.266 1 93.44 196 PRO B O 1
ATOM 5032 N N . VAL B 1 197 ? -11.844 -44.625 -16.609 1 88.75 197 VAL B N 1
ATOM 5033 C CA . VAL B 1 197 ? -11.797 -44.125 -15.25 1 88.75 197 VAL B CA 1
ATOM 5034 C C . VAL B 1 197 ? -10.414 -44.375 -14.656 1 88.75 197 VAL B C 1
ATOM 5036 O O . VAL B 1 197 ? -9.875 -43.531 -13.938 1 88.75 197 VAL B O 1
ATOM 5039 N N . SER B 1 198 ? -9.797 -45.438 -15.031 1 87.94 198 SER B N 1
ATOM 5040 C CA . SER B 1 198 ? -8.523 -45.875 -14.453 1 87.94 198 SER B CA 1
ATOM 5041 C C . SER B 1 198 ? -7.383 -44.969 -14.93 1 87.94 198 SER B C 1
ATOM 5043 O O . SER B 1 198 ? -6.316 -44.906 -14.312 1 87.94 198 SER B O 1
ATOM 5045 N N . ARG B 1 199 ? -7.625 -44.188 -15.945 1 90.88 199 ARG B N 1
ATOM 5046 C CA . ARG B 1 199 ? -6.559 -43.375 -16.516 1 90.88 199 ARG B CA 1
ATOM 5047 C C . ARG B 1 199 ? -6.855 -41.875 -16.359 1 90.88 199 ARG B C 1
ATOM 5049 O O . ARG B 1 199 ? -6.098 -41.031 -16.844 1 90.88 199 ARG B O 1
ATOM 5056 N N . LYS B 1 200 ? -7.922 -41.594 -15.688 1 94.31 200 LYS B N 1
ATOM 5057 C CA . LYS B 1 200 ? -8.312 -40.188 -15.484 1 94.31 200 LYS B CA 1
ATOM 5058 C C . LYS B 1 200 ? -7.5 -39.562 -14.367 1 94.31 200 LYS B C 1
ATOM 5060 O O . LYS B 1 200 ? -7.051 -40.25 -13.445 1 94.31 200 LYS B O 1
ATOM 5065 N N . VAL B 1 201 ? -7.191 -38.375 -14.523 1 97.06 201 VAL B N 1
ATOM 5066 C CA . VAL B 1 201 ? -6.629 -37.562 -13.453 1 97.06 201 VAL B CA 1
ATOM 5067 C C . VAL B 1 201 ? -7.754 -37 -12.578 1 97.06 201 VAL B C 1
ATOM 5069 O O . VAL B 1 201 ? -8.695 -36.406 -13.078 1 97.06 201 VAL B O 1
ATOM 5072 N N . ASN B 1 202 ? -7.711 -37.25 -11.25 1 97.69 202 ASN B N 1
ATOM 5073 C CA . ASN B 1 202 ? -8.727 -36.781 -10.305 1 97.69 202 ASN B CA 1
ATOM 5074 C C . ASN B 1 202 ? -8.57 -35.312 -9.969 1 97.69 202 ASN B C 1
ATOM 5076 O O . ASN B 1 202 ? -8.281 -34.969 -8.82 1 97.69 202 ASN B O 1
ATOM 5080 N N . LEU B 1 203 ? -8.875 -34.5 -10.906 1 98.44 203 LEU B N 1
ATOM 5081 C CA . LEU B 1 203 ? -8.68 -33.062 -10.789 1 98.44 203 LEU B CA 1
ATOM 5082 C C . LEU B 1 203 ? -9.766 -32.438 -9.93 1 98.44 203 LEU B C 1
ATOM 5084 O O . LEU B 1 203 ? -10.945 -32.438 -10.297 1 98.44 203 LEU B O 1
ATOM 5088 N N . GLY B 1 204 ? -9.32 -31.844 -8.812 1 98.06 204 GLY B N 1
ATOM 5089 C CA . GLY B 1 204 ? -10.258 -31.219 -7.891 1 98.06 204 GLY B CA 1
ATOM 5090 C C . GLY B 1 204 ? -10.383 -29.719 -8.078 1 98.06 204 GLY B C 1
ATOM 5091 O O . GLY B 1 204 ? -11.406 -29.125 -7.719 1 98.06 204 GLY B O 1
ATOM 5092 N N . GLY B 1 205 ? -9.383 -29.109 -8.617 1 98.75 205 GLY B N 1
ATOM 5093 C CA . GLY B 1 205 ? -9.406 -27.672 -8.812 1 98.75 205 GLY B CA 1
ATOM 5094 C C . GLY B 1 205 ? -8.07 -27.109 -9.266 1 98.75 205 GLY B C 1
ATOM 5095 O O . GLY B 1 205 ? -7.094 -27.844 -9.398 1 98.75 205 GLY B O 1
ATOM 5096 N N . VAL B 1 206 ? -8.055 -25.812 -9.555 1 98.94 206 VAL B N 1
ATOM 5097 C CA . VAL B 1 206 ? -6.824 -25.109 -9.898 1 98.94 206 VAL B CA 1
ATOM 5098 C C . VAL B 1 206 ? -6.754 -23.781 -9.148 1 98.94 206 VAL B C 1
ATOM 5100 O O . VAL B 1 206 ? -7.785 -23.172 -8.844 1 98.94 206 VAL B O 1
ATOM 5103 N N . ALA B 1 207 ? -5.559 -23.344 -8.797 1 98.94 207 ALA B N 1
ATOM 5104 C CA . ALA B 1 207 ? -5.324 -22.062 -8.141 1 98.94 207 ALA B CA 1
ATOM 5105 C C . ALA B 1 207 ? -4.289 -21.234 -8.906 1 98.94 207 ALA B C 1
ATOM 5107 O O . ALA B 1 207 ? -3.207 -21.719 -9.227 1 98.94 207 ALA B O 1
ATOM 5108 N N . ILE B 1 208 ? -4.637 -20.031 -9.203 1 98.94 208 ILE B N 1
ATOM 5109 C CA . ILE B 1 208 ? -3.797 -19.141 -9.992 1 98.94 208 ILE B CA 1
ATOM 5110 C C . ILE B 1 208 ? -3.43 -17.906 -9.172 1 98.94 208 ILE B C 1
ATOM 5112 O O . ILE B 1 208 ? -4.285 -17.062 -8.883 1 98.94 208 ILE B O 1
ATOM 5116 N N . GLY B 1 209 ? -2.172 -17.766 -8.836 1 98.88 209 GLY B N 1
ATOM 5117 C CA . GLY B 1 209 ? -1.691 -16.625 -8.055 1 98.88 209 GLY B CA 1
ATOM 5118 C C . GLY B 1 209 ? -1.065 -15.539 -8.906 1 98.88 209 GLY B C 1
ATOM 5119 O O . GLY B 1 209 ? -0.122 -15.797 -9.656 1 98.88 209 GLY B O 1
ATOM 5120 N N . ASN B 1 210 ? -1.533 -14.383 -8.758 1 98.81 210 ASN B N 1
ATOM 5121 C CA . ASN B 1 210 ? -0.99 -13.266 -9.516 1 98.81 210 ASN B CA 1
ATOM 5122 C C . ASN B 1 210 ? -0.729 -13.641 -10.969 1 98.81 210 ASN B C 1
ATOM 5124 O O . ASN B 1 210 ? 0.359 -13.398 -11.492 1 98.81 210 ASN B O 1
ATOM 5128 N N . GLY B 1 211 ? -1.722 -14.18 -11.586 1 98.88 211 GLY B N 1
ATOM 5129 C CA . GLY B 1 211 ? -1.536 -14.844 -12.859 1 98.88 211 GLY B CA 1
ATOM 5130 C C . GLY B 1 211 ? -1.69 -13.914 -14.047 1 98.88 211 GLY B C 1
ATOM 5131 O O . GLY B 1 211 ? -2.541 -13.023 -14.039 1 98.88 211 GLY B O 1
ATOM 5132 N N . LEU B 1 212 ? -0.889 -14.102 -15.047 1 98.88 212 LEU B N 1
ATOM 5133 C CA . LEU B 1 212 ? -1.145 -13.57 -16.375 1 98.88 212 LEU B CA 1
ATOM 5134 C C . LEU B 1 212 ? -2.078 -14.492 -17.156 1 98.88 212 LEU B C 1
ATOM 5136 O O . LEU B 1 212 ? -1.69 -15.602 -17.531 1 98.88 212 LEU B O 1
ATOM 5140 N N . THR B 1 213 ? -3.297 -14.023 -17.391 1 98.94 213 THR B N 1
ATOM 5141 C CA . THR B 1 213 ? -4.316 -14.898 -17.953 1 98.94 213 THR B CA 1
ATOM 5142 C C . THR B 1 213 ? -4.93 -14.281 -19.203 1 98.94 213 THR B C 1
ATOM 5144 O O . THR B 1 213 ? -5.164 -14.969 -20.188 1 98.94 213 THR B O 1
ATOM 5147 N N . ASP B 1 214 ? -5.133 -13.023 -19.141 1 98.88 214 ASP B N 1
ATOM 5148 C CA . ASP B 1 214 ? -5.676 -12.227 -20.25 1 98.88 214 ASP B CA 1
ATOM 5149 C C . ASP B 1 214 ? -4.898 -10.922 -20.422 1 98.88 214 ASP B C 1
ATOM 5151 O O . ASP B 1 214 ? -5.41 -9.844 -20.109 1 98.88 214 ASP B O 1
ATOM 5155 N N . PRO B 1 215 ? -3.764 -11.062 -21.078 1 98.88 215 PRO B N 1
ATOM 5156 C CA . PRO B 1 215 ? -2.801 -9.961 -21.062 1 98.88 215 PRO B CA 1
ATOM 5157 C C . PRO B 1 215 ? -3.338 -8.695 -21.719 1 98.88 215 PRO B C 1
ATOM 5159 O O . PRO B 1 215 ? -2.984 -7.586 -21.312 1 98.88 215 PRO B O 1
ATOM 5162 N N . VAL B 1 216 ? -4.164 -8.812 -22.703 1 98.88 216 VAL B N 1
ATOM 5163 C CA . VAL B 1 216 ? -4.648 -7.641 -23.422 1 98.88 216 VAL B CA 1
ATOM 5164 C C . VAL B 1 216 ? -5.484 -6.773 -22.484 1 98.88 216 VAL B C 1
ATOM 5166 O O . VAL B 1 216 ? -5.391 -5.543 -22.516 1 98.88 216 VAL B O 1
ATOM 5169 N N . THR B 1 217 ? -6.348 -7.383 -21.672 1 98.88 217 THR B N 1
ATOM 5170 C CA . THR B 1 217 ? -7.133 -6.652 -20.672 1 98.88 217 THR B CA 1
ATOM 5171 C C . THR B 1 217 ? -6.242 -6.164 -19.531 1 98.88 217 THR B C 1
ATOM 5173 O O . THR B 1 217 ? -6.391 -5.031 -19.078 1 98.88 217 THR B O 1
ATOM 5176 N N . GLN B 1 218 ? -5.344 -6.973 -19.141 1 98.88 218 GLN B N 1
ATOM 5177 C CA . GLN B 1 218 ? -4.52 -6.691 -17.969 1 98.88 218 GLN B CA 1
ATOM 5178 C C . GLN B 1 218 ? -3.562 -5.531 -18.234 1 98.88 218 GLN B C 1
ATOM 5180 O O . GLN B 1 218 ? -3.385 -4.66 -17.375 1 98.88 218 GLN B O 1
ATOM 5185 N N . VAL B 1 219 ? -2.949 -5.504 -19.422 1 98.94 219 VAL B N 1
ATOM 5186 C CA . VAL B 1 219 ? -1.964 -4.469 -19.734 1 98.94 219 VAL B CA 1
ATOM 5187 C C . VAL B 1 219 ? -2.641 -3.104 -19.766 1 98.94 219 VAL B C 1
ATOM 5189 O O . VAL B 1 219 ? -1.998 -2.078 -19.516 1 98.94 219 VAL B O 1
ATOM 5192 N N . ALA B 1 220 ? -3.924 -3.047 -19.953 1 98.88 220 ALA B N 1
ATOM 5193 C CA . ALA B 1 220 ? -4.668 -1.799 -20.109 1 98.88 220 ALA B CA 1
ATOM 5194 C C . ALA B 1 220 ? -5.016 -1.195 -18.75 1 98.88 220 ALA B C 1
ATOM 5196 O O . ALA B 1 220 ? -5.609 -0.119 -18.672 1 98.88 220 ALA B O 1
ATOM 5197 N N . THR B 1 221 ? -4.555 -1.802 -17.656 1 98.88 221 THR B N 1
ATOM 5198 C CA . THR B 1 221 ? -5.043 -1.389 -16.344 1 98.88 221 THR B CA 1
ATOM 5199 C C . THR B 1 221 ? -3.967 -0.618 -15.578 1 98.88 221 THR B C 1
ATOM 5201 O O . THR B 1 221 ? -4.254 0.035 -14.57 1 98.88 221 THR B O 1
ATOM 5204 N N . HIS B 1 222 ? -2.721 -0.683 -15.984 1 98.94 222 HIS B N 1
ATOM 5205 C CA . HIS B 1 222 ? -1.59 -0.221 -15.188 1 98.94 222 HIS B CA 1
ATOM 5206 C C . HIS B 1 222 ? -1.706 1.268 -14.875 1 98.94 222 HIS B C 1
ATOM 5208 O O . HIS B 1 222 ? -1.427 1.695 -13.75 1 98.94 222 HIS B O 1
ATOM 5214 N N . ALA B 1 223 ? -2.131 2.062 -15.805 1 98.88 223 ALA B N 1
ATOM 5215 C CA . ALA B 1 223 ? -2.18 3.512 -15.641 1 98.88 223 ALA B CA 1
ATOM 5216 C C . ALA B 1 223 ? -3.172 3.912 -14.555 1 98.88 223 ALA B C 1
ATOM 5218 O O . ALA B 1 223 ? -2.816 4.621 -13.609 1 98.88 223 ALA B O 1
ATOM 5219 N N . LEU B 1 224 ? -4.406 3.424 -14.656 1 98.75 224 LEU B N 1
ATOM 5220 C CA . LEU B 1 224 ? -5.43 3.768 -13.68 1 98.75 224 LEU B CA 1
ATOM 5221 C C . LEU B 1 224 ? -5.082 3.191 -12.305 1 98.75 224 LEU B C 1
ATOM 5223 O O . LEU B 1 224 ? -5.301 3.842 -11.281 1 98.75 224 LEU B O 1
ATOM 5227 N N . ASN B 1 225 ? -4.574 1.969 -12.305 1 98.88 225 ASN B N 1
ATOM 5228 C CA . ASN B 1 225 ? -4.133 1.361 -11.055 1 98.88 225 ASN B CA 1
ATOM 5229 C C . ASN B 1 225 ? -3.086 2.219 -10.352 1 98.88 225 ASN B C 1
ATOM 5231 O O . ASN B 1 225 ? -3.242 2.566 -9.18 1 98.88 225 ASN B O 1
ATOM 5235 N N . ALA B 1 226 ? -2.07 2.596 -11.086 1 98.88 226 ALA B N 1
ATOM 5236 C CA . ALA B 1 226 ? -0.973 3.375 -10.508 1 98.88 226 ALA B CA 1
ATOM 5237 C C . ALA B 1 226 ? -1.44 4.773 -10.117 1 98.88 226 ALA B C 1
ATOM 5239 O O . ALA B 1 226 ? -1.044 5.293 -9.07 1 98.88 226 ALA B O 1
ATOM 5240 N N . TYR B 1 227 ? -2.268 5.391 -10.922 1 98.75 227 TYR B N 1
ATOM 5241 C CA . TYR B 1 227 ? -2.74 6.75 -10.68 1 98.75 227 TYR B CA 1
ATOM 5242 C C . TYR B 1 227 ? -3.604 6.809 -9.43 1 98.75 227 TYR B C 1
ATOM 5244 O O . TYR B 1 227 ? -3.35 7.617 -8.531 1 98.75 227 TYR B O 1
ATOM 5252 N N . TYR B 1 228 ? -4.562 5.918 -9.32 1 98.69 228 TYR B N 1
ATOM 5253 C CA . TYR B 1 228 ? -5.496 5.973 -8.203 1 98.69 228 TYR B CA 1
ATOM 5254 C C . TYR B 1 228 ? -4.887 5.348 -6.953 1 98.69 228 TYR B C 1
ATOM 5256 O O . TYR B 1 228 ? -5.473 5.41 -5.871 1 98.69 228 TYR B O 1
ATOM 5264 N N . SER B 1 229 ? -3.695 4.777 -7.109 1 98.06 229 SER B N 1
ATOM 5265 C CA . SER B 1 229 ? -2.934 4.348 -5.945 1 98.06 229 SER B CA 1
ATOM 5266 C C . SER B 1 229 ? -1.988 5.441 -5.465 1 98.06 229 SER B C 1
ATOM 5268 O O . SER B 1 229 ? -1.328 5.293 -4.434 1 98.06 229 SER B O 1
ATOM 5270 N N . GLY B 1 230 ? -1.891 6.469 -6.211 1 98.38 230 GLY B N 1
ATOM 5271 C CA . GLY B 1 230 ? -1.059 7.59 -5.809 1 98.38 230 GLY B CA 1
ATOM 5272 C C . GLY B 1 230 ? 0.389 7.445 -6.234 1 98.38 230 GLY B C 1
ATOM 5273 O O . GLY B 1 230 ? 1.258 8.188 -5.77 1 98.38 230 GLY B O 1
ATOM 5274 N N . LEU B 1 231 ? 0.716 6.512 -7.152 1 98.81 231 LEU B N 1
ATOM 5275 C CA . LEU B 1 231 ? 2.104 6.211 -7.488 1 98.81 231 LEU B CA 1
ATOM 5276 C C . LEU B 1 231 ? 2.578 7.062 -8.664 1 98.81 231 LEU B C 1
ATOM 5278 O O . LEU B 1 231 ? 3.779 7.273 -8.836 1 98.81 231 LEU B O 1
ATOM 5282 N N . ILE B 1 232 ? 1.632 7.512 -9.508 1 98.75 232 ILE B N 1
ATOM 5283 C CA . ILE B 1 232 ? 1.966 8.406 -10.609 1 98.75 232 ILE B CA 1
ATOM 5284 C C . ILE B 1 232 ? 0.961 9.555 -10.672 1 98.75 232 ILE B C 1
ATOM 5286 O O . ILE B 1 232 ? -0.105 9.484 -10.055 1 98.75 232 ILE B O 1
ATOM 5290 N N . ASN B 1 233 ? 1.344 10.625 -11.297 1 98.19 233 ASN B N 1
ATOM 5291 C CA . ASN B 1 233 ? 0.422 11.75 -11.414 1 98.19 233 ASN B CA 1
ATOM 5292 C C . ASN B 1 233 ? -0.332 11.727 -12.734 1 98.19 233 ASN B C 1
ATOM 5294 O O . ASN B 1 233 ? -0.239 10.75 -13.492 1 98.19 233 ASN B O 1
ATOM 5298 N N . ASP B 1 234 ? -1.127 12.727 -12.969 1 97.88 234 ASP B N 1
ATOM 5299 C CA . ASP B 1 234 ? -2.035 12.789 -14.109 1 97.88 234 ASP B CA 1
ATOM 5300 C C . ASP B 1 234 ? -1.266 12.727 -15.43 1 97.88 234 ASP B C 1
ATOM 5302 O O . ASP B 1 234 ? -1.649 11.992 -16.344 1 97.88 234 ASP B O 1
ATOM 5306 N N . LYS B 1 235 ? -0.204 13.469 -15.555 1 98.19 235 LYS B N 1
ATOM 5307 C CA . LYS B 1 235 ? 0.619 13.492 -16.766 1 98.19 235 LYS B CA 1
ATOM 5308 C C . LYS B 1 235 ? 1.205 12.109 -17.062 1 98.19 235 LYS B C 1
ATOM 5310 O O . LYS B 1 235 ? 1.142 11.633 -18.188 1 98.19 235 LYS B O 1
ATOM 5315 N N . GLN B 1 236 ? 1.777 11.555 -16.078 1 98.81 236 GLN B N 1
ATOM 5316 C CA . GLN B 1 236 ? 2.369 10.227 -16.219 1 98.81 236 GLN B CA 1
ATOM 5317 C C . GLN B 1 236 ? 1.31 9.188 -16.562 1 98.81 236 GLN B C 1
ATOM 5319 O O . GLN B 1 236 ? 1.57 8.258 -17.328 1 98.81 236 GLN B O 1
ATOM 5324 N N . LYS B 1 237 ? 0.151 9.305 -15.969 1 98.75 237 LYS B N 1
ATOM 5325 C CA . LYS B 1 237 ? -0.966 8.43 -16.312 1 98.75 237 LYS B CA 1
ATOM 5326 C C . LYS B 1 237 ? -1.265 8.469 -17.797 1 98.75 237 LYS B C 1
ATOM 5328 O O . LYS B 1 237 ? -1.417 7.426 -18.438 1 98.75 237 LYS B O 1
ATOM 5333 N N . ASP B 1 238 ? -1.361 9.68 -18.344 1 98.62 238 ASP B N 1
ATOM 5334 C CA . ASP B 1 238 ? -1.644 9.844 -19.766 1 98.62 238 ASP B CA 1
ATOM 5335 C C . ASP B 1 238 ? -0.568 9.18 -20.609 1 98.62 238 ASP B C 1
ATOM 5337 O O . ASP B 1 238 ? -0.877 8.531 -21.609 1 98.62 238 ASP B O 1
ATOM 5341 N N . GLU B 1 239 ? 0.664 9.367 -20.219 1 98.69 239 GLU B N 1
ATOM 5342 C CA . GLU B 1 239 ? 1.776 8.758 -20.938 1 98.69 239 GLU B CA 1
ATOM 5343 C C . GLU B 1 239 ? 1.692 7.234 -20.891 1 98.69 239 GLU B C 1
ATOM 5345 O O . GLU B 1 239 ? 1.897 6.566 -21.906 1 98.69 239 GLU B O 1
ATOM 5350 N N . LEU B 1 240 ? 1.404 6.73 -19.766 1 98.88 240 LEU B N 1
ATOM 5351 C CA . LEU B 1 240 ? 1.309 5.285 -19.594 1 98.88 240 LEU B CA 1
ATOM 5352 C C . LEU B 1 240 ? 0.133 4.723 -20.391 1 98.88 240 LEU B C 1
ATOM 5354 O O . LEU B 1 240 ? 0.215 3.623 -20.938 1 98.88 240 LEU B O 1
ATOM 5358 N N . GLU B 1 241 ? -0.971 5.441 -20.438 1 98.88 241 GLU B N 1
ATOM 5359 C CA . GLU B 1 241 ? -2.143 5.02 -21.203 1 98.88 241 GLU B CA 1
ATOM 5360 C C . GLU B 1 241 ? -1.819 4.902 -22.688 1 98.88 241 GLU B C 1
ATOM 5362 O O . GLU B 1 241 ? -2.301 3.992 -23.359 1 98.88 241 GLU B O 1
ATOM 5367 N N . LYS B 1 242 ? -1.034 5.844 -23.141 1 98.88 242 LYS B N 1
ATOM 5368 C CA . LYS B 1 242 ? -0.617 5.781 -24.547 1 98.88 242 LYS B CA 1
ATOM 5369 C C . LYS B 1 242 ? 0.2 4.523 -24.812 1 98.88 242 LYS B C 1
ATOM 5371 O O . LYS B 1 242 ? -0.023 3.84 -25.812 1 98.88 242 LYS B O 1
ATOM 5376 N N . ALA B 1 243 ? 1.128 4.246 -23.953 1 98.94 243 ALA B N 1
ATOM 5377 C CA . ALA B 1 243 ? 1.939 3.043 -24.109 1 98.94 243 ALA B CA 1
ATOM 5378 C C . ALA B 1 243 ? 1.074 1.787 -24.047 1 98.94 243 ALA B C 1
ATOM 5380 O O . ALA B 1 243 ? 1.275 0.845 -24.812 1 98.94 243 ALA B O 1
ATOM 5381 N N . GLN B 1 244 ? 0.139 1.758 -23.156 1 98.88 244 GLN B N 1
ATOM 5382 C CA . GLN B 1 244 ? -0.78 0.633 -23.016 1 98.88 244 GLN B CA 1
ATOM 5383 C C . GLN B 1 244 ? -1.571 0.406 -24.297 1 98.88 244 GLN B C 1
ATOM 5385 O O . GLN B 1 244 ? -1.791 -0.737 -24.703 1 98.88 244 GLN B O 1
ATOM 5390 N N . SER B 1 245 ? -2.027 1.475 -24.875 1 98.88 245 SER B N 1
ATOM 5391 C CA . SER B 1 245 ? -2.83 1.388 -26.078 1 98.88 245 SER B CA 1
ATOM 5392 C C . SER B 1 245 ? -2.049 0.731 -27.219 1 98.88 245 SER B C 1
ATOM 5394 O O . SER B 1 245 ? -2.621 0.006 -28.031 1 98.88 245 SER B O 1
ATOM 5396 N N . GLU B 1 246 ? -0.79 1.01 -27.25 1 98.88 246 GLU B N 1
ATOM 5397 C CA . GLU B 1 246 ? 0.055 0.363 -28.25 1 98.88 246 GLU B CA 1
ATOM 5398 C C . GLU B 1 246 ? 0.104 -1.147 -28.031 1 98.88 246 GLU B C 1
ATOM 5400 O O . GLU B 1 246 ? -0.029 -1.918 -28.984 1 98.88 246 GLU B O 1
ATOM 5405 N N . ALA B 1 247 ? 0.314 -1.603 -26.828 1 98.94 247 ALA B N 1
ATOM 5406 C CA . ALA B 1 247 ? 0.342 -3.029 -26.516 1 98.94 247 ALA B CA 1
ATOM 5407 C C . ALA B 1 247 ? -0.983 -3.695 -26.875 1 98.94 247 ALA B C 1
ATOM 5409 O O . ALA B 1 247 ? -1.002 -4.785 -27.453 1 98.94 247 ALA B O 1
ATOM 5410 N N . VAL B 1 248 ? -2.072 -3.031 -26.578 1 98.94 248 VAL B N 1
ATOM 5411 C CA . VAL B 1 248 ? -3.402 -3.551 -26.875 1 98.94 248 VAL B CA 1
ATOM 5412 C C . VAL B 1 248 ? -3.586 -3.672 -28.375 1 98.94 248 VAL B C 1
ATOM 5414 O O . VAL B 1 248 ? -4.059 -4.699 -28.875 1 98.94 248 VAL B O 1
ATOM 5417 N N . SER B 1 249 ? -3.227 -2.6 -29.109 1 98.88 249 SER B N 1
ATOM 5418 C CA . SER B 1 249 ? -3.379 -2.576 -30.547 1 98.88 249 SER B CA 1
ATOM 5419 C C . SER B 1 249 ? -2.584 -3.699 -31.203 1 98.88 249 SER B C 1
ATOM 5421 O O . SER B 1 249 ? -3.096 -4.402 -32.094 1 98.88 249 SER B O 1
ATOM 5423 N N . LEU B 1 250 ? -1.35 -3.871 -30.797 1 98.94 250 LEU B N 1
ATOM 5424 C CA . LEU B 1 250 ? -0.497 -4.918 -31.344 1 98.94 250 LEU B CA 1
ATOM 5425 C C . LEU B 1 250 ? -1.076 -6.301 -31.062 1 98.94 250 LEU B C 1
ATOM 5427 O O . LEU B 1 250 ? -1.014 -7.195 -31.906 1 98.94 250 LEU B O 1
ATOM 5431 N N . THR B 1 251 ? -1.63 -6.5 -29.906 1 98.88 251 THR B N 1
ATOM 5432 C CA . THR B 1 251 ? -2.26 -7.77 -29.547 1 98.88 251 THR B CA 1
ATOM 5433 C C . THR B 1 251 ? -3.457 -8.047 -30.453 1 98.88 251 THR B C 1
ATOM 5435 O O . THR B 1 251 ? -3.613 -9.164 -30.953 1 98.88 251 THR B O 1
ATOM 5438 N N . ARG B 1 252 ? -4.262 -7.051 -30.641 1 98.69 252 ARG B N 1
ATOM 5439 C CA . ARG B 1 252 ? -5.461 -7.203 -31.453 1 98.69 252 ARG B CA 1
ATOM 5440 C C . ARG B 1 252 ? -5.098 -7.52 -32.906 1 98.69 252 ARG B C 1
ATOM 5442 O O . ARG B 1 252 ? -5.828 -8.234 -33.594 1 98.69 252 ARG B O 1
ATOM 5449 N N . MET B 1 253 ? -3.945 -7.09 -33.375 1 98.62 253 MET B N 1
ATOM 5450 C CA . MET B 1 253 ? -3.477 -7.332 -34.75 1 98.62 253 MET B CA 1
ATOM 5451 C C . MET B 1 253 ? -2.807 -8.695 -34.844 1 98.62 253 MET B C 1
ATOM 5453 O O . MET B 1 253 ? -2.475 -9.141 -35.938 1 98.62 253 MET B O 1
ATOM 5457 N N . GLY B 1 254 ? -2.529 -9.328 -33.781 1 98.5 254 GLY B N 1
ATOM 5458 C CA . GLY B 1 254 ? -1.879 -10.633 -33.781 1 98.5 254 GLY B CA 1
ATOM 5459 C C . GLY B 1 254 ? -0.37 -10.539 -33.906 1 98.5 254 GLY B C 1
ATOM 5460 O O . GLY B 1 254 ? 0.286 -11.523 -34.25 1 98.5 254 GLY B O 1
ATOM 5461 N N . ASN B 1 255 ? 0.092 -9.289 -33.75 1 98.69 255 ASN B N 1
ATOM 5462 C CA . ASN B 1 255 ? 1.54 -9.117 -33.719 1 98.69 255 ASN B CA 1
ATOM 5463 C C . ASN B 1 255 ? 2.107 -9.484 -32.344 1 98.69 255 ASN B C 1
ATOM 5465 O O . ASN B 1 255 ? 2.541 -8.609 -31.594 1 98.69 255 ASN B O 1
ATOM 5469 N N . TRP B 1 256 ? 2.248 -10.727 -32.094 1 98.75 256 TRP B N 1
ATOM 5470 C CA . TRP B 1 256 ? 2.379 -11.273 -30.766 1 98.75 256 TRP B CA 1
ATOM 5471 C C . TRP B 1 256 ? 3.713 -10.875 -30.141 1 98.75 256 TRP B C 1
ATOM 5473 O O . TRP B 1 256 ? 3.756 -10.398 -29 1 98.75 256 TRP B O 1
ATOM 5483 N N . SER B 1 257 ? 4.82 -11.078 -30.766 1 98.75 257 SER B N 1
ATOM 5484 C CA . SER B 1 257 ? 6.137 -10.758 -30.219 1 98.75 257 SER B CA 1
ATOM 5485 C C . SER B 1 257 ? 6.262 -9.266 -29.938 1 98.75 257 SER B C 1
ATOM 5487 O O . SER B 1 257 ? 6.766 -8.867 -28.875 1 98.75 257 SER B O 1
ATOM 5489 N N . GLU B 1 258 ? 5.766 -8.461 -30.875 1 98.88 258 GLU B N 1
ATOM 5490 C CA . GLU B 1 258 ? 5.801 -7.012 -30.688 1 98.88 258 GLU B CA 1
ATOM 5491 C C . GLU B 1 258 ? 4.895 -6.578 -29.547 1 98.88 258 GLU B C 1
ATOM 5493 O O . GLU B 1 258 ? 5.207 -5.629 -28.828 1 98.88 258 GLU B O 1
ATOM 5498 N N . ALA B 1 259 ? 3.754 -7.242 -29.422 1 98.94 259 ALA B N 1
ATOM 5499 C CA . ALA B 1 259 ? 2.846 -6.957 -28.312 1 98.94 259 ALA B CA 1
ATOM 5500 C C . ALA B 1 259 ? 3.516 -7.234 -26.969 1 98.94 259 ALA B C 1
ATOM 5502 O O . ALA B 1 259 ? 3.352 -6.465 -26.016 1 98.94 259 ALA B O 1
ATOM 5503 N N . THR B 1 260 ? 4.25 -8.344 -26.922 1 98.94 260 THR B N 1
ATOM 5504 C CA . THR B 1 260 ? 4.992 -8.672 -25.719 1 98.94 260 THR B CA 1
ATOM 5505 C C . THR B 1 260 ? 6.02 -7.594 -25.391 1 98.94 260 THR B C 1
ATOM 5507 O O . THR B 1 260 ? 6.145 -7.176 -24.25 1 98.94 260 THR B O 1
ATOM 5510 N N . ASP B 1 261 ? 6.738 -7.176 -26.375 1 98.88 261 ASP B N 1
ATOM 5511 C CA . ASP B 1 261 ? 7.719 -6.109 -26.203 1 98.88 261 ASP B CA 1
ATOM 5512 C C . ASP B 1 261 ? 7.051 -4.824 -25.719 1 98.88 261 ASP B C 1
ATOM 5514 O O . ASP B 1 261 ? 7.582 -4.125 -24.859 1 98.88 261 ASP B O 1
ATOM 5518 N N . ALA B 1 262 ? 5.906 -4.527 -26.297 1 98.94 262 ALA B N 1
ATOM 5519 C CA . ALA B 1 262 ? 5.168 -3.326 -25.906 1 98.94 262 ALA B CA 1
ATOM 5520 C C . ALA B 1 262 ? 4.699 -3.41 -24.469 1 98.94 262 ALA B C 1
ATOM 5522 O O . ALA B 1 262 ? 4.738 -2.416 -23.734 1 98.94 262 ALA B O 1
ATOM 5523 N N . ARG B 1 263 ? 4.207 -4.547 -24.094 1 98.88 263 ARG B N 1
ATOM 5524 C CA . ARG B 1 263 ? 3.846 -4.738 -22.688 1 98.88 263 ARG B CA 1
ATOM 5525 C C . ARG B 1 263 ? 5.047 -4.516 -21.781 1 98.88 263 ARG B C 1
ATOM 5527 O O . ARG B 1 263 ? 4.926 -3.881 -20.719 1 98.88 263 ARG B O 1
ATOM 5534 N N . SER B 1 264 ? 6.16 -5.094 -22.141 1 98.81 264 SER B N 1
ATOM 5535 C CA . SER B 1 264 ? 7.383 -4.914 -21.359 1 98.81 264 SER B CA 1
ATOM 5536 C C . SER B 1 264 ? 7.758 -3.439 -21.25 1 98.81 264 SER B C 1
ATOM 5538 O O . SER B 1 264 ? 8.234 -2.988 -20.203 1 98.81 264 SER B O 1
ATOM 5540 N N . HIS B 1 265 ? 7.547 -2.742 -22.312 1 98.88 265 HIS B N 1
ATOM 5541 C CA . HIS B 1 265 ? 7.824 -1.311 -22.328 1 98.88 265 HIS B CA 1
ATOM 5542 C C . HIS B 1 265 ? 6.926 -0.571 -21.344 1 98.88 265 HIS B C 1
ATOM 5544 O O . HIS B 1 265 ? 7.387 0.324 -20.625 1 98.88 265 HIS B O 1
ATOM 5550 N N . VAL B 1 266 ? 5.633 -0.904 -21.297 1 98.94 266 VAL B N 1
ATOM 5551 C CA . VAL B 1 266 ? 4.688 -0.312 -20.359 1 98.94 266 VAL B CA 1
ATOM 5552 C C . VAL B 1 266 ? 5.191 -0.498 -18.922 1 98.94 266 VAL B C 1
ATOM 5554 O O . VAL B 1 266 ? 5.207 0.452 -18.141 1 98.94 266 VAL B O 1
ATOM 5557 N N . LEU B 1 267 ? 5.621 -1.667 -18.609 1 98.94 267 LEU B N 1
ATOM 5558 C CA . LEU B 1 267 ? 6.059 -1.998 -17.25 1 98.94 267 LEU B CA 1
ATOM 5559 C C . LEU B 1 267 ? 7.363 -1.283 -16.922 1 98.94 267 LEU B C 1
ATOM 5561 O O . LEU B 1 267 ? 7.539 -0.8 -15.797 1 98.94 267 LEU B O 1
ATOM 5565 N N . ARG B 1 268 ? 8.258 -1.229 -17.844 1 98.88 268 ARG B N 1
ATOM 5566 C CA . ARG B 1 268 ? 9.5 -0.491 -17.641 1 98.88 268 ARG B CA 1
ATOM 5567 C C . ARG B 1 268 ? 9.227 0.99 -17.406 1 98.88 268 ARG B C 1
ATOM 5569 O O . ARG B 1 268 ? 9.852 1.613 -16.547 1 98.88 268 ARG B O 1
ATOM 5576 N N . MET B 1 269 ? 8.344 1.507 -18.188 1 98.88 269 MET B N 1
ATOM 5577 C CA . MET B 1 269 ? 7.969 2.91 -18.031 1 98.88 269 MET B CA 1
ATOM 5578 C C . MET B 1 269 ? 7.402 3.178 -16.641 1 98.88 269 MET B C 1
ATOM 5580 O O . MET B 1 269 ? 7.77 4.164 -16 1 98.88 269 MET B O 1
ATOM 5584 N N . LEU B 1 270 ? 6.488 2.33 -16.203 1 98.94 270 LEU B N 1
ATOM 5585 C CA . LEU B 1 270 ? 5.91 2.469 -14.867 1 98.94 270 LEU B CA 1
ATOM 5586 C C . LEU B 1 270 ? 6.992 2.416 -13.797 1 98.94 270 LEU B C 1
ATOM 5588 O O . LEU B 1 270 ? 6.992 3.225 -12.867 1 98.94 270 LEU B O 1
ATOM 5592 N N . GLN B 1 271 ? 7.867 1.477 -13.914 1 98.88 271 GLN B N 1
ATOM 5593 C CA . GLN B 1 271 ? 8.938 1.35 -12.938 1 98.88 271 GLN B CA 1
ATOM 5594 C C . GLN B 1 271 ? 9.828 2.59 -12.938 1 98.88 271 GLN B C 1
ATOM 5596 O O . GLN B 1 271 ? 10.242 3.062 -11.875 1 98.88 271 GLN B O 1
ATOM 5601 N N . ASN B 1 272 ? 10.148 3.092 -14.102 1 98.62 272 ASN B N 1
ATOM 5602 C CA . ASN B 1 272 ? 10.969 4.289 -14.219 1 98.62 272 ASN B CA 1
ATOM 5603 C C . ASN B 1 272 ? 10.273 5.508 -13.625 1 98.62 272 ASN B C 1
ATOM 5605 O O . ASN B 1 272 ? 10.898 6.312 -12.93 1 98.62 272 ASN B O 1
ATOM 5609 N N . MET B 1 273 ? 9.008 5.641 -13.898 1 98.69 273 MET B N 1
ATOM 5610 C CA . MET B 1 273 ? 8.227 6.77 -13.398 1 98.69 273 MET B CA 1
ATOM 5611 C C . MET B 1 273 ? 8.203 6.777 -11.875 1 98.69 273 MET B C 1
ATOM 5613 O O . MET B 1 273 ? 8.156 7.844 -11.258 1 98.69 273 MET B O 1
ATOM 5617 N N . THR B 1 274 ? 8.25 5.617 -11.258 1 98.69 274 THR B N 1
ATOM 5618 C CA . THR B 1 274 ? 8.016 5.523 -9.82 1 98.69 274 THR B CA 1
ATOM 5619 C C . THR B 1 274 ? 9.336 5.355 -9.07 1 98.69 274 THR B C 1
ATOM 5621 O O . THR B 1 274 ? 9.398 5.59 -7.859 1 98.69 274 THR B O 1
ATOM 5624 N N . GLY B 1 275 ? 10.328 4.871 -9.781 1 98.5 275 GLY B N 1
ATOM 5625 C CA . GLY B 1 27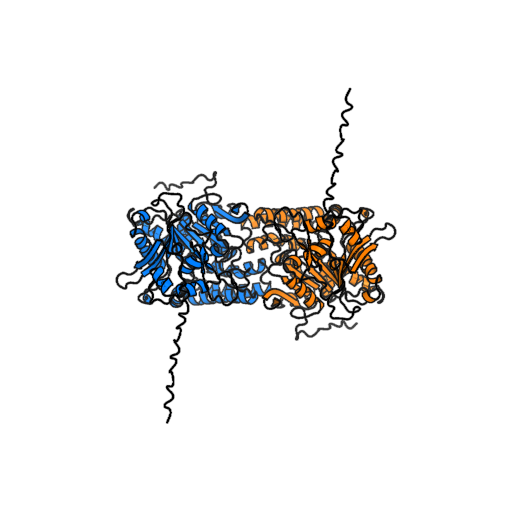5 ? 11.594 4.605 -9.117 1 98.5 275 GLY B CA 1
ATOM 5626 C C . GLY B 1 275 ? 11.547 3.4 -8.195 1 98.5 275 GLY B C 1
ATOM 5627 O O . GLY B 1 275 ? 12.461 3.178 -7.406 1 98.5 275 GLY B O 1
ATOM 5628 N N . LEU B 1 276 ? 10.516 2.57 -8.281 1 98.69 276 LEU B N 1
ATOM 5629 C CA . LEU B 1 276 ? 10.352 1.409 -7.414 1 98.69 276 LEU B CA 1
ATOM 5630 C C . LEU B 1 276 ? 11.445 0.376 -7.676 1 98.69 276 LEU B C 1
ATOM 5632 O O . LEU B 1 276 ? 11.852 0.174 -8.82 1 98.69 276 LEU B O 1
ATOM 5636 N N . ALA B 1 277 ? 11.812 -0.331 -6.605 1 98.19 277 ALA B N 1
ATOM 5637 C CA . ALA B 1 277 ? 12.82 -1.383 -6.73 1 98.19 277 ALA B CA 1
ATOM 5638 C C . ALA B 1 277 ? 12.297 -2.539 -7.578 1 98.19 277 ALA B C 1
ATOM 5640 O O . ALA B 1 277 ? 13.078 -3.225 -8.25 1 98.19 277 ALA B O 1
ATOM 5641 N N . THR B 1 278 ? 11.094 -2.783 -7.477 1 98.5 278 THR B N 1
ATOM 5642 C CA . THR B 1 278 ? 10.43 -3.83 -8.25 1 98.5 278 THR B CA 1
ATOM 5643 C C . THR B 1 278 ? 8.93 -3.555 -8.359 1 98.5 278 THR B C 1
ATOM 5645 O O . THR B 1 278 ? 8.336 -2.971 -7.457 1 98.5 278 THR B O 1
ATOM 5648 N N . LEU B 1 279 ? 8.32 -3.959 -9.43 1 98.69 279 LEU B N 1
ATOM 5649 C CA . LEU B 1 279 ? 6.879 -3.844 -9.594 1 98.69 279 LEU B CA 1
ATOM 5650 C C . LEU B 1 279 ? 6.16 -5.023 -8.945 1 98.69 279 LEU B C 1
ATOM 5652 O O . LEU B 1 279 ? 4.941 -5 -8.773 1 98.69 279 LEU B O 1
ATOM 5656 N N . TYR B 1 280 ? 6.879 -6.016 -8.469 1 98.75 280 TYR B N 1
ATOM 5657 C CA . TYR B 1 280 ? 6.301 -7.211 -7.863 1 98.75 280 TYR B CA 1
ATOM 5658 C C . TYR B 1 280 ? 5.738 -6.906 -6.48 1 98.75 280 TYR B C 1
ATOM 5660 O O . TYR B 1 280 ? 4.891 -7.645 -5.973 1 98.75 280 TYR B O 1
ATOM 5668 N N . ASP B 1 281 ? 6.191 -5.887 -5.957 1 98.69 281 ASP B N 1
ATOM 5669 C CA . ASP B 1 281 ? 5.758 -5.387 -4.656 1 98.69 281 ASP B CA 1
ATOM 5670 C C . ASP B 1 281 ? 6.191 -3.936 -4.453 1 98.69 281 ASP B C 1
ATOM 5672 O O . ASP B 1 281 ? 7.355 -3.664 -4.152 1 98.69 281 ASP B O 1
ATOM 5676 N N . PHE B 1 282 ? 5.293 -3.061 -4.469 1 98.25 282 PHE B N 1
ATOM 5677 C CA . PHE B 1 282 ? 5.66 -1.651 -4.5 1 98.25 282 PHE B CA 1
ATOM 5678 C C . PHE B 1 282 ? 6.145 -1.188 -3.131 1 98.25 282 PHE B C 1
ATOM 5680 O O . PHE B 1 282 ? 6.68 -0.085 -2.996 1 98.25 282 PHE B O 1
ATOM 5687 N N . THR B 1 283 ? 6.051 -2.014 -2.1 1 97.5 283 THR B N 1
ATOM 5688 C CA . THR B 1 283 ? 6.473 -1.612 -0.763 1 97.5 283 THR B CA 1
ATOM 5689 C C . THR B 1 283 ? 7.941 -1.964 -0.534 1 97.5 283 THR B C 1
ATOM 5691 O O . THR B 1 283 ? 8.547 -1.512 0.44 1 97.5 283 THR B O 1
ATOM 5694 N N . ARG B 1 284 ? 8.508 -2.756 -1.423 1 96.88 284 ARG B N 1
ATOM 5695 C CA . ARG B 1 284 ? 9.867 -3.246 -1.22 1 96.88 284 ARG B CA 1
ATOM 5696 C C . ARG B 1 284 ? 10.898 -2.186 -1.608 1 96.88 284 ARG B C 1
ATOM 5698 O O . ARG B 1 284 ? 10.719 -1.477 -2.602 1 96.88 284 ARG B O 1
ATOM 5705 N N . LYS B 1 285 ? 12.008 -2.168 -0.875 1 95.25 285 LYS B N 1
ATOM 5706 C CA . LYS B 1 285 ? 13.109 -1.256 -1.18 1 95.25 285 LYS B CA 1
ATOM 5707 C C . LYS B 1 285 ? 14.188 -1.947 -2.014 1 95.25 285 LYS B C 1
ATOM 5709 O O . LYS B 1 285 ? 15.039 -1.285 -2.611 1 95.25 285 LYS B O 1
ATOM 5714 N N . VAL B 1 286 ? 14.141 -3.283 -1.977 1 95.69 286 VAL B N 1
ATOM 5715 C CA . VAL B 1 286 ? 15.008 -4.109 -2.812 1 95.69 286 VAL B CA 1
ATOM 5716 C C . VAL B 1 286 ? 14.188 -5.211 -3.477 1 95.69 286 VAL B C 1
ATOM 5718 O O . VAL B 1 286 ? 13.18 -5.66 -2.924 1 95.69 286 VAL B O 1
ATOM 5721 N N . PRO B 1 287 ? 14.586 -5.633 -4.594 1 96.81 287 PRO B N 1
ATOM 5722 C CA . PRO B 1 287 ? 13.859 -6.73 -5.23 1 96.81 287 PRO B CA 1
ATOM 5723 C C . PRO B 1 287 ? 13.93 -8.031 -4.434 1 96.81 287 PRO B C 1
ATOM 5725 O O . PRO B 1 287 ? 14.734 -8.141 -3.5 1 96.81 287 PRO B O 1
ATOM 5728 N N . TYR B 1 288 ? 13.047 -8.969 -4.738 1 97.25 288 TYR B N 1
ATOM 5729 C CA . TYR B 1 288 ? 13.133 -10.297 -4.145 1 97.25 288 TYR B CA 1
ATOM 5730 C C . TYR B 1 288 ? 14.508 -10.914 -4.375 1 97.25 288 TYR B C 1
ATOM 5732 O O . TYR B 1 288 ? 15.094 -10.75 -5.449 1 97.25 288 TYR B O 1
ATOM 5740 N N . ARG B 1 289 ? 14.977 -11.664 -3.451 1 95.31 289 ARG B N 1
ATOM 5741 C CA . ARG B 1 289 ? 16.328 -12.219 -3.516 1 95.31 289 ARG B CA 1
ATOM 5742 C C . ARG B 1 289 ? 16.297 -13.672 -3.979 1 95.31 289 ARG B C 1
ATOM 5744 O O . ARG B 1 289 ? 16.875 -14.547 -3.326 1 95.31 289 ARG B O 1
ATOM 5751 N N . THR B 1 290 ? 15.703 -13.875 -5.098 1 96.56 290 THR B N 1
ATOM 5752 C CA . THR B 1 290 ? 15.578 -15.234 -5.621 1 96.56 290 THR B CA 1
ATOM 5753 C C . THR B 1 290 ? 16.922 -15.758 -6.094 1 96.56 290 THR B C 1
ATOM 5755 O O . THR B 1 290 ? 17.094 -16.969 -6.305 1 96.56 290 THR B O 1
ATOM 5758 N N . GLU B 1 291 ? 17.875 -14.898 -6.234 1 94.75 291 GLU B N 1
ATOM 5759 C CA . GLU B 1 291 ? 19.234 -15.312 -6.625 1 94.75 291 GLU B CA 1
ATOM 5760 C C . GLU B 1 291 ? 19.859 -16.219 -5.574 1 94.75 291 GLU B C 1
ATOM 5762 O O . GLU B 1 291 ? 20.766 -17 -5.879 1 94.75 291 GLU B O 1
ATOM 5767 N N . TRP B 1 292 ? 19.406 -16.125 -4.371 1 94.44 292 TRP B N 1
ATOM 5768 C CA . TRP B 1 292 ? 19.891 -17.016 -3.322 1 94.44 292 TRP B CA 1
ATOM 5769 C C . TRP B 1 292 ? 19.578 -18.469 -3.662 1 94.44 292 TRP B C 1
ATOM 5771 O O . TRP B 1 292 ? 20.391 -19.359 -3.391 1 94.44 292 TRP B O 1
ATOM 5781 N N . VAL B 1 293 ? 18.422 -18.672 -4.203 1 96.5 293 VAL B N 1
ATOM 5782 C CA . VAL B 1 293 ? 18.062 -20.016 -4.609 1 96.5 293 VAL B CA 1
ATOM 5783 C C . VAL B 1 293 ? 18.984 -20.484 -5.742 1 96.5 293 VAL B C 1
ATOM 5785 O O . VAL B 1 293 ? 19.438 -21.625 -5.754 1 96.5 293 VAL B O 1
ATOM 5788 N N . THR B 1 294 ? 19.234 -19.609 -6.648 1 96.5 294 THR B N 1
ATOM 5789 C CA . THR B 1 294 ? 20.125 -19.938 -7.762 1 96.5 294 THR B CA 1
ATOM 5790 C C . THR B 1 294 ? 21.5 -20.359 -7.254 1 96.5 294 THR B C 1
ATOM 5792 O O . THR B 1 294 ? 22.047 -21.359 -7.699 1 96.5 294 THR B O 1
ATOM 5795 N N . ARG B 1 295 ? 21.984 -19.594 -6.34 1 93.94 295 ARG B N 1
ATOM 5796 C CA . ARG B 1 295 ? 23.297 -19.906 -5.77 1 93.94 295 ARG B CA 1
ATOM 5797 C C . ARG B 1 295 ? 23.281 -21.25 -5.055 1 93.94 295 ARG B C 1
ATOM 5799 O O . ARG B 1 295 ? 24.203 -22.047 -5.203 1 93.94 295 ARG B O 1
ATOM 5806 N N . LEU B 1 296 ? 22.25 -21.484 -4.324 1 93.69 296 LEU B N 1
ATOM 5807 C CA . LEU B 1 296 ? 22.109 -22.734 -3.604 1 93.69 296 LEU B CA 1
ATOM 5808 C C . LEU B 1 296 ? 22.094 -23.922 -4.566 1 93.69 296 LEU B C 1
ATOM 5810 O O . LEU B 1 296 ? 22.781 -24.922 -4.344 1 93.69 296 LEU B O 1
ATOM 5814 N N . LEU B 1 297 ? 21.391 -23.766 -5.664 1 95.94 297 LEU B N 1
ATOM 5815 C CA . LEU B 1 297 ? 21.109 -24.891 -6.543 1 95.94 297 LEU B CA 1
ATOM 5816 C C . LEU B 1 297 ? 22.219 -25.047 -7.578 1 95.94 297 LEU B C 1
ATOM 5818 O O . LEU B 1 297 ? 22.203 -26 -8.375 1 95.94 297 LEU B O 1
ATOM 5822 N N . GLN B 1 298 ? 23.172 -24.203 -7.555 1 95.19 298 GLN B N 1
ATOM 5823 C CA . GLN B 1 298 ? 24.328 -24.359 -8.438 1 95.19 298 GLN B CA 1
ATOM 5824 C C . GLN B 1 298 ? 25.391 -25.25 -7.797 1 95.19 298 GLN B C 1
ATOM 5826 O O . GLN B 1 298 ? 26.328 -25.688 -8.469 1 95.19 298 GLN B O 1
ATOM 5831 N N . SER B 1 299 ? 25.219 -25.531 -6.555 1 92.31 299 SER B N 1
ATOM 5832 C CA . SER B 1 299 ? 26.141 -26.422 -5.852 1 92.31 299 SER B CA 1
ATOM 5833 C C . SER B 1 299 ? 25.953 -27.859 -6.309 1 92.31 299 SER B C 1
ATOM 5835 O O . SER B 1 299 ? 24.844 -28.406 -6.266 1 92.31 299 SER B O 1
ATOM 5837 N N . ASN B 1 300 ? 27.047 -28.547 -6.617 1 93.94 300 ASN B N 1
ATOM 5838 C CA . ASN B 1 300 ? 26.984 -29.938 -7.043 1 93.94 300 ASN B CA 1
ATOM 5839 C C . ASN B 1 300 ? 26.484 -30.844 -5.918 1 93.94 300 ASN B C 1
ATOM 5841 O O . ASN B 1 300 ? 25.781 -31.812 -6.168 1 93.94 300 ASN B O 1
ATOM 5845 N N . GLU B 1 301 ? 26.859 -30.562 -4.75 1 92 301 GLU B N 1
ATOM 5846 C CA . GLU B 1 301 ? 26.406 -31.328 -3.598 1 92 301 GLU B CA 1
ATOM 5847 C C . GLU B 1 301 ? 24.891 -31.25 -3.439 1 92 301 GLU B C 1
ATOM 5849 O O . GLU B 1 301 ? 24.234 -32.25 -3.156 1 92 301 GLU B O 1
ATOM 5854 N N . VAL 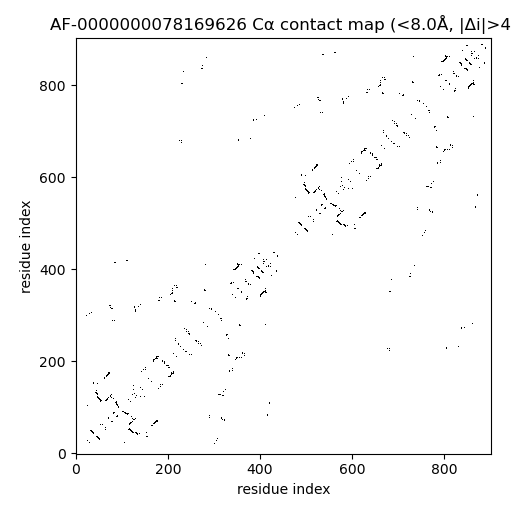B 1 302 ? 24.375 -30.078 -3.637 1 93.56 302 VAL B N 1
ATOM 5855 C CA . VAL B 1 302 ? 22.938 -29.875 -3.494 1 93.56 302 VAL B CA 1
ATOM 5856 C C . VAL B 1 302 ? 22.203 -30.578 -4.637 1 93.56 302 VAL B C 1
ATOM 5858 O O . VAL B 1 302 ? 21.172 -31.219 -4.418 1 93.56 302 VAL B O 1
ATOM 5861 N N . LYS B 1 303 ? 22.719 -30.453 -5.812 1 96.06 303 LYS B N 1
ATOM 5862 C CA . LYS B 1 303 ? 22.125 -31.125 -6.961 1 96.06 303 LYS B CA 1
ATOM 5863 C C . LYS B 1 303 ? 22.031 -32.625 -6.727 1 96.06 303 LYS B C 1
ATOM 5865 O O . LYS B 1 303 ? 21 -33.25 -6.977 1 96.06 303 LYS B O 1
ATOM 5870 N N . ALA B 1 304 ? 23.094 -33.156 -6.246 1 94.88 304 ALA B N 1
ATOM 5871 C CA . ALA B 1 304 ? 23.141 -34.594 -5.973 1 94.88 304 ALA B CA 1
ATOM 5872 C C . ALA B 1 304 ? 22.109 -34.969 -4.918 1 94.88 304 ALA B C 1
ATOM 5874 O O . ALA B 1 304 ? 21.438 -36 -5.055 1 94.88 304 ALA B O 1
ATOM 5875 N N . ALA B 1 305 ? 22.031 -34.188 -3.896 1 94 305 ALA B N 1
ATOM 5876 C CA . ALA B 1 305 ? 21.094 -34.469 -2.811 1 94 305 ALA B CA 1
ATOM 5877 C C . ALA B 1 305 ? 19.656 -34.438 -3.311 1 94 305 ALA B C 1
ATOM 5879 O O . ALA B 1 305 ? 18.797 -35.156 -2.812 1 94 305 ALA B O 1
ATOM 5880 N N . LEU B 1 306 ? 19.391 -33.656 -4.344 1 96 306 LEU B N 1
ATOM 5881 C CA . LEU B 1 306 ? 18.047 -33.5 -4.875 1 96 306 LEU B CA 1
ATOM 5882 C C . LEU B 1 306 ? 17.766 -34.531 -5.965 1 96 306 LEU B C 1
ATOM 5884 O O . LEU B 1 306 ? 16.625 -34.656 -6.426 1 96 306 LEU B O 1
ATOM 5888 N N . GLY B 1 307 ? 18.797 -35.188 -6.355 1 95.12 307 GLY B N 1
ATOM 5889 C CA . GLY B 1 307 ? 18.641 -36.125 -7.457 1 95.12 307 GLY B CA 1
ATOM 5890 C C . GLY B 1 307 ? 18.609 -35.469 -8.812 1 95.12 307 GLY B C 1
ATOM 5891 O O . GLY B 1 307 ? 18.062 -36 -9.773 1 95.12 307 GLY B O 1
ATOM 5892 N N . ALA B 1 308 ? 19.125 -34.281 -8.875 1 97.19 308 ALA B N 1
ATOM 5893 C CA . ALA B 1 308 ? 19.219 -33.562 -10.133 1 97.19 308 ALA B CA 1
ATOM 5894 C C . ALA B 1 308 ? 20.531 -33.844 -10.844 1 97.19 308 ALA B C 1
ATOM 5896 O O . ALA B 1 308 ? 21.547 -34.156 -10.195 1 97.19 308 ALA B O 1
ATOM 5897 N N . ARG B 1 309 ? 20.484 -33.719 -12.094 1 95.69 309 ARG B N 1
ATOM 5898 C CA . ARG B 1 309 ? 21.703 -33.938 -12.867 1 95.69 309 ARG B CA 1
ATOM 5899 C C . ARG B 1 309 ? 22.75 -32.875 -12.578 1 95.69 309 ARG B C 1
ATOM 5901 O O . ARG B 1 309 ? 22.516 -31.688 -12.82 1 95.69 309 ARG B O 1
ATOM 5908 N N . GLU B 1 310 ? 23.922 -33.281 -12.258 1 94.25 310 GLU B N 1
ATOM 5909 C CA . GLU B 1 310 ? 25 -32.375 -11.883 1 94.25 310 GLU B CA 1
ATOM 5910 C C . GLU B 1 310 ? 25.516 -31.594 -13.086 1 94.25 310 GLU B C 1
ATOM 5912 O O . GLU B 1 310 ? 26.047 -30.5 -12.945 1 94.25 310 GLU B O 1
ATOM 5917 N N . SER B 1 311 ? 25.344 -32.125 -14.195 1 94.31 311 SER B N 1
ATOM 5918 C CA . SER B 1 311 ? 25.875 -31.516 -15.414 1 94.31 311 SER B CA 1
ATOM 5919 C C . SER B 1 311 ? 25.047 -30.297 -15.82 1 94.31 311 SER B C 1
ATOM 5921 O O . SER B 1 311 ? 25.5 -29.484 -16.625 1 94.31 311 SER B O 1
ATOM 5923 N N . ILE B 1 312 ? 23.891 -30.219 -15.289 1 95 312 ILE B N 1
ATOM 5924 C CA . ILE B 1 312 ? 23.031 -29.094 -15.641 1 95 312 ILE B CA 1
ATOM 5925 C C . ILE B 1 312 ? 23.391 -27.891 -14.781 1 95 312 ILE B C 1
ATOM 5927 O O . ILE B 1 312 ? 23.406 -27.969 -13.547 1 95 312 ILE B O 1
ATOM 5931 N N . LYS B 1 313 ? 23.766 -26.797 -15.43 1 94.75 313 LYS B N 1
ATOM 5932 C CA . LYS B 1 313 ? 23.938 -25.547 -14.711 1 94.75 313 LYS B CA 1
ATOM 5933 C C . LYS B 1 313 ? 22.594 -24.906 -14.391 1 94.75 313 LYS B C 1
ATOM 5935 O O . LYS B 1 313 ? 21.859 -24.5 -15.305 1 94.75 313 LYS B O 1
ATOM 5940 N N . PHE B 1 314 ? 22.328 -24.766 -13.203 1 96.88 314 PHE B N 1
ATOM 5941 C CA . PHE B 1 314 ? 21.016 -24.266 -12.797 1 96.88 314 PHE B CA 1
ATOM 5942 C C . PHE B 1 314 ? 20.906 -22.766 -13.094 1 96.88 314 PHE B C 1
ATOM 5944 O O . PHE B 1 314 ? 21.797 -22 -12.766 1 96.88 314 PHE B O 1
ATOM 5951 N N . GLU B 1 315 ? 19.812 -22.406 -13.68 1 96.25 315 GLU B N 1
ATOM 5952 C CA . GLU B 1 315 ? 19.375 -21.031 -13.875 1 96.25 315 GLU B CA 1
ATOM 5953 C C . GLU B 1 315 ? 17.938 -20.844 -13.414 1 96.25 315 GLU B C 1
ATOM 5955 O O . GLU B 1 315 ? 17.094 -21.703 -13.633 1 96.25 315 GLU B O 1
ATOM 5960 N N . GLU B 1 316 ? 17.719 -19.734 -12.789 1 96.56 316 GLU B N 1
ATOM 5961 C CA . GLU B 1 316 ? 16.375 -19.453 -12.297 1 96.56 316 GLU B CA 1
ATOM 5962 C C . GLU B 1 316 ? 15.359 -19.453 -13.438 1 96.56 316 GLU B C 1
ATOM 5964 O O . GLU B 1 316 ? 14.336 -20.141 -13.359 1 96.56 316 GLU B O 1
ATOM 5969 N N . CYS B 1 317 ? 15.672 -18.625 -14.469 1 97.88 317 CYS B N 1
ATOM 5970 C CA . CYS B 1 317 ? 14.836 -18.562 -15.664 1 97.88 317 CYS B CA 1
ATOM 5971 C C . CYS B 1 317 ? 15.648 -18.844 -16.922 1 97.88 317 CYS B C 1
ATOM 5973 O O . CYS B 1 317 ? 16.75 -18.328 -17.078 1 97.88 317 CYS B O 1
ATOM 5975 N N . SER B 1 318 ? 15.109 -19.656 -17.766 1 98.06 318 SER B N 1
ATOM 5976 C CA . SER B 1 318 ? 15.781 -20.047 -19 1 98.06 318 SER B CA 1
ATOM 5977 C C . SER B 1 318 ? 15.539 -19.016 -20.109 1 98.06 318 SER B C 1
ATOM 5979 O O . SER B 1 318 ? 14.398 -18.766 -20.484 1 98.06 318 SER B O 1
ATOM 5981 N N . ASP B 1 319 ? 16.609 -18.531 -20.703 1 96.94 319 ASP B N 1
ATOM 5982 C CA . ASP B 1 319 ? 16.484 -17.625 -21.844 1 96.94 319 ASP B CA 1
ATOM 5983 C C . ASP B 1 319 ? 15.883 -18.328 -23.047 1 96.94 319 ASP B C 1
ATOM 5985 O O . ASP B 1 319 ? 15.109 -17.719 -23.797 1 96.94 319 ASP B O 1
ATOM 5989 N N . LYS B 1 320 ? 16.266 -19.594 -23.25 1 97.25 320 LYS B N 1
ATOM 5990 C CA . LYS B 1 320 ? 15.758 -20.359 -24.391 1 97.25 320 LYS B CA 1
ATOM 5991 C C . LYS B 1 320 ? 14.242 -20.531 -24.297 1 97.25 320 LYS B C 1
ATOM 5993 O O . LYS B 1 320 ? 13.539 -20.359 -25.297 1 97.25 320 LYS B O 1
ATOM 5998 N N . VAL B 1 321 ? 13.828 -20.906 -23.141 1 98.44 321 VAL B N 1
ATOM 5999 C CA . VAL B 1 321 ? 12.398 -21.109 -22.969 1 98.44 321 VAL B CA 1
ATOM 6000 C C . VAL B 1 321 ? 11.664 -19.781 -23.062 1 98.44 321 VAL B C 1
ATOM 6002 O O . VAL B 1 321 ? 10.594 -19.688 -23.672 1 98.44 321 VAL B O 1
ATOM 6005 N N . GLY B 1 322 ? 12.25 -18.719 -22.422 1 98.12 322 GLY B N 1
ATOM 6006 C CA . GLY B 1 322 ? 11.68 -17.391 -22.547 1 98.12 322 GLY B CA 1
ATOM 6007 C C . GLY B 1 322 ? 11.5 -16.953 -23.984 1 98.12 322 GLY B C 1
ATOM 6008 O O . GLY B 1 322 ? 10.477 -16.375 -24.344 1 98.12 322 GLY B O 1
ATOM 6009 N N . SER B 1 323 ? 12.484 -17.234 -24.781 1 98.06 323 SER B N 1
ATOM 6010 C CA . SER B 1 323 ? 12.422 -16.875 -26.188 1 98.06 323 SER B CA 1
ATOM 6011 C C . SER B 1 323 ? 11.367 -17.688 -26.922 1 98.06 323 SER B C 1
ATOM 6013 O O . SER B 1 323 ? 10.633 -17.172 -27.766 1 98.06 323 SER B O 1
ATOM 6015 N N . ALA B 1 324 ? 11.289 -18.953 -26.594 1 98.38 324 ALA B N 1
ATOM 6016 C CA . ALA B 1 324 ? 10.344 -19.844 -27.266 1 98.38 324 ALA B CA 1
ATOM 6017 C C . ALA B 1 324 ? 8.906 -19.422 -26.984 1 98.38 324 ALA B C 1
ATOM 6019 O O . ALA B 1 324 ? 8.023 -19.578 -27.828 1 98.38 324 ALA B O 1
ATOM 6020 N N . LEU B 1 325 ? 8.688 -18.844 -25.828 1 98.62 325 LEU B N 1
ATOM 6021 C CA . LEU B 1 325 ? 7.324 -18.531 -25.422 1 98.62 325 LEU B CA 1
ATOM 6022 C C . LEU B 1 325 ? 7.055 -17.031 -25.5 1 98.62 325 LEU B C 1
ATOM 6024 O O . LEU B 1 325 ? 6.012 -16.562 -25.047 1 98.62 325 LEU B O 1
ATOM 6028 N N . HIS B 1 326 ? 7.957 -16.297 -26.094 1 98.62 326 HIS B N 1
ATOM 6029 C CA . HIS B 1 326 ? 7.852 -14.836 -26.156 1 98.62 326 HIS B CA 1
ATOM 6030 C C . HIS B 1 326 ? 6.582 -14.414 -26.891 1 98.62 326 HIS B C 1
ATOM 6032 O O . HIS B 1 326 ? 5.867 -13.523 -26.422 1 98.62 326 HIS B O 1
ATOM 6038 N N . ALA B 1 327 ? 6.27 -15.078 -27.969 1 98.44 327 ALA B N 1
ATOM 6039 C CA . ALA B 1 327 ? 5.102 -14.727 -28.766 1 98.44 327 ALA B CA 1
ATOM 6040 C C . ALA B 1 327 ? 3.816 -15.203 -28.094 1 98.44 327 ALA B C 1
ATOM 6042 O O . ALA B 1 327 ? 2.721 -14.773 -28.469 1 98.44 327 ALA B O 1
ATOM 6043 N N . ASP B 1 328 ? 3.951 -16.031 -27.141 1 98.56 328 ASP B N 1
ATOM 6044 C CA . ASP B 1 328 ? 2.775 -16.578 -26.469 1 98.56 328 ASP B CA 1
ATOM 6045 C C . ASP B 1 328 ? 2.293 -15.648 -25.359 1 98.56 328 ASP B C 1
ATOM 6047 O O . ASP B 1 328 ? 1.139 -15.719 -24.938 1 98.56 328 ASP B O 1
ATOM 6051 N N . VAL B 1 329 ? 3.068 -14.797 -24.844 1 98.81 329 VAL B N 1
ATOM 6052 C CA . VAL B 1 329 ? 2.871 -14.016 -23.625 1 98.81 329 VAL B CA 1
ATOM 6053 C C . VAL B 1 329 ? 1.565 -13.227 -23.719 1 98.81 329 VAL B C 1
ATOM 6055 O O . VAL B 1 329 ? 0.77 -13.219 -22.781 1 98.81 329 VAL B O 1
ATOM 6058 N N . MET B 1 330 ? 1.268 -12.664 -24.844 1 98.88 330 MET B N 1
ATOM 6059 C CA . MET B 1 330 ? 0.133 -11.75 -24.922 1 98.88 330 MET B CA 1
ATOM 6060 C C . MET B 1 330 ? -1.121 -12.484 -25.391 1 98.88 330 MET B C 1
ATOM 6062 O O . MET B 1 330 ? -2.184 -11.883 -25.531 1 98.88 330 MET B O 1
ATOM 6066 N N . LYS B 1 331 ? -1.032 -13.781 -25.641 1 98.81 331 LYS B N 1
ATOM 6067 C CA . LYS B 1 331 ? -2.215 -14.562 -26 1 98.81 331 LYS B CA 1
ATOM 6068 C C . LYS B 1 331 ? -3.053 -14.875 -24.75 1 98.81 331 LYS B C 1
ATOM 6070 O O . LYS B 1 331 ? -2.512 -15.234 -23.703 1 98.81 331 LYS B O 1
ATOM 6075 N N . SER B 1 332 ? -4.352 -14.734 -24.906 1 98.81 332 SER B N 1
ATOM 6076 C CA . SER B 1 332 ? -5.25 -14.938 -23.781 1 98.81 332 SER B CA 1
ATOM 6077 C C . SER B 1 332 ? -5.578 -16.406 -23.578 1 98.81 332 SER B C 1
ATOM 6079 O O . SER B 1 332 ? -5.734 -17.156 -24.562 1 98.81 332 SER B O 1
ATOM 6081 N N . VAL B 1 333 ? -5.676 -16.812 -22.359 1 98.88 333 VAL B N 1
ATOM 6082 C CA . VAL B 1 333 ? -6.164 -18.156 -22.047 1 98.88 333 VAL B CA 1
ATOM 6083 C C . VAL B 1 333 ? -7.445 -18.047 -21.219 1 98.88 333 VAL B C 1
ATOM 6085 O O . VAL B 1 333 ? -7.863 -19.016 -20.578 1 98.88 333 VAL B O 1
ATOM 6088 N N . LYS B 1 334 ? -8.07 -16.875 -21.172 1 98.81 334 LYS B N 1
ATOM 6089 C CA . LYS B 1 334 ? -9.312 -16.625 -20.453 1 98.81 334 LYS B CA 1
ATOM 6090 C C . LYS B 1 334 ? -10.383 -17.641 -20.859 1 98.81 334 LYS B C 1
ATOM 6092 O O . LYS B 1 334 ? -11.125 -18.141 -20.016 1 98.81 334 LYS B O 1
ATOM 6097 N N . PRO B 1 335 ? -10.539 -18.062 -22.156 1 98.75 335 PRO B N 1
ATOM 6098 C CA . PRO B 1 335 ? -11.555 -19.047 -22.516 1 98.75 335 PRO B CA 1
ATOM 6099 C C . PRO B 1 335 ? -11.375 -20.375 -21.797 1 98.75 335 PRO B C 1
ATOM 6101 O O . PRO B 1 335 ? -12.352 -21.062 -21.5 1 98.75 335 PRO B O 1
ATOM 6104 N N . MET B 1 336 ? -10.141 -20.734 -21.516 1 98.88 336 MET B N 1
ATOM 6105 C CA . MET B 1 336 ? -9.883 -21.984 -20.797 1 98.88 336 MET B CA 1
ATOM 6106 C C . MET B 1 336 ? -10.375 -21.875 -19.344 1 98.88 336 MET B C 1
ATOM 6108 O O . MET B 1 336 ? -10.898 -22.844 -18.797 1 98.88 336 MET B O 1
ATOM 6112 N N . VAL B 1 337 ? -10.18 -20.688 -18.75 1 98.94 337 VAL B N 1
ATOM 6113 C CA . VAL B 1 337 ? -10.695 -20.469 -17.406 1 98.94 337 VAL B CA 1
ATOM 6114 C C . VAL B 1 337 ? -12.227 -20.516 -17.422 1 98.94 337 VAL B C 1
ATOM 6116 O O . VAL B 1 337 ? -12.836 -21.125 -16.531 1 98.94 337 VAL B O 1
ATOM 6119 N N . GLU B 1 338 ? -12.836 -19.891 -18.422 1 98.81 338 GLU B N 1
ATOM 6120 C CA . GLU B 1 338 ? -14.281 -19.922 -18.578 1 98.81 338 GLU B CA 1
ATOM 6121 C C . GLU B 1 338 ? -14.805 -21.359 -18.672 1 98.81 338 GLU B C 1
ATOM 6123 O O . GLU B 1 338 ? -15.797 -21.703 -18.031 1 98.81 338 GLU B O 1
ATOM 6128 N N . TYR B 1 339 ? -14.109 -22.141 -19.438 1 98.62 339 TYR B N 1
ATOM 6129 C CA . TYR B 1 339 ? -14.5 -23.531 -19.578 1 98.62 339 TYR B CA 1
ATOM 6130 C C . TYR B 1 339 ? -14.414 -24.266 -18.25 1 98.62 339 TYR B C 1
ATOM 6132 O O . TYR B 1 339 ? -15.328 -25.016 -17.891 1 98.62 339 TYR B O 1
ATOM 6140 N N . MET B 1 340 ? -13.352 -24.078 -17.531 1 98.75 340 MET B N 1
ATOM 6141 C CA . MET B 1 340 ? -13.133 -24.766 -16.266 1 98.75 340 MET B CA 1
ATOM 6142 C C . MET B 1 340 ? -14.188 -24.391 -15.242 1 98.75 340 MET B C 1
ATOM 6144 O O . MET B 1 340 ? -14.836 -25.25 -14.664 1 98.75 340 MET B O 1
ATOM 6148 N N . VAL B 1 341 ? -14.352 -23.109 -15.078 1 98.5 341 VAL B N 1
ATOM 6149 C CA . VAL B 1 341 ? -15.336 -22.641 -14.102 1 98.5 341 VAL B CA 1
ATOM 6150 C C . VAL B 1 341 ? -16.734 -23.109 -14.523 1 98.5 341 VAL B C 1
ATOM 6152 O O . VAL B 1 341 ? -17.547 -23.484 -13.68 1 98.5 341 VAL B O 1
ATOM 6155 N N . GLY B 1 342 ? -17.031 -23.062 -15.781 1 97.94 342 GLY B N 1
ATOM 6156 C CA . GLY B 1 342 ? -18.328 -23.469 -16.312 1 97.94 342 GLY B CA 1
ATOM 6157 C C . GLY B 1 342 ? -18.594 -24.953 -16.141 1 97.94 342 GLY B C 1
ATOM 6158 O O . GLY B 1 342 ? -19.75 -25.375 -16.047 1 97.94 342 GLY B O 1
ATOM 6159 N N . SER B 1 343 ? -17.547 -25.781 -16.125 1 97.5 343 SER B N 1
ATOM 6160 C CA . SER B 1 343 ? -17.672 -27.219 -15.961 1 97.5 343 SER B CA 1
ATOM 6161 C C . SER B 1 343 ? -17.859 -27.594 -14.492 1 97.5 343 SER B C 1
ATOM 6163 O O . SER B 1 343 ? -18.062 -28.766 -14.172 1 97.5 343 SER B O 1
ATOM 6165 N N . GLY B 1 344 ? -17.75 -26.594 -13.641 1 97.19 344 GLY B N 1
ATOM 6166 C CA . GLY B 1 344 ? -17.891 -26.828 -12.219 1 97.19 344 GLY B CA 1
ATOM 6167 C C . GLY B 1 344 ? -16.578 -27.062 -11.508 1 97.19 344 GLY B C 1
ATOM 6168 O O . GLY B 1 344 ? -16.547 -27.25 -10.289 1 97.19 344 GLY B O 1
ATOM 6169 N N . LEU B 1 345 ? -15.477 -27.094 -12.25 1 98.5 345 LEU B N 1
ATOM 6170 C CA . LEU B 1 345 ? -14.172 -27.188 -11.602 1 98.5 345 LEU B CA 1
ATOM 6171 C C . LEU B 1 345 ? -13.914 -25.984 -10.703 1 98.5 345 LEU B C 1
ATOM 6173 O O . LEU B 1 345 ? -14.141 -24.844 -11.109 1 98.5 345 LEU B O 1
ATOM 6177 N N . ARG B 1 346 ? -13.43 -26.203 -9.531 1 98.56 346 ARG B N 1
ATOM 6178 C CA . ARG B 1 346 ? -13.164 -25.109 -8.609 1 98.56 346 ARG B CA 1
ATOM 6179 C C . ARG B 1 346 ? -11.898 -24.344 -9.016 1 98.56 346 ARG B C 1
ATOM 6181 O O . ARG B 1 346 ? -10.867 -24.953 -9.305 1 98.56 346 ARG B O 1
ATOM 6188 N N . VAL B 1 347 ? -12.023 -23.031 -9.086 1 98.94 347 VAL B N 1
ATOM 6189 C CA . VAL B 1 347 ? -10.914 -22.156 -9.461 1 98.94 347 VAL B CA 1
ATOM 6190 C C . VAL B 1 347 ? -10.688 -21.109 -8.367 1 98.94 347 VAL B C 1
ATOM 6192 O O . VAL B 1 347 ? -11.625 -20.422 -7.961 1 98.94 347 VAL B O 1
ATOM 6195 N N . LEU B 1 348 ? -9.484 -21.031 -7.875 1 98.94 348 LEU B N 1
ATOM 6196 C CA . LEU B 1 348 ? -9.062 -19.984 -6.961 1 98.94 348 LEU B CA 1
ATOM 6197 C C . LEU B 1 348 ? -8.125 -19 -7.652 1 98.94 348 LEU B C 1
ATOM 6199 O O . LEU B 1 348 ? -7.07 -19.391 -8.156 1 98.94 348 LEU B O 1
ATOM 6203 N N . LEU B 1 349 ? -8.57 -17.812 -7.75 1 98.94 349 LEU B N 1
ATOM 6204 C CA . LEU B 1 349 ? -7.664 -16.719 -8.07 1 98.94 349 LEU B CA 1
ATOM 6205 C C . LEU B 1 349 ? -7.191 -16.016 -6.797 1 98.94 349 LEU B C 1
ATOM 6207 O O . LEU B 1 349 ? -7.98 -15.789 -5.875 1 98.94 349 LEU B O 1
ATOM 6211 N N . TYR B 1 350 ? -5.879 -15.742 -6.711 1 98.94 350 TYR B N 1
ATOM 6212 C CA . TYR B 1 350 ? -5.43 -14.977 -5.551 1 98.94 350 TYR B CA 1
ATOM 6213 C C . TYR B 1 350 ? -4.328 -14 -5.934 1 98.94 350 TYR B C 1
ATOM 6215 O O . TYR B 1 350 ? -3.502 -14.297 -6.805 1 98.94 350 TYR B O 1
ATOM 6223 N N . GLN B 1 351 ? -4.371 -12.836 -5.34 1 98.94 351 GLN B N 1
ATOM 6224 C CA . GLN B 1 351 ? -3.443 -11.75 -5.637 1 98.94 351 GLN B CA 1
ATOM 6225 C C . GLN B 1 351 ? -2.859 -11.156 -4.359 1 98.94 351 GLN B C 1
ATOM 6227 O O . GLN B 1 351 ? -3.566 -11 -3.363 1 98.94 351 GLN B O 1
ATOM 6232 N N . GLY B 1 352 ? -1.5 -10.922 -4.41 1 98.94 352 GLY B N 1
ATOM 6233 C CA . GLY B 1 352 ? -0.951 -9.992 -3.434 1 98.94 352 GLY B CA 1
ATOM 6234 C C . GLY B 1 352 ? -1.352 -8.555 -3.686 1 98.94 352 GLY B C 1
ATOM 6235 O O . GLY B 1 352 ? -1.305 -8.086 -4.824 1 98.94 352 GLY B O 1
ATOM 6236 N N . HIS B 1 353 ? -1.664 -7.891 -2.672 1 98.81 353 HIS B N 1
ATOM 6237 C CA . HIS B 1 353 ? -2.23 -6.551 -2.771 1 98.81 353 HIS B CA 1
ATOM 6238 C C . HIS B 1 353 ? -1.231 -5.574 -3.383 1 98.81 353 HIS B C 1
ATOM 6240 O O . HIS B 1 353 ? -1.617 -4.664 -4.117 1 98.81 353 HIS B O 1
ATOM 6246 N N . SER B 1 354 ? 0.018 -5.785 -3.121 1 98.69 354 SER B N 1
ATOM 6247 C CA . SER B 1 354 ? 1.031 -4.797 -3.479 1 98.69 354 SER B CA 1
ATOM 6248 C C . SER B 1 354 ? 1.651 -5.105 -4.836 1 98.69 354 SER B C 1
ATOM 6250 O O . SER B 1 354 ? 2.656 -4.504 -5.219 1 98.69 354 SER B O 1
ATOM 6252 N N . ASP B 1 355 ? 1.104 -6.059 -5.531 1 98.81 355 ASP B N 1
ATOM 6253 C CA . ASP B 1 355 ? 1.592 -6.43 -6.855 1 98.81 355 ASP B CA 1
ATOM 6254 C C . ASP B 1 355 ? 1.095 -5.453 -7.918 1 98.81 355 ASP B C 1
ATOM 6256 O O . ASP B 1 355 ? -0.113 -5.312 -8.125 1 98.81 355 ASP B O 1
ATOM 6260 N N . LEU B 1 356 ? 2.014 -4.883 -8.703 1 98.75 356 LEU B N 1
ATOM 6261 C CA . LEU B 1 356 ? 1.638 -3.928 -9.742 1 98.75 356 LEU B CA 1
ATOM 6262 C C . LEU B 1 356 ? 1.739 -4.559 -11.125 1 98.75 356 LEU B C 1
ATOM 6264 O O . LEU B 1 356 ? 1.412 -3.918 -12.125 1 98.75 356 LEU B O 1
ATOM 6268 N N . ARG B 1 357 ? 2.15 -5.773 -11.203 1 98.44 357 ARG B N 1
ATOM 6269 C CA . ARG B 1 357 ? 2.309 -6.438 -12.5 1 98.44 357 ARG B CA 1
ATOM 6270 C C . ARG B 1 357 ? 1.046 -7.199 -12.883 1 98.44 357 ARG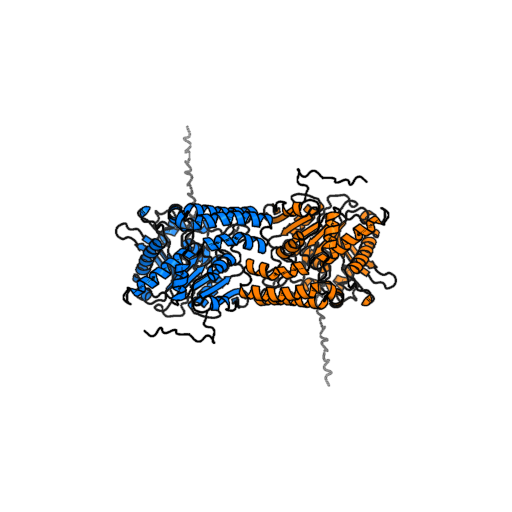 B C 1
ATOM 6272 O O . ARG B 1 357 ? 0.45 -6.938 -13.93 1 98.44 357 ARG B O 1
ATOM 6279 N N . ASP B 1 358 ? 0.718 -8.078 -12.047 1 98.5 358 ASP B N 1
ATOM 6280 C CA . ASP B 1 358 ? -0.466 -8.906 -12.234 1 98.5 358 ASP B CA 1
ATOM 6281 C C . ASP B 1 358 ? -1.323 -8.938 -10.969 1 98.5 358 ASP B C 1
ATOM 6283 O O . ASP B 1 358 ? -1.694 -10.008 -10.492 1 98.5 358 ASP B O 1
ATOM 6287 N N . GLY B 1 359 ? -1.593 -7.73 -10.469 1 98.62 359 GLY B N 1
ATOM 6288 C CA . GLY B 1 359 ? -2.236 -7.57 -9.18 1 98.62 359 GLY B CA 1
ATOM 6289 C C . GLY B 1 359 ? -3.75 -7.613 -9.25 1 98.62 359 GLY B C 1
ATOM 6290 O O . GLY B 1 359 ? -4.312 -8.18 -10.188 1 98.62 359 GLY B O 1
ATOM 6291 N N . VAL B 1 360 ? -4.395 -7.098 -8.234 1 98.88 360 VAL B N 1
ATOM 6292 C CA . VAL B 1 360 ? -5.828 -7.207 -7.98 1 98.88 360 VAL B CA 1
ATOM 6293 C C . VAL B 1 360 ? -6.605 -6.551 -9.117 1 98.88 360 VAL B C 1
ATOM 6295 O O . VAL B 1 360 ? -7.52 -7.152 -9.68 1 98.88 360 VAL B O 1
ATOM 6298 N N . VAL B 1 361 ? -6.211 -5.352 -9.516 1 98.69 361 VAL B N 1
ATOM 6299 C CA . VAL B 1 361 ? -6.949 -4.555 -10.484 1 98.69 361 VAL B CA 1
ATOM 6300 C C . VAL B 1 361 ? -6.914 -5.242 -11.852 1 98.69 361 VAL B C 1
ATOM 6302 O O . VAL B 1 361 ? -7.934 -5.312 -12.547 1 98.69 361 VAL B O 1
ATOM 6305 N N . SER B 1 362 ? -5.781 -5.738 -12.195 1 98.44 362 SER B N 1
ATOM 6306 C CA . SER B 1 362 ? -5.641 -6.395 -13.484 1 98.44 362 SER B CA 1
ATOM 6307 C C . SER B 1 362 ? -6.477 -7.668 -13.555 1 98.44 362 SER B C 1
ATOM 6309 O O . SER B 1 362 ? -7.09 -7.961 -14.586 1 98.44 362 SER B O 1
ATOM 6311 N N . THR B 1 363 ? -6.52 -8.43 -12.461 1 98.75 363 THR B N 1
ATOM 6312 C CA . THR B 1 363 ? -7.273 -9.68 -12.422 1 98.75 363 THR B CA 1
ATOM 6313 C C . THR B 1 363 ? -8.773 -9.398 -12.453 1 98.75 363 THR B C 1
ATOM 6315 O O . THR B 1 363 ? -9.508 -10.031 -13.219 1 98.75 363 THR B O 1
ATOM 6318 N N . GLU B 1 364 ? -9.188 -8.453 -11.672 1 98.56 364 GLU B N 1
ATOM 6319 C CA . GLU B 1 364 ? -10.609 -8.148 -11.633 1 98.56 364 GLU B CA 1
ATOM 6320 C C . GLU B 1 364 ? -11.094 -7.609 -12.977 1 98.56 364 GLU B C 1
ATOM 6322 O O . GLU B 1 364 ? -12.242 -7.852 -13.367 1 98.56 364 GLU B O 1
ATOM 6327 N N . ALA B 1 365 ? -10.242 -6.965 -13.695 1 98.75 365 ALA B N 1
ATOM 6328 C CA . ALA B 1 365 ? -10.594 -6.383 -14.984 1 98.75 365 ALA B CA 1
ATOM 6329 C C . ALA B 1 365 ? -10.977 -7.469 -15.992 1 98.75 365 ALA B C 1
ATOM 6331 O O . ALA B 1 365 ? -11.914 -7.293 -16.766 1 98.75 365 ALA B O 1
ATOM 6332 N N . TRP B 1 366 ? -10.25 -8.594 -16 1 98.75 366 TRP B N 1
ATOM 6333 C CA . TRP B 1 366 ? -10.609 -9.602 -17 1 98.75 366 TRP B CA 1
ATOM 6334 C C . TRP B 1 366 ? -11.672 -10.547 -16.453 1 98.75 366 TRP B C 1
ATOM 6336 O O . TRP B 1 366 ? -12.492 -11.07 -17.219 1 98.75 366 TRP B O 1
ATOM 6346 N N . VAL B 1 367 ? -11.742 -10.75 -15.133 1 98.81 367 VAL B N 1
ATOM 6347 C CA . VAL B 1 367 ? -12.742 -11.641 -14.555 1 98.81 367 VAL B CA 1
ATOM 6348 C C . VAL B 1 367 ? -14.141 -11.148 -14.914 1 98.81 367 VAL B C 1
ATOM 6350 O O . VAL B 1 367 ? -15.008 -11.93 -15.312 1 98.81 367 VAL B O 1
ATOM 6353 N N . ARG B 1 368 ? -14.336 -9.852 -14.812 1 97.69 368 ARG B N 1
ATOM 6354 C CA . ARG B 1 368 ? -15.672 -9.289 -15.031 1 97.69 368 ARG B CA 1
ATOM 6355 C C . ARG B 1 368 ? -16.109 -9.469 -16.484 1 97.69 368 ARG B C 1
ATOM 6357 O O . ARG B 1 368 ? -17.281 -9.328 -16.797 1 97.69 368 ARG B O 1
ATOM 6364 N N . THR B 1 369 ? -15.172 -9.805 -17.375 1 98.31 369 THR B N 1
ATOM 6365 C CA . THR B 1 369 ? -15.492 -9.93 -18.781 1 98.31 369 THR B CA 1
ATOM 6366 C C . THR B 1 369 ? -15.688 -11.398 -19.172 1 98.31 369 THR B C 1
ATOM 6368 O O . THR B 1 369 ? -15.922 -11.711 -20.344 1 98.31 369 THR B O 1
ATOM 6371 N N . MET B 1 370 ? -15.586 -12.305 -18.25 1 98.56 370 MET B N 1
ATOM 6372 C CA . MET B 1 370 ? -15.688 -13.734 -18.547 1 98.56 370 MET B CA 1
ATOM 6373 C C . MET B 1 370 ? -17.078 -14.078 -19.094 1 98.56 370 MET B C 1
ATOM 6375 O O . MET B 1 370 ? -18.078 -13.562 -18.609 1 98.56 370 MET B O 1
ATOM 6379 N N . LYS B 1 371 ? -17.031 -14.867 -20.109 1 98.06 371 LYS B N 1
ATOM 6380 C CA . LYS B 1 371 ? -18.266 -15.461 -20.609 1 98.06 371 LYS B CA 1
ATOM 6381 C C . LYS B 1 371 ? -18.594 -16.75 -19.875 1 98.06 371 LYS B C 1
ATOM 6383 O O . LYS B 1 371 ? -18.172 -17.828 -20.281 1 98.06 371 LYS B O 1
ATOM 6388 N N . TRP B 1 372 ? -19.281 -16.656 -18.875 1 96.44 372 TRP B N 1
ATOM 6389 C CA . TRP B 1 372 ? -19.672 -17.703 -17.938 1 96.44 372 TRP B CA 1
ATOM 6390 C C . TRP B 1 372 ? -21.047 -17.406 -17.328 1 96.44 372 TRP B C 1
ATOM 6392 O O . TRP B 1 372 ? -21.328 -16.266 -16.969 1 96.44 372 TRP B O 1
ATOM 6402 N N . ASP B 1 373 ? -21.922 -18.359 -17.297 1 96.62 373 ASP B N 1
ATOM 6403 C CA . ASP B 1 373 ? -23.312 -18.172 -16.875 1 96.62 373 ASP B CA 1
ATOM 6404 C C . ASP B 1 373 ? -23.375 -17.641 -15.438 1 96.62 373 ASP B C 1
ATOM 6406 O O . ASP B 1 373 ? -24.344 -16.969 -15.07 1 96.62 373 ASP B O 1
ATOM 6410 N N . GLY B 1 374 ? -22.406 -17.953 -14.656 1 97 374 GLY B N 1
ATOM 6411 C CA . GLY B 1 374 ? -22.422 -17.578 -13.25 1 97 374 GLY B CA 1
ATOM 6412 C C . GLY B 1 374 ? -21.766 -16.234 -12.977 1 97 374 GLY B C 1
ATOM 6413 O O . GLY B 1 374 ? -21.672 -15.812 -11.828 1 97 374 GLY B O 1
ATOM 6414 N N . ILE B 1 375 ? -21.406 -15.484 -13.992 1 97.88 375 ILE B N 1
ATOM 6415 C CA . ILE B 1 375 ? -20.562 -14.312 -13.82 1 97.88 375 ILE B CA 1
ATOM 6416 C C . ILE B 1 375 ? -21.328 -13.219 -13.086 1 97.88 375 ILE B C 1
ATOM 6418 O O . ILE B 1 375 ? -20.766 -12.516 -12.234 1 97.88 375 ILE B O 1
ATOM 6422 N N . GLU B 1 376 ? -22.594 -13 -13.383 1 97.62 376 GLU B N 1
ATOM 6423 C CA . GLU B 1 376 ? -23.391 -11.969 -12.719 1 97.62 376 GLU B CA 1
ATOM 6424 C C . GLU B 1 376 ? -23.531 -12.266 -11.227 1 97.62 376 GLU B C 1
ATOM 6426 O O . GLU B 1 376 ? -23.453 -11.352 -10.398 1 97.62 376 GLU B O 1
ATOM 6431 N N . ARG B 1 377 ? -23.781 -13.555 -10.922 1 97.5 377 ARG B N 1
ATOM 6432 C CA . ARG B 1 377 ? -23.906 -13.945 -9.523 1 97.5 377 ARG B CA 1
ATOM 6433 C C . ARG B 1 377 ? -22.578 -13.781 -8.789 1 97.5 377 ARG B C 1
ATOM 6435 O O . ARG B 1 377 ? -22.547 -13.367 -7.629 1 97.5 377 ARG B O 1
ATOM 6442 N N . PHE B 1 378 ? -21.531 -14.102 -9.438 1 98.12 378 PHE B N 1
ATOM 6443 C CA . PHE B 1 378 ? -20.219 -13.906 -8.828 1 98.12 378 PHE B CA 1
ATOM 6444 C C . PHE B 1 378 ? -19.969 -12.43 -8.555 1 98.12 378 PHE B C 1
ATOM 6446 O O . PHE B 1 378 ? -19.5 -12.062 -7.477 1 98.12 378 PHE B O 1
ATOM 6453 N N . MET B 1 379 ? -20.234 -11.547 -9.539 1 97.81 379 MET B N 1
ATOM 6454 C CA . MET B 1 379 ? -20 -10.109 -9.414 1 97.81 379 MET B CA 1
ATOM 6455 C C . MET B 1 379 ? -20.875 -9.508 -8.32 1 97.81 379 MET B C 1
ATOM 6457 O O . MET B 1 379 ? -20.531 -8.484 -7.73 1 97.81 379 MET B O 1
ATOM 6461 N N . SER B 1 380 ? -21.984 -10.156 -8.016 1 97.5 380 SER B N 1
ATOM 6462 C CA . SER B 1 380 ? -22.922 -9.641 -7.023 1 97.5 380 SER B CA 1
ATOM 6463 C C . SER B 1 380 ? -22.625 -10.219 -5.641 1 97.5 380 SER B C 1
ATOM 6465 O O . SER B 1 380 ? -23.172 -9.742 -4.641 1 97.5 380 SER B O 1
ATOM 6467 N N . ALA B 1 381 ? -21.766 -11.258 -5.59 1 97.25 381 ALA B N 1
ATOM 6468 C CA . ALA B 1 381 ? -21.438 -11.875 -4.309 1 97.25 381 ALA B CA 1
ATOM 6469 C C . ALA B 1 381 ? -20.672 -10.906 -3.416 1 97.25 381 ALA B C 1
ATOM 6471 O O . ALA B 1 381 ? -19.891 -10.078 -3.908 1 97.25 381 ALA B O 1
ATOM 6472 N N . ASP B 1 382 ? -20.859 -11.031 -2.109 1 96.56 382 ASP B N 1
ATOM 6473 C CA . ASP B 1 382 ? -20.172 -10.164 -1.164 1 96.56 382 ASP B CA 1
ATOM 6474 C C . ASP B 1 382 ? -18.688 -10.531 -1.071 1 96.56 382 ASP B C 1
ATOM 6476 O O . ASP B 1 382 ? -18.328 -11.711 -0.993 1 96.56 382 ASP B O 1
ATOM 6480 N N . ARG B 1 383 ? -17.906 -9.57 -1.197 1 97.88 383 ARG B N 1
ATOM 6481 C CA . ARG B 1 383 ? -16.516 -9.734 -0.783 1 97.88 383 ARG B CA 1
ATOM 6482 C C . ARG B 1 383 ? -16.375 -9.586 0.729 1 97.88 383 ARG B C 1
ATOM 6484 O O . ARG B 1 383 ? -16.703 -8.539 1.291 1 97.88 383 ARG B O 1
ATOM 6491 N N . LYS B 1 384 ? -15.867 -10.578 1.358 1 98.25 384 LYS B N 1
ATOM 6492 C CA . LYS B 1 384 ? -15.82 -10.617 2.816 1 98.25 384 LYS B CA 1
ATOM 6493 C C . LYS B 1 384 ? -14.406 -10.359 3.332 1 98.25 384 LYS B C 1
ATOM 6495 O O . LYS B 1 384 ? -13.43 -10.727 2.68 1 98.25 384 LYS B O 1
ATOM 6500 N N . VAL B 1 385 ? -14.367 -9.727 4.504 1 98.44 385 VAL B N 1
ATOM 6501 C CA . VAL B 1 385 ? -13.117 -9.586 5.234 1 98.44 385 VAL B CA 1
ATOM 6502 C C . VAL B 1 385 ? -12.625 -10.953 5.699 1 98.44 385 VAL B C 1
ATOM 6504 O O . VAL B 1 385 ? -13.383 -11.719 6.293 1 98.44 385 VAL B O 1
ATOM 6507 N N . TRP B 1 386 ? -11.422 -11.258 5.336 1 98.5 386 TRP B N 1
ATOM 6508 C CA . TRP B 1 386 ? -10.797 -12.539 5.641 1 98.5 386 TRP B CA 1
ATOM 6509 C C . TRP B 1 386 ? -9.75 -12.391 6.734 1 98.5 386 TRP B C 1
ATOM 6511 O O . TRP B 1 386 ? -8.852 -11.547 6.629 1 98.5 386 TRP B O 1
ATOM 6521 N N . THR B 1 387 ? -9.859 -13.156 7.855 1 97.81 387 THR B N 1
ATOM 6522 C CA . THR B 1 387 ? -8.922 -13.109 8.969 1 97.81 387 THR B CA 1
ATOM 6523 C C . THR B 1 387 ? -8.234 -14.461 9.164 1 97.81 387 THR B C 1
ATOM 6525 O O . THR B 1 387 ? -8.828 -15.5 8.867 1 97.81 387 THR B O 1
ATOM 6528 N N . VAL B 1 388 ? -7.047 -14.453 9.531 1 97.75 388 VAL B N 1
ATOM 6529 C CA . VAL B 1 388 ? -6.277 -15.625 9.93 1 97.75 388 VAL B CA 1
ATOM 6530 C C . VAL B 1 388 ? -5.738 -15.438 11.344 1 97.75 388 VAL B C 1
ATOM 6532 O O . VAL B 1 388 ? -5.031 -14.461 11.617 1 97.75 388 VAL B O 1
ATOM 6535 N N . LYS B 1 389 ? -6.098 -16.359 12.234 1 95.5 389 LYS B N 1
ATOM 6536 C CA . LYS B 1 389 ? -5.699 -16.297 13.641 1 95.5 389 LYS B CA 1
ATOM 6537 C C . LYS B 1 389 ? -6.074 -14.945 14.258 1 95.5 389 LYS B C 1
ATOM 6539 O O . LYS B 1 389 ? -5.262 -14.328 14.945 1 95.5 389 LYS B O 1
ATOM 6544 N N . GLY B 1 390 ? -7.129 -14.406 13.805 1 95.06 390 GLY B N 1
ATOM 6545 C CA . GLY B 1 390 ? -7.695 -13.227 14.43 1 95.06 390 GLY B CA 1
ATOM 6546 C C . GLY B 1 390 ? -7.184 -11.93 13.82 1 95.06 390 GLY B C 1
ATOM 6547 O O . GLY B 1 390 ? -7.609 -10.844 14.219 1 95.06 390 GLY B O 1
ATOM 6548 N N . GLU B 1 391 ? -6.352 -12.016 12.891 1 97.06 391 GLU B N 1
ATOM 6549 C CA . GLU B 1 391 ? -5.785 -10.82 12.273 1 97.06 391 GLU B CA 1
ATOM 6550 C C . GLU B 1 391 ? -6.246 -10.68 10.82 1 97.06 391 GLU B C 1
ATOM 6552 O O . GLU B 1 391 ? -6.391 -11.68 10.109 1 97.06 391 GLU B O 1
ATOM 6557 N N . LEU B 1 392 ? -6.418 -9.422 10.43 1 98.19 392 LEU B N 1
ATOM 6558 C CA . LEU B 1 392 ? -6.828 -9.141 9.055 1 98.19 392 LEU B CA 1
ATOM 6559 C C . LEU B 1 392 ? -5.816 -9.695 8.062 1 98.19 392 LEU B C 1
ATOM 6561 O O . LEU B 1 392 ? -4.637 -9.336 8.102 1 98.19 392 LEU B O 1
ATOM 6565 N N . ALA B 1 393 ? -6.266 -10.594 7.152 1 98.62 393 ALA B N 1
ATOM 6566 C CA . ALA B 1 393 ? -5.395 -11.234 6.164 1 98.62 393 ALA B CA 1
ATOM 6567 C C . ALA B 1 393 ? -5.691 -10.719 4.758 1 98.62 393 ALA B C 1
ATOM 6569 O O . ALA B 1 393 ? -4.812 -10.711 3.896 1 98.62 393 ALA B O 1
ATOM 6570 N N . GLY B 1 394 ? -6.945 -10.344 4.539 1 98.62 394 GLY B N 1
ATOM 6571 C CA . GLY B 1 394 ? -7.34 -9.859 3.223 1 98.62 394 GLY B CA 1
ATOM 6572 C C . GLY B 1 394 ? -8.82 -10.016 2.953 1 98.62 394 GLY B C 1
ATOM 6573 O O . GLY B 1 394 ? -9.648 -9.742 3.828 1 98.62 394 GLY B O 1
ATOM 6574 N N . PHE B 1 395 ? -9.172 -10.328 1.709 1 98.81 395 PHE B N 1
ATOM 6575 C CA . PHE B 1 395 ? -10.555 -10.383 1.264 1 98.81 395 PHE B CA 1
ATOM 6576 C C . PHE B 1 395 ? -10.812 -11.656 0.46 1 98.81 395 PHE B C 1
ATOM 6578 O O . PHE B 1 395 ? -9.922 -12.156 -0.225 1 98.81 395 PHE B O 1
ATOM 6585 N N . VAL B 1 396 ? -12.039 -12.148 0.553 1 98.81 396 VAL B N 1
ATOM 6586 C CA . VAL B 1 396 ? -12.438 -13.297 -0.245 1 98.81 396 VAL B CA 1
ATOM 6587 C C . VAL B 1 396 ? -13.812 -13.062 -0.852 1 98.81 396 VAL B C 1
ATOM 6589 O O . VAL B 1 396 ? -14.742 -12.625 -0.158 1 98.81 396 VAL B O 1
ATOM 6592 N N . GLN B 1 397 ? -13.922 -13.211 -2.102 1 98.5 397 GLN B N 1
ATOM 6593 C CA . GLN B 1 397 ? -15.172 -13.266 -2.844 1 98.5 397 GLN B CA 1
ATOM 6594 C C . GLN B 1 397 ? -15.375 -14.633 -3.486 1 98.5 397 GLN B C 1
ATOM 6596 O O . GLN B 1 397 ? -14.469 -15.156 -4.145 1 98.5 397 GLN B O 1
ATOM 6601 N N . LYS B 1 398 ? -16.516 -15.219 -3.236 1 98.06 398 LYS B N 1
ATOM 6602 C CA . LYS B 1 398 ? -16.75 -16.562 -3.758 1 98.06 398 LYS B CA 1
ATOM 6603 C C . LYS B 1 398 ? -18.188 -16.734 -4.219 1 98.06 398 LYS B C 1
ATOM 6605 O O . LYS B 1 398 ? -19.125 -16.266 -3.557 1 98.06 398 LYS B O 1
ATOM 6610 N N . TRP B 1 399 ? -18.375 -17.344 -5.328 1 97.25 399 TRP B N 1
ATOM 6611 C CA . TRP B 1 399 ? -19.656 -17.859 -5.777 1 97.25 399 TRP B CA 1
ATOM 6612 C C . TRP B 1 399 ? -19.484 -19.078 -6.672 1 97.25 399 TRP B C 1
ATOM 6614 O O . TRP B 1 399 ? -18.672 -19.062 -7.605 1 97.25 399 TRP B O 1
ATOM 6624 N N . GLY B 1 400 ? -20.188 -20.125 -6.34 1 96 400 GLY B N 1
ATOM 6625 C CA . GLY B 1 400 ? -20.062 -21.328 -7.129 1 96 400 GLY B CA 1
ATOM 6626 C C . GLY B 1 400 ? -18.641 -21.875 -7.145 1 96 400 GLY B C 1
ATOM 6627 O O . GLY B 1 400 ? -18.031 -22.078 -6.09 1 96 400 GLY B O 1
ATOM 6628 N N . SER B 1 401 ? -18.125 -22.078 -8.391 1 97.12 401 SER B N 1
ATOM 6629 C CA . SER B 1 401 ? -16.828 -22.75 -8.547 1 97.12 401 SER B CA 1
ATOM 6630 C C . SER B 1 401 ? -15.688 -21.734 -8.562 1 97.12 401 SER B C 1
ATOM 6632 O O . SER B 1 401 ? -14.516 -22.109 -8.641 1 97.12 401 SER B O 1
ATOM 6634 N N . LEU B 1 402 ? -15.992 -20.406 -8.414 1 98.69 402 LEU B N 1
ATOM 6635 C CA . LEU B 1 402 ? -14.953 -19.375 -8.523 1 98.69 402 LEU B CA 1
ATOM 6636 C C . LEU B 1 402 ? -14.742 -18.672 -7.191 1 98.69 402 LEU B C 1
ATOM 6638 O O . LEU B 1 402 ? -15.711 -18.234 -6.559 1 98.69 402 LEU B O 1
ATOM 6642 N N . SER B 1 403 ? -13.562 -18.641 -6.742 1 98.75 403 SER B N 1
ATOM 6643 C CA . SER B 1 403 ? -13.125 -17.859 -5.594 1 98.75 403 SER B CA 1
ATOM 6644 C C . SER B 1 403 ? -12.023 -16.875 -5.977 1 98.75 403 SER B C 1
ATOM 6646 O O . SER B 1 403 ? -11.172 -17.188 -6.805 1 98.75 403 SER B O 1
ATOM 6648 N N . HIS B 1 404 ? -12.078 -15.727 -5.426 1 98.81 404 HIS B N 1
ATOM 6649 C CA . HIS B 1 404 ? -11.031 -14.727 -5.562 1 98.81 404 HIS B CA 1
ATOM 6650 C C . HIS B 1 404 ? -10.586 -14.203 -4.199 1 98.81 404 HIS B C 1
ATOM 6652 O O . HIS B 1 404 ? -11.398 -13.719 -3.416 1 98.81 404 HIS B O 1
ATOM 6658 N N . ALA B 1 405 ? -9.312 -14.344 -3.938 1 98.94 405 ALA B N 1
ATOM 6659 C CA . ALA B 1 405 ? -8.742 -13.875 -2.676 1 98.94 405 ALA B CA 1
ATOM 6660 C C . ALA B 1 405 ? -7.727 -12.766 -2.912 1 98.94 405 ALA B C 1
ATOM 6662 O O . ALA B 1 405 ? -6.934 -12.828 -3.855 1 98.94 405 ALA B O 1
ATOM 6663 N N . VAL B 1 406 ? -7.789 -11.758 -2.131 1 98.94 406 VAL B N 1
ATOM 6664 C CA . VAL B 1 406 ? -6.781 -10.703 -2.059 1 98.94 406 VAL B CA 1
ATOM 6665 C C . VAL B 1 406 ? -6.023 -10.805 -0.737 1 98.94 406 VAL B C 1
ATOM 6667 O O . VAL B 1 406 ? -6.629 -10.797 0.337 1 98.94 406 VAL B O 1
ATOM 6670 N N . VAL B 1 407 ? -4.719 -10.93 -0.821 1 98.94 407 VAL B N 1
ATOM 6671 C CA . VAL B 1 407 ? -3.898 -11.102 0.374 1 98.94 407 VAL B CA 1
ATOM 6672 C C . VAL B 1 407 ? -3.166 -9.797 0.689 1 98.94 407 VAL B C 1
ATOM 6674 O O . VAL B 1 407 ? -2.301 -9.367 -0.075 1 98.94 407 VAL B O 1
ATOM 6677 N N . LEU B 1 408 ? -3.498 -9.195 1.819 1 98.69 408 LEU B N 1
ATOM 6678 C CA . LEU B 1 408 ? -2.836 -7.969 2.26 1 98.69 408 LEU B CA 1
ATOM 6679 C C . LEU B 1 408 ? -1.422 -8.266 2.75 1 98.69 408 LEU B C 1
ATOM 6681 O O . LEU B 1 408 ? -1.139 -9.367 3.215 1 98.69 408 LEU B O 1
ATOM 6685 N N . GLY B 1 409 ? -0.539 -7.25 2.586 1 98.12 409 GLY B N 1
ATOM 6686 C CA . GLY B 1 409 ? 0.838 -7.41 3.023 1 98.12 409 GLY B CA 1
ATOM 6687 C C . GLY B 1 409 ? 1.662 -8.281 2.094 1 98.12 409 GLY B C 1
ATOM 6688 O O . GLY B 1 409 ? 2.752 -8.727 2.457 1 98.12 409 GLY B O 1
ATOM 6689 N N . ALA B 1 410 ? 1.156 -8.555 0.952 1 98.81 410 ALA B N 1
ATOM 6690 C CA . ALA B 1 410 ? 1.865 -9.414 0.006 1 98.81 410 ALA B CA 1
ATOM 6691 C C . ALA B 1 410 ? 1.946 -8.766 -1.371 1 98.81 410 ALA B C 1
ATOM 6693 O O . ALA B 1 410 ? 1.05 -8.016 -1.764 1 98.81 410 ALA B O 1
ATOM 6694 N N . GLY B 1 411 ? 3.066 -9.031 -2.07 1 98.75 411 GLY B N 1
ATOM 6695 C CA . GLY B 1 411 ? 3.207 -8.719 -3.484 1 98.75 411 GLY B CA 1
ATOM 6696 C C . GLY B 1 411 ? 3.012 -9.922 -4.383 1 98.75 411 GLY B C 1
ATOM 6697 O O . GLY B 1 411 ? 2.084 -10.711 -4.184 1 98.75 411 GLY B O 1
ATOM 6698 N N . HIS B 1 412 ? 3.838 -10.023 -5.34 1 98.81 412 HIS B N 1
ATOM 6699 C CA . HIS B 1 412 ? 3.732 -11.031 -6.387 1 98.81 412 HIS B CA 1
ATOM 6700 C C . HIS B 1 412 ? 3.947 -12.43 -5.828 1 98.81 412 HIS B C 1
ATOM 6702 O O . HIS B 1 412 ? 3.277 -13.383 -6.242 1 98.81 412 HIS B O 1
ATOM 6708 N N . LEU B 1 413 ? 4.906 -12.531 -4.906 1 98.75 413 LEU B N 1
ATOM 6709 C CA . LEU B 1 413 ? 5.191 -13.82 -4.281 1 98.75 413 LEU B CA 1
ATOM 6710 C C . LEU B 1 413 ? 4.449 -13.953 -2.955 1 98.75 413 LEU B C 1
ATOM 6712 O O . LEU B 1 413 ? 5.062 -13.891 -1.886 1 98.75 413 LEU B O 1
ATOM 6716 N N . VAL B 1 414 ? 3.211 -14.281 -3.031 1 98.88 414 VAL B N 1
ATOM 6717 C CA . VAL B 1 414 ? 2.289 -14.273 -1.901 1 98.88 414 VAL B CA 1
ATOM 6718 C C . VAL B 1 414 ? 2.797 -15.211 -0.809 1 98.88 414 VAL B C 1
ATOM 6720 O O . VAL B 1 414 ? 2.881 -14.828 0.36 1 98.88 414 VAL B O 1
ATOM 6723 N N . PRO B 1 415 ? 3.242 -16.422 -1.138 1 98.88 415 PRO B N 1
ATOM 6724 C CA . PRO B 1 415 ? 3.682 -17.312 -0.059 1 98.88 415 PRO B CA 1
ATOM 6725 C C . PRO B 1 415 ? 4.957 -16.812 0.625 1 98.88 415 PRO B C 1
ATOM 6727 O O . PRO B 1 415 ? 5.176 -17.094 1.806 1 98.88 415 PRO B O 1
ATOM 6730 N N . THR B 1 416 ? 5.801 -16.109 -0.146 1 98.56 416 THR B N 1
ATOM 6731 C CA . THR B 1 416 ? 7.008 -15.539 0.446 1 98.56 416 THR B CA 1
ATOM 6732 C C . THR B 1 416 ? 6.656 -14.43 1.428 1 98.56 416 THR B C 1
ATOM 6734 O O . THR B 1 416 ? 7.18 -14.391 2.545 1 98.56 416 THR B O 1
ATOM 6737 N N . ASP B 1 417 ? 5.762 -13.602 1.033 1 98.56 417 ASP B N 1
ATOM 6738 C CA . ASP B 1 417 ? 5.441 -12.398 1.791 1 98.56 417 ASP B CA 1
ATOM 6739 C C . ASP B 1 417 ? 4.531 -12.719 2.973 1 98.56 417 ASP B C 1
ATOM 6741 O O . ASP B 1 417 ? 4.617 -12.07 4.023 1 98.56 417 ASP B O 1
ATOM 6745 N N . GLN B 1 418 ? 3.623 -13.648 2.762 1 98.62 418 GLN B N 1
ATOM 6746 C CA . GLN B 1 418 ? 2.662 -14.062 3.781 1 98.62 418 GLN B CA 1
ATOM 6747 C C . GLN B 1 418 ? 2.555 -15.578 3.855 1 98.62 418 GLN B C 1
ATOM 6749 O O . GLN B 1 418 ? 1.538 -16.156 3.463 1 98.62 418 GLN B O 1
ATOM 6754 N N . PRO B 1 419 ? 3.551 -16.219 4.453 1 98.5 419 PRO B N 1
ATOM 6755 C CA . PRO B 1 419 ? 3.59 -17.688 4.445 1 98.5 419 PRO B CA 1
ATOM 6756 C C . PRO B 1 419 ? 2.389 -18.312 5.152 1 98.5 419 PRO B C 1
ATOM 6758 O O . PRO B 1 419 ? 1.72 -19.188 4.59 1 98.5 419 PRO B O 1
ATOM 6761 N N . VAL B 1 420 ? 2.049 -17.781 6.32 1 98.62 420 VAL B N 1
ATOM 6762 C CA . VAL B 1 420 ? 0.989 -18.391 7.121 1 98.62 420 VAL B CA 1
ATOM 6763 C C . VAL B 1 420 ? -0.369 -18.109 6.484 1 98.62 420 VAL B C 1
ATOM 6765 O O . VAL B 1 420 ? -1.222 -18.984 6.402 1 98.62 420 VAL B O 1
ATOM 6768 N N . ASN B 1 421 ? -0.577 -16.875 6.043 1 98.75 421 ASN B N 1
ATOM 6769 C CA . ASN B 1 421 ? -1.841 -16.547 5.398 1 98.75 421 ASN B CA 1
ATOM 6770 C C . ASN B 1 421 ? -2.029 -17.312 4.094 1 98.75 421 ASN B C 1
ATOM 6772 O O . ASN B 1 421 ? -3.143 -17.734 3.77 1 98.75 421 ASN B O 1
ATOM 6776 N N . SER B 1 422 ? -0.974 -17.484 3.346 1 98.88 422 SER B N 1
ATOM 6777 C CA . SER B 1 422 ? -1.046 -18.25 2.104 1 98.88 422 SER B CA 1
ATOM 6778 C C . SER B 1 422 ? -1.359 -19.719 2.375 1 98.88 422 SER B C 1
ATOM 6780 O O . SER B 1 422 ? -2.115 -20.344 1.63 1 98.88 422 SER B O 1
ATOM 6782 N N . GLN B 1 423 ? -0.76 -20.281 3.412 1 98.88 423 GLN B N 1
ATOM 6783 C CA . GLN B 1 423 ? -1.041 -21.641 3.828 1 98.88 423 GLN B CA 1
ATOM 6784 C C . GLN B 1 423 ? -2.506 -21.812 4.219 1 98.88 423 GLN B C 1
ATOM 6786 O O . GLN B 1 423 ? -3.166 -22.766 3.785 1 98.88 423 GLN B O 1
ATOM 6791 N N . ALA B 1 424 ? -2.982 -20.859 5.031 1 98.75 424 ALA B N 1
ATOM 6792 C CA . ALA B 1 424 ? -4.383 -20.891 5.445 1 98.75 424 ALA B CA 1
ATOM 6793 C C . ALA B 1 424 ? -5.312 -20.797 4.242 1 98.75 424 ALA B C 1
ATOM 6795 O O . ALA B 1 424 ? -6.324 -21.5 4.172 1 98.75 424 ALA B O 1
ATOM 6796 N N . MET B 1 425 ? -5.012 -19.938 3.305 1 98.88 425 MET B N 1
ATOM 6797 C CA . MET B 1 425 ? -5.805 -19.734 2.094 1 98.88 425 MET B CA 1
ATOM 6798 C C . MET B 1 425 ? -5.938 -21.047 1.312 1 98.88 425 MET B C 1
ATOM 6800 O O . MET B 1 425 ? -7.051 -21.484 1.01 1 98.88 425 MET B O 1
ATOM 6804 N N . ILE B 1 426 ? -4.812 -21.734 1.021 1 98.88 426 ILE B N 1
ATOM 6805 C CA . ILE B 1 426 ? -4.84 -22.906 0.157 1 98.88 426 ILE B CA 1
ATOM 6806 C C . ILE B 1 426 ? -5.5 -24.078 0.891 1 98.88 426 ILE B C 1
ATOM 6808 O O . ILE B 1 426 ? -6.227 -24.859 0.283 1 98.88 426 ILE B O 1
ATOM 6812 N N . GLU B 1 427 ? -5.223 -24.203 2.201 1 98.69 427 GLU B N 1
ATOM 6813 C CA . GLU B 1 427 ? -5.836 -25.281 2.977 1 98.69 427 GLU B CA 1
ATOM 6814 C C . GLU B 1 427 ? -7.352 -25.109 3.053 1 98.69 427 GLU B C 1
ATOM 6816 O O . GLU B 1 427 ? -8.102 -26.062 2.818 1 98.69 427 GLU B O 1
ATOM 6821 N N . ASP B 1 428 ? -7.762 -23.875 3.395 1 98.44 428 ASP B N 1
ATOM 6822 C CA . ASP B 1 428 ? -9.195 -23.625 3.498 1 98.44 428 ASP B CA 1
ATOM 6823 C C . ASP B 1 428 ? -9.883 -23.797 2.145 1 98.44 428 ASP B C 1
ATOM 6825 O O . ASP B 1 428 ? -11.008 -24.297 2.07 1 98.44 428 ASP B O 1
ATOM 6829 N N . TRP B 1 429 ? -9.281 -23.375 1.084 1 98.75 429 TRP B N 1
ATOM 6830 C CA . TRP B 1 429 ? -9.875 -23.5 -0.244 1 98.75 429 TRP B CA 1
ATOM 6831 C C . TRP B 1 429 ? -10.008 -24.969 -0.646 1 98.75 429 TRP B C 1
ATOM 6833 O O . TRP B 1 429 ? -11.078 -25.406 -1.074 1 98.75 429 TRP B O 1
ATOM 6843 N N . VAL B 1 430 ? -8.898 -25.734 -0.495 1 98.62 430 VAL B N 1
ATOM 6844 C CA . VAL B 1 430 ? -8.883 -27.141 -0.894 1 98.62 430 VAL B CA 1
ATOM 6845 C C . VAL B 1 430 ? -9.891 -27.922 -0.061 1 98.62 430 VAL B C 1
ATOM 6847 O O . VAL B 1 430 ? -10.617 -28.766 -0.589 1 98.62 430 VAL B O 1
ATOM 6850 N N . LEU B 1 431 ? -9.961 -27.609 1.235 1 97.75 431 LEU B N 1
ATOM 6851 C CA . LEU B 1 431 ? -10.812 -28.375 2.145 1 97.75 431 LEU B CA 1
ATOM 6852 C C . LEU B 1 431 ? -12.211 -27.766 2.217 1 97.75 431 LEU B C 1
ATOM 6854 O O . LEU B 1 431 ? -13.07 -28.25 2.951 1 97.75 431 LEU B O 1
ATOM 6858 N N . GLU B 1 432 ? -12.445 -26.672 1.539 1 96.94 432 GLU B N 1
ATOM 6859 C CA . GLU B 1 432 ? -13.727 -25.984 1.49 1 96.94 432 GLU B CA 1
ATOM 6860 C C . GLU B 1 432 ? -14.188 -25.578 2.887 1 96.94 432 GLU B C 1
ATOM 6862 O O . GLU B 1 432 ? -15.312 -25.875 3.287 1 96.94 432 GLU B O 1
ATOM 6867 N N . LYS B 1 433 ? -13.32 -24.906 3.516 1 96.25 433 LYS B N 1
ATOM 6868 C CA . LYS B 1 433 ? -13.586 -24.438 4.871 1 96.25 433 LYS B CA 1
ATOM 6869 C C . LYS B 1 433 ? -13.68 -22.906 4.922 1 96.25 433 LYS B C 1
ATOM 6871 O O . LYS B 1 433 ? -13.195 -22.219 4.02 1 96.25 433 LYS B O 1
ATOM 6876 N N . GLY B 1 434 ? -14.297 -22.438 5.926 1 95.38 434 GLY B N 1
ATOM 6877 C CA . GLY B 1 434 ? -14.391 -21 6.121 1 95.38 434 GLY B CA 1
ATOM 6878 C C . GLY B 1 434 ? -15.055 -20.281 4.965 1 95.38 434 GLY B C 1
ATOM 6879 O O . GLY B 1 434 ? -16.094 -20.719 4.469 1 95.38 434 GLY B O 1
ATOM 6880 N N . LEU B 1 435 ? -14.422 -19.172 4.539 1 96.5 435 LEU B N 1
ATOM 6881 C CA . LEU B 1 435 ? -14.992 -18.328 3.498 1 96.5 435 LEU B CA 1
ATOM 6882 C C . LEU B 1 435 ? -14.922 -19.016 2.139 1 96.5 435 LEU B C 1
ATOM 6884 O O . LEU B 1 435 ? -15.57 -18.594 1.186 1 96.5 435 LEU B O 1
ATOM 6888 N N . PHE B 1 436 ? -14.219 -20.094 2.07 1 96.44 436 PHE B N 1
ATOM 6889 C CA . PHE B 1 436 ? -14.055 -20.812 0.808 1 96.44 436 PHE B CA 1
ATOM 6890 C C . PHE B 1 436 ? -15.055 -21.969 0.708 1 96.44 436 PHE B C 1
ATOM 6892 O O . PHE B 1 436 ? -15.133 -22.641 -0.322 1 96.44 436 PHE B O 1
ATOM 6899 N N . GLY B 1 437 ? -15.727 -22.219 1.83 1 92.62 437 GLY B N 1
ATOM 6900 C CA . GLY B 1 437 ? -16.719 -23.266 1.849 1 92.62 437 GLY B CA 1
ATOM 6901 C C . GLY B 1 437 ? -18.094 -22.812 1.393 1 92.62 437 GLY B C 1
ATOM 6902 O O . GLY B 1 437 ? -18.25 -21.688 0.91 1 92.62 437 GLY B O 1
ATOM 6903 N N . GLU B 1 438 ? -19.047 -23.719 1.26 1 75.38 438 GLU B N 1
ATOM 6904 C CA . GLU B 1 438 ? -20.406 -23.406 0.794 1 75.38 438 GLU B CA 1
ATOM 6905 C C . GLU B 1 438 ? -21.141 -22.531 1.794 1 75.38 438 GLU B C 1
ATOM 6907 O O . GLU B 1 438 ? -20.938 -22.641 3.004 1 75.38 438 GLU B O 1
ATOM 6912 N N . ALA B 1 439 ? -21.594 -21.422 1.227 1 58.97 439 ALA B N 1
ATOM 6913 C CA . ALA B 1 439 ? -22.453 -20.641 2.092 1 58.97 439 ALA B CA 1
ATOM 6914 C C . ALA B 1 439 ? -23.625 -21.469 2.619 1 58.97 439 ALA B C 1
ATOM 6916 O O . ALA B 1 439 ? -24.141 -22.344 1.914 1 58.97 439 ALA B O 1
ATOM 6917 N N . GLN B 1 440 ? -23.828 -21.703 3.807 1 48.94 440 GLN B N 1
ATOM 6918 C CA . GLN B 1 440 ? -24.922 -22.5 4.363 1 48.94 440 GLN B CA 1
ATOM 6919 C C . GLN B 1 440 ? -26.141 -22.469 3.455 1 48.94 440 GLN B C 1
ATOM 6921 O O . GLN B 1 440 ? -26.844 -23.484 3.316 1 48.94 440 GLN B O 1
ATOM 6926 N N . GLY B 1 441 ? -26.609 -21.203 2.869 1 41.72 441 GLY B N 1
ATOM 6927 C CA . GLY B 1 441 ? -27.891 -21.094 2.197 1 41.72 441 GLY B CA 1
ATOM 6928 C C . GLY B 1 441 ? -27.812 -21.359 0.705 1 41.72 441 GLY B C 1
ATOM 6929 O O . GLY B 1 441 ? -28.812 -21.219 -0.012 1 41.72 441 GLY B O 1
ATOM 6930 N N . GLU B 1 442 ? -26.781 -21.359 0.139 1 43.03 442 GLU B N 1
ATOM 6931 C CA . GLU B 1 442 ? -26.812 -21.578 -1.303 1 43.03 442 GLU B CA 1
ATOM 6932 C C . GLU B 1 442 ? -27.109 -23.047 -1.625 1 43.03 442 GLU B C 1
ATOM 6934 O O . GLU B 1 442 ? -26.375 -23.938 -1.202 1 43.03 442 GLU B O 1
ATOM 6939 N N . LYS B 1 443 ? -28.359 -23.422 -1.85 1 37.38 443 LYS B N 1
ATOM 6940 C CA . LYS B 1 443 ? -28.812 -24.688 -2.418 1 37.38 443 LYS B CA 1
ATOM 6941 C C . LYS B 1 443 ? -28 -25.078 -3.643 1 37.38 443 LYS B C 1
ATOM 6943 O O . LYS B 1 443 ? -27.734 -24.234 -4.512 1 37.38 443 LYS B O 1
ATOM 6948 N N . LYS B 1 444 ? -27.297 -26.078 -3.615 1 37.53 444 LYS B N 1
ATOM 6949 C CA . LYS B 1 444 ? -26.719 -26.703 -4.797 1 37.53 444 LYS B CA 1
ATOM 6950 C C . LYS B 1 444 ? -27.719 -26.719 -5.957 1 37.53 444 LYS B C 1
ATOM 6952 O O . LYS B 1 444 ? -28.703 -27.453 -5.934 1 37.53 444 LYS B O 1
ATOM 6957 N N . VAL B 1 445 ? -27.812 -25.656 -6.633 1 33.81 445 VAL B N 1
ATOM 6958 C CA . VAL B 1 445 ? -28.547 -25.906 -7.867 1 33.81 445 VAL B CA 1
ATOM 6959 C C . VAL B 1 445 ? -27.859 -27.016 -8.656 1 33.81 445 VAL B C 1
ATOM 6961 O O . VAL B 1 445 ? -26.734 -26.844 -9.141 1 33.81 445 VAL B O 1
ATOM 6964 N N . ASN B 1 446 ? -27.875 -28.125 -8.156 1 29.48 446 ASN B N 1
ATOM 6965 C CA . ASN B 1 446 ? -27.578 -29.281 -9.008 1 29.48 446 ASN B CA 1
ATOM 6966 C C . ASN B 1 446 ? -28.25 -29.156 -10.367 1 29.48 446 ASN B C 1
ATOM 6968 O O . ASN B 1 446 ? -29.469 -29.312 -10.469 1 29.48 446 ASN B O 1
ATOM 6972 N N . LEU B 1 447 ? -27.828 -28.188 -11.141 1 30.69 447 LEU B N 1
ATOM 6973 C CA . LEU B 1 447 ? -28.359 -28.297 -12.492 1 30.69 447 LEU B CA 1
ATOM 6974 C C . LEU B 1 447 ? -27.984 -29.641 -13.117 1 30.69 447 LEU B C 1
ATOM 6976 O O . LEU B 1 447 ? -26.828 -29.828 -13.523 1 30.69 447 LEU B O 1
ATOM 6980 N N . ARG B 1 448 ? -28.422 -30.703 -12.484 1 31.58 448 ARG B N 1
ATOM 6981 C CA . ARG B 1 448 ? -28.5 -31.938 -13.25 1 31.58 448 ARG B CA 1
ATOM 6982 C C . ARG B 1 448 ? -29.125 -31.703 -14.617 1 31.58 448 ARG B C 1
ATOM 6984 O O . ARG B 1 448 ? -30.281 -31.297 -14.719 1 31.58 448 ARG B O 1
ATOM 6991 N N . ILE B 1 449 ? -28.344 -31.281 -15.547 1 26.58 449 ILE B N 1
ATOM 6992 C CA . ILE B 1 449 ? -28.797 -31.5 -16.922 1 26.58 449 ILE B CA 1
ATOM 6993 C C . ILE B 1 449 ? -29.25 -32.938 -17.094 1 26.58 449 ILE B C 1
ATOM 6995 O O . ILE B 1 449 ? -28.469 -33.875 -16.938 1 26.58 449 ILE B O 1
ATOM 6999 N N . TYR B 1 450 ? -30.484 -33.188 -16.703 1 25.86 450 TYR B N 1
ATOM 7000 C CA . TYR B 1 450 ? -31.203 -34.344 -17.203 1 25.86 450 TYR B CA 1
ATOM 7001 C C . TYR B 1 450 ? -31.047 -34.469 -18.719 1 25.86 450 TYR B C 1
ATOM 7003 O O . TYR B 1 450 ? -31.391 -33.562 -19.469 1 25.86 450 TYR B O 1
ATOM 7011 N N . TYR B 1 451 ? -30.047 -35.281 -19.141 1 22.53 451 TYR B N 1
ATOM 7012 C CA . TYR B 1 451 ? -30.25 -35.938 -20.422 1 22.53 451 TYR B CA 1
ATOM 7013 C C . TYR B 1 451 ? -31.375 -36.969 -20.344 1 22.53 451 TYR B C 1
ATOM 7015 O O . TYR B 1 451 ? -31.531 -37.625 -19.328 1 22.53 451 TYR B O 1
#

Organism: Punica granatum (NCBI:txid22663)

Nearest PDB structures (foldseek):
  6wia-assembly1_A-2  TM=8.276E-01  e=6.906E-31  Homo sapiens
  4cia-assembly1_A-2  TM=8.288E-01  e=2.321E-30  Homo sapiens
  4mws-assembly1_B  TM=7.875E-01  e=3.477E-30  Homo sapiens
  1ivy-assembly1_B  TM=7.899E-01  e=1.653E-29  Homo sapiens
  7kdv-assembly1_B  TM=7.576E-01  e=7.802E-30  Mus musculus

Solvent-accessible surface area (backbone atoms only — not comparable to full-atom values): 45714 Å² total; per-residue (Å²): 136,84,82,77,81,78,78,78,76,74,76,76,75,72,72,70,70,65,74,70,76,71,79,72,75,59,76,85,63,49,56,74,44,54,34,72,28,58,60,33,81,90,70,58,19,18,33,24,38,43,26,34,64,41,71,57,54,86,46,59,73,46,59,29,38,34,38,34,40,33,32,17,66,60,18,16,20,14,61,49,45,37,33,58,33,35,24,59,33,25,67,40,55,49,90,62,72,57,88,75,54,81,52,77,40,75,40,80,37,92,19,20,57,26,45,48,19,27,33,34,32,34,15,42,50,43,46,7,34,78,10,37,46,72,43,78,84,73,36,49,50,45,53,67,53,42,22,51,41,48,51,42,27,53,53,51,57,34,65,73,37,82,50,47,50,67,13,36,30,29,41,30,24,28,32,39,11,23,37,52,44,31,32,34,52,39,48,48,59,57,48,42,74,74,41,57,80,91,70,35,76,44,72,57,31,39,35,31,27,22,33,46,29,39,34,54,57,30,54,62,35,51,32,59,30,35,30,34,46,48,59,42,51,73,57,55,26,55,55,42,46,54,40,23,50,50,19,37,52,29,44,76,71,63,41,27,50,61,14,32,52,32,45,50,47,41,52,51,49,52,36,62,58,46,58,49,53,32,54,45,25,64,85,40,84,58,57,83,68,63,62,56,54,37,58,53,51,55,34,58,69,50,20,52,70,54,53,41,66,67,85,58,77,50,39,54,58,22,66,67,42,31,60,45,32,36,47,38,61,42,52,63,40,49,69,36,45,31,50,36,43,67,72,57,38,31,36,36,39,34,19,13,48,39,15,64,75,37,12,44,50,31,49,52,57,43,59,76,66,50,78,41,94,60,44,66,59,39,59,67,36,68,63,37,66,33,62,53,97,85,35,85,37,30,34,38,30,53,40,92,31,42,34,39,34,40,32,56,81,10,18,54,54,34,33,52,55,31,25,56,58,42,27,51,50,54,51,26,47,76,69,40,34,76,86,55,22,79,59,89,79,64,69,78,74,72,75,70,77,79,124,138,82,82,76,80,77,78,78,78,73,78,76,76,74,71,70,70,64,73,72,76,70,79,72,75,59,76,85,63,50,58,74,44,53,34,71,27,58,60,34,80,92,70,58,19,19,32,24,36,41,27,34,64,40,72,56,53,86,48,60,73,46,59,30,38,33,38,34,40,32,33,16,65,61,17,16,20,15,62,49,45,36,32,58,33,36,26,60,33,24,67,39,54,49,90,61,69,58,87,74,56,83,52,78,40,75,41,79,35,92,20,19,56,27,44,48,18,26,34,34,31,34,15,42,49,43,47,7,34,77,10,37,46,71,44,78,84,72,37,50,50,44,54,66,54,41,22,53,42,48,50,43,29,52,53,50,56,34,66,74,38,82,50,48,50,67,14,37,30,30,41,29,23,28,32,39,10,23,34,54,42,32,33,35,52,39,48,48,59,58,46,41,75,73,40,57,79,90,71,33,76,45,71,57,30,38,35,32,27,22,33,45,29,39,35,57,57,28,55,63,35,51,29,59,31,35,28,33,45,47,61,42,52,73,57,55,24,54,53,42,44,54,41,24,49,52,19,38,52,28,44,76,70,63,39,28,51,62,16,32,52,31,45,51,47,39,54,50,48,53,37,62,59,46,58,48,52,32,53,44,24,64,85,40,85,57,56,83,70,63,62,58,53,37,57,54,54,54,34,58,68,48,22,53,71,54,53,41,67,65,85,57,76,48,40,57,57,24,65,67,41,32,59,45,31,36,47,39,60,42,54,63,40,50,69,36,44,30,50,36,43,67,71,56,38,32,35,36,39,34,18,12,48,40,15,66,74,36,12,43,50,28,49,52,59,45,59,77,66,50,78,42,94,58,44,67,58,40,59,68,36,67,64,38,66,33,64,54,98,84,36,84,38,30,36,38,31,50,40,91,30,43,34,40,34,40,32,57,83,11,17,54,55,33,33,52,55,31,24,56,59,41,28,50,50,54,50,28,49,77,68,40,34,76,88,54,22,79,58,91,78,66,69,77,76,68,75,68,77,78,124